Protein AF-A0A6G8KUX6-F1 (afdb_monomer)

Organism: NCBI:txid199591

Solvent-accessible surface area (backbone atoms only — not comparable to full-atom values): 42199 Å² total; per-residue (Å²): 131,82,83,80,46,72,62,38,53,49,34,45,78,70,33,30,42,50,49,38,68,47,98,88,66,52,74,44,74,42,58,66,70,51,55,33,50,55,34,45,60,73,70,38,59,45,90,43,74,66,36,34,53,50,40,49,51,47,54,56,42,49,54,52,68,45,27,47,55,55,45,45,68,42,40,39,72,48,62,48,77,41,65,35,34,37,48,65,94,49,63,68,51,44,33,36,38,41,69,90,67,50,79,44,79,53,81,54,60,53,70,73,80,47,76,47,81,38,76,55,97,90,39,83,41,52,31,27,34,25,42,32,44,49,73,46,86,53,71,71,43,61,27,33,37,40,38,36,43,60,94,45,77,32,74,24,28,29,38,28,9,51,71,62,65,72,54,83,58,70,84,68,80,57,96,55,100,64,84,75,44,45,40,22,40,28,41,45,57,62,29,45,27,30,77,81,26,57,54,34,14,23,44,57,46,50,38,54,47,43,50,63,37,29,80,50,64,28,25,32,42,36,35,53,35,57,34,16,55,49,81,41,65,76,74,44,95,74,63,105,53,62,58,40,53,73,65,44,44,58,44,12,12,22,66,51,42,61,32,65,69,35,56,46,71,87,74,40,72,58,65,83,69,52,54,72,69,58,45,50,54,40,48,60,60,49,67,72,16,46,65,56,39,67,38,70,54,68,48,60,58,51,62,38,37,51,44,51,50,54,36,49,52,59,47,66,71,48,86,70,53,75,67,55,49,50,54,52,54,50,46,63,72,67,51,51,70,64,44,54,40,33,16,45,48,52,32,40,32,63,72,40,47,39,78,89,44,57,65,48,33,50,79,63,36,78,25,64,60,35,70,54,32,52,53,45,49,66,79,39,39,71,49,26,49,47,46,50,46,46,45,54,49,47,39,52,44,33,38,48,31,34,50,49,21,51,74,63,62,23,82,46,18,31,26,32,32,51,45,90,42,26,28,76,85,15,43,48,52,45,48,33,33,52,46,82,88,44,88,79,74,64,70,33,39,38,39,69,69,39,23,61,64,76,64,91,72,59,45,77,75,79,55,25,29,46,69,28,41,71,51,37,32,54,58,52,43,46,70,60,54,48,26,52,57,45,52,49,44,29,37,36,26,37,33,28,68,51,60,66,52,77,20,38,39,34,39,23,48,61,94,50,59,94,87,43,49,33,38,35,46,51,48,38,72,51,49,52,33,49,50,30,34,49,26,60,74,71,68,30,44,70,29,25,58,46,40,58,84,78,38,62,69,61,40,51,23,18,69,75,53,72,40,68,65,51,32,30,41,23,77,41,52,71,77,36,43,22,51,55,19,41,56,38,46,38,55,59,53,48,22,53,76,48,70,31,62,87,77,60,63,69,57,54,53,51,49,54,42,50,60,53,31,49,56,36,42,56,27,25,75,73,64,30,35,56,82,85,61,38,70,61,55,78,63,91,70,38,61,68,54,52,54,19,49,51,42,34,58,38,68,39,53,44,34,28,37,36,45,28,52,47,49,37,46,40,14,48,78,50,34,39,59,54,32,23,63,87,79,43,65,48,62,21,48,50,40,29,27,69,84,62,41,37,51,40,59,90,47,45,87,76,35,67,44,43,56,52,53,36,50,50,38,43,45,44,48,63,68,66,69,75,72,72,75,77,69,79,84,84,77,86,76,89,78,88,80,88,85,84,83,88,83,89,84,82,82,88,87,84,84,84,80,89,82,90,78,88,79,84,89,78,86,84,87,79,83,89,80,84,88,81,90,133

Foldseek 3Di:
DPDQDLLCVLLVLQQFHQWDADPVRDIDGFPSVFSQLVCVLLVQHDPDPVSSVVSVVVSVLVCLVLQFDLEAEEEQQGKDWTKGKAFPPWDKWKWKQAPVGDIGTQPAKADFPDWDWHQDPNDTTIITIIITIDDNHHDADWMKMWMDHHPDIHIHIYGHFYNDFDFPPSVVPDPDPDQQAAEAAFEEQQQFFFLQAQLGGALVSLLLLLLLGLVLVHQEYEYEAQAAAADFAPPAPDDPAQSRHDLDSLAHLDLLFGHLLRFDLVPPPLLVPQPPVLVVLLVVLRPVCSVSQQFQDFRPSNSSSNSSVVNLVSSLPDDDDPVVVVLLVVLVVVRDLLQLLLLLVNLLLVVPNDNVCSPVSCVQDVACQDPSSVVSCVVRVSSSSSSSVSRVSRLVSLQVQLVSSVVSPNNWYYAHEGRLAYAPNHSSQRHQDDHPVPPPPDDGQWTDQKFFDPDPLLADDGGGIHGSLSVCSNVLVVSLLSSVVSSLSNGSAYEYAPLQCNQKTWMGGPPDDNPNTIIGGSPSVSSVSSSSSSCVVSVYQYAYEDACLPDVVLVVCQLVVNHRQRYAYENDHLQDQAPLQLLQCVLLVVCVVLVSDDDDSVVVSVVSQVSQLVLLVVLVVVVLDPPVLSGGNDCPPCLSVLLSVLLVLLNGNHSYYYYYVLSLQCPRDRLDRNNSRVVDSHVRRHRAHVVSGHDHSVCSSVRPSNSSSSVSNSCSSVPNPPPPPPPDPPDDDDDDDDDDDDDDDDDDDDDDDDDDDDDDDDDDDDDDDDDDDD

Sequence (774 aa):
MAHMTPLHDLAARCGISPVTRDDDGTQRPVPEAVLIGLLEALGVAATTDDDVAASLQQLADDEVRRGLPRCVTMRAGAPEGVPVHVREGAPYRLLIETEDGAVLPVEAIGEATATTSVMVDGTPQLRQCRTAVLPEGLPTGYHTLVLTDGDAEHRCPLIVAPAATPGPGSRAGQAGDARERMWGLCADLYAIRSHRSWGVGDFGDLSDLVIAAADRGADFIRLGPIHALPIRETNVKSSKASPLGTPSPYVPSSRVAIDPIYLRIEDVREIGHVPAAQREAIQSLGRGWGRPNAAAEPIPRAKVLGDKLAALRILYSMPPTPTRRRLFADFCRQAPESLKRWALMSAAAAHYATGRNPDAWREKMPHPHSRTAAEFSEEHRTDVEFWLWTQFLAVEQLRQVKAVAAQVGMRVGLITDIAPGISAEGGDWWAGLPGEDADSGGQSLYLDGIERRDGSASSGDAALRPWNPQLLAADGYTAVRDMLRTAAAGAGAISIERFSSLGRQRWAVTDAEEDAWAEVDLGSEAIDAVLALESERLGLDILSTTSVWEDPELRHSFADGTAPVETIAVLTSPTHTPLASYINLGDIEAAQKHKALDGDVHQLTSDARTARQEVLKEAAELGALAPTETMVGTIDEPWPVVAGLHTYLGQLNAAYLGASLMDIVGQVAPPHIPGAGESHPNWSVVLQDANAQAVLIEELDQHPGFAQIANTLSEQVSGGLRLEATEPAAGFAADTGSTAADELQADAGEGASRSERQTTGSTAASARTREEDR

Nearest PDB structures (foldseek):
  5jjh-assembly1_A  TM=8.431E-01  e=2.936E-45  Corynebacterium glutamicum
  4s3r-assembly1_A  TM=8.249E-01  e=9.920E-39  Escherichia coli K-12
  4s3q-assembly3_C  TM=8.103E-01  e=2.109E-38  Escherichia coli K-12
  4s3p-assembly1_A  TM=7.988E-01  e=2.669E-38  Escherichia coli K-12
  6lx2-assembly1_A  TM=7.178E-01  e=1.460E-15  Solanum tuberosum

InterPro domains:
  IPR003385 Glycoside hydrolase, family 77 [PF02446] (188-686)
  IPR003385 Glycoside hydrolase, family 77 [PTHR32438] (132-517)
  IPR017853 Glycoside hydrolase superfamily [SSF51445] (181-687)
  IPR048458 MalQ, N-terminal beta-sandwich domain [PF21226] (68-162)

Structure (mmCIF, N/CA/C/O backbone):
data_AF-A0A6G8KUX6-F1
#
_entry.id   AF-A0A6G8KUX6-F1
#
loop_
_atom_site.group_PDB
_atom_site.id
_atom_site.type_symbol
_atom_site.label_atom_id
_atom_site.label_alt_id
_atom_site.label_comp_id
_atom_site.label_asym_id
_atom_site.label_entity_id
_atom_site.label_seq_id
_atom_site.pdbx_PDB_ins_code
_atom_site.Cartn_x
_atom_site.Cartn_y
_atom_site.Cartn_z
_atom_site.occupancy
_atom_site.B_iso_or_equiv
_atom_site.auth_seq_id
_atom_site.auth_comp_id
_atom_site.auth_asym_id
_atom_site.auth_atom_id
_atom_site.pdbx_PDB_model_num
ATOM 1 N N . MET A 1 1 ? 10.592 3.783 36.695 1.00 45.03 1 MET A N 1
ATOM 2 C CA . MET A 1 1 ? 9.214 3.835 36.171 1.00 45.03 1 MET A CA 1
ATOM 3 C C . MET A 1 1 ? 8.742 5.265 36.327 1.00 45.03 1 MET A C 1
ATOM 5 O O . MET A 1 1 ? 8.647 5.719 37.461 1.00 45.03 1 MET A O 1
ATOM 9 N N . ALA A 1 2 ? 8.590 6.003 35.228 1.00 51.88 2 ALA A N 1
ATOM 10 C CA . ALA A 1 2 ? 8.006 7.340 35.278 1.00 51.88 2 ALA A CA 1
ATOM 11 C C . ALA A 1 2 ? 6.583 7.239 35.857 1.00 51.88 2 ALA A C 1
ATOM 13 O O . ALA A 1 2 ? 5.875 6.275 35.569 1.00 51.88 2 ALA A O 1
ATOM 14 N N . HIS A 1 3 ? 6.183 8.178 36.715 1.00 65.38 3 HIS A N 1
ATOM 15 C CA . HIS A 1 3 ? 4.807 8.230 37.205 1.00 65.38 3 HIS A CA 1
ATOM 16 C C . HIS A 1 3 ? 3.869 8.488 36.014 1.00 65.38 3 HIS A C 1
ATOM 18 O O . HIS A 1 3 ? 4.016 9.500 35.330 1.00 65.38 3 HIS A O 1
ATOM 24 N N . MET A 1 4 ? 2.924 7.579 35.748 1.00 79.06 4 MET A N 1
ATOM 25 C CA . MET A 1 4 ? 1.855 7.828 34.775 1.00 79.06 4 MET A CA 1
ATOM 26 C C . MET A 1 4 ? 0.975 8.967 35.300 1.00 79.06 4 MET A C 1
ATOM 28 O O . MET A 1 4 ? 0.411 8.862 36.390 1.00 79.06 4 MET A O 1
ATOM 32 N N . THR A 1 5 ? 0.911 10.070 34.556 1.00 91.31 5 THR A N 1
ATOM 33 C CA . THR A 1 5 ? 0.025 11.203 34.834 1.00 91.31 5 THR A CA 1
ATOM 34 C C . THR A 1 5 ? -1.373 10.900 34.277 1.00 91.31 5 THR A C 1
ATOM 36 O O . THR A 1 5 ? -1.512 9.995 33.450 1.00 91.31 5 THR A O 1
ATOM 39 N N . PRO A 1 6 ? -2.420 11.644 34.677 1.00 94.44 6 PRO A N 1
ATOM 40 C CA . PRO A 1 6 ? -3.737 11.533 34.046 1.00 94.44 6 PRO A CA 1
ATOM 41 C C . PRO A 1 6 ? -3.699 11.735 32.522 1.00 94.44 6 PRO A C 1
ATOM 43 O O . PRO A 1 6 ? -4.394 11.027 31.801 1.00 94.44 6 PRO A O 1
ATOM 46 N N . LEU A 1 7 ? -2.832 12.627 32.021 1.00 96.06 7 LEU A N 1
ATOM 47 C CA . LEU A 1 7 ? -2.624 12.824 30.582 1.00 96.06 7 LEU A CA 1
ATOM 48 C C . LEU A 1 7 ? -2.036 11.571 29.909 1.00 96.06 7 LEU A C 1
ATOM 50 O O . LEU A 1 7 ? -2.478 11.200 28.826 1.00 96.06 7 LEU A O 1
ATOM 54 N N . HIS A 1 8 ? -1.089 10.879 30.558 1.00 95.25 8 HIS A N 1
ATOM 55 C CA . HIS A 1 8 ? -0.558 9.608 30.051 1.00 95.25 8 HIS A CA 1
ATOM 56 C C . HIS A 1 8 ? -1.624 8.501 30.004 1.00 95.25 8 HIS A C 1
ATOM 58 O O . HIS A 1 8 ? -1.629 7.723 29.054 1.00 95.25 8 HIS A O 1
ATOM 64 N N . ASP A 1 9 ? -2.522 8.422 30.996 1.00 94.75 9 ASP A N 1
ATOM 65 C CA . ASP A 1 9 ? -3.657 7.478 30.968 1.00 94.75 9 ASP A CA 1
ATOM 66 C C . ASP A 1 9 ? -4.635 7.823 29.835 1.00 94.75 9 ASP A C 1
ATOM 68 O O . ASP A 1 9 ? -5.039 6.947 29.072 1.00 94.75 9 ASP A O 1
ATOM 72 N N . LEU A 1 10 ? -4.957 9.111 29.664 1.00 96.38 10 LEU A N 1
ATOM 73 C CA . LEU A 1 10 ? -5.827 9.577 28.585 1.00 96.38 10 LEU A CA 1
ATOM 74 C C . LEU A 1 10 ? -5.250 9.241 27.202 1.00 96.38 10 LEU A C 1
ATOM 76 O O . LEU A 1 10 ? -5.954 8.677 26.366 1.00 96.38 10 LEU A O 1
ATOM 80 N N . ALA A 1 11 ? -3.964 9.525 26.982 1.00 95.94 11 ALA A N 1
ATOM 81 C CA . ALA A 1 11 ? -3.255 9.177 25.753 1.00 95.94 11 ALA A CA 1
ATOM 82 C C . ALA A 1 11 ? -3.291 7.663 25.485 1.00 95.94 11 ALA A C 1
ATOM 84 O O . ALA A 1 11 ? -3.707 7.240 24.404 1.00 95.94 11 ALA A O 1
ATOM 85 N N . ALA A 1 12 ? -2.954 6.846 26.489 1.00 94.12 12 ALA A N 1
ATOM 86 C CA . ALA A 1 12 ? -2.931 5.391 26.361 1.00 94.12 12 ALA A CA 1
ATOM 87 C C . ALA A 1 12 ? -4.312 4.807 26.012 1.00 94.12 12 ALA A C 1
ATOM 89 O O . ALA A 1 12 ? -4.409 3.931 25.154 1.00 94.12 12 ALA A O 1
ATOM 90 N N . ARG A 1 13 ? -5.397 5.324 26.608 1.00 92.25 13 ARG A N 1
ATOM 91 C CA . ARG A 1 13 ? -6.782 4.917 26.286 1.00 92.25 13 ARG A CA 1
ATOM 92 C C . ARG A 1 13 ? -7.215 5.289 24.867 1.00 92.25 13 ARG A C 1
ATOM 94 O O . ARG A 1 13 ? -8.116 4.655 24.325 1.00 92.25 13 ARG A O 1
ATOM 101 N N . CYS A 1 14 ? -6.573 6.287 24.267 1.00 93.00 14 CYS A N 1
ATOM 102 C CA . CYS A 1 14 ? -6.772 6.684 22.875 1.00 93.00 14 CYS A CA 1
ATOM 103 C C . CYS A 1 14 ? -5.830 5.959 21.896 1.00 93.00 14 CYS A C 1
ATOM 105 O O . CYS A 1 14 ? -5.855 6.267 20.706 1.00 93.00 14 CYS A O 1
ATOM 107 N N . GLY A 1 15 ? -5.012 5.013 22.373 1.00 92.81 15 GLY A N 1
ATOM 108 C CA . GLY A 1 15 ? -4.050 4.271 21.555 1.00 92.81 15 GLY A CA 1
ATOM 109 C C . GLY A 1 15 ? -2.729 5.005 21.311 1.00 92.81 15 GLY A C 1
ATOM 110 O O . GLY A 1 15 ? -1.922 4.528 20.521 1.00 92.81 15 GLY A O 1
ATOM 111 N N . ILE A 1 16 ? -2.482 6.140 21.976 1.00 95.31 16 ILE A N 1
ATOM 112 C CA . ILE A 1 16 ? -1.234 6.906 21.869 1.00 95.31 16 ILE A CA 1
ATOM 113 C C . ILE A 1 16 ? -0.283 6.445 22.977 1.00 95.31 16 ILE A C 1
ATOM 115 O O . ILE A 1 16 ? -0.587 6.566 24.166 1.00 95.31 16 ILE A O 1
ATOM 119 N N . SER A 1 17 ? 0.889 5.937 22.606 1.00 93.62 17 SER A N 1
ATOM 120 C CA . SER A 1 17 ? 1.914 5.555 23.572 1.00 93.62 17 SER A CA 1
ATOM 121 C C . SER A 1 17 ? 2.470 6.802 24.273 1.00 93.62 17 SER A C 1
ATOM 123 O O . SER A 1 17 ? 2.967 7.701 23.597 1.00 93.62 17 SER A O 1
ATOM 125 N N . PRO A 1 18 ? 2.465 6.869 25.619 1.00 91.88 18 PRO A N 1
ATOM 126 C CA . PRO A 1 18 ? 3.045 7.992 26.363 1.00 91.88 18 PRO A CA 1
ATOM 127 C C . PRO A 1 18 ? 4.581 7.950 26.411 1.00 91.88 18 PRO A C 1
ATOM 129 O O . PRO A 1 18 ? 5.221 8.854 26.950 1.00 91.88 18 PRO A O 1
ATOM 132 N N . VAL A 1 19 ? 5.185 6.880 25.891 1.00 89.38 19 VAL A N 1
ATOM 133 C CA . VAL A 1 19 ? 6.634 6.690 25.821 1.00 89.38 19 VAL A CA 1
ATOM 134 C C . VAL A 1 19 ? 7.035 6.289 24.408 1.00 89.38 19 VAL A C 1
ATOM 136 O O . VAL A 1 19 ? 6.377 5.461 23.775 1.00 89.38 19 VAL A O 1
ATOM 139 N N . THR A 1 20 ? 8.129 6.850 23.920 1.00 81.75 20 THR A N 1
ATOM 140 C CA . THR A 1 20 ? 8.799 6.395 22.705 1.00 81.75 20 THR A CA 1
ATOM 141 C C . THR A 1 20 ? 9.936 5.454 23.067 1.00 81.75 20 THR A C 1
ATOM 143 O O . THR A 1 20 ? 10.462 5.474 24.186 1.00 81.75 20 THR A O 1
ATOM 146 N N . ARG A 1 21 ? 10.305 4.600 22.115 1.00 75.31 21 ARG A N 1
ATOM 147 C CA . ARG A 1 21 ? 11.538 3.824 22.156 1.00 75.31 21 ARG A CA 1
ATOM 148 C C . ARG A 1 21 ? 12.396 4.263 20.976 1.00 75.31 21 ARG A C 1
ATOM 150 O O . ARG A 1 21 ? 11.934 4.208 19.838 1.00 75.31 21 ARG A O 1
ATOM 157 N N . ASP A 1 22 ? 13.603 4.706 21.282 1.00 67.06 22 ASP A N 1
ATOM 158 C CA . ASP A 1 22 ? 14.609 5.064 20.291 1.00 67.06 22 ASP A CA 1
ATOM 159 C C . ASP A 1 22 ? 15.191 3.812 19.644 1.00 67.06 22 ASP A C 1
ATOM 161 O O . ASP A 1 22 ? 15.054 2.702 20.168 1.00 67.06 22 ASP A O 1
ATOM 165 N N . ASP A 1 23 ? 15.880 3.999 18.524 1.00 59.72 23 ASP A N 1
ATOM 166 C CA . ASP A 1 23 ? 16.472 2.894 17.771 1.00 59.72 23 ASP A CA 1
ATOM 167 C C . ASP A 1 23 ? 17.578 2.166 18.574 1.00 59.72 23 ASP A C 1
ATOM 169 O O . ASP A 1 23 ? 17.850 0.995 18.329 1.00 59.72 23 ASP A O 1
ATOM 173 N N . ASP A 1 24 ? 18.155 2.801 19.606 1.00 62.66 24 ASP A N 1
ATOM 174 C CA . ASP A 1 24 ? 19.091 2.177 20.560 1.00 62.66 24 ASP A CA 1
ATOM 175 C C . ASP A 1 24 ? 18.397 1.411 21.715 1.00 62.66 24 ASP A C 1
ATOM 177 O O . ASP A 1 24 ? 19.049 0.891 22.625 1.00 62.66 24 ASP A O 1
ATOM 181 N N . GLY A 1 25 ? 17.062 1.342 21.694 1.00 67.62 25 GLY A N 1
ATOM 182 C CA . GLY A 1 25 ? 16.230 0.686 22.700 1.00 67.62 25 GLY A CA 1
ATOM 183 C C . GLY A 1 25 ? 15.915 1.542 23.933 1.00 67.62 25 GLY A C 1
ATOM 184 O O . GLY A 1 25 ? 15.136 1.098 24.792 1.00 67.62 25 GLY A O 1
ATOM 185 N N . THR A 1 26 ? 16.461 2.757 24.033 1.00 78.19 26 THR A N 1
ATOM 186 C CA . THR A 1 26 ? 16.200 3.688 25.135 1.00 78.19 26 THR A CA 1
ATOM 187 C C . THR A 1 26 ? 14.752 4.160 25.099 1.00 78.19 26 THR A C 1
ATOM 189 O O . THR A 1 26 ? 14.229 4.550 24.062 1.00 78.19 26 THR A O 1
ATOM 192 N N . GLN A 1 27 ? 14.074 4.124 26.249 1.00 83.25 27 GLN A N 1
ATOM 193 C CA . GLN A 1 27 ? 12.721 4.667 26.368 1.00 83.25 27 GLN A CA 1
ATOM 194 C C . GLN A 1 27 ? 12.754 6.121 26.833 1.00 83.25 27 GLN A C 1
ATOM 196 O O . GLN A 1 27 ? 13.357 6.429 27.868 1.00 83.25 27 GLN A O 1
ATOM 201 N N . ARG A 1 28 ? 12.047 6.997 26.117 1.00 84.25 28 ARG A N 1
ATOM 202 C CA . ARG A 1 28 ? 11.878 8.414 26.460 1.00 84.25 28 ARG A CA 1
ATOM 203 C C . ARG A 1 28 ? 10.389 8.745 26.631 1.00 84.25 28 ARG A C 1
ATOM 205 O O . ARG A 1 28 ? 9.557 8.184 25.925 1.00 84.25 28 ARG A O 1
ATOM 212 N N . PRO A 1 29 ? 10.008 9.605 27.592 1.00 88.00 29 PRO A N 1
ATOM 213 C CA . PRO A 1 29 ? 8.635 10.097 27.665 1.00 88.00 29 PRO A CA 1
ATOM 214 C C . PRO A 1 29 ? 8.329 10.983 26.454 1.00 88.00 29 PRO A C 1
ATOM 216 O O . PRO A 1 29 ? 9.174 11.782 26.044 1.00 88.00 29 PRO A O 1
ATOM 219 N N . VAL A 1 30 ? 7.116 10.870 25.918 1.00 90.50 30 VAL A N 1
ATOM 220 C CA . VAL A 1 30 ? 6.629 11.777 24.872 1.00 90.50 30 VAL A CA 1
ATOM 221 C C . VAL A 1 30 ? 6.387 13.161 25.492 1.00 90.50 30 VAL A C 1
ATOM 223 O O . VAL A 1 30 ? 5.793 13.239 26.572 1.00 90.50 30 VAL A O 1
ATOM 226 N N . PRO A 1 31 ? 6.807 14.267 24.850 1.00 90.19 31 PRO A N 1
ATOM 227 C CA . PRO A 1 31 ? 6.485 15.609 25.327 1.00 90.19 31 PRO A CA 1
ATOM 228 C C . PRO A 1 31 ? 4.968 15.832 25.450 1.00 90.19 31 PRO A C 1
ATOM 230 O O . PRO A 1 31 ? 4.218 15.515 24.528 1.00 90.19 31 PRO A O 1
ATOM 233 N N . GLU A 1 32 ? 4.505 16.444 26.546 1.00 92.38 32 GLU A N 1
ATOM 234 C CA . GLU A 1 32 ? 3.065 16.663 26.790 1.00 92.38 32 GLU A CA 1
ATOM 235 C C . GLU A 1 32 ? 2.376 17.427 25.651 1.00 92.38 32 GLU A C 1
ATOM 237 O O . GLU A 1 32 ? 1.259 17.089 25.279 1.00 92.38 32 GLU A O 1
ATOM 242 N N . ALA A 1 33 ? 3.061 18.397 25.035 1.00 91.25 33 ALA A N 1
ATOM 243 C CA . ALA A 1 33 ? 2.534 19.146 23.893 1.00 91.25 33 ALA A CA 1
ATOM 244 C C . ALA A 1 33 ? 2.201 18.248 22.686 1.00 91.25 33 ALA A C 1
ATOM 246 O O . ALA A 1 33 ? 1.212 18.493 21.999 1.00 91.25 33 ALA A O 1
ATOM 247 N N . VAL A 1 34 ? 2.989 17.190 22.452 1.00 91.50 34 VAL A N 1
ATOM 248 C CA . VAL A 1 34 ? 2.713 16.199 21.400 1.00 91.50 34 VAL A CA 1
ATOM 249 C C . VAL A 1 34 ? 1.473 15.394 21.772 1.00 91.50 34 VAL A C 1
ATOM 251 O O . VAL A 1 34 ? 0.569 15.265 20.955 1.00 91.50 34 VAL A O 1
ATOM 254 N N . LEU A 1 35 ? 1.382 14.909 23.016 1.00 94.69 35 LEU A N 1
ATOM 255 C CA . LEU A 1 35 ? 0.210 14.158 23.481 1.00 94.69 35 LEU A CA 1
ATOM 256 C C . LEU A 1 35 ? -1.077 14.982 23.368 1.00 94.69 35 LEU A C 1
ATOM 258 O O . LEU A 1 35 ? -2.073 14.475 22.860 1.00 94.69 35 LEU A O 1
ATOM 262 N N . ILE A 1 36 ? -1.045 16.249 23.791 1.00 94.81 36 ILE A N 1
ATOM 263 C CA . ILE A 1 36 ? -2.186 17.167 23.704 1.00 94.81 36 ILE A CA 1
ATOM 264 C C . ILE A 1 36 ? -2.583 17.385 22.243 1.00 94.81 36 ILE A C 1
ATOM 266 O O . ILE A 1 36 ? -3.749 17.198 21.912 1.00 94.81 36 ILE A O 1
ATOM 270 N N . GLY A 1 37 ? -1.634 17.698 21.354 1.00 93.19 37 GLY A N 1
ATOM 271 C CA . GLY A 1 37 ? -1.943 17.935 19.941 1.00 93.19 37 GLY A CA 1
ATOM 272 C C . GLY A 1 37 ? -2.495 16.699 19.219 1.00 93.19 37 GLY A C 1
ATOM 273 O O . GLY A 1 37 ? -3.434 16.812 18.432 1.00 93.19 37 GLY A O 1
ATOM 274 N N . LEU A 1 38 ? -1.979 15.502 19.524 1.00 93.56 38 LEU A N 1
ATOM 275 C CA . LEU A 1 38 ? -2.519 14.250 18.982 1.00 93.56 38 LEU A CA 1
ATOM 276 C C . LEU A 1 38 ? -3.925 13.942 19.528 1.00 93.56 38 LEU A C 1
ATOM 278 O O . LEU A 1 38 ? -4.791 13.502 18.774 1.00 93.56 38 LEU A O 1
ATOM 282 N N . LEU A 1 39 ? -4.176 14.189 20.818 1.00 94.56 39 LEU A N 1
ATOM 283 C CA . LEU A 1 39 ? -5.504 14.037 21.422 1.00 94.56 39 LEU A CA 1
ATOM 284 C C . LEU A 1 39 ? -6.512 15.026 20.821 1.00 94.56 39 LEU A C 1
ATOM 286 O O . LEU A 1 39 ? -7.615 14.619 20.460 1.00 94.56 39 LEU A O 1
ATOM 290 N N . GLU A 1 40 ? -6.125 16.287 20.628 1.00 92.06 40 GLU A N 1
ATOM 291 C CA . GLU A 1 40 ? -6.955 17.307 19.980 1.00 92.06 40 GLU A CA 1
ATOM 292 C C . GLU A 1 40 ? -7.298 16.925 18.532 1.00 92.06 40 GLU A C 1
ATOM 294 O O . GLU A 1 40 ? -8.449 17.083 18.119 1.00 92.06 40 GLU A O 1
ATOM 299 N N . ALA A 1 41 ? -6.357 16.339 17.783 1.00 89.25 41 ALA A N 1
ATOM 300 C CA . ALA A 1 41 ? -6.618 15.819 16.437 1.00 89.25 41 ALA A CA 1
ATOM 301 C C . ALA A 1 41 ? -7.622 14.651 16.426 1.00 89.25 41 ALA A C 1
ATOM 303 O O . ALA A 1 41 ? -8.398 14.511 15.481 1.00 89.25 41 ALA A O 1
ATOM 304 N N . LEU A 1 42 ? -7.663 13.846 17.495 1.00 89.94 42 LEU A N 1
ATOM 305 C CA . LEU A 1 42 ? -8.701 12.833 17.733 1.00 89.94 42 LEU A CA 1
ATOM 306 C C . LEU A 1 42 ? -10.009 13.434 18.289 1.00 89.94 42 LEU A C 1
ATOM 308 O O . LEU A 1 42 ? -10.967 12.703 18.549 1.00 89.94 42 LEU A O 1
ATOM 312 N N . GLY A 1 43 ? -10.081 14.756 18.475 1.00 89.88 43 GLY A N 1
ATOM 313 C CA . GLY A 1 43 ? -11.207 15.481 19.073 1.00 89.88 43 GLY A CA 1
ATOM 314 C C . GLY A 1 43 ? -11.393 15.231 20.566 1.00 89.88 43 GLY A C 1
ATOM 315 O O . GLY A 1 43 ? -12.513 15.320 21.066 1.00 89.88 43 GLY A O 1
ATOM 316 N N . VAL A 1 44 ? -10.314 14.899 21.274 1.00 92.88 44 VAL A N 1
ATOM 317 C CA . VAL A 1 44 ? -10.290 14.689 22.722 1.00 92.88 44 VAL A CA 1
ATOM 318 C C . VAL A 1 44 ? -9.659 15.912 23.384 1.00 92.88 44 VAL A C 1
ATOM 320 O O . VAL A 1 44 ? -8.493 16.221 23.151 1.00 92.88 44 VAL A O 1
ATOM 323 N N . ALA A 1 45 ? -10.423 16.614 24.222 1.00 95.25 45 ALA A N 1
ATOM 324 C CA . ALA A 1 45 ? -9.924 17.786 24.936 1.00 95.25 45 ALA A CA 1
ATOM 325 C C . ALA A 1 45 ? -8.875 17.374 25.983 1.00 95.25 45 ALA A C 1
ATOM 327 O O . ALA A 1 45 ? -9.128 16.494 26.810 1.00 95.25 45 ALA A O 1
ATOM 328 N N . ALA A 1 46 ? -7.699 18.001 25.951 1.00 95.81 46 ALA A N 1
ATOM 329 C CA . ALA A 1 46 ? -6.579 17.637 26.824 1.00 95.81 46 ALA A CA 1
ATOM 330 C C . ALA A 1 46 ? -5.717 18.835 27.263 1.00 95.81 46 ALA A C 1
ATOM 332 O O . ALA A 1 46 ? -4.652 18.644 27.843 1.00 95.81 46 ALA A O 1
ATOM 333 N N . THR A 1 47 ? -6.150 20.067 26.983 1.00 94.12 47 THR A N 1
ATOM 334 C CA . THR A 1 47 ? -5.334 21.275 27.169 1.00 94.12 47 THR A CA 1
ATOM 335 C C . THR A 1 47 ? -5.112 21.630 28.647 1.00 94.12 47 THR A C 1
ATOM 337 O O . THR A 1 47 ? -4.087 22.218 28.993 1.00 94.12 47 THR A O 1
ATOM 340 N N . THR A 1 48 ? -6.055 21.288 29.531 1.00 95.62 48 THR A N 1
ATOM 341 C CA . THR A 1 48 ? -5.977 21.534 30.981 1.00 95.62 48 THR A CA 1
ATOM 342 C C . THR A 1 48 ? -6.237 20.266 31.798 1.00 95.62 48 THR A C 1
ATOM 344 O O . THR A 1 48 ? -6.834 19.315 31.301 1.00 95.62 48 THR A O 1
ATOM 347 N N . ASP A 1 49 ? -5.846 20.253 33.077 1.00 95.00 49 ASP A N 1
ATOM 348 C CA . ASP A 1 49 ? -6.131 19.126 33.985 1.00 95.00 49 ASP A CA 1
ATOM 349 C C . ASP A 1 49 ? -7.639 18.831 34.104 1.00 95.00 49 ASP A C 1
ATOM 351 O O . ASP A 1 49 ? -8.040 17.667 34.184 1.00 95.00 49 ASP A O 1
ATOM 355 N N . ASP A 1 50 ? -8.475 19.877 34.080 1.00 96.06 50 ASP A N 1
ATOM 356 C CA . ASP A 1 50 ? -9.935 19.748 34.090 1.00 96.06 50 ASP A CA 1
ATOM 357 C C . ASP A 1 50 ? -10.442 19.116 32.783 1.00 96.06 50 ASP A C 1
ATOM 359 O O . ASP A 1 50 ? -11.308 18.239 32.833 1.00 96.06 50 ASP A O 1
ATOM 363 N N . ASP A 1 51 ? -9.870 19.491 31.629 1.00 96.69 51 ASP A N 1
ATOM 364 C CA . ASP A 1 51 ? -10.183 18.862 30.337 1.00 96.69 51 ASP A CA 1
ATOM 365 C C . ASP A 1 51 ? -9.789 17.384 30.339 1.00 96.69 51 ASP A C 1
ATOM 367 O O . ASP A 1 51 ? -10.580 16.535 29.938 1.00 96.69 51 ASP A O 1
ATOM 371 N N . VAL A 1 52 ? -8.596 17.052 30.842 1.00 97.00 52 VAL A N 1
ATOM 372 C CA . VAL A 1 52 ? -8.112 15.667 30.925 1.00 97.00 52 VAL A CA 1
ATOM 373 C C . VAL A 1 52 ? -9.030 14.825 31.812 1.00 97.00 52 VAL A C 1
ATOM 375 O O . VAL A 1 52 ? -9.425 13.724 31.424 1.00 97.00 52 VAL A O 1
ATOM 378 N N . ALA A 1 53 ? -9.409 15.335 32.987 1.00 96.38 53 ALA A N 1
ATOM 379 C CA . ALA A 1 53 ? -10.324 14.644 33.891 1.00 96.38 53 ALA A CA 1
ATOM 380 C C . ALA A 1 53 ? -11.719 14.460 33.268 1.00 96.38 53 ALA A C 1
ATOM 382 O O . ALA A 1 53 ? -12.298 13.374 33.364 1.00 96.38 53 ALA A O 1
ATOM 383 N N . ALA A 1 54 ? -12.243 15.492 32.600 1.00 95.94 54 ALA A N 1
ATOM 384 C CA . ALA A 1 54 ? -13.523 15.431 31.903 1.00 95.94 54 ALA A CA 1
ATOM 385 C C . ALA A 1 54 ? -13.493 14.432 30.735 1.00 95.94 54 ALA A C 1
ATOM 387 O O . ALA A 1 54 ? -14.402 13.611 30.619 1.00 95.94 54 ALA A O 1
ATOM 388 N N . SER A 1 55 ? -12.434 14.437 29.925 1.00 96.38 55 SER A N 1
ATOM 389 C CA . SER A 1 55 ? -12.241 13.519 28.798 1.00 96.38 55 SER A CA 1
ATOM 390 C C . SER A 1 55 ? -12.082 12.068 29.245 1.00 96.38 55 SER A C 1
ATOM 392 O O . SER A 1 55 ? -12.675 11.177 28.640 1.00 96.38 55 SER A O 1
ATOM 394 N N . LEU A 1 56 ? -11.355 11.803 30.336 1.00 95.88 56 LEU A N 1
ATOM 395 C CA . LEU A 1 56 ? -11.269 10.462 30.927 1.00 95.88 56 LEU A CA 1
ATOM 396 C C . LEU A 1 56 ? -12.644 9.949 31.366 1.00 95.88 56 LEU A C 1
ATOM 398 O O . LEU A 1 56 ? -13.000 8.805 31.070 1.00 95.88 56 LEU A O 1
ATOM 402 N N . GLN A 1 57 ? -13.431 10.795 32.040 1.00 94.00 57 GLN A N 1
ATOM 403 C CA . GLN A 1 57 ? -14.791 10.440 32.439 1.00 94.00 57 GLN A CA 1
ATOM 404 C C . GLN A 1 57 ? -15.693 10.231 31.218 1.00 94.00 57 GLN A C 1
ATOM 406 O O . GLN A 1 57 ? -16.458 9.271 31.185 1.00 94.00 57 GLN A O 1
ATOM 411 N N . GLN A 1 58 ? -15.576 11.081 30.196 1.00 92.75 58 GLN A N 1
ATOM 412 C CA . GLN A 1 58 ? -16.346 10.960 28.964 1.00 92.75 58 GLN A CA 1
ATOM 413 C C . GLN A 1 58 ? -16.024 9.662 28.218 1.00 92.75 58 GLN A C 1
ATOM 415 O O . GLN A 1 58 ? -16.948 8.970 27.806 1.00 92.75 58 GLN A O 1
ATOM 420 N N . LEU A 1 59 ? -14.749 9.284 28.088 1.00 91.38 59 LEU A N 1
ATOM 421 C CA . LEU A 1 59 ? -14.354 8.021 27.455 1.00 91.38 59 LEU A CA 1
ATOM 422 C C . LEU A 1 59 ? -14.926 6.808 28.196 1.00 91.38 59 LEU A C 1
ATOM 424 O O . LEU A 1 59 ? -15.436 5.889 27.550 1.00 91.38 59 LEU A O 1
ATOM 428 N N . ALA A 1 60 ? -14.876 6.822 29.532 1.00 91.25 60 ALA A N 1
ATOM 429 C CA . ALA A 1 60 ? -15.458 5.770 30.360 1.00 91.25 60 ALA A CA 1
ATOM 430 C C . ALA A 1 60 ? -16.987 5.705 30.203 1.00 91.25 60 ALA A C 1
ATOM 432 O O . ALA A 1 60 ? -17.546 4.626 30.002 1.00 91.25 60 ALA A O 1
ATOM 433 N N . ASP A 1 61 ? -17.671 6.850 30.234 1.00 92.81 61 ASP A N 1
ATOM 434 C CA . ASP A 1 61 ? -19.120 6.919 30.037 1.00 92.81 61 ASP A CA 1
ATOM 435 C C . ASP A 1 61 ? -19.516 6.463 28.627 1.00 92.81 61 ASP A C 1
ATOM 437 O O . ASP A 1 61 ? -20.507 5.754 28.462 1.00 92.81 61 ASP A O 1
ATOM 441 N N . ASP A 1 62 ? -18.755 6.839 27.601 1.00 90.44 62 ASP A N 1
ATOM 442 C CA . ASP A 1 62 ? -19.015 6.480 26.207 1.00 90.44 62 ASP A CA 1
ATOM 443 C C . ASP A 1 62 ? -18.842 4.980 25.955 1.00 90.44 62 ASP A C 1
ATOM 445 O O . ASP A 1 62 ? -19.618 4.395 25.199 1.00 90.44 62 ASP A O 1
ATOM 449 N N . GLU A 1 63 ? -17.868 4.336 26.600 1.00 89.06 63 GLU A N 1
ATOM 450 C CA . GLU A 1 63 ? -17.720 2.877 26.584 1.00 89.06 63 GLU A CA 1
ATOM 451 C C . GLU A 1 63 ? -18.969 2.186 27.141 1.00 89.06 63 GLU A C 1
ATOM 453 O O . GLU A 1 63 ? -19.552 1.326 26.478 1.00 89.06 63 GLU A O 1
ATOM 458 N N . VAL A 1 64 ? -19.454 2.642 28.298 1.00 92.44 64 VAL A N 1
ATOM 459 C CA . VAL A 1 64 ? -20.662 2.094 28.926 1.00 92.44 64 VAL A CA 1
ATOM 460 C C . VAL A 1 64 ? -21.923 2.390 28.103 1.00 92.44 64 VAL A C 1
ATOM 462 O O . VAL A 1 64 ? -22.811 1.541 28.000 1.00 92.44 64 VAL A O 1
ATOM 465 N N . ARG A 1 65 ? -22.028 3.581 27.501 1.00 91.31 65 ARG A N 1
ATOM 466 C CA . ARG A 1 65 ? -23.184 3.999 26.687 1.00 91.31 65 ARG A CA 1
ATOM 467 C C . ARG A 1 65 ? -23.305 3.231 25.376 1.00 91.31 65 ARG A C 1
ATOM 469 O O . ARG A 1 65 ? -24.427 2.970 24.943 1.00 91.31 65 ARG A O 1
ATOM 476 N N . ARG A 1 66 ? -22.181 2.863 24.752 1.00 90.25 66 ARG A N 1
ATOM 477 C CA . ARG A 1 66 ? -22.167 2.122 23.480 1.00 90.25 66 ARG A CA 1
ATOM 478 C C . ARG A 1 66 ? -22.778 0.729 23.586 1.00 90.25 66 ARG A C 1
ATOM 480 O O . ARG A 1 66 ? -23.212 0.207 22.564 1.00 90.25 66 ARG A O 1
ATOM 487 N N . GLY A 1 67 ? -22.814 0.123 24.773 1.00 93.44 67 GLY A N 1
ATOM 488 C CA . GLY A 1 67 ? -23.348 -1.226 24.979 1.00 93.44 67 GLY A CA 1
ATOM 489 C C . GLY A 1 67 ? -22.402 -2.342 24.524 1.00 93.44 67 GLY A C 1
ATOM 490 O O . GLY A 1 67 ? -22.284 -3.355 25.208 1.00 93.44 67 GLY A O 1
ATOM 491 N N . LEU A 1 68 ? -21.699 -2.141 23.409 1.00 95.62 68 LEU A N 1
ATOM 492 C CA . LEU A 1 68 ? -20.710 -3.048 22.827 1.00 95.62 68 LEU A CA 1
ATOM 493 C C . LEU A 1 68 ? -19.381 -2.313 22.545 1.00 95.62 68 LEU A C 1
ATOM 495 O O . LEU A 1 68 ? -19.379 -1.083 22.406 1.00 95.62 68 LEU A O 1
ATOM 499 N N . PRO A 1 69 ? -18.253 -3.041 22.408 1.00 94.75 69 PRO A N 1
ATOM 500 C CA . PRO A 1 69 ? -17.001 -2.483 21.899 1.00 94.75 69 PRO A CA 1
ATOM 501 C C . PRO A 1 69 ? -17.168 -1.887 20.499 1.00 94.75 69 PRO A C 1
ATOM 503 O O . PRO A 1 69 ? -18.101 -2.232 19.780 1.00 94.75 69 PRO A O 1
ATOM 506 N N . ARG A 1 70 ? -16.236 -1.022 20.075 1.00 92.69 70 ARG A N 1
ATOM 507 C CA . ARG A 1 70 ? -16.270 -0.430 18.721 1.00 92.69 70 ARG A CA 1
ATOM 508 C C . ARG A 1 70 ? -16.102 -1.476 17.618 1.00 92.69 70 ARG A C 1
ATOM 510 O O . ARG A 1 70 ? -16.720 -1.334 16.576 1.00 92.69 70 ARG A O 1
ATOM 517 N N . CYS A 1 71 ? -15.283 -2.491 17.873 1.00 95.44 71 CYS A N 1
ATOM 518 C CA . CYS A 1 71 ? -15.050 -3.662 17.037 1.00 95.44 71 CYS A CA 1
ATOM 519 C C . CYS A 1 71 ? -14.636 -4.814 17.956 1.00 95.44 71 CYS A C 1
ATOM 521 O O . CYS A 1 71 ? -14.006 -4.575 18.988 1.00 95.44 71 CYS A O 1
ATOM 523 N N . VAL A 1 72 ? -14.972 -6.042 17.580 1.00 96.06 72 VAL A N 1
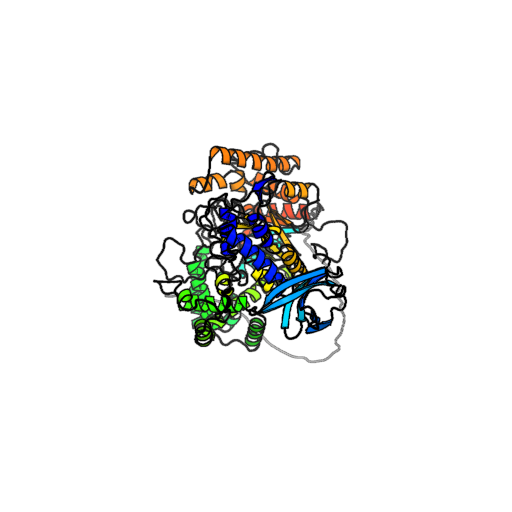ATOM 524 C CA . VAL A 1 72 ? -14.488 -7.267 18.225 1.00 96.06 72 VAL A CA 1
ATOM 525 C C . VAL A 1 72 ? -13.747 -8.092 17.183 1.00 96.06 72 VAL A C 1
ATOM 527 O O . VAL A 1 72 ? -14.216 -8.210 16.051 1.00 96.06 72 VAL A O 1
ATOM 530 N N . THR A 1 73 ? -12.605 -8.667 17.541 1.00 94.56 73 THR A N 1
ATOM 531 C CA . THR A 1 73 ? -11.814 -9.515 16.643 1.00 94.56 73 THR A CA 1
ATOM 532 C C . THR A 1 73 ? -11.414 -10.782 17.353 1.00 94.56 73 THR A C 1
ATOM 534 O O . THR A 1 73 ? -10.780 -10.679 18.385 1.00 94.56 73 THR A O 1
ATOM 537 N N . MET A 1 74 ? -11.701 -11.942 16.768 1.00 92.75 74 MET A N 1
ATOM 538 C CA . MET A 1 74 ? -11.366 -13.233 17.363 1.00 92.75 74 MET A CA 1
ATOM 539 C C . MET A 1 74 ? -10.737 -14.180 16.342 1.00 92.75 74 MET A C 1
ATOM 541 O O . MET A 1 74 ? -10.917 -14.029 15.131 1.00 92.75 74 MET A O 1
ATOM 545 N N . ARG A 1 75 ? -10.034 -15.207 16.824 1.00 91.88 75 ARG A N 1
ATOM 546 C CA . ARG A 1 75 ? -9.520 -16.303 15.988 1.00 91.88 75 ARG A CA 1
ATOM 547 C C . ARG A 1 75 ? -10.514 -17.463 15.973 1.00 91.88 75 ARG A C 1
ATOM 549 O O . ARG A 1 75 ? -11.065 -17.832 17.008 1.00 91.88 75 ARG A O 1
ATOM 556 N N . ALA A 1 76 ? -10.725 -18.067 14.807 1.00 91.31 76 ALA A N 1
ATOM 557 C CA . ALA A 1 76 ? -11.577 -19.244 14.666 1.00 91.31 76 ALA A CA 1
ATOM 558 C C . ALA A 1 76 ? -11.113 -20.369 15.611 1.00 91.31 76 ALA A C 1
ATOM 560 O O . ALA A 1 76 ? -9.924 -20.684 15.672 1.00 91.31 76 ALA A O 1
ATOM 561 N N . GLY A 1 77 ? -12.046 -20.967 16.358 1.00 87.69 77 GLY A N 1
ATOM 562 C CA . GLY A 1 77 ? -11.738 -21.994 17.360 1.00 87.69 77 GLY A CA 1
ATOM 563 C C . GLY A 1 77 ? -11.180 -21.470 18.694 1.00 87.69 77 GLY A C 1
ATOM 564 O O . GLY A 1 77 ? -10.897 -22.271 19.580 1.00 87.69 77 GLY A O 1
ATOM 565 N N . ALA A 1 78 ? -11.031 -20.154 18.873 1.00 88.00 78 ALA A N 1
ATOM 566 C CA . ALA A 1 78 ? -10.607 -19.539 20.130 1.00 88.00 78 ALA A CA 1
ATOM 567 C C . ALA A 1 78 ? -11.718 -18.605 20.648 1.00 88.00 78 ALA A C 1
ATOM 569 O O . ALA A 1 78 ? -11.782 -17.447 20.234 1.00 88.00 78 ALA A O 1
ATOM 570 N N . PRO A 1 79 ? -12.633 -19.091 21.512 1.00 82.81 79 PRO A N 1
ATOM 571 C CA . PRO A 1 79 ? -13.726 -18.269 22.015 1.00 82.81 79 PRO A CA 1
ATOM 572 C C . PRO A 1 79 ? -13.190 -17.098 22.842 1.00 82.81 79 PRO A C 1
ATOM 574 O O . PRO A 1 79 ? -12.259 -17.251 23.634 1.00 82.81 79 PRO A O 1
ATOM 577 N N . GLU A 1 80 ? -13.824 -15.941 22.688 1.00 83.00 80 GLU A N 1
ATOM 578 C CA . GLU A 1 80 ? -13.389 -14.690 23.302 1.00 83.00 80 GLU A CA 1
ATOM 579 C C . GLU A 1 80 ? -14.472 -14.108 24.210 1.00 83.00 80 GLU A C 1
ATOM 581 O O . GLU A 1 80 ? -15.673 -14.224 23.938 1.00 83.00 80 GLU A O 1
ATOM 586 N N . GLY A 1 81 ? -14.031 -13.507 25.316 1.00 92.56 81 GLY A N 1
ATOM 587 C CA . GLY A 1 81 ? -14.889 -12.791 26.249 1.00 92.56 81 GLY A CA 1
ATOM 588 C C . GLY A 1 81 ? -15.066 -11.339 25.820 1.00 92.56 81 GLY A C 1
ATOM 589 O O . GLY A 1 81 ? -14.127 -10.556 25.887 1.00 92.56 81 GLY A O 1
ATOM 590 N N . VAL A 1 82 ? -16.286 -10.964 25.452 1.00 94.56 82 VAL A N 1
ATOM 591 C CA . VAL A 1 82 ? -16.646 -9.615 25.009 1.00 94.56 82 VAL A CA 1
ATOM 592 C C . VAL A 1 82 ? -17.362 -8.875 26.140 1.00 94.56 82 VAL A C 1
ATOM 594 O O . VAL A 1 82 ? -18.339 -9.407 26.679 1.00 94.56 82 VAL A O 1
ATOM 597 N N . PRO A 1 83 ? -16.930 -7.662 26.529 1.00 95.38 83 PRO A N 1
ATOM 598 C CA . PRO A 1 83 ? -17.671 -6.856 27.489 1.00 95.38 83 PRO A CA 1
ATOM 599 C C . PRO A 1 83 ? -18.966 -6.323 26.860 1.00 95.38 83 PRO A C 1
ATOM 601 O O . PRO A 1 83 ? -18.984 -5.858 25.723 1.00 95.38 83 PRO A O 1
ATOM 604 N N . VAL A 1 84 ? -20.060 -6.392 27.613 1.00 96.25 84 VAL A N 1
ATOM 605 C CA . VAL A 1 84 ? -21.396 -5.954 27.200 1.00 96.25 84 VAL A CA 1
ATOM 606 C C . VAL A 1 84 ? -22.003 -5.115 28.318 1.00 96.25 84 VAL A C 1
ATOM 608 O O . VAL A 1 84 ? -22.064 -5.556 29.468 1.00 96.25 84 VAL A O 1
ATOM 611 N N . HIS A 1 85 ? -22.483 -3.918 27.985 1.00 95.75 85 HIS A N 1
ATOM 612 C CA . HIS A 1 85 ? -23.113 -2.995 28.926 1.00 95.75 85 HIS A CA 1
ATOM 613 C C . HIS A 1 85 ? -24.623 -2.928 28.688 1.00 95.75 85 HIS A C 1
ATOM 615 O O . HIS A 1 85 ? -25.091 -2.431 27.667 1.00 95.75 85 HIS A O 1
ATOM 621 N N . VAL A 1 86 ? -25.397 -3.402 29.661 1.00 95.31 86 VAL A N 1
ATOM 622 C CA . VAL A 1 86 ? -26.867 -3.480 29.586 1.00 95.31 86 VAL A CA 1
ATOM 623 C C . VAL A 1 86 ? -27.509 -2.669 30.697 1.00 95.31 86 VAL A C 1
ATOM 625 O O . VAL A 1 86 ? -26.936 -2.525 31.777 1.00 95.31 86 VAL A O 1
ATOM 628 N N . ARG A 1 87 ? -28.697 -2.120 30.471 1.00 94.75 87 ARG A N 1
ATOM 629 C CA . ARG A 1 87 ? -29.426 -1.350 31.477 1.00 94.75 87 ARG A CA 1
ATOM 630 C C . ARG A 1 87 ? -29.896 -2.263 32.598 1.00 94.75 87 ARG A C 1
ATOM 632 O O . ARG A 1 87 ? -30.463 -3.332 32.376 1.00 94.75 87 ARG A O 1
ATOM 639 N N . GLU A 1 88 ? -29.670 -1.828 33.830 1.00 94.25 88 GLU A N 1
ATOM 640 C CA . GLU A 1 88 ? -30.092 -2.581 35.001 1.00 94.25 88 GLU A CA 1
ATOM 641 C C . GLU A 1 88 ? -31.613 -2.799 34.992 1.00 94.25 88 GLU A C 1
ATOM 643 O O . GLU A 1 88 ? -32.398 -1.863 34.842 1.00 94.25 88 GLU A O 1
ATOM 648 N N . GLY A 1 89 ? -32.025 -4.060 35.141 1.00 90.38 89 GLY A N 1
ATOM 649 C CA . GLY A 1 89 ? -33.433 -4.460 35.175 1.00 90.38 89 GLY A CA 1
ATOM 650 C C . GLY A 1 89 ? -34.145 -4.489 33.816 1.00 90.38 89 GLY A C 1
ATOM 651 O O . GLY A 1 89 ? -35.296 -4.923 33.768 1.00 90.38 89 GLY A O 1
ATOM 652 N N . ALA A 1 90 ? -33.496 -4.075 32.723 1.00 92.31 90 ALA A N 1
ATOM 653 C CA . ALA A 1 90 ? -34.048 -4.202 31.379 1.00 92.31 90 ALA A CA 1
ATOM 654 C C . ALA A 1 90 ? -33.794 -5.610 30.803 1.00 92.31 90 ALA A C 1
ATOM 656 O O . ALA A 1 90 ? -32.762 -6.222 31.094 1.00 92.31 90 ALA A O 1
ATOM 657 N N . PRO A 1 91 ? -34.715 -6.155 29.986 1.00 94.19 91 PRO A N 1
ATOM 658 C CA . PRO A 1 91 ? -34.431 -7.358 29.219 1.00 94.19 91 PRO A CA 1
ATOM 659 C C . PRO A 1 91 ? -33.394 -7.046 28.139 1.00 94.19 91 PRO A C 1
ATOM 661 O O . PRO A 1 91 ? -33.481 -6.018 27.466 1.00 94.19 91 PRO A O 1
ATOM 664 N N . TYR A 1 92 ? -32.454 -7.963 27.937 1.00 95.25 92 TYR A N 1
ATOM 665 C CA . TYR A 1 92 ? -31.444 -7.844 26.895 1.00 95.25 92 TYR A CA 1
ATOM 666 C C . TYR A 1 92 ? -31.267 -9.155 26.129 1.00 95.25 92 TYR A C 1
ATOM 668 O O . TYR A 1 92 ? -31.553 -10.243 26.635 1.00 95.25 92 TYR A O 1
ATOM 676 N N . ARG A 1 93 ? -30.783 -9.044 24.893 1.00 96.38 93 ARG A N 1
ATOM 677 C CA . ARG A 1 93 ? -30.422 -10.170 24.027 1.00 96.38 93 ARG A CA 1
ATOM 678 C C . ARG A 1 93 ? -29.205 -9.784 23.202 1.00 96.38 93 ARG A C 1
ATOM 680 O O . ARG A 1 93 ? -29.174 -8.695 22.642 1.00 96.38 93 ARG A O 1
ATOM 687 N N . LEU A 1 94 ? -28.242 -10.695 23.113 1.00 97.56 94 LEU A N 1
ATOM 688 C CA . LEU A 1 94 ? -27.087 -10.565 22.235 1.00 97.56 94 LEU A CA 1
ATOM 689 C C . LEU A 1 94 ? -27.202 -11.576 21.093 1.00 97.56 94 LEU A C 1
ATOM 691 O O . LEU A 1 94 ? -27.492 -12.757 21.313 1.00 97.56 94 LEU A O 1
ATOM 695 N N . LEU A 1 95 ? -27.006 -11.089 19.876 1.00 97.31 95 LEU A N 1
ATOM 696 C CA . LEU A 1 95 ? -27.062 -11.842 18.634 1.00 97.31 95 LEU A CA 1
ATOM 697 C C . LEU A 1 95 ? -25.783 -11.618 17.830 1.00 97.31 95 LEU A C 1
ATOM 699 O O . LEU A 1 95 ? -25.151 -10.570 17.935 1.00 97.31 95 LEU A O 1
ATOM 703 N N . ILE A 1 96 ? -25.447 -12.592 16.996 1.00 97.88 96 ILE A N 1
ATOM 704 C CA . ILE A 1 96 ? -24.458 -12.475 15.930 1.00 97.88 96 ILE A CA 1
ATOM 705 C C . ILE A 1 96 ? -25.212 -12.593 14.613 1.00 97.88 96 ILE A C 1
ATOM 707 O O . ILE A 1 96 ? -25.834 -13.623 14.352 1.00 97.88 96 ILE A O 1
ATOM 711 N N . GLU A 1 97 ? -25.153 -11.555 13.793 1.00 97.94 97 GLU A N 1
ATOM 712 C CA . GLU A 1 97 ? -25.496 -11.621 12.376 1.00 97.94 97 GLU A CA 1
ATOM 713 C C . GLU A 1 97 ? -24.231 -12.012 11.612 1.00 97.94 97 GLU A C 1
ATOM 715 O O . GLU A 1 97 ? -23.259 -11.254 11.561 1.00 97.94 97 GLU A O 1
ATOM 720 N N . THR A 1 98 ? -24.200 -13.224 11.071 1.00 97.12 98 THR A N 1
ATOM 721 C CA . THR A 1 98 ? -23.060 -13.716 10.297 1.00 97.12 98 THR A CA 1
ATOM 722 C C . THR A 1 98 ? -23.026 -13.069 8.912 1.00 97.12 98 THR A C 1
ATOM 724 O O . THR A 1 98 ? -24.012 -12.508 8.437 1.00 97.12 98 THR A O 1
ATOM 727 N N . GLU A 1 99 ? -21.879 -13.154 8.236 1.00 95.94 99 GLU A N 1
ATOM 728 C CA . GLU A 1 99 ? -21.664 -12.500 6.933 1.00 95.94 99 GLU A CA 1
ATOM 729 C C . GLU A 1 99 ? -22.625 -13.009 5.850 1.00 95.94 99 GLU A C 1
ATOM 731 O O . GLU A 1 99 ? -23.033 -12.266 4.961 1.00 95.94 99 GLU A O 1
ATOM 736 N N . ASP A 1 100 ? -23.000 -14.285 5.935 1.00 94.62 100 ASP A N 1
ATOM 737 C CA . ASP A 1 100 ? -23.954 -14.950 5.048 1.00 94.62 100 ASP A CA 1
ATOM 738 C C . ASP A 1 100 ? -25.426 -14.702 5.438 1.00 94.62 100 ASP A C 1
ATOM 740 O O . ASP A 1 100 ? -26.336 -15.189 4.763 1.00 94.62 100 ASP A O 1
ATOM 744 N N . GLY A 1 101 ? -25.672 -13.917 6.492 1.00 94.50 101 GLY A N 1
ATOM 745 C CA . GLY A 1 101 ? -26.998 -13.484 6.931 1.00 94.50 101 GLY A CA 1
ATOM 746 C C . GLY A 1 101 ? -27.694 -14.414 7.928 1.00 94.50 101 GLY A C 1
ATOM 747 O O . GLY A 1 101 ? -28.879 -14.215 8.205 1.00 94.50 101 GLY A O 1
ATOM 748 N N . ALA A 1 102 ? -27.010 -15.426 8.474 1.00 95.69 102 ALA A N 1
ATOM 749 C CA . ALA A 1 102 ? -27.550 -16.209 9.583 1.00 95.69 102 ALA A CA 1
ATOM 750 C C . ALA A 1 102 ? -27.564 -15.381 10.881 1.00 95.69 102 ALA A C 1
ATOM 752 O O . ALA A 1 102 ? -26.780 -14.453 11.062 1.00 95.69 102 ALA A O 1
ATOM 753 N N . VAL A 1 103 ? -28.464 -15.724 11.806 1.00 96.44 103 VAL A N 1
ATOM 754 C CA . VAL A 1 103 ? -28.589 -15.030 13.097 1.00 96.44 103 VAL A CA 1
ATOM 755 C C . VAL A 1 103 ? -28.451 -16.038 14.228 1.00 96.44 103 VAL A C 1
ATOM 757 O O . VAL A 1 103 ? -29.280 -16.941 14.367 1.00 96.44 103 VAL A O 1
ATOM 760 N N . LEU A 1 104 ? -27.413 -15.880 15.045 1.00 95.31 104 LEU A N 1
ATOM 761 C CA . LEU A 1 104 ? -27.052 -16.799 16.123 1.00 95.31 104 LEU A CA 1
ATOM 762 C C . LEU A 1 104 ? -27.203 -16.107 17.486 1.00 95.31 104 LEU A C 1
ATOM 764 O O . LEU A 1 104 ? -26.687 -15.005 17.661 1.00 95.31 104 LEU A O 1
ATOM 768 N N . PRO A 1 105 ? -27.898 -16.700 18.472 1.00 95.06 105 PRO A N 1
ATOM 769 C CA . PRO A 1 105 ? -27.944 -16.144 19.820 1.00 95.06 105 PRO A CA 1
ATOM 770 C C . PRO A 1 105 ? -26.628 -16.379 20.572 1.00 95.06 105 PRO A C 1
ATOM 772 O O . PRO A 1 105 ? -26.025 -17.446 20.461 1.00 95.06 105 PRO A O 1
ATOM 775 N N . VAL A 1 106 ? -26.226 -15.411 21.397 1.00 95.00 106 VAL A N 1
ATOM 776 C CA . VAL A 1 106 ? -25.135 -15.576 22.367 1.00 95.00 106 VAL A CA 1
ATOM 777 C C . VAL A 1 106 ? -25.745 -15.823 23.745 1.00 95.00 106 VAL A C 1
ATOM 779 O O . VAL A 1 106 ? -26.242 -14.904 24.393 1.00 95.00 106 VAL A O 1
ATOM 782 N N . GLU A 1 107 ? -25.754 -17.086 24.176 1.00 89.75 107 GLU A N 1
ATOM 783 C CA . GLU A 1 107 ? -26.403 -17.500 25.432 1.00 89.75 107 GLU A CA 1
ATOM 784 C C . GLU A 1 107 ? -25.491 -17.357 26.659 1.00 89.75 107 GLU A C 1
ATOM 786 O O . GLU A 1 107 ? -25.964 -17.113 27.770 1.00 89.75 107 GLU A O 1
ATOM 791 N N . ALA A 1 108 ? -24.177 -17.491 26.472 1.00 88.81 108 ALA A N 1
ATOM 792 C CA . ALA A 1 108 ? -23.194 -17.474 27.548 1.00 88.81 108 ALA A CA 1
ATOM 793 C C . ALA A 1 108 ? -22.843 -16.037 27.971 1.00 88.81 108 ALA A C 1
ATOM 795 O O . ALA A 1 108 ? -21.765 -15.535 27.663 1.00 88.81 108 ALA A O 1
ATOM 796 N N . ILE A 1 109 ? -23.759 -15.371 28.678 1.00 92.25 109 ILE A N 1
ATOM 797 C CA . ILE A 1 109 ? -23.544 -14.036 29.255 1.00 92.25 109 ILE A CA 1
ATOM 798 C C . ILE A 1 109 ? -23.422 -14.162 30.774 1.00 92.25 109 ILE A C 1
ATOM 800 O O . ILE A 1 109 ? -24.354 -14.603 31.448 1.00 92.25 109 ILE A O 1
ATOM 804 N N . GLY A 1 110 ? -22.268 -13.768 31.307 1.00 91.75 110 GLY A N 1
ATOM 805 C CA . GLY A 1 110 ? -21.951 -13.855 32.728 1.00 91.75 110 GLY A CA 1
ATOM 806 C C . GLY A 1 110 ? -22.790 -12.942 33.629 1.00 91.75 110 GLY A C 1
ATOM 807 O O . GLY A 1 110 ? -23.600 -12.113 33.190 1.00 91.75 110 GLY A O 1
ATOM 808 N N . GLU A 1 111 ? -22.569 -13.093 34.933 1.00 93.81 111 GLU A N 1
ATOM 809 C CA . GLU A 1 111 ? -23.104 -12.179 35.943 1.00 93.81 111 GLU A CA 1
ATOM 810 C C . GLU A 1 111 ? -22.519 -10.767 35.787 1.00 93.81 111 GLU A C 1
ATOM 812 O O . GLU A 1 111 ? -21.485 -10.564 35.148 1.00 93.81 111 GLU A O 1
ATOM 817 N N . ALA A 1 112 ? -23.208 -9.775 36.354 1.00 93.44 112 ALA A N 1
ATOM 818 C CA . ALA A 1 112 ? -22.732 -8.398 36.333 1.00 93.44 112 ALA A CA 1
ATOM 819 C C . ALA A 1 112 ? -21.454 -8.262 37.174 1.00 93.44 112 ALA A C 1
ATOM 821 O O . ALA A 1 112 ? -21.442 -8.619 38.351 1.00 93.44 112 ALA A O 1
ATOM 822 N N . THR A 1 113 ? -20.392 -7.721 36.580 1.00 94.12 113 THR A N 1
ATOM 823 C CA . THR A 1 113 ? -19.093 -7.503 37.236 1.00 94.12 113 THR A CA 1
ATOM 824 C C . THR A 1 113 ? -18.951 -6.086 37.789 1.00 94.12 113 THR A C 1
ATOM 826 O O . THR A 1 113 ? -18.230 -5.871 38.760 1.00 94.12 113 THR A O 1
ATOM 829 N N . ALA A 1 114 ? -19.666 -5.121 37.205 1.00 94.06 114 ALA A N 1
ATOM 830 C CA . ALA A 1 114 ? -19.706 -3.727 37.638 1.00 94.06 114 ALA A CA 1
ATOM 831 C C . ALA A 1 114 ? -21.055 -3.080 37.291 1.00 94.06 114 ALA A C 1
ATOM 833 O O . ALA A 1 114 ? -21.753 -3.536 36.386 1.00 94.06 114 ALA A O 1
ATOM 834 N N . THR A 1 115 ? -21.423 -2.010 38.002 1.00 94.88 115 THR A N 1
ATOM 835 C CA . THR A 1 115 ? -22.585 -1.163 37.683 1.00 94.88 115 THR A CA 1
ATOM 836 C C . THR A 1 115 ? -22.165 0.300 37.705 1.00 94.88 115 THR A C 1
ATOM 838 O O . THR A 1 115 ? -21.625 0.767 38.706 1.00 94.88 115 THR A O 1
ATOM 841 N N . THR A 1 116 ? -22.441 1.017 36.620 1.00 93.94 116 THR A N 1
ATOM 842 C CA . THR A 1 116 ? -22.051 2.419 36.431 1.00 93.94 116 THR A CA 1
ATOM 843 C C . THR A 1 116 ? -23.285 3.255 36.110 1.00 93.94 116 THR A C 1
ATOM 845 O O . THR A 1 116 ? -24.145 2.829 35.339 1.00 93.94 116 THR A O 1
ATOM 848 N N . SER A 1 117 ? -23.389 4.445 36.703 1.00 94.25 117 SER A N 1
ATOM 849 C CA . SER A 1 117 ? -24.429 5.421 36.364 1.00 94.25 117 SER A CA 1
ATOM 850 C C . SER A 1 117 ? -23.928 6.330 35.248 1.00 94.25 117 SER A C 1
ATOM 852 O O . SER A 1 117 ? -22.943 7.030 35.454 1.00 94.25 117 SER A O 1
ATOM 854 N N . VAL A 1 118 ? -24.624 6.367 34.112 1.00 93.56 118 VAL A N 1
ATOM 855 C CA . VAL A 1 118 ? -24.278 7.215 32.958 1.00 93.56 118 VAL A CA 1
ATOM 856 C C . VAL A 1 118 ? -25.484 8.009 32.467 1.00 93.56 118 VAL A C 1
ATOM 858 O O . VAL A 1 118 ? -26.624 7.561 32.581 1.00 93.56 118 VAL A O 1
ATOM 861 N N . MET A 1 119 ? -25.247 9.194 31.907 1.00 90.50 119 MET A N 1
ATOM 862 C CA . MET A 1 119 ? -26.306 10.031 31.333 1.00 90.50 119 MET A CA 1
ATOM 863 C C . MET A 1 119 ? -26.585 9.626 29.883 1.00 90.50 119 MET A C 1
ATOM 865 O O . MET A 1 119 ? -25.727 9.799 29.022 1.00 90.50 119 MET A O 1
ATOM 869 N N . VAL A 1 120 ? -27.791 9.141 29.594 1.00 85.31 120 VAL A N 1
ATOM 870 C CA . VAL A 1 120 ? -28.260 8.803 28.238 1.00 85.31 120 VAL A CA 1
ATOM 871 C C . VAL A 1 120 ? -29.453 9.696 27.924 1.00 85.31 120 VAL A C 1
ATOM 873 O O . VAL A 1 120 ? -30.417 9.707 28.688 1.00 85.31 120 VAL A O 1
ATOM 876 N N . ASP A 1 121 ? -29.364 10.493 26.859 1.00 83.88 121 ASP A N 1
ATOM 877 C CA . ASP A 1 121 ? -30.398 11.460 26.453 1.00 83.88 121 ASP A CA 1
ATOM 878 C C . ASP A 1 121 ? -30.875 12.362 27.608 1.00 83.88 121 ASP A C 1
ATOM 880 O O . ASP A 1 121 ? -32.065 12.594 27.823 1.00 83.88 121 ASP A O 1
ATOM 884 N N . GLY A 1 122 ? -29.925 12.829 28.426 1.00 86.31 122 GLY A N 1
ATOM 885 C CA . GLY A 1 122 ? -30.203 13.689 29.581 1.00 86.31 122 GLY A CA 1
ATOM 886 C C . GLY A 1 122 ? -30.824 12.981 30.792 1.00 86.31 122 GLY A C 1
ATOM 887 O O . GLY A 1 122 ? -31.160 13.651 31.768 1.00 86.31 122 GLY A O 1
ATOM 888 N N . THR A 1 123 ? -30.935 11.649 30.781 1.00 88.56 123 THR A N 1
ATOM 889 C CA . THR A 1 123 ? -31.484 10.852 31.891 1.00 88.56 123 THR A CA 1
ATOM 890 C C . THR A 1 123 ? -30.421 9.913 32.477 1.00 88.56 123 THR A C 1
ATOM 892 O O . THR A 1 123 ? -29.755 9.211 31.714 1.00 88.56 123 THR A O 1
ATOM 895 N N . PRO A 1 124 ? -30.248 9.844 33.813 1.00 92.75 124 PRO A N 1
ATOM 896 C CA . PRO A 1 124 ? -29.324 8.893 34.423 1.00 92.75 124 PRO A CA 1
ATOM 897 C C . PRO A 1 124 ? -29.836 7.457 34.258 1.00 92.75 124 PRO A C 1
ATOM 899 O O . PRO A 1 124 ? -30.982 7.150 34.590 1.00 92.75 124 PRO A O 1
ATOM 902 N N . GLN A 1 125 ? -28.975 6.571 33.767 1.00 92.75 125 GLN A N 1
ATOM 903 C CA . GLN A 1 125 ? -29.227 5.139 33.637 1.00 92.75 125 GLN A CA 1
ATOM 904 C C . GLN A 1 125 ? -28.142 4.347 34.367 1.00 92.75 125 GLN A C 1
ATOM 906 O O . GLN A 1 125 ? -26.953 4.607 34.191 1.00 92.75 125 GLN A O 1
ATOM 911 N N . LEU A 1 126 ? -28.554 3.345 35.147 1.00 95.12 126 LEU A N 1
ATOM 912 C CA . LEU A 1 126 ? -27.644 2.342 35.699 1.00 95.12 126 LEU A CA 1
ATOM 913 C C . LEU A 1 126 ? -27.387 1.273 34.637 1.00 95.12 126 LEU A C 1
ATOM 915 O O . LEU A 1 126 ? -28.326 0.675 34.107 1.00 95.12 126 LEU A O 1
ATOM 919 N N . ARG A 1 127 ? -26.116 1.051 34.306 1.00 95.19 127 ARG A N 1
ATOM 920 C CA . ARG A 1 127 ? -25.658 0.094 33.295 1.00 95.19 127 ARG A CA 1
ATOM 921 C C . ARG A 1 127 ? -24.748 -0.939 33.953 1.00 95.19 127 ARG A C 1
ATOM 923 O O . ARG A 1 127 ? -23.787 -0.578 34.627 1.00 95.19 127 ARG A O 1
ATOM 930 N N . GLN A 1 128 ? -25.055 -2.216 33.761 1.00 95.50 128 GLN A N 1
ATOM 931 C CA . GLN A 1 128 ? -24.284 -3.352 34.253 1.00 95.50 128 GLN A CA 1
ATOM 932 C C . GLN A 1 128 ? -23.308 -3.832 33.178 1.00 95.50 128 GLN A C 1
ATOM 934 O O . GLN A 1 128 ? -23.733 -4.132 32.064 1.00 95.50 128 GLN A O 1
ATOM 939 N N . CYS A 1 129 ? -22.024 -3.941 33.523 1.00 96.25 129 CYS A N 1
ATOM 940 C CA . CYS A 1 129 ? -21.026 -4.607 32.686 1.00 96.25 129 CYS A CA 1
ATOM 941 C C . CYS A 1 129 ? -21.092 -6.121 32.912 1.00 96.25 129 CYS A C 1
ATOM 943 O O . CYS A 1 129 ? -21.131 -6.580 34.057 1.00 96.25 129 CYS A O 1
ATOM 945 N N . ARG A 1 130 ? -21.120 -6.889 31.826 1.00 96.25 130 ARG A N 1
ATOM 946 C CA . ARG A 1 130 ? -21.135 -8.356 31.794 1.00 96.25 130 ARG A CA 1
ATOM 947 C C . ARG A 1 130 ? -20.148 -8.844 30.742 1.00 96.25 130 ARG A C 1
ATOM 949 O O . ARG A 1 130 ? -19.864 -8.126 29.792 1.00 96.25 130 ARG A O 1
ATOM 956 N N . THR A 1 131 ? -19.675 -10.078 30.869 1.00 96.94 131 THR A N 1
ATOM 957 C CA . THR A 1 131 ? -18.838 -10.717 29.842 1.00 96.94 131 THR A CA 1
ATOM 958 C C . THR A 1 131 ? -19.660 -11.750 29.082 1.00 96.94 131 THR A C 1
ATOM 960 O O . THR A 1 131 ? -20.181 -12.687 29.688 1.00 96.94 131 THR A O 1
ATOM 963 N N . ALA A 1 132 ? -19.784 -11.579 27.769 1.00 95.94 132 ALA A N 1
ATOM 964 C CA . ALA A 1 132 ? -20.369 -12.557 26.862 1.00 95.94 132 ALA A CA 1
ATOM 965 C C . ALA A 1 132 ? -19.265 -13.418 26.239 1.00 95.94 132 ALA A C 1
ATOM 967 O O . ALA A 1 132 ? -18.270 -12.882 25.769 1.00 95.94 132 ALA A O 1
ATOM 968 N N . VAL A 1 133 ? -19.432 -14.739 26.220 1.00 95.38 133 VAL A N 1
ATOM 969 C CA . VAL A 1 133 ? -18.503 -15.655 25.542 1.00 95.38 133 VAL A CA 1
ATOM 970 C C . VAL A 1 133 ? -19.066 -15.987 24.168 1.00 95.38 133 VAL A C 1
ATOM 972 O O . VAL A 1 133 ? -20.150 -16.568 24.061 1.00 95.38 133 VAL A O 1
ATOM 975 N N . LEU A 1 134 ? -18.342 -15.602 23.119 1.00 94.25 134 LEU A N 1
ATOM 976 C CA . LEU A 1 134 ? -18.754 -15.884 21.747 1.00 94.25 134 LEU A CA 1
ATOM 977 C C . LEU A 1 134 ? -18.618 -17.389 21.424 1.00 94.25 134 LEU A C 1
ATOM 979 O O . LEU A 1 134 ? -17.711 -18.043 21.944 1.00 94.25 134 LEU A O 1
ATOM 983 N N . PRO A 1 135 ? -19.499 -17.965 20.579 1.00 90.38 135 PRO A N 1
ATOM 984 C CA . PRO A 1 135 ? -19.422 -19.377 20.205 1.00 90.38 135 PRO A CA 1
ATOM 985 C C . PRO A 1 135 ? -18.107 -19.738 19.498 1.00 90.38 135 PRO A C 1
ATOM 987 O O . PRO A 1 135 ? -17.647 -19.014 18.624 1.00 90.38 135 PRO A O 1
ATOM 990 N N . GLU A 1 136 ? -17.545 -20.907 19.810 1.00 87.69 136 GLU A N 1
ATOM 991 C CA . GLU A 1 136 ? -16.297 -21.401 19.198 1.00 87.69 136 GLU A CA 1
ATOM 992 C C . GLU A 1 136 ? -16.442 -21.714 17.694 1.00 87.69 136 GLU A C 1
ATOM 994 O O . GLU A 1 136 ? -15.499 -21.552 16.923 1.00 87.69 136 GLU A O 1
ATOM 999 N N . GLY A 1 137 ? -17.633 -22.147 17.266 1.00 89.12 137 GLY A N 1
ATOM 1000 C CA . GLY A 1 137 ? -17.916 -22.615 15.904 1.00 89.12 137 GLY A CA 1
ATOM 1001 C C . GLY A 1 137 ? -18.303 -21.528 14.898 1.00 89.12 137 GLY A C 1
ATOM 1002 O O . GLY A 1 137 ? -19.019 -21.833 13.944 1.00 89.12 137 GLY A O 1
ATOM 1003 N N . LEU A 1 138 ? -17.911 -20.272 15.122 1.00 92.88 138 LEU A N 1
ATOM 1004 C CA . LEU A 1 138 ? -18.180 -19.198 14.165 1.00 92.88 138 LEU A CA 1
ATOM 1005 C C . LEU A 1 138 ? -17.315 -19.366 12.903 1.00 92.88 138 LEU A C 1
ATOM 1007 O O . LEU A 1 138 ? -16.121 -19.657 13.020 1.00 92.88 138 LEU A O 1
ATOM 1011 N N . PRO A 1 139 ? -17.892 -19.204 11.697 1.00 93.88 139 PRO A N 1
ATOM 1012 C CA . PRO A 1 139 ? -17.119 -19.249 10.459 1.00 93.88 139 PRO A CA 1
ATOM 1013 C C . PRO A 1 139 ? -16.159 -18.055 10.369 1.00 93.88 139 PRO A C 1
ATOM 1015 O O . PRO A 1 139 ? -16.404 -17.014 10.969 1.00 93.88 139 PRO A O 1
ATOM 1018 N N . THR A 1 140 ? -15.080 -18.178 9.592 1.00 95.44 140 THR A N 1
ATOM 1019 C CA . THR A 1 140 ? -14.205 -17.034 9.304 1.00 95.44 140 THR A CA 1
ATOM 1020 C C . THR A 1 140 ? -14.959 -15.990 8.476 1.00 95.44 140 THR A C 1
ATOM 1022 O O . THR A 1 140 ? -15.622 -16.311 7.483 1.00 95.44 140 THR A O 1
ATOM 1025 N N . GLY A 1 141 ? -14.880 -14.717 8.863 1.00 95.88 141 GLY A N 1
ATOM 1026 C CA . GLY A 1 141 ? -15.562 -13.649 8.138 1.00 95.88 141 GLY A CA 1
ATOM 1027 C C . GLY A 1 141 ? -15.844 -12.374 8.916 1.00 95.88 141 GLY A C 1
ATOM 1028 O O . GLY A 1 141 ? -15.393 -12.180 10.043 1.00 95.88 141 GLY A O 1
ATOM 1029 N N . TYR A 1 142 ? -16.597 -11.495 8.260 1.00 96.69 142 TYR A N 1
ATOM 1030 C CA . TYR A 1 142 ? -17.056 -10.208 8.771 1.00 96.69 142 TYR A CA 1
ATOM 1031 C C . TYR A 1 142 ? -18.511 -10.329 9.219 1.00 96.69 142 TYR A C 1
ATOM 1033 O O . TYR A 1 142 ? -19.430 -10.448 8.411 1.00 96.69 142 TYR A O 1
ATOM 1041 N N . HIS A 1 143 ? -18.726 -10.326 10.521 1.00 97.50 143 HIS A N 1
ATOM 1042 C CA . HIS A 1 143 ? -20.020 -10.476 11.172 1.00 97.50 143 HIS A CA 1
ATOM 1043 C C . HIS A 1 143 ? -20.402 -9.183 11.892 1.00 97.50 143 HIS A C 1
ATOM 1045 O O . HIS A 1 143 ? -19.643 -8.214 11.937 1.00 97.50 143 HIS A O 1
ATOM 1051 N N . THR A 1 144 ? -21.596 -9.152 12.467 1.00 97.81 144 THR A N 1
ATOM 1052 C CA . THR A 1 144 ? -22.062 -8.047 13.306 1.00 97.81 144 THR A CA 1
ATOM 1053 C C . THR A 1 144 ? -22.602 -8.595 14.618 1.00 97.81 144 THR A C 1
ATOM 1055 O O . THR A 1 144 ? -23.450 -9.484 14.623 1.00 97.81 144 THR A O 1
ATOM 1058 N N . LEU A 1 145 ? -22.136 -8.054 15.741 1.00 97.56 145 LEU A N 1
ATOM 1059 C CA . LEU A 1 145 ? -22.777 -8.247 17.037 1.00 97.56 145 LEU A CA 1
ATOM 1060 C C . LEU A 1 145 ? -23.929 -7.260 17.173 1.00 97.56 145 LEU A C 1
ATOM 1062 O O . LEU A 1 145 ? -23.762 -6.068 16.921 1.00 97.56 145 LEU A O 1
ATOM 1066 N N . VAL A 1 146 ? -25.086 -7.759 17.596 1.00 97.81 146 VAL A N 1
ATOM 1067 C CA . VAL A 1 146 ? -26.301 -6.971 17.804 1.00 97.81 146 VAL A CA 1
ATOM 1068 C C . VAL A 1 146 ? -26.792 -7.193 19.227 1.00 97.81 146 VAL A C 1
ATOM 1070 O O . VAL A 1 146 ? -27.231 -8.287 19.588 1.00 97.81 146 VAL A O 1
ATOM 1073 N N . LEU A 1 147 ? -26.708 -6.151 20.046 1.00 97.31 147 LEU A N 1
ATOM 1074 C CA . LEU A 1 147 ? -27.228 -6.120 21.406 1.00 97.31 147 LEU A CA 1
ATOM 1075 C C . LEU A 1 147 ? -28.527 -5.322 21.425 1.00 97.31 147 LEU A C 1
ATOM 1077 O O . LEU A 1 147 ? -28.521 -4.115 21.206 1.00 97.31 147 LEU A O 1
ATOM 1081 N N . THR A 1 148 ? -29.629 -5.975 21.769 1.00 96.38 148 THR A N 1
ATOM 1082 C CA . THR A 1 148 ? -30.867 -5.282 22.143 1.00 96.38 148 THR A CA 1
ATOM 1083 C C . THR A 1 148 ? -30.929 -5.160 23.662 1.00 96.38 148 THR A C 1
ATOM 1085 O O . THR A 1 148 ? -30.798 -6.178 24.344 1.00 96.38 148 THR A O 1
ATOM 1088 N N . ASP A 1 149 ? -31.144 -3.953 24.183 1.00 91.44 149 ASP A N 1
ATOM 1089 C CA . ASP A 1 149 ? -31.254 -3.618 25.611 1.00 91.44 149 ASP A CA 1
ATOM 1090 C C . ASP A 1 149 ? -32.492 -2.731 25.854 1.00 91.44 149 ASP A C 1
ATOM 1092 O O . ASP A 1 149 ? -32.482 -1.509 25.647 1.00 91.44 149 ASP A O 1
ATOM 1096 N N . GLY A 1 150 ? -33.596 -3.362 26.260 1.00 89.69 150 GLY A N 1
ATOM 1097 C CA . GLY A 1 150 ? -34.921 -2.745 26.219 1.00 89.69 150 GLY A CA 1
ATOM 1098 C C . GLY A 1 150 ? -35.307 -2.377 24.782 1.00 89.69 150 GLY A C 1
ATOM 1099 O O . GLY A 1 150 ? -35.346 -3.245 23.916 1.00 89.69 150 GLY A O 1
ATOM 1100 N N . ASP A 1 151 ? -35.574 -1.090 24.542 1.00 87.50 151 ASP A N 1
ATOM 1101 C CA . ASP A 1 151 ? -35.917 -0.551 23.215 1.00 87.50 151 ASP A CA 1
ATOM 1102 C C . ASP A 1 151 ? -34.690 -0.077 22.407 1.00 87.50 151 ASP A C 1
ATOM 1104 O O . ASP A 1 151 ? -34.838 0.379 21.275 1.00 87.50 151 ASP A O 1
ATOM 1108 N N . ALA A 1 152 ? -33.485 -0.133 22.987 1.00 89.62 152 ALA A N 1
ATOM 1109 C CA . ALA A 1 152 ? -32.257 0.281 22.314 1.00 89.62 152 ALA A CA 1
ATOM 1110 C C . ALA A 1 152 ? -31.610 -0.901 21.578 1.00 89.62 152 ALA A C 1
ATOM 1112 O O . ALA A 1 152 ? -31.533 -2.003 22.122 1.00 89.62 152 ALA A O 1
ATOM 1113 N N . GLU A 1 153 ? -31.102 -0.653 20.371 1.00 94.12 153 GLU A N 1
ATOM 1114 C CA . GLU A 1 153 ? -30.263 -1.588 19.619 1.00 94.12 153 GLU A CA 1
ATOM 1115 C C . GLU A 1 153 ? -28.860 -0.996 19.466 1.00 94.12 153 GLU A C 1
ATOM 1117 O O . GLU A 1 153 ? -28.692 0.156 19.067 1.00 94.12 153 GLU A O 1
ATOM 1122 N N . HIS A 1 154 ? -27.853 -1.800 19.784 1.00 94.06 154 HIS A N 1
ATOM 1123 C CA . HIS A 1 154 ? -26.443 -1.475 19.657 1.00 94.06 154 HIS A CA 1
ATOM 1124 C C . HIS A 1 154 ? -25.795 -2.484 18.713 1.00 94.06 154 HIS A C 1
ATOM 1126 O O . HIS A 1 154 ? -26.046 -3.686 18.818 1.00 94.06 154 HIS A O 1
ATOM 1132 N N . ARG A 1 155 ? -24.950 -2.005 17.799 1.00 95.50 155 ARG A N 1
ATOM 1133 C CA . ARG A 1 155 ? -24.287 -2.835 16.790 1.00 95.50 155 ARG A CA 1
ATOM 1134 C C . ARG A 1 155 ? -22.787 -2.595 16.812 1.00 95.50 155 ARG A C 1
ATOM 1136 O O . ARG A 1 155 ? -22.368 -1.444 16.929 1.00 95.50 155 ARG A O 1
ATOM 1143 N N . CYS A 1 156 ? -21.993 -3.647 16.645 1.00 95.38 156 CYS A N 1
ATOM 1144 C CA . CYS A 1 156 ? -20.578 -3.497 16.322 1.00 95.38 156 CYS A CA 1
ATOM 1145 C C . CYS A 1 156 ? -20.076 -4.584 15.360 1.00 95.38 156 CYS A C 1
ATOM 1147 O O . CYS A 1 156 ? -20.631 -5.688 15.333 1.00 95.38 156 CYS A O 1
ATOM 1149 N N . PRO A 1 157 ? -19.039 -4.294 14.558 1.00 97.25 157 PRO A N 1
ATOM 1150 C CA . PRO A 1 157 ? -18.375 -5.292 13.731 1.00 97.25 157 PRO A CA 1
ATOM 1151 C C . PRO A 1 157 ? -17.730 -6.398 14.577 1.00 97.25 157 PRO A C 1
ATOM 1153 O O . PRO A 1 157 ? -17.120 -6.129 15.614 1.00 97.25 157 PRO A O 1
ATOM 1156 N N . LEU A 1 158 ? -17.834 -7.635 14.094 1.00 97.31 158 LEU A N 1
ATOM 1157 C CA . LEU A 1 158 ? -17.141 -8.810 14.616 1.00 97.31 158 LEU A CA 1
ATOM 1158 C C . LEU A 1 158 ? -16.314 -9.436 13.491 1.00 97.31 158 LEU A C 1
ATOM 1160 O O . LEU A 1 158 ? -16.875 -9.885 12.497 1.00 97.31 158 LEU A O 1
ATOM 1164 N N . ILE A 1 159 ? -14.995 -9.486 13.643 1.00 97.12 159 ILE A N 1
ATOM 1165 C CA . ILE A 1 159 ? -14.081 -10.064 12.652 1.00 97.12 159 ILE A CA 1
ATOM 1166 C C . ILE A 1 159 ? -13.585 -11.406 13.182 1.00 97.12 159 ILE A C 1
ATOM 1168 O O . ILE A 1 159 ? -12.879 -11.458 14.186 1.00 97.12 159 ILE A O 1
ATOM 1172 N N . VAL A 1 160 ? -13.943 -12.495 12.507 1.00 96.25 160 VAL A N 1
ATOM 1173 C CA . VAL A 1 160 ? -13.454 -13.839 12.830 1.00 96.25 160 VAL A CA 1
ATOM 1174 C C . VAL A 1 160 ? -12.352 -14.192 11.840 1.00 96.25 160 VAL A C 1
ATOM 1176 O O . VAL A 1 160 ? -12.617 -14.514 10.680 1.00 96.25 160 VAL A O 1
ATOM 1179 N N . ALA A 1 161 ? -11.104 -14.107 12.288 1.00 94.25 161 ALA A N 1
ATOM 1180 C CA . ALA A 1 161 ? -9.939 -14.435 11.481 1.00 94.25 161 ALA A CA 1
ATOM 1181 C C . ALA A 1 161 ? -9.604 -15.935 11.546 1.00 94.25 161 ALA A C 1
ATOM 1183 O O . ALA A 1 161 ? -9.942 -16.607 12.526 1.00 94.25 161 ALA A O 1
ATOM 1184 N N . PRO A 1 162 ? -8.892 -16.478 10.545 1.00 91.81 162 PRO A N 1
ATOM 1185 C CA . PRO A 1 162 ? -8.392 -17.849 10.584 1.00 91.81 162 PRO A CA 1
ATOM 1186 C C . PRO A 1 162 ? -7.515 -18.110 11.814 1.00 91.81 162 PRO A C 1
ATOM 1188 O O . PRO A 1 162 ? -6.820 -17.207 12.292 1.00 91.81 162 PRO A O 1
ATOM 1191 N N . ALA A 1 163 ? -7.516 -19.355 12.303 1.00 86.06 163 ALA A N 1
ATOM 1192 C CA . ALA A 1 163 ? -6.731 -19.774 13.470 1.00 86.06 163 ALA A CA 1
ATOM 1193 C C . ALA A 1 163 ? -5.214 -19.583 13.279 1.00 86.06 163 ALA A C 1
ATOM 1195 O O . ALA A 1 163 ? -4.496 -19.326 14.242 1.00 86.06 163 ALA A O 1
ATOM 1196 N N . ALA A 1 164 ? -4.739 -19.683 12.037 1.00 76.44 164 ALA A N 1
ATOM 1197 C CA . ALA A 1 164 ? -3.372 -19.383 11.637 1.00 76.44 164 ALA A CA 1
ATOM 1198 C C . ALA A 1 164 ? -3.385 -18.616 10.312 1.00 76.44 164 ALA A C 1
ATOM 1200 O O . ALA A 1 164 ? -4.210 -18.899 9.442 1.00 76.44 164 ALA A O 1
ATOM 1201 N N . THR A 1 165 ? -2.469 -17.663 10.153 1.00 68.94 165 THR A N 1
ATOM 1202 C CA . THR A 1 165 ? -2.258 -16.980 8.872 1.00 68.94 165 THR A CA 1
ATOM 1203 C C . THR A 1 165 ? -1.684 -17.977 7.855 1.00 68.94 165 THR A C 1
ATOM 1205 O O . THR A 1 165 ? -0.760 -18.720 8.201 1.00 68.94 165 THR A O 1
ATOM 1208 N N . PRO A 1 166 ? -2.209 -18.049 6.619 1.00 64.12 166 PRO A N 1
ATOM 1209 C CA . PRO A 1 166 ? -1.626 -18.900 5.586 1.00 64.12 166 PRO A CA 1
ATOM 1210 C C . PRO A 1 166 ? -0.204 -18.438 5.239 1.00 64.12 166 PRO A C 1
ATOM 1212 O O . PRO A 1 166 ? -0.032 -17.364 4.674 1.00 64.12 166 PRO A O 1
ATOM 1215 N N . GLY A 1 167 ? 0.807 -19.252 5.551 1.00 55.81 167 GLY A N 1
ATOM 1216 C CA . GLY A 1 167 ? 2.200 -18.952 5.205 1.00 55.81 167 GLY A CA 1
ATOM 1217 C C . GLY A 1 167 ? 2.596 -19.419 3.791 1.00 55.81 167 GLY A C 1
ATOM 1218 O O . GLY A 1 167 ? 1.931 -20.296 3.219 1.00 55.81 167 GLY A O 1
ATOM 1219 N N . PRO A 1 168 ? 3.725 -18.933 3.247 1.00 50.66 168 PRO A N 1
ATOM 1220 C CA . PRO A 1 168 ? 4.316 -19.431 2.004 1.00 50.66 168 PRO A CA 1
ATOM 1221 C C . PRO A 1 168 ? 4.516 -20.955 2.045 1.00 50.66 168 PRO A C 1
ATOM 1223 O O . PRO A 1 168 ? 5.015 -21.499 3.028 1.00 50.66 168 PRO A O 1
ATOM 1226 N N . GLY A 1 169 ? 4.091 -21.672 1.000 1.00 49.41 169 GLY A N 1
ATOM 1227 C CA . GLY A 1 169 ? 4.192 -23.140 0.925 1.00 49.41 169 GLY A CA 1
ATOM 1228 C C . GLY A 1 169 ? 3.037 -23.924 1.568 1.00 49.41 169 GLY A C 1
ATOM 1229 O O . GLY A 1 169 ? 2.805 -25.073 1.188 1.00 49.41 169 GLY A O 1
ATOM 1230 N N . SER A 1 170 ? 2.202 -23.303 2.416 1.00 48.81 170 SER A N 1
ATOM 1231 C CA . SER A 1 170 ? 0.943 -23.920 2.893 1.00 48.81 170 SER A CA 1
ATOM 1232 C C . SER A 1 170 ? -0.021 -24.271 1.743 1.00 48.81 170 SER A C 1
ATOM 1234 O O . SER A 1 170 ? -0.875 -25.148 1.874 1.00 48.81 170 SER A O 1
ATOM 1236 N N . ARG A 1 171 ? 0.171 -23.633 0.580 1.00 52.03 171 ARG A N 1
ATOM 1237 C CA . ARG A 1 171 ? -0.603 -23.826 -0.655 1.00 52.03 171 ARG A CA 1
ATOM 1238 C C . ARG A 1 171 ? -0.080 -24.939 -1.574 1.00 52.03 171 ARG A C 1
ATOM 1240 O O . ARG A 1 171 ? -0.808 -25.344 -2.474 1.00 52.03 171 ARG A O 1
ATOM 1247 N N . ALA A 1 172 ? 1.133 -25.459 -1.361 1.00 40.75 172 ALA A N 1
ATOM 1248 C CA . ALA A 1 172 ? 1.735 -26.488 -2.222 1.00 40.75 172 ALA A CA 1
ATOM 1249 C C . ALA A 1 172 ? 1.361 -27.931 -1.825 1.00 40.75 172 ALA A C 1
ATOM 1251 O O . ALA A 1 172 ? 1.780 -28.884 -2.480 1.00 40.75 172 ALA A O 1
ATOM 1252 N N . GLY A 1 173 ? 0.592 -28.133 -0.746 1.00 35.94 173 GLY A N 1
ATOM 1253 C CA . GLY A 1 173 ? 0.214 -29.473 -0.273 1.00 35.94 173 GLY A CA 1
ATOM 1254 C C . GLY A 1 173 ? 1.396 -30.350 0.171 1.00 35.94 173 GLY A C 1
ATOM 1255 O O . GLY A 1 173 ? 1.199 -31.526 0.475 1.00 35.94 173 GLY A O 1
ATOM 1256 N N . GLN A 1 174 ? 2.610 -29.800 0.231 1.00 36.34 174 GLN A N 1
ATOM 1257 C CA . GLN A 1 174 ? 3.809 -30.485 0.690 1.00 36.34 174 GLN A CA 1
ATOM 1258 C C . GLN A 1 174 ? 4.235 -29.902 2.033 1.00 36.34 174 GLN A C 1
ATOM 1260 O O . GLN A 1 174 ? 4.960 -28.917 2.113 1.00 36.34 174 GLN A O 1
ATOM 1265 N N . ALA A 1 175 ? 3.793 -30.549 3.110 1.00 33.00 175 ALA A N 1
ATOM 1266 C CA . ALA A 1 175 ? 4.508 -30.494 4.376 1.00 33.00 175 ALA A CA 1
ATOM 1267 C C . ALA A 1 175 ? 5.823 -31.275 4.195 1.00 33.00 175 ALA A C 1
ATOM 1269 O O . ALA A 1 175 ? 5.888 -32.475 4.456 1.00 33.00 175 ALA A O 1
ATOM 1270 N N . GLY A 1 176 ? 6.834 -30.613 3.636 1.00 38.53 176 GLY A N 1
ATOM 1271 C CA . GLY A 1 176 ? 8.200 -31.110 3.521 1.00 38.53 176 GLY A CA 1
ATOM 1272 C C . GLY A 1 176 ? 9.154 -30.141 4.212 1.00 38.53 176 GLY A C 1
ATOM 1273 O O . GLY A 1 176 ? 9.035 -28.935 4.039 1.00 38.53 176 GLY A O 1
ATOM 1274 N N . ASP A 1 177 ? 10.099 -30.677 4.984 1.00 44.56 177 ASP A N 1
ATOM 1275 C CA . ASP A 1 177 ? 11.079 -29.967 5.829 1.00 44.56 177 ASP A CA 1
ATOM 1276 C C . ASP A 1 177 ? 12.048 -29.004 5.089 1.00 44.56 177 ASP A C 1
ATOM 1278 O O . ASP A 1 177 ? 12.978 -28.477 5.699 1.00 44.56 177 ASP A O 1
ATOM 1282 N N . ALA A 1 178 ? 11.865 -28.739 3.791 1.00 49.75 178 ALA A N 1
ATOM 1283 C CA . ALA A 1 178 ? 12.690 -27.810 3.020 1.00 49.75 178 ALA A CA 1
ATOM 1284 C C . ALA A 1 178 ? 11.857 -26.603 2.567 1.00 49.75 178 ALA A C 1
ATOM 1286 O O . ALA A 1 178 ? 10.908 -26.749 1.799 1.00 49.75 178 ALA A O 1
ATOM 1287 N N . ARG A 1 179 ? 12.230 -25.400 3.025 1.00 63.16 179 ARG A N 1
ATOM 1288 C CA . ARG A 1 179 ? 11.675 -24.136 2.517 1.00 63.16 179 ARG A CA 1
ATOM 1289 C C . ARG A 1 179 ? 11.959 -24.046 1.015 1.00 63.16 179 ARG A C 1
ATOM 1291 O O . ARG A 1 179 ? 13.122 -23.950 0.628 1.00 63.16 179 ARG A O 1
ATOM 1298 N N . GLU A 1 180 ? 10.926 -24.071 0.173 1.00 75.31 180 GLU A N 1
ATOM 1299 C CA . GLU A 1 180 ? 11.102 -23.766 -1.248 1.00 75.31 180 GLU A CA 1
ATOM 1300 C C . GLU A 1 180 ? 11.506 -22.298 -1.389 1.00 75.31 180 GLU A C 1
ATOM 1302 O O . GLU A 1 180 ? 10.736 -21.392 -1.077 1.00 75.31 180 GLU A O 1
ATOM 1307 N N . ARG A 1 181 ? 12.741 -22.068 -1.834 1.00 86.88 181 ARG A N 1
ATOM 1308 C CA . ARG A 1 181 ? 13.250 -20.727 -2.110 1.00 86.88 181 ARG A CA 1
ATOM 1309 C C . ARG A 1 181 ? 12.795 -20.291 -3.498 1.00 86.88 181 ARG A C 1
ATOM 1311 O O . ARG A 1 181 ? 12.538 -21.118 -4.382 1.00 86.88 181 ARG A O 1
ATOM 1318 N N . MET A 1 182 ? 12.678 -18.988 -3.684 1.00 91.38 182 MET A N 1
A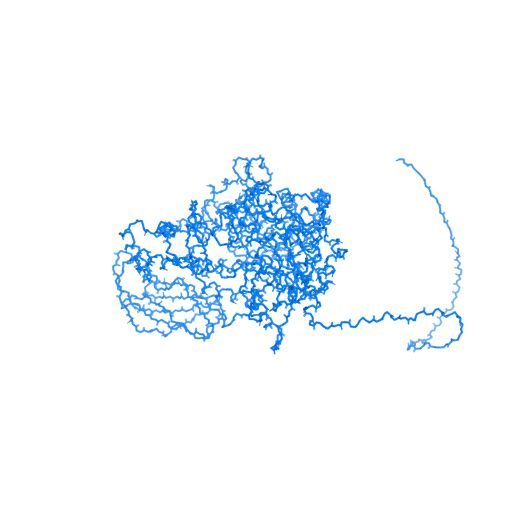TOM 1319 C CA . MET A 1 182 ? 12.207 -18.359 -4.911 1.00 91.38 182 MET A CA 1
ATOM 1320 C C . MET A 1 182 ? 12.992 -17.076 -5.135 1.00 91.38 182 MET A C 1
ATOM 1322 O O . MET A 1 182 ? 13.358 -16.397 -4.172 1.00 91.38 182 MET A O 1
ATOM 1326 N N . TRP A 1 183 ? 13.215 -16.715 -6.394 1.00 96.19 183 TRP A N 1
ATOM 1327 C CA . TRP A 1 183 ? 13.769 -15.407 -6.723 1.00 96.19 183 TRP A CA 1
ATOM 1328 C C . TRP A 1 183 ? 12.917 -14.690 -7.765 1.00 96.19 183 TRP A C 1
ATOM 1330 O O . TRP A 1 183 ? 12.173 -15.310 -8.525 1.00 96.19 183 TRP A O 1
ATOM 1340 N N . GLY A 1 184 ? 13.014 -13.368 -7.782 1.00 97.12 184 GLY A N 1
ATOM 1341 C CA . GLY A 1 184 ? 12.274 -12.532 -8.711 1.00 97.12 184 GLY A CA 1
ATOM 1342 C C . GLY A 1 184 ? 12.887 -11.151 -8.877 1.00 97.12 184 GLY A C 1
ATOM 1343 O O . GLY A 1 184 ? 13.869 -10.802 -8.217 1.00 97.12 184 GLY A O 1
ATOM 1344 N N . LEU A 1 185 ? 12.304 -10.361 -9.776 1.00 97.12 185 LEU A N 1
ATOM 1345 C CA . LEU A 1 185 ? 12.748 -8.992 -10.041 1.00 97.12 185 LEU A CA 1
ATOM 1346 C C . LEU A 1 185 ? 11.973 -7.991 -9.188 1.00 97.12 185 LEU A C 1
ATOM 1348 O O . LEU A 1 185 ? 10.754 -8.082 -9.085 1.00 97.12 185 LEU A O 1
ATOM 1352 N N . CYS A 1 186 ? 12.661 -6.993 -8.647 1.00 96.81 186 CYS A N 1
ATOM 1353 C CA . CYS A 1 186 ? 12.068 -5.812 -8.028 1.00 96.81 186 CYS A CA 1
ATOM 1354 C C . CYS A 1 186 ? 12.186 -4.631 -8.994 1.00 96.81 186 CYS A C 1
ATOM 1356 O O . CYS A 1 186 ? 13.290 -4.302 -9.437 1.00 96.81 186 CYS A O 1
ATOM 1358 N N . ALA A 1 187 ? 11.073 -3.978 -9.323 1.00 94.44 187 ALA A N 1
ATOM 1359 C CA . ALA A 1 187 ? 11.086 -2.855 -10.252 1.00 94.44 187 ALA A CA 1
ATOM 1360 C C . ALA A 1 187 ? 9.928 -1.875 -10.021 1.00 94.44 187 ALA A C 1
ATOM 1362 O O . ALA A 1 187 ? 8.889 -2.224 -9.470 1.00 94.44 187 ALA A O 1
ATOM 1363 N N . ASP A 1 188 ? 10.094 -0.641 -10.485 1.00 93.56 188 ASP A N 1
ATOM 1364 C CA . ASP A 1 188 ? 9.032 0.362 -10.507 1.00 93.56 188 ASP A CA 1
ATOM 1365 C C . ASP A 1 188 ? 8.434 0.451 -11.908 1.00 93.56 188 ASP A C 1
ATOM 1367 O O . ASP A 1 188 ? 9.118 0.857 -12.848 1.00 93.56 188 ASP A O 1
ATOM 1371 N N . LEU A 1 189 ? 7.148 0.111 -12.053 1.00 96.25 189 LEU A N 1
ATOM 1372 C CA . LEU A 1 189 ? 6.507 -0.003 -13.368 1.00 96.25 189 LEU A CA 1
ATOM 1373 C C . LEU A 1 189 ? 6.656 1.269 -14.209 1.00 96.25 189 LEU A C 1
ATOM 1375 O O . LEU A 1 189 ? 6.872 1.183 -15.411 1.00 96.25 189 LEU A O 1
ATOM 1379 N N . TYR A 1 190 ? 6.609 2.455 -13.595 1.00 95.62 190 TYR A N 1
ATOM 1380 C CA . TYR A 1 190 ? 6.719 3.706 -14.344 1.00 95.62 190 TYR A CA 1
ATOM 1381 C C . TYR A 1 190 ? 8.042 3.847 -15.115 1.00 95.62 190 TYR A C 1
ATOM 1383 O O . TYR A 1 190 ? 8.065 4.501 -16.159 1.00 95.62 190 TYR A O 1
ATOM 1391 N N . ALA A 1 191 ? 9.130 3.250 -14.619 1.00 95.00 191 ALA A N 1
ATOM 1392 C CA . ALA A 1 191 ? 10.474 3.411 -15.166 1.00 95.00 191 ALA A CA 1
ATOM 1393 C C . ALA A 1 191 ? 10.775 2.454 -16.332 1.00 95.00 191 ALA A C 1
ATOM 1395 O O . ALA A 1 191 ? 11.692 2.720 -17.114 1.00 95.00 191 ALA A O 1
ATOM 1396 N N . ILE A 1 192 ? 10.017 1.360 -16.454 1.00 94.56 192 ILE A N 1
ATOM 1397 C CA . ILE A 1 192 ? 10.302 0.236 -17.354 1.00 94.56 192 ILE A CA 1
ATOM 1398 C C . ILE A 1 192 ? 9.550 0.439 -18.668 1.00 94.56 192 ILE A C 1
ATOM 1400 O O . ILE A 1 192 ? 8.335 0.294 -18.719 1.00 94.56 192 ILE A O 1
ATOM 1404 N N . ARG A 1 193 ? 10.258 0.790 -19.741 1.00 96.38 193 ARG A N 1
ATOM 1405 C CA . ARG A 1 193 ? 9.638 1.154 -21.025 1.00 96.38 193 ARG A CA 1
ATOM 1406 C C . ARG A 1 193 ? 9.963 0.131 -22.108 1.00 96.38 193 ARG A C 1
ATOM 1408 O O . ARG A 1 193 ? 11.007 -0.511 -22.076 1.00 96.38 193 ARG A O 1
ATOM 1415 N N . SER A 1 194 ? 9.082 0.049 -23.093 1.00 96.81 194 SER A N 1
ATOM 1416 C CA . SER A 1 194 ? 9.273 -0.632 -24.369 1.00 96.81 194 SER A CA 1
ATOM 1417 C C . SER A 1 194 ? 9.248 0.377 -25.520 1.00 96.81 194 SER A C 1
ATOM 1419 O O . SER A 1 194 ? 8.938 1.567 -25.348 1.00 96.81 194 SER A O 1
ATOM 1421 N N . HIS A 1 195 ? 9.482 -0.081 -26.749 1.00 95.19 195 HIS A N 1
ATOM 1422 C CA . HIS A 1 195 ? 9.263 0.760 -27.930 1.00 95.19 195 HIS A CA 1
ATOM 1423 C C . HIS A 1 195 ? 7.799 1.183 -28.112 1.00 95.19 195 HIS A C 1
ATOM 1425 O O . HIS A 1 195 ? 7.522 2.152 -28.826 1.00 95.19 195 HIS A O 1
ATOM 1431 N N . ARG A 1 196 ? 6.858 0.473 -27.480 1.00 95.44 196 ARG A N 1
ATOM 1432 C CA . ARG A 1 196 ? 5.416 0.707 -27.600 1.00 95.44 196 ARG A CA 1
ATOM 1433 C C . ARG A 1 196 ? 4.838 1.544 -26.460 1.00 95.44 196 ARG A C 1
ATOM 1435 O O . ARG A 1 196 ? 3.685 1.964 -26.580 1.00 95.44 196 ARG A O 1
ATOM 1442 N N . SER A 1 197 ? 5.597 1.796 -25.394 1.00 97.12 197 SER A N 1
ATOM 1443 C CA . SER A 1 197 ? 5.153 2.610 -24.259 1.00 97.12 197 SER A CA 1
ATOM 1444 C C . SER A 1 197 ? 4.736 4.012 -24.691 1.00 97.12 197 SER A C 1
ATOM 1446 O O . SER A 1 197 ? 5.279 4.594 -25.631 1.00 97.12 197 SER A O 1
ATOM 1448 N N . TRP A 1 198 ? 3.797 4.608 -23.966 1.00 96.81 198 TRP A N 1
ATOM 1449 C CA . TRP A 1 198 ? 3.493 6.033 -24.113 1.00 96.81 198 TRP A CA 1
ATOM 1450 C C . TRP A 1 198 ? 4.281 6.821 -23.062 1.00 96.81 198 TRP A C 1
ATOM 1452 O O . TRP A 1 198 ? 3.699 7.332 -22.113 1.00 96.81 198 TRP A O 1
ATOM 1462 N N . GLY A 1 199 ? 5.614 6.853 -23.171 1.00 94.19 199 GLY A N 1
ATOM 1463 C CA . GLY A 1 199 ? 6.504 7.620 -22.283 1.00 94.19 199 GLY A CA 1
ATOM 1464 C C . GLY A 1 199 ? 6.677 7.083 -20.855 1.00 94.19 199 GLY A C 1
ATOM 1465 O O . GLY A 1 199 ? 7.569 7.547 -20.150 1.00 94.19 199 GLY A O 1
ATOM 1466 N N . VAL A 1 200 ? 5.859 6.118 -20.436 1.00 96.19 200 VAL A N 1
ATOM 1467 C CA . VAL A 1 200 ? 5.853 5.464 -19.118 1.00 96.19 200 VAL A CA 1
ATOM 1468 C C . VAL A 1 200 ? 5.604 3.972 -19.313 1.00 96.19 200 VAL A C 1
ATOM 1470 O O . VAL A 1 200 ? 4.875 3.614 -20.244 1.00 96.19 200 VAL A O 1
ATOM 1473 N N . GLY A 1 201 ? 6.158 3.129 -18.444 1.00 97.88 201 GLY A N 1
ATOM 1474 C CA . GLY A 1 201 ? 5.800 1.712 -18.431 1.00 97.88 201 GLY A CA 1
ATOM 1475 C C . GLY A 1 201 ? 4.326 1.483 -18.109 1.00 97.88 201 GLY A C 1
ATOM 1476 O O . GLY A 1 201 ? 3.731 2.213 -17.314 1.00 97.88 201 GLY A O 1
ATOM 1477 N N . ASP A 1 202 ? 3.718 0.495 -18.756 1.00 98.44 202 ASP A N 1
ATOM 1478 C CA . ASP A 1 202 ? 2.303 0.141 -18.624 1.00 98.44 202 ASP A CA 1
ATOM 1479 C C . ASP A 1 202 ? 2.083 -1.377 -18.472 1.00 98.44 202 ASP A C 1
ATOM 1481 O O . ASP A 1 202 ? 3.026 -2.165 -18.471 1.00 98.44 202 ASP A O 1
ATOM 1485 N N . PHE A 1 203 ? 0.836 -1.824 -18.304 1.00 98.44 203 PHE A N 1
ATOM 1486 C CA . PHE A 1 203 ? 0.544 -3.249 -18.076 1.00 98.44 203 PHE A CA 1
ATOM 1487 C C . PHE A 1 203 ? 0.905 -4.172 -19.255 1.00 98.44 203 PHE A C 1
ATOM 1489 O O . PHE A 1 203 ? 1.084 -5.377 -19.052 1.00 98.44 203 PHE A O 1
ATOM 1496 N N . GLY A 1 204 ? 1.042 -3.635 -20.471 1.00 98.00 204 GLY A N 1
ATOM 1497 C CA . GLY A 1 204 ? 1.587 -4.397 -21.595 1.00 98.00 204 GLY A CA 1
ATOM 1498 C C . GLY A 1 204 ? 3.084 -4.623 -21.423 1.00 98.00 204 GLY A C 1
ATOM 1499 O O . GLY A 1 204 ? 3.545 -5.757 -21.489 1.00 98.00 204 GLY A O 1
ATOM 1500 N N . ASP A 1 205 ? 3.807 -3.558 -21.080 1.00 98.44 205 ASP A N 1
ATOM 1501 C CA . ASP A 1 205 ? 5.243 -3.608 -20.783 1.00 98.44 205 ASP A CA 1
ATOM 1502 C C . ASP A 1 205 ? 5.531 -4.561 -19.604 1.00 98.44 205 ASP A C 1
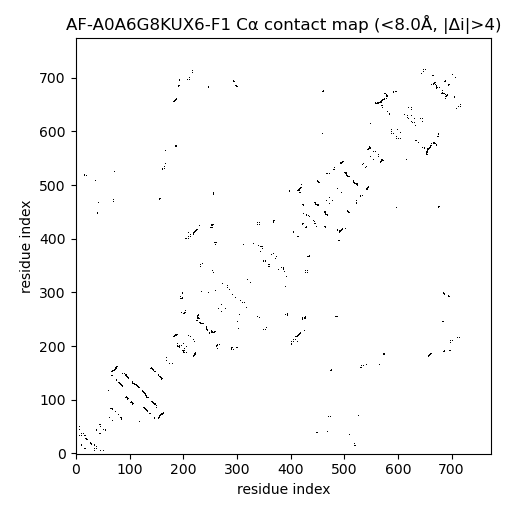ATOM 1504 O O . ASP A 1 205 ? 6.476 -5.346 -19.625 1.00 98.44 205 ASP A O 1
ATOM 1508 N N . LEU A 1 206 ? 4.654 -4.579 -18.597 1.00 98.06 206 LEU A N 1
ATOM 1509 C CA . LEU A 1 206 ? 4.736 -5.534 -17.493 1.00 98.06 206 LEU A CA 1
ATOM 1510 C C . LEU A 1 206 ? 4.567 -6.993 -17.947 1.00 98.06 206 LEU A C 1
ATOM 1512 O O . LEU A 1 206 ? 5.224 -7.878 -17.403 1.00 98.06 206 LEU A O 1
ATOM 1516 N N . SER A 1 207 ? 3.696 -7.258 -18.925 1.00 97.62 207 SER A N 1
ATOM 1517 C CA . SER A 1 207 ? 3.527 -8.608 -19.481 1.00 97.62 207 SER A CA 1
ATOM 1518 C C . SER A 1 207 ? 4.787 -9.064 -20.219 1.00 97.62 207 SER A C 1
ATOM 1520 O O . SER A 1 207 ? 5.202 -10.210 -20.059 1.00 97.62 207 SER A O 1
ATOM 1522 N N . ASP A 1 208 ? 5.425 -8.161 -20.965 1.00 97.44 208 ASP A N 1
ATOM 1523 C CA . ASP A 1 208 ? 6.682 -8.443 -21.662 1.00 97.44 208 ASP A CA 1
ATOM 1524 C C . ASP A 1 208 ? 7.832 -8.680 -20.664 1.00 97.44 208 ASP A C 1
ATOM 1526 O O . ASP A 1 208 ? 8.605 -9.626 -20.819 1.00 97.44 208 ASP A O 1
ATOM 1530 N N . LEU A 1 209 ? 7.899 -7.899 -19.576 1.00 97.62 209 LEU A N 1
ATOM 1531 C CA . LEU A 1 209 ? 8.868 -8.113 -18.495 1.00 97.62 209 LEU A CA 1
ATOM 1532 C C . LEU A 1 209 ? 8.677 -9.466 -17.796 1.00 97.62 209 LEU A C 1
ATOM 1534 O O . LEU A 1 209 ? 9.658 -10.132 -17.475 1.00 97.62 209 LEU A O 1
ATOM 1538 N N . VAL A 1 210 ? 7.428 -9.880 -17.558 1.00 97.94 210 VAL A N 1
ATOM 1539 C CA . VAL A 1 210 ? 7.113 -11.199 -16.988 1.00 97.94 210 VAL A CA 1
ATOM 1540 C C . VAL A 1 210 ? 7.682 -12.317 -17.860 1.00 97.94 210 VAL A C 1
ATOM 1542 O O . VAL A 1 210 ? 8.274 -13.249 -17.322 1.00 97.94 210 VAL A O 1
ATOM 1545 N N . ILE A 1 211 ? 7.546 -12.219 -19.185 1.00 96.62 211 ILE A N 1
ATOM 1546 C CA . ILE A 1 211 ? 8.088 -13.216 -20.119 1.00 96.62 211 ILE A CA 1
ATOM 1547 C C . ILE A 1 211 ? 9.619 -13.238 -20.040 1.00 96.62 211 ILE A C 1
ATOM 1549 O O . ILE A 1 211 ? 10.193 -14.290 -19.765 1.00 96.62 211 ILE A O 1
ATOM 1553 N N . ALA A 1 212 ? 10.270 -12.078 -20.179 1.00 95.88 212 ALA A N 1
ATOM 1554 C CA . ALA A 1 212 ? 11.732 -11.974 -20.132 1.00 95.88 212 ALA A CA 1
ATOM 1555 C C . ALA A 1 212 ? 12.322 -12.495 -18.805 1.00 95.88 212 ALA A C 1
ATOM 1557 O O . ALA A 1 212 ? 13.373 -13.132 -18.773 1.00 95.88 212 ALA A O 1
ATOM 1558 N N . ALA A 1 213 ? 11.633 -12.259 -17.687 1.00 96.38 213 ALA A N 1
ATOM 1559 C CA . ALA A 1 213 ? 12.036 -12.760 -16.377 1.00 96.38 213 ALA A CA 1
ATOM 1560 C C . ALA A 1 213 ? 11.825 -14.269 -16.216 1.00 96.38 213 ALA A C 1
ATOM 1562 O O . ALA A 1 213 ? 12.714 -14.958 -15.708 1.00 96.38 213 ALA A O 1
ATOM 1563 N N . ALA A 1 214 ? 10.683 -14.795 -16.661 1.00 96.19 214 ALA A N 1
ATOM 1564 C CA . ALA A 1 214 ? 10.384 -16.222 -16.582 1.00 96.19 214 ALA A CA 1
ATOM 1565 C C . ALA A 1 214 ? 11.351 -17.062 -17.427 1.00 96.19 214 ALA A C 1
ATOM 1567 O O . ALA A 1 214 ? 11.809 -18.105 -16.963 1.00 96.19 214 ALA A O 1
ATOM 1568 N N . ASP A 1 215 ? 11.754 -16.571 -18.604 1.00 94.06 215 ASP A N 1
ATOM 1569 C CA . ASP A 1 215 ? 12.760 -17.220 -19.462 1.00 94.06 215 ASP A CA 1
ATOM 1570 C C . ASP A 1 215 ? 14.131 -17.359 -18.774 1.00 94.06 215 ASP A C 1
ATOM 1572 O O . ASP A 1 215 ? 14.969 -18.169 -19.179 1.00 94.06 215 ASP A O 1
ATOM 1576 N N . ARG A 1 216 ? 14.360 -16.596 -17.698 1.00 94.50 216 ARG A N 1
ATOM 1577 C CA . ARG A 1 216 ? 15.551 -16.672 -16.846 1.00 94.50 216 ARG A CA 1
ATOM 1578 C C . ARG A 1 216 ? 15.342 -17.429 -15.540 1.00 94.50 216 ARG A C 1
ATOM 1580 O O . ARG A 1 216 ? 16.285 -17.527 -14.763 1.00 94.50 216 ARG A O 1
ATOM 1587 N N . GLY A 1 217 ? 14.153 -17.980 -15.308 1.00 93.94 217 GLY A N 1
ATOM 1588 C CA . GLY A 1 217 ? 13.817 -18.748 -14.110 1.00 93.94 217 GLY A CA 1
ATOM 1589 C C . GLY A 1 217 ? 13.314 -17.910 -12.934 1.00 93.94 217 GLY A C 1
ATOM 1590 O O . GLY A 1 217 ? 13.282 -18.422 -11.819 1.00 93.94 217 GLY A O 1
ATOM 1591 N N . ALA A 1 218 ? 12.941 -16.644 -13.151 1.00 96.44 218 ALA A N 1
ATOM 1592 C CA . ALA A 1 218 ? 12.309 -15.837 -12.111 1.00 96.44 218 ALA A CA 1
ATOM 1593 C C . ALA A 1 218 ? 10.888 -16.340 -11.824 1.00 96.44 218 ALA A C 1
ATOM 1595 O O . ALA A 1 218 ? 10.117 -16.623 -12.739 1.00 96.44 218 ALA A O 1
ATOM 1596 N N . ASP A 1 219 ? 10.509 -16.366 -10.551 1.00 96.12 219 ASP A N 1
ATOM 1597 C CA . ASP A 1 219 ? 9.187 -16.804 -10.105 1.00 96.12 219 ASP A CA 1
ATOM 1598 C C . ASP A 1 219 ? 8.206 -15.665 -9.858 1.00 96.12 219 ASP A C 1
ATOM 1600 O O . ASP A 1 219 ? 7.001 -15.906 -9.705 1.00 96.12 219 ASP A O 1
ATOM 1604 N N . PHE A 1 220 ? 8.721 -14.440 -9.749 1.00 97.19 220 PHE A N 1
ATOM 1605 C CA . PHE A 1 220 ? 7.905 -13.267 -9.503 1.00 97.19 220 PHE A CA 1
ATOM 1606 C C . PHE A 1 220 ? 8.501 -11.957 -10.024 1.00 97.19 220 PHE A C 1
ATOM 1608 O O . PHE A 1 220 ? 9.708 -11.825 -10.225 1.00 97.19 220 PHE A O 1
ATOM 1615 N N . ILE A 1 221 ? 7.626 -10.959 -10.166 1.00 97.56 221 ILE A N 1
ATOM 1616 C CA . ILE A 1 221 ? 7.959 -9.540 -10.315 1.00 97.56 221 ILE A CA 1
ATOM 1617 C C . ILE A 1 221 ? 7.317 -8.776 -9.154 1.00 97.56 221 ILE A C 1
ATOM 1619 O O . ILE A 1 221 ? 6.091 -8.740 -9.039 1.00 97.56 221 ILE A O 1
ATOM 1623 N N . ARG A 1 222 ? 8.127 -8.139 -8.308 1.00 96.50 222 ARG A N 1
ATOM 1624 C CA . ARG A 1 222 ? 7.689 -7.228 -7.249 1.00 96.50 222 ARG A CA 1
ATOM 1625 C C . ARG A 1 222 ?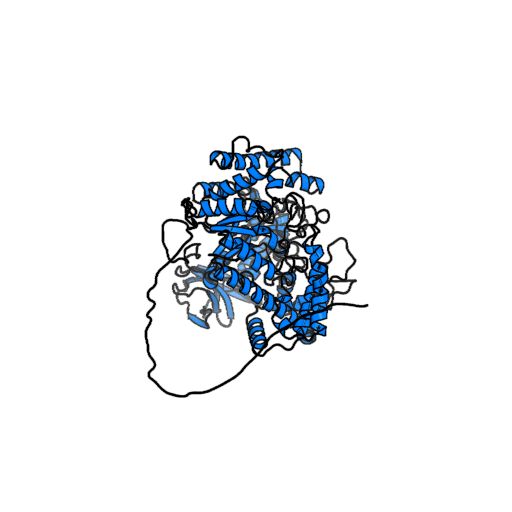 7.687 -5.799 -7.768 1.00 96.50 222 ARG A C 1
ATOM 1627 O O . ARG A 1 222 ? 8.728 -5.269 -8.150 1.00 96.50 222 ARG A O 1
ATOM 1634 N N . LEU A 1 223 ? 6.516 -5.176 -7.752 1.00 94.94 223 LEU A N 1
ATOM 1635 C CA . LEU A 1 223 ? 6.323 -3.799 -8.195 1.00 94.94 223 LEU A CA 1
ATOM 1636 C C . LEU A 1 223 ? 6.351 -2.834 -7.019 1.00 94.94 223 LEU A C 1
ATOM 1638 O O . LEU A 1 223 ? 5.917 -3.202 -5.932 1.00 94.94 223 LEU A O 1
ATOM 1642 N N . GLY A 1 224 ? 6.799 -1.597 -7.223 1.00 92.00 224 GLY A N 1
ATOM 1643 C CA . GLY A 1 224 ? 6.378 -0.487 -6.363 1.00 92.00 224 GLY A CA 1
ATOM 1644 C C . GLY A 1 224 ? 4.866 -0.227 -6.451 1.00 92.00 224 GLY A C 1
ATOM 1645 O O . GLY A 1 224 ? 4.171 -0.834 -7.279 1.00 92.00 224 GLY A O 1
ATOM 1646 N N . PRO A 1 225 ? 4.317 0.661 -5.605 1.00 92.50 225 PRO A N 1
ATOM 1647 C CA . PRO A 1 225 ? 2.883 0.902 -5.588 1.00 92.50 225 PRO A CA 1
ATOM 1648 C C . PRO A 1 225 ? 2.358 1.476 -6.918 1.00 92.50 225 PRO A C 1
ATOM 1650 O O . PRO A 1 225 ? 2.962 2.357 -7.528 1.00 92.50 225 PRO A O 1
ATOM 1653 N N . ILE A 1 226 ? 1.189 0.997 -7.355 1.00 95.00 226 ILE A N 1
ATOM 1654 C CA . ILE A 1 226 ? 0.515 1.422 -8.604 1.00 95.00 226 ILE A CA 1
ATOM 1655 C C . ILE A 1 226 ? -0.780 2.212 -8.348 1.00 95.00 226 ILE A C 1
ATOM 1657 O O . ILE A 1 226 ? -1.628 2.355 -9.231 1.00 95.00 226 ILE A O 1
ATOM 1661 N N . HIS A 1 227 ? -0.937 2.691 -7.116 1.00 93.62 227 HIS A N 1
ATOM 1662 C CA . HIS A 1 227 ? -2.093 3.436 -6.623 1.00 93.62 227 HIS A CA 1
ATOM 1663 C C . HIS A 1 227 ? -2.322 4.732 -7.398 1.00 93.62 227 HIS A C 1
ATOM 1665 O O . HIS A 1 227 ? -1.374 5.365 -7.862 1.00 93.62 227 HIS A O 1
ATOM 1671 N N . ALA A 1 228 ? -3.581 5.151 -7.502 1.00 92.50 228 ALA A N 1
ATOM 1672 C CA . ALA A 1 228 ? -3.957 6.371 -8.196 1.00 92.50 228 ALA A CA 1
ATOM 1673 C C . ALA A 1 228 ? -3.322 7.599 -7.533 1.00 92.50 228 ALA A C 1
ATOM 1675 O O . ALA A 1 228 ? -3.571 7.892 -6.358 1.00 92.50 228 ALA A O 1
ATOM 1676 N N . LEU A 1 229 ? -2.538 8.351 -8.304 1.00 87.81 229 LEU A N 1
ATOM 1677 C CA . LEU A 1 229 ? -1.966 9.623 -7.876 1.00 87.81 229 LEU A CA 1
ATOM 1678 C C . LEU A 1 229 ? -2.994 10.768 -7.965 1.00 87.81 229 LEU A C 1
ATOM 1680 O O . LEU A 1 229 ? -4.056 10.611 -8.580 1.00 87.81 229 LEU A O 1
ATOM 1684 N N . PRO A 1 230 ? -2.732 11.928 -7.333 1.00 76.94 230 PRO A N 1
ATOM 1685 C CA . PRO A 1 230 ? -3.586 13.102 -7.479 1.00 76.94 230 PRO A CA 1
ATOM 1686 C C . PRO A 1 230 ? -3.763 13.498 -8.952 1.00 76.94 230 PRO A C 1
ATOM 1688 O O . PRO A 1 230 ? -2.804 13.757 -9.677 1.00 76.94 230 PRO A O 1
ATOM 1691 N N . ILE A 1 231 ? -5.017 13.552 -9.404 1.00 69.06 231 ILE A N 1
ATOM 1692 C CA . ILE A 1 231 ? -5.347 13.976 -10.764 1.00 69.06 231 ILE A CA 1
ATOM 1693 C C . ILE A 1 231 ? -5.385 15.497 -10.774 1.00 69.06 231 ILE A C 1
ATOM 1695 O O . ILE A 1 231 ? -6.265 16.115 -10.178 1.00 69.06 231 ILE A O 1
ATOM 1699 N N . ARG A 1 232 ? -4.456 16.106 -11.497 1.00 63.69 232 ARG A N 1
ATOM 1700 C CA . ARG A 1 232 ? -4.486 17.534 -11.792 1.00 63.69 232 ARG A CA 1
ATOM 1701 C C . ARG A 1 232 ? -4.208 17.719 -13.280 1.00 63.69 232 ARG A C 1
ATOM 1703 O O . ARG A 1 232 ? -3.238 17.188 -13.822 1.00 63.69 232 ARG A O 1
ATOM 1710 N N . GLU A 1 233 ? -5.113 18.402 -13.973 1.00 45.22 233 GLU A N 1
ATOM 1711 C CA . GLU A 1 233 ? -5.034 18.520 -15.428 1.00 45.22 233 GLU A CA 1
ATOM 1712 C C . GLU A 1 233 ? -3.811 19.321 -15.904 1.00 45.22 233 GLU A C 1
ATOM 1714 O O . GLU A 1 233 ? -3.364 20.300 -15.305 1.00 45.22 233 GLU A O 1
ATOM 1719 N N . THR A 1 234 ? -3.318 18.918 -17.073 1.00 41.12 234 THR A N 1
ATOM 1720 C CA . THR A 1 234 ? -2.090 19.352 -17.757 1.00 41.12 234 THR A CA 1
ATOM 1721 C C . THR A 1 234 ? -2.044 20.813 -18.213 1.00 41.12 234 THR A C 1
ATOM 1723 O O . THR A 1 234 ? -1.035 21.251 -18.767 1.00 41.12 234 THR A O 1
ATOM 1726 N N . ASN A 1 235 ? -3.110 21.587 -18.003 1.00 34.09 235 ASN A N 1
ATOM 1727 C CA . ASN A 1 235 ? -3.242 22.941 -18.547 1.00 34.09 235 ASN A CA 1
ATOM 1728 C C . ASN A 1 235 ? -2.802 24.057 -17.583 1.00 34.09 235 ASN A C 1
ATOM 1730 O O . ASN A 1 235 ? -2.908 25.240 -17.919 1.00 34.09 235 ASN A O 1
ATOM 1734 N N . VAL A 1 236 ? -2.262 23.715 -16.411 1.00 38.62 236 VAL A N 1
ATOM 1735 C CA . VAL A 1 236 ? -1.748 24.691 -15.442 1.00 38.62 236 VAL A CA 1
ATOM 1736 C C . VAL A 1 236 ? -0.253 24.932 -15.682 1.00 38.62 236 VAL A C 1
ATOM 1738 O O . VAL A 1 236 ? 0.599 24.155 -15.268 1.00 38.62 236 VAL A O 1
ATOM 1741 N N . LYS A 1 237 ? 0.089 26.056 -16.325 1.00 35.41 237 LYS A N 1
ATOM 1742 C CA . LYS A 1 237 ? 1.473 26.582 -16.400 1.00 35.41 237 LYS A CA 1
ATOM 1743 C C . LYS A 1 237 ? 1.925 27.296 -15.112 1.00 35.41 237 LYS A C 1
ATOM 1745 O O . LYS A 1 237 ? 2.870 28.080 -15.150 1.00 35.41 237 LYS A O 1
ATOM 1750 N N . SER A 1 238 ? 1.250 27.093 -13.983 1.00 33.00 238 SER A N 1
ATOM 1751 C CA . SER A 1 238 ? 1.484 27.881 -12.771 1.00 33.00 238 SER A CA 1
ATOM 1752 C C . SER A 1 238 ? 1.424 27.063 -11.485 1.00 33.00 238 SER A C 1
ATOM 1754 O O . SER A 1 238 ? 0.367 26.918 -10.882 1.00 33.00 238 SER A O 1
ATOM 1756 N N . SER A 1 239 ? 2.579 26.619 -11.021 1.00 33.47 239 SER A N 1
ATOM 1757 C CA . SER A 1 239 ? 3.210 27.029 -9.760 1.00 33.47 239 SER A CA 1
ATOM 1758 C C . SER A 1 239 ? 4.517 26.234 -9.646 1.00 33.47 239 SER A C 1
ATOM 1760 O O . SER A 1 239 ? 4.797 25.380 -10.481 1.00 33.47 239 SER A O 1
ATOM 1762 N N . LYS A 1 240 ? 5.373 26.563 -8.681 1.00 38.59 240 LYS A N 1
ATOM 1763 C CA . LYS A 1 240 ? 6.649 25.878 -8.401 1.00 38.59 240 LYS A CA 1
ATOM 1764 C C . LYS A 1 240 ? 6.435 24.493 -7.751 1.00 38.59 240 LYS A C 1
ATOM 1766 O O . LYS A 1 240 ? 7.045 24.183 -6.739 1.00 38.59 240 LYS A O 1
ATOM 1771 N N . ALA A 1 241 ? 5.436 23.772 -8.239 1.00 39.41 241 ALA A N 1
ATOM 1772 C CA . ALA A 1 241 ? 5.084 22.418 -7.876 1.00 39.41 241 ALA A CA 1
ATOM 1773 C C . ALA A 1 241 ? 4.554 21.772 -9.158 1.00 39.41 241 ALA A C 1
ATOM 1775 O O . ALA A 1 241 ? 3.773 22.389 -9.890 1.00 39.41 241 ALA A O 1
ATOM 1776 N N . SER A 1 242 ? 5.001 20.549 -9.450 1.00 38.91 242 SER A N 1
ATOM 1777 C CA . SER A 1 242 ? 4.513 19.756 -10.581 1.00 38.91 242 SER A CA 1
ATOM 1778 C C . SER A 1 242 ? 2.985 19.861 -10.693 1.00 38.91 242 SER A C 1
ATOM 1780 O O . SER A 1 242 ? 2.293 19.692 -9.681 1.00 38.91 242 SER A O 1
ATOM 1782 N N . PRO A 1 243 ? 2.431 20.103 -11.898 1.00 40.66 243 PRO A N 1
ATOM 1783 C CA . PRO A 1 243 ? 0.997 20.219 -12.073 1.00 40.66 243 PRO A CA 1
ATOM 1784 C C . PRO A 1 243 ? 0.241 18.983 -11.591 1.00 40.66 243 PRO A C 1
ATOM 1786 O O . PRO A 1 243 ? -0.932 19.158 -11.375 1.00 40.66 243 PRO A O 1
ATOM 1789 N N . LEU A 1 244 ? 0.867 17.816 -11.354 1.00 46.47 244 LEU A N 1
ATOM 1790 C CA . LEU A 1 244 ? 0.260 16.576 -10.827 1.00 46.47 244 LEU A CA 1
ATOM 1791 C C . LEU A 1 244 ? 0.351 16.366 -9.297 1.00 46.47 244 LEU A C 1
ATOM 1793 O O . LEU A 1 244 ? -0.037 15.312 -8.806 1.00 46.47 244 LEU A O 1
ATOM 1797 N N . GLY A 1 245 ? 0.861 17.325 -8.519 1.00 58.19 245 GLY A N 1
ATOM 1798 C CA . GLY A 1 245 ? 1.308 17.003 -7.155 1.00 58.19 245 GLY A CA 1
ATOM 1799 C C . GLY A 1 245 ? 2.590 16.158 -7.191 1.00 58.19 245 GLY A C 1
ATOM 1800 O O . GLY A 1 245 ? 3.269 16.106 -8.223 1.00 58.19 245 GLY A O 1
ATOM 1801 N N . THR A 1 246 ? 2.970 15.541 -6.069 1.00 71.12 246 THR A N 1
ATOM 1802 C CA . THR A 1 246 ? 4.180 14.702 -6.035 1.00 71.12 246 THR A CA 1
ATOM 1803 C C . THR A 1 246 ? 4.034 13.492 -6.976 1.00 71.12 246 THR A C 1
ATOM 1805 O O . THR A 1 246 ? 2.990 12.841 -6.963 1.00 71.12 246 THR A O 1
ATOM 1808 N N . PRO A 1 247 ? 5.049 13.166 -7.802 1.00 80.62 247 PRO A N 1
ATOM 1809 C CA . PRO A 1 247 ? 5.041 11.966 -8.643 1.00 80.62 247 PRO A CA 1
ATOM 1810 C C . PRO A 1 247 ? 5.293 10.668 -7.852 1.00 80.62 247 PRO A C 1
ATOM 1812 O O . PRO A 1 247 ? 5.391 9.608 -8.470 1.00 80.62 247 PRO A O 1
ATOM 1815 N N . SER A 1 248 ? 5.430 10.747 -6.521 1.00 86.50 248 SER A N 1
ATOM 1816 C CA . SER A 1 248 ? 5.751 9.609 -5.661 1.00 86.50 248 SER A CA 1
ATOM 1817 C C . SER A 1 248 ? 4.625 8.568 -5.622 1.00 86.50 248 SER A C 1
ATOM 1819 O O . SER A 1 248 ? 3.519 8.898 -5.185 1.00 86.50 248 SER A O 1
ATOM 1821 N N . PRO A 1 249 ? 4.891 7.296 -5.984 1.00 88.12 249 PRO A N 1
ATOM 1822 C CA . PRO A 1 249 ? 3.922 6.208 -5.826 1.00 88.12 249 PRO A CA 1
ATOM 1823 C C . PRO A 1 249 ? 3.596 5.908 -4.352 1.00 88.12 249 PRO A C 1
ATOM 1825 O O . PRO A 1 249 ? 2.577 5.283 -4.062 1.00 88.12 249 PRO A O 1
ATOM 1828 N N . TYR A 1 250 ? 4.421 6.389 -3.417 1.00 86.12 250 TYR A N 1
ATOM 1829 C CA . TYR A 1 250 ? 4.246 6.212 -1.973 1.00 86.12 250 TYR A CA 1
ATOM 1830 C C . TYR A 1 250 ? 3.375 7.299 -1.327 1.00 86.12 250 TYR A C 1
ATOM 1832 O O . TYR A 1 250 ? 3.025 7.180 -0.155 1.00 86.12 250 TYR A O 1
ATOM 1840 N N . VAL A 1 251 ? 2.963 8.318 -2.095 1.00 84.44 251 VAL A N 1
ATOM 1841 C CA . VAL A 1 251 ? 2.050 9.387 -1.655 1.00 84.44 251 VAL A CA 1
ATOM 1842 C C . VAL A 1 251 ? 0.806 9.439 -2.564 1.00 84.44 251 VAL A C 1
ATOM 1844 O O . VAL A 1 251 ? 0.536 10.452 -3.219 1.00 84.44 251 VAL A O 1
ATOM 1847 N N . PRO A 1 252 ? 0.029 8.343 -2.661 1.00 87.38 252 PRO A N 1
ATOM 1848 C CA . PRO A 1 252 ? -1.094 8.278 -3.584 1.00 87.38 252 PRO A CA 1
ATOM 1849 C C . PRO A 1 252 ? -2.279 9.131 -3.135 1.00 87.38 252 PRO A C 1
ATOM 1851 O O . PRO A 1 252 ? -2.466 9.428 -1.957 1.00 87.38 252 PRO A O 1
ATOM 1854 N N . SER A 1 253 ? -3.142 9.472 -4.089 1.00 87.00 253 SER A N 1
ATOM 1855 C CA . SER A 1 253 ? -4.455 10.055 -3.806 1.00 87.00 253 SER A CA 1
ATOM 1856 C C . SER A 1 253 ? -5.419 9.017 -3.232 1.00 87.00 253 SER A C 1
ATOM 1858 O O . SER A 1 253 ? -6.252 9.349 -2.386 1.00 87.00 253 SER A O 1
ATOM 1860 N N . SER A 1 254 ? -5.312 7.767 -3.685 1.00 90.81 254 SER A N 1
ATOM 1861 C CA . SER A 1 254 ? -6.171 6.678 -3.233 1.00 90.81 254 SER A CA 1
ATOM 1862 C C . SER A 1 254 ? -5.462 5.336 -3.275 1.00 90.81 254 SER A C 1
ATOM 1864 O O . SER A 1 254 ? -4.844 5.018 -4.286 1.00 90.81 254 SER A O 1
ATOM 1866 N N . ARG A 1 255 ? -5.595 4.536 -2.211 1.00 92.25 255 ARG A N 1
ATOM 1867 C CA . ARG A 1 255 ? -5.109 3.142 -2.152 1.00 92.25 255 ARG A CA 1
ATOM 1868 C C . ARG A 1 255 ? -6.165 2.112 -2.568 1.00 92.25 255 ARG A C 1
ATOM 1870 O O . ARG A 1 255 ? -5.883 0.917 -2.590 1.00 92.25 255 ARG A O 1
ATOM 1877 N N . VAL A 1 256 ? -7.377 2.565 -2.894 1.00 93.19 256 VAL A N 1
ATOM 1878 C CA . VAL A 1 256 ? -8.470 1.722 -3.416 1.00 93.19 256 VAL A CA 1
ATOM 1879 C C . VAL A 1 256 ? -8.678 1.887 -4.925 1.00 93.19 256 VAL A C 1
ATOM 1881 O O . VAL A 1 256 ? -9.589 1.293 -5.497 1.00 93.19 256 VAL A O 1
ATOM 1884 N N . ALA A 1 257 ? -7.841 2.691 -5.583 1.00 94.81 257 ALA A N 1
ATOM 1885 C CA . ALA A 1 257 ? -7.866 2.916 -7.021 1.00 94.81 257 ALA A CA 1
ATOM 1886 C C . ALA A 1 257 ? -6.461 2.770 -7.618 1.00 94.81 257 ALA A C 1
ATOM 1888 O O . ALA A 1 257 ? -5.465 3.121 -6.991 1.00 94.81 257 ALA A O 1
ATOM 1889 N N . ILE A 1 258 ? -6.388 2.280 -8.852 1.00 96.19 258 ILE A N 1
ATOM 1890 C CA . ILE A 1 258 ? -5.150 2.085 -9.617 1.00 96.19 258 ILE A CA 1
ATOM 1891 C C . ILE A 1 258 ? -4.943 3.286 -10.543 1.00 96.19 258 ILE A C 1
ATOM 1893 O O . ILE A 1 258 ? -5.910 3.793 -11.119 1.00 96.19 258 ILE A O 1
ATOM 1897 N N . ASP A 1 259 ? -3.706 3.749 -10.720 1.00 94.94 259 ASP A N 1
ATOM 1898 C CA . ASP A 1 259 ? -3.430 4.884 -11.602 1.00 94.94 259 ASP A CA 1
ATOM 1899 C C . ASP A 1 259 ? -3.703 4.522 -13.079 1.00 94.94 259 ASP A C 1
ATOM 1901 O O . ASP A 1 259 ? -3.059 3.619 -13.631 1.00 94.94 259 ASP A O 1
ATOM 1905 N N . PRO A 1 260 ? -4.633 5.216 -13.768 1.00 95.81 260 PRO A N 1
ATOM 1906 C CA . PRO A 1 260 ? -4.923 4.954 -15.177 1.00 95.81 260 PRO A CA 1
ATOM 1907 C C . PRO A 1 260 ? -3.742 5.259 -16.106 1.00 95.81 260 PRO A C 1
ATOM 1909 O O . PRO A 1 260 ? -3.776 4.855 -17.272 1.00 95.81 260 PRO A O 1
ATOM 1912 N N . ILE A 1 261 ? -2.686 5.928 -15.626 1.00 96.00 261 ILE A N 1
ATOM 1913 C CA . ILE A 1 261 ? -1.449 6.126 -16.383 1.00 96.00 261 ILE A CA 1
ATOM 1914 C C . ILE A 1 261 ? -0.814 4.792 -16.811 1.00 96.00 261 ILE A C 1
ATOM 1916 O O . ILE A 1 261 ? -0.151 4.752 -17.846 1.00 96.00 261 ILE A O 1
ATOM 1920 N N . TYR A 1 262 ? -1.064 3.696 -16.086 1.00 98.00 262 TYR A N 1
ATOM 1921 C CA . TYR A 1 262 ? -0.523 2.364 -16.379 1.00 98.00 262 TYR A CA 1
ATOM 1922 C C . TYR A 1 262 ? -1.342 1.561 -17.400 1.00 98.00 262 TYR A C 1
ATOM 1924 O O . TYR A 1 262 ? -0.946 0.459 -17.766 1.00 98.00 262 TYR A O 1
ATOM 1932 N N . LEU A 1 263 ? -2.459 2.091 -17.912 1.00 98.62 263 LEU A N 1
ATOM 1933 C CA . LEU A 1 263 ? -3.235 1.414 -18.954 1.00 98.62 263 LEU A CA 1
ATOM 1934 C C . LEU A 1 263 ? -2.490 1.419 -20.293 1.00 98.62 263 LEU A C 1
ATOM 1936 O O . LEU A 1 263 ? -2.075 2.481 -20.776 1.00 98.62 263 LEU A O 1
ATOM 1940 N N . ARG A 1 264 ? -2.392 0.255 -20.941 1.00 98.25 264 ARG A N 1
ATOM 1941 C CA . ARG A 1 264 ? -2.004 0.165 -22.352 1.00 98.25 264 ARG A CA 1
ATOM 1942 C C . ARG A 1 264 ? -3.219 0.425 -23.233 1.00 98.25 264 ARG A C 1
ATOM 1944 O O . ARG A 1 264 ? -4.163 -0.363 -23.255 1.00 98.25 264 ARG A O 1
ATOM 1951 N N . ILE A 1 265 ? -3.200 1.538 -23.962 1.00 98.00 265 ILE A N 1
ATOM 1952 C CA . ILE A 1 265 ? -4.336 1.988 -24.781 1.00 98.00 265 ILE A CA 1
ATOM 1953 C C . ILE A 1 265 ? -4.642 0.994 -25.903 1.00 98.00 265 ILE A C 1
ATOM 1955 O O . ILE A 1 265 ? -5.808 0.728 -26.194 1.00 98.00 265 ILE A O 1
ATOM 1959 N N . GLU A 1 266 ? -3.606 0.423 -26.515 1.00 95.69 266 GLU A N 1
ATOM 1960 C CA . GLU A 1 266 ? -3.750 -0.525 -27.620 1.00 95.69 266 GLU A CA 1
ATOM 1961 C C . GLU A 1 266 ? -4.396 -1.852 -27.203 1.00 95.69 266 GLU A C 1
ATOM 1963 O O . GLU A 1 266 ? -4.964 -2.532 -28.055 1.00 95.69 266 GLU A O 1
ATOM 1968 N N . ASP A 1 267 ? -4.370 -2.183 -25.911 1.00 96.88 267 ASP A N 1
ATOM 1969 C CA . ASP A 1 267 ? -4.918 -3.434 -25.377 1.00 96.88 267 ASP A CA 1
ATOM 1970 C C . ASP A 1 267 ? -6.367 -3.268 -24.884 1.00 96.88 267 ASP A C 1
ATOM 1972 O O . ASP A 1 267 ? -7.022 -4.226 -24.467 1.00 96.88 267 ASP A O 1
ATOM 1976 N N . VAL A 1 268 ? -6.921 -2.053 -24.961 1.00 96.56 268 VAL A N 1
ATOM 1977 C CA . VAL A 1 268 ? -8.338 -1.812 -24.679 1.00 96.56 268 VAL A CA 1
ATOM 1978 C C . VAL A 1 268 ? -9.181 -2.412 -25.801 1.00 96.56 268 VAL A C 1
ATOM 1980 O O . VAL A 1 268 ? -9.143 -1.958 -26.945 1.00 96.56 268 VAL A O 1
ATOM 1983 N N . ARG A 1 269 ? -10.001 -3.414 -25.466 1.00 92.69 269 ARG A N 1
ATOM 1984 C CA . ARG A 1 269 ? -10.776 -4.214 -26.435 1.00 92.69 269 ARG A CA 1
ATOM 1985 C C . ARG A 1 269 ? -11.604 -3.375 -27.409 1.00 92.69 269 ARG A C 1
ATOM 1987 O O . ARG A 1 269 ? -11.738 -3.735 -28.579 1.00 92.69 269 ARG A O 1
ATOM 1994 N N . GLU A 1 270 ? -12.155 -2.255 -26.947 1.00 93.38 270 GLU A N 1
ATOM 1995 C CA . GLU A 1 270 ? -12.966 -1.337 -27.750 1.00 93.38 270 GLU A CA 1
ATOM 1996 C C . GLU A 1 270 ? -12.214 -0.759 -28.974 1.00 93.38 270 GLU A C 1
ATOM 1998 O O . GLU A 1 270 ? -12.855 -0.374 -29.959 1.00 93.38 270 GLU A O 1
ATOM 2003 N N . ILE A 1 271 ? -10.872 -0.785 -28.998 1.00 92.44 271 ILE A N 1
ATOM 2004 C CA . ILE A 1 271 ? -10.057 -0.325 -30.137 1.00 92.44 271 ILE A CA 1
ATOM 2005 C C . ILE A 1 271 ? -10.319 -1.124 -31.429 1.00 92.44 271 ILE A C 1
ATOM 2007 O O . ILE A 1 271 ? -10.193 -0.610 -32.549 1.00 92.44 271 ILE A O 1
ATOM 2011 N N . GLY A 1 272 ? -10.752 -2.382 -31.301 1.00 88.81 272 GLY A N 1
ATOM 2012 C CA . GLY A 1 272 ? -11.107 -3.234 -32.437 1.00 88.81 272 GLY A CA 1
ATOM 2013 C C . GLY A 1 272 ? -12.337 -2.738 -33.207 1.00 88.81 272 GLY A C 1
ATOM 2014 O O . GLY A 1 272 ? -12.544 -3.123 -34.357 1.00 88.81 272 GLY A O 1
ATOM 2015 N N . HIS A 1 273 ? -13.142 -1.859 -32.604 1.00 86.62 273 HIS A N 1
ATOM 2016 C CA . HIS A 1 273 ? -14.428 -1.416 -33.147 1.00 86.62 273 HIS A CA 1
ATOM 2017 C C . HIS A 1 273 ? -14.514 0.097 -33.384 1.00 86.62 273 HIS A C 1
ATOM 2019 O O . HIS A 1 273 ? -15.527 0.565 -33.908 1.00 86.62 273 HIS A O 1
ATOM 2025 N N . VAL A 1 274 ? -13.467 0.870 -33.061 1.00 92.31 274 VAL A N 1
ATOM 2026 C CA . VAL A 1 274 ? -13.445 2.310 -33.364 1.00 92.31 274 VAL A CA 1
ATOM 2027 C C . VAL A 1 274 ? -13.455 2.564 -34.883 1.00 92.31 274 VAL A C 1
ATOM 2029 O O . VAL A 1 274 ? -12.764 1.861 -35.636 1.00 92.31 274 VAL A O 1
ATOM 2032 N N . PRO A 1 275 ? -14.202 3.571 -35.374 1.00 94.44 275 PRO A N 1
ATOM 2033 C CA . PRO A 1 275 ? -14.121 3.982 -36.769 1.00 94.44 275 PRO A CA 1
ATOM 2034 C C . PRO A 1 275 ? -12.731 4.541 -37.102 1.00 94.44 275 PRO A C 1
ATOM 2036 O O . PRO A 1 275 ? -11.975 4.955 -36.222 1.00 94.44 275 PRO A O 1
ATOM 2039 N N . ALA A 1 276 ? -12.388 4.567 -38.392 1.00 95.00 276 ALA A N 1
ATOM 2040 C CA . ALA A 1 276 ? -11.038 4.906 -38.849 1.00 95.00 276 ALA A CA 1
ATOM 2041 C C . ALA A 1 276 ? -10.550 6.289 -38.373 1.00 95.00 276 ALA A C 1
ATOM 2043 O O . ALA A 1 276 ? -9.393 6.416 -37.990 1.00 95.00 276 ALA A O 1
ATOM 2044 N N . ALA A 1 277 ? -11.426 7.300 -38.343 1.00 95.19 277 ALA A N 1
ATOM 2045 C CA . ALA A 1 277 ? -11.066 8.648 -37.899 1.00 95.19 277 ALA A CA 1
ATOM 2046 C C . ALA A 1 277 ? -10.697 8.696 -36.404 1.00 95.19 277 ALA A C 1
ATOM 2048 O O . ALA A 1 277 ? -9.685 9.283 -36.034 1.00 95.19 277 ALA A O 1
ATOM 2049 N N . GLN A 1 278 ? -11.482 8.038 -35.547 1.00 95.62 278 GLN A N 1
ATOM 2050 C CA . GLN A 1 278 ? -11.204 7.916 -34.115 1.00 95.62 278 GLN A CA 1
ATOM 2051 C C . GLN A 1 278 ? -9.948 7.080 -33.856 1.00 95.62 278 GLN A C 1
ATOM 2053 O O . GLN A 1 278 ? -9.149 7.434 -32.993 1.00 95.62 278 GLN A O 1
ATOM 2058 N N . ARG A 1 279 ? -9.739 6.000 -34.624 1.00 95.62 279 ARG A N 1
ATOM 2059 C CA . ARG A 1 279 ? -8.510 5.198 -34.550 1.00 95.62 279 ARG A CA 1
ATOM 2060 C C . ARG A 1 279 ? -7.277 6.038 -34.875 1.00 95.62 279 ARG A C 1
ATOM 2062 O O . ARG A 1 279 ? -6.302 5.977 -34.137 1.00 95.62 279 ARG A O 1
ATOM 2069 N N . GLU A 1 280 ? -7.336 6.834 -35.938 1.00 96.12 280 GLU A N 1
ATOM 2070 C CA . GLU A 1 280 ? -6.249 7.736 -36.326 1.00 96.12 280 GLU A CA 1
ATOM 2071 C C . GLU A 1 280 ? -5.990 8.804 -35.253 1.00 96.12 280 GLU A C 1
ATOM 2073 O O . GLU A 1 280 ? -4.837 9.081 -34.931 1.00 96.12 280 GLU A O 1
ATOM 2078 N N . ALA A 1 281 ? -7.045 9.353 -34.639 1.00 96.31 281 ALA A N 1
ATOM 2079 C CA . ALA A 1 281 ? -6.912 10.285 -33.520 1.00 96.31 281 ALA A CA 1
ATOM 2080 C C . ALA A 1 281 ? -6.187 9.641 -32.324 1.00 96.31 281 ALA A C 1
ATOM 2082 O O . ALA A 1 281 ? -5.225 10.217 -31.821 1.00 96.31 281 ALA A O 1
ATOM 2083 N N . ILE A 1 282 ? -6.573 8.423 -31.925 1.00 96.44 282 ILE A N 1
ATOM 2084 C CA . ILE A 1 282 ? -5.890 7.664 -30.862 1.00 96.44 282 ILE A CA 1
ATOM 2085 C C . ILE A 1 282 ? -4.421 7.412 -31.229 1.00 96.44 282 ILE A C 1
ATOM 2087 O O . ILE A 1 282 ? -3.525 7.710 -30.445 1.00 96.44 282 ILE A O 1
ATOM 2091 N N . GLN A 1 283 ? -4.153 6.923 -32.441 1.00 94.62 283 GLN A N 1
ATOM 2092 C CA . GLN A 1 283 ? -2.789 6.649 -32.902 1.00 94.62 283 GLN A CA 1
ATOM 2093 C C . GLN A 1 283 ? -1.930 7.918 -32.948 1.00 94.62 283 GLN A C 1
ATOM 2095 O O . GLN A 1 283 ? -0.742 7.869 -32.639 1.00 94.62 283 GLN A O 1
ATOM 2100 N N . SER A 1 284 ? -2.517 9.067 -33.291 1.00 95.19 284 SER A N 1
ATOM 2101 C CA . SER A 1 284 ? -1.808 10.348 -33.316 1.00 95.19 284 SER A CA 1
ATOM 2102 C C . SER A 1 284 ? -1.282 10.776 -31.948 1.00 95.19 284 SER A C 1
ATOM 2104 O O . SER A 1 284 ? -0.190 11.339 -31.888 1.00 95.19 284 SER A O 1
ATOM 2106 N N . LEU A 1 285 ? -2.003 10.442 -30.871 1.00 95.19 285 LEU A N 1
ATOM 2107 C CA . LEU A 1 285 ? -1.576 10.685 -29.492 1.00 95.19 285 LEU A CA 1
ATOM 2108 C C . LEU A 1 285 ? -0.375 9.794 -29.123 1.00 95.19 285 LEU A C 1
ATOM 2110 O O . LEU A 1 285 ? 0.576 10.270 -28.508 1.00 95.19 285 LEU A O 1
ATOM 2114 N N . GLY A 1 286 ? -0.372 8.534 -29.576 1.00 93.38 286 GLY A N 1
ATOM 2115 C CA . GLY A 1 286 ? 0.697 7.565 -29.303 1.00 93.38 286 GLY A CA 1
ATOM 2116 C C . GLY A 1 286 ? 1.993 7.771 -30.104 1.00 93.38 286 GLY A C 1
ATOM 2117 O O . GLY A 1 286 ? 3.088 7.549 -29.588 1.00 93.38 286 GLY A O 1
ATOM 2118 N N . ARG A 1 287 ? 1.910 8.243 -31.359 1.00 90.25 287 ARG A N 1
ATOM 2119 C CA . ARG A 1 287 ? 3.064 8.336 -32.289 1.00 90.25 287 ARG A CA 1
ATOM 2120 C C . ARG A 1 287 ? 4.245 9.166 -31.776 1.00 90.25 287 ARG A C 1
ATOM 2122 O O . ARG A 1 287 ? 5.368 8.967 -32.235 1.00 90.25 287 ARG A O 1
ATOM 2129 N N . GLY A 1 288 ? 4.005 10.105 -30.863 1.00 88.19 288 GLY A N 1
ATOM 2130 C CA . GLY A 1 288 ? 5.041 10.986 -30.323 1.00 88.19 288 GLY A CA 1
ATOM 2131 C C . GLY A 1 288 ? 6.024 10.313 -29.360 1.00 88.19 288 GLY A C 1
ATOM 2132 O O . GLY A 1 288 ? 7.069 10.899 -29.090 1.00 88.19 288 GLY A O 1
ATOM 2133 N N . TRP A 1 289 ? 5.722 9.113 -28.854 1.00 93.12 289 TRP A N 1
ATOM 2134 C CA . TRP A 1 289 ? 6.417 8.547 -27.692 1.00 93.12 289 TRP A CA 1
ATOM 2135 C C . TRP A 1 289 ? 7.612 7.640 -28.003 1.00 93.12 289 TRP A C 1
ATOM 2137 O O . TRP A 1 289 ? 8.487 7.503 -27.156 1.00 93.12 289 TRP A O 1
ATOM 2147 N N . GLY A 1 290 ? 7.745 7.116 -29.227 1.00 88.94 290 GLY A N 1
ATOM 2148 C CA . GLY A 1 290 ? 8.828 6.173 -29.552 1.00 88.94 290 GLY A CA 1
ATOM 2149 C C . GLY A 1 290 ? 10.248 6.722 -29.329 1.00 88.94 290 GLY A C 1
ATOM 2150 O O . GLY A 1 290 ? 11.100 6.022 -28.794 1.00 88.94 290 GLY A O 1
ATOM 2151 N N . ARG A 1 291 ? 10.511 7.991 -29.689 1.00 89.06 291 ARG A N 1
ATOM 2152 C CA . ARG A 1 291 ? 11.809 8.645 -29.408 1.00 89.06 291 ARG A CA 1
ATOM 2153 C C . ARG A 1 291 ? 12.008 8.938 -27.912 1.00 89.06 291 ARG A C 1
ATOM 2155 O O . ARG A 1 291 ? 13.059 8.561 -27.408 1.00 89.06 291 ARG A O 1
ATOM 2162 N N . PRO A 1 292 ? 11.045 9.564 -27.203 1.00 91.50 292 PRO A N 1
ATOM 2163 C CA . PRO A 1 292 ? 11.119 9.721 -25.750 1.00 91.50 292 PRO A CA 1
ATOM 2164 C C . PRO A 1 292 ? 11.386 8.424 -24.976 1.00 91.50 292 PRO A C 1
ATOM 2166 O O . PRO A 1 292 ? 12.119 8.462 -23.993 1.00 91.50 292 PRO A O 1
ATOM 2169 N N . ASN A 1 293 ? 10.844 7.280 -25.410 1.00 93.38 293 ASN A N 1
ATOM 2170 C CA . ASN A 1 293 ? 11.080 5.998 -24.735 1.00 93.38 293 ASN A CA 1
ATOM 2171 C C . ASN A 1 293 ? 12.556 5.587 -24.772 1.00 93.38 293 ASN A C 1
ATOM 2173 O O . ASN A 1 293 ? 13.087 5.144 -23.763 1.00 93.38 293 ASN A O 1
ATOM 2177 N N . ALA A 1 294 ? 13.233 5.785 -25.905 1.00 92.25 294 ALA A N 1
ATOM 2178 C CA . ALA A 1 294 ? 14.657 5.479 -26.057 1.00 92.25 294 ALA A CA 1
ATOM 2179 C C . ALA A 1 294 ? 15.583 6.562 -25.463 1.00 92.25 294 ALA A C 1
ATOM 2181 O O . ALA A 1 294 ? 16.803 6.457 -25.560 1.00 92.25 294 ALA A O 1
ATOM 2182 N N . ALA A 1 295 ? 15.024 7.625 -24.877 1.00 92.31 295 ALA A N 1
ATOM 2183 C CA . ALA A 1 295 ? 15.786 8.689 -24.242 1.00 92.31 295 ALA A CA 1
ATOM 2184 C C . ALA A 1 295 ? 15.837 8.499 -22.720 1.00 92.31 295 ALA A C 1
ATOM 2186 O O . ALA A 1 295 ? 14.856 8.102 -22.080 1.00 92.31 295 ALA A O 1
ATOM 2187 N N . ALA A 1 296 ? 16.981 8.842 -22.133 1.00 90.94 296 ALA A N 1
ATOM 2188 C CA . ALA A 1 296 ? 17.216 8.905 -20.692 1.00 90.94 296 ALA A CA 1
ATOM 2189 C C . ALA A 1 296 ? 16.695 10.227 -20.082 1.00 90.94 296 ALA A C 1
ATOM 2191 O O . ALA A 1 296 ? 17.369 10.880 -19.287 1.00 90.94 296 ALA A O 1
ATOM 2192 N N . GLU A 1 297 ? 15.504 10.662 -20.501 1.00 92.56 297 GLU A N 1
ATOM 2193 C CA . GLU A 1 297 ? 14.878 11.911 -20.056 1.00 92.56 297 GLU A CA 1
ATOM 2194 C C . GLU A 1 297 ? 13.831 11.657 -18.957 1.00 92.56 297 GLU A C 1
ATOM 2196 O O . GLU A 1 297 ? 13.196 10.598 -18.958 1.00 92.56 297 GLU A O 1
ATOM 2201 N N . PRO A 1 298 ? 13.608 12.619 -18.037 1.00 92.25 298 PRO A N 1
ATOM 2202 C CA . PRO A 1 298 ? 12.571 12.498 -17.019 1.00 92.25 298 PRO A CA 1
ATOM 2203 C C . PRO A 1 298 ? 11.172 12.293 -17.609 1.00 92.25 298 PRO A C 1
ATOM 2205 O O . PRO A 1 298 ? 10.794 12.951 -18.579 1.00 92.25 298 PRO A O 1
ATOM 2208 N N . ILE A 1 299 ? 10.373 11.432 -16.977 1.00 91.69 299 ILE A N 1
ATOM 2209 C CA . ILE A 1 299 ? 9.028 11.070 -17.446 1.00 91.69 299 ILE A CA 1
ATOM 2210 C C . ILE A 1 299 ? 8.079 12.281 -17.375 1.00 91.69 299 ILE A C 1
ATOM 2212 O O . ILE A 1 299 ? 7.753 12.753 -16.281 1.00 91.69 299 ILE A O 1
ATOM 2216 N N . PRO A 1 300 ? 7.522 12.756 -18.506 1.00 90.25 300 PRO A N 1
ATOM 2217 C CA . PRO A 1 300 ? 6.562 13.858 -18.518 1.00 90.25 300 PRO A CA 1
ATOM 2218 C C . PRO A 1 300 ? 5.138 13.364 -18.186 1.00 90.25 300 PRO A C 1
ATOM 2220 O O . PRO A 1 300 ? 4.238 13.414 -19.031 1.00 90.25 300 PRO A O 1
ATOM 2223 N N . ARG A 1 301 ? 4.921 12.897 -16.946 1.00 89.62 301 ARG A N 1
ATOM 2224 C CA . ARG A 1 301 ? 3.685 12.219 -16.482 1.00 89.62 301 ARG A CA 1
ATOM 2225 C C . ARG A 1 301 ? 2.398 12.951 -16.844 1.00 89.62 301 ARG A C 1
ATOM 2227 O O . ARG A 1 301 ? 1.451 12.323 -17.300 1.00 89.62 301 ARG A O 1
ATOM 2234 N N . ALA A 1 302 ? 2.378 14.276 -16.690 1.00 85.19 302 ALA A N 1
ATOM 2235 C CA . ALA A 1 302 ? 1.215 15.100 -17.008 1.00 85.19 302 ALA A CA 1
ATOM 2236 C C . ALA A 1 302 ? 0.800 14.896 -18.470 1.00 85.19 302 ALA A C 1
ATOM 2238 O O . ALA A 1 302 ? -0.332 14.510 -18.751 1.00 85.19 302 ALA A O 1
ATOM 2239 N N . LYS A 1 303 ? 1.742 15.060 -19.406 1.00 90.06 303 LYS A N 1
ATOM 2240 C CA . LYS A 1 303 ? 1.483 14.860 -20.834 1.00 90.06 303 LYS A CA 1
ATOM 2241 C C . LYS A 1 303 ? 1.048 13.422 -21.131 1.00 90.06 303 LYS A C 1
ATOM 2243 O O . LYS A 1 303 ? 0.094 13.238 -21.880 1.00 90.06 303 LYS A O 1
ATOM 2248 N N . VAL A 1 304 ? 1.720 12.430 -20.541 1.00 92.88 304 VAL A N 1
ATOM 2249 C CA . VAL A 1 304 ? 1.378 11.009 -20.714 1.00 92.88 304 VAL A CA 1
ATOM 2250 C C . VAL A 1 304 ? -0.065 10.739 -20.289 1.00 92.88 304 VAL A C 1
ATOM 2252 O O . VAL A 1 304 ? -0.847 10.205 -21.074 1.00 92.88 304 VAL A O 1
ATOM 2255 N N . LEU A 1 305 ? -0.436 11.149 -19.074 1.00 92.06 305 LEU A N 1
ATOM 2256 C CA . LEU A 1 305 ? -1.783 10.966 -18.546 1.00 92.06 305 LEU A CA 1
ATOM 2257 C C . LEU A 1 305 ? -2.816 11.712 -19.400 1.00 92.06 305 LEU A C 1
ATOM 2259 O O . LEU A 1 305 ? -3.852 11.144 -19.725 1.00 92.06 305 LEU A O 1
ATOM 2263 N N . GLY A 1 306 ? -2.520 12.944 -19.825 1.00 91.25 306 GLY A N 1
ATOM 2264 C CA . GLY A 1 306 ? -3.391 13.721 -20.710 1.00 91.25 306 GLY A CA 1
ATOM 2265 C C . GLY A 1 306 ? -3.663 13.026 -22.048 1.00 91.25 306 GLY A C 1
ATOM 2266 O O . GLY A 1 306 ? -4.821 12.901 -22.449 1.00 91.25 306 GLY A O 1
ATOM 2267 N N . ASP A 1 307 ? -2.621 12.518 -22.713 1.00 94.75 307 ASP A N 1
ATOM 2268 C CA . ASP A 1 307 ? -2.759 11.773 -23.970 1.00 94.75 307 ASP A CA 1
ATOM 2269 C C . ASP A 1 307 ? -3.552 10.470 -23.761 1.00 94.75 307 ASP A C 1
ATOM 2271 O O . ASP A 1 307 ? -4.467 10.168 -24.534 1.00 94.75 307 ASP A O 1
ATOM 2275 N N . LYS A 1 308 ? -3.244 9.706 -22.700 1.00 96.88 308 LYS A N 1
ATOM 2276 C CA . LYS A 1 308 ? -3.943 8.450 -22.379 1.00 96.88 308 LYS A CA 1
ATOM 2277 C C . LYS A 1 308 ? -5.417 8.691 -22.051 1.00 96.88 308 LYS A C 1
ATOM 2279 O O . LYS A 1 308 ? -6.275 8.016 -22.615 1.00 96.88 308 LYS A O 1
ATOM 2284 N N . LEU A 1 309 ? -5.743 9.678 -21.215 1.00 95.81 309 LEU A N 1
ATOM 2285 C CA . LEU A 1 309 ? -7.130 10.029 -20.889 1.00 95.81 309 LEU A CA 1
ATOM 2286 C C . LEU A 1 309 ? -7.901 10.501 -22.128 1.00 95.81 309 LEU A C 1
ATOM 2288 O O . LEU A 1 309 ? -9.053 10.104 -22.305 1.00 95.81 309 LEU A O 1
ATOM 2292 N N . ALA A 1 310 ? -7.280 11.276 -23.023 1.00 95.81 310 ALA A N 1
ATOM 2293 C CA . ALA A 1 310 ? -7.905 11.674 -24.284 1.00 95.81 310 ALA A CA 1
ATOM 2294 C C . ALA A 1 310 ? -8.250 10.456 -25.161 1.00 95.81 310 ALA A C 1
ATOM 2296 O O . ALA A 1 310 ? -9.368 10.358 -25.674 1.00 95.81 310 ALA A O 1
ATOM 2297 N N . ALA A 1 311 ? -7.336 9.488 -25.285 1.00 97.75 311 ALA A N 1
ATOM 2298 C CA . ALA A 1 311 ? -7.595 8.246 -26.009 1.00 97.75 311 ALA A CA 1
ATOM 2299 C C . ALA A 1 311 ? -8.684 7.388 -25.339 1.00 97.75 311 ALA A C 1
ATOM 2301 O O . ALA A 1 311 ? -9.598 6.906 -26.012 1.00 97.75 311 ALA A O 1
ATOM 2302 N N . LEU A 1 312 ? -8.639 7.247 -24.011 1.00 98.00 312 LEU A N 1
ATOM 2303 C CA . LEU A 1 312 ? -9.636 6.514 -23.228 1.00 98.00 312 LEU A CA 1
ATOM 2304 C C . LEU A 1 312 ? -11.031 7.128 -23.362 1.00 98.00 312 LEU A C 1
ATOM 2306 O O . LEU A 1 312 ? -12.004 6.390 -23.471 1.00 98.00 312 LEU A O 1
ATOM 2310 N N . ARG A 1 313 ? -11.154 8.458 -23.418 1.00 97.00 313 ARG A N 1
ATOM 2311 C CA . ARG A 1 313 ? -12.441 9.137 -23.648 1.00 97.00 313 ARG A CA 1
ATOM 2312 C C . ARG A 1 313 ? -13.017 8.830 -25.030 1.00 97.00 313 ARG A C 1
ATOM 2314 O O . ARG A 1 313 ? -14.220 8.600 -25.146 1.00 97.00 313 ARG A O 1
ATOM 2321 N N . ILE A 1 314 ? -12.173 8.760 -26.064 1.00 97.12 314 ILE A N 1
ATOM 2322 C CA . ILE A 1 314 ? -12.598 8.318 -27.402 1.00 97.12 314 ILE A CA 1
ATOM 2323 C C . ILE A 1 314 ? -13.098 6.869 -27.337 1.00 97.12 314 ILE A C 1
ATOM 2325 O O . ILE A 1 314 ? -14.180 6.576 -27.845 1.00 97.12 314 ILE A O 1
ATOM 2329 N N . LEU A 1 315 ? -12.353 5.976 -26.683 1.00 97.19 315 LEU A N 1
ATOM 2330 C CA . LEU A 1 315 ? -12.717 4.563 -26.548 1.00 97.19 315 LEU A CA 1
ATOM 2331 C C . LEU A 1 315 ? -14.012 4.366 -25.749 1.00 97.19 315 LEU A C 1
ATOM 2333 O O . LEU A 1 315 ? -14.879 3.615 -26.183 1.00 97.19 315 LEU A O 1
ATOM 2337 N N . TYR A 1 316 ? -14.190 5.087 -24.643 1.00 97.06 316 TYR A N 1
ATOM 2338 C CA . TYR A 1 316 ? -15.393 5.024 -23.811 1.00 97.06 316 TYR A CA 1
ATOM 2339 C C . TYR A 1 316 ? -16.655 5.503 -24.543 1.00 97.06 316 TYR A C 1
ATOM 2341 O O . TYR A 1 316 ? -17.752 5.016 -24.281 1.00 97.06 316 TYR A O 1
ATOM 2349 N N . SER A 1 317 ? -16.512 6.422 -25.507 1.00 94.38 317 SER A N 1
ATOM 2350 C CA . SER A 1 317 ? -17.636 6.884 -26.335 1.00 94.38 317 SER A CA 1
ATOM 2351 C C . SER A 1 317 ? -18.175 5.816 -27.299 1.00 94.38 317 SER A C 1
ATOM 2353 O O . SER A 1 317 ? -19.259 5.979 -27.869 1.00 94.38 317 SER A O 1
ATOM 2355 N N . MET A 1 318 ? -17.443 4.713 -27.488 1.00 92.94 318 MET A N 1
ATOM 2356 C CA . MET A 1 318 ? -17.872 3.614 -28.342 1.00 92.94 318 MET A CA 1
ATOM 2357 C C . MET A 1 318 ? -18.981 2.794 -27.674 1.00 92.94 318 MET A C 1
ATOM 2359 O O . MET A 1 318 ? -18.870 2.448 -26.499 1.00 92.94 318 MET A O 1
ATOM 2363 N N . PRO A 1 319 ? -20.038 2.394 -28.409 1.00 90.25 319 PRO A N 1
ATOM 2364 C CA . PRO A 1 319 ? -21.057 1.510 -27.859 1.00 90.25 319 PRO A CA 1
ATOM 2365 C C . PRO A 1 319 ? -20.438 0.177 -27.403 1.00 90.25 319 PRO A C 1
ATOM 2367 O O . PRO A 1 319 ? -19.892 -0.550 -28.240 1.00 90.25 319 PRO A O 1
ATOM 2370 N N . PRO A 1 320 ? -20.543 -0.198 -26.113 1.00 91.69 320 PRO A N 1
ATOM 2371 C CA . PRO A 1 320 ? -19.998 -1.463 -25.650 1.00 91.69 320 PRO A CA 1
ATOM 2372 C C . PRO A 1 320 ? -20.842 -2.619 -26.186 1.00 91.69 320 PRO A C 1
ATOM 2374 O O . PRO A 1 320 ? -22.074 -2.525 -26.293 1.00 91.69 320 PRO A O 1
ATOM 2377 N N . THR A 1 321 ? -20.189 -3.748 -26.462 1.00 93.00 321 THR A N 1
ATOM 2378 C CA . THR A 1 321 ? -20.893 -5.000 -26.768 1.00 93.00 321 THR A CA 1
ATOM 2379 C C . THR A 1 321 ? -21.770 -5.425 -25.579 1.00 93.00 321 THR A C 1
ATOM 2381 O O . THR A 1 321 ? -21.498 -5.027 -24.440 1.00 93.00 321 THR A O 1
ATOM 2384 N N . PRO A 1 322 ? -22.810 -6.259 -25.783 1.00 95.00 322 PRO A N 1
ATOM 2385 C CA . PRO A 1 322 ? -23.653 -6.733 -24.682 1.00 95.00 322 PRO A CA 1
ATOM 2386 C C . PRO A 1 322 ? -22.855 -7.380 -23.540 1.00 95.00 322 PRO A C 1
ATOM 2388 O O . PRO A 1 322 ? -23.119 -7.104 -22.371 1.00 95.00 322 PRO A O 1
ATOM 2391 N N . THR A 1 323 ? -21.829 -8.171 -23.874 1.00 95.38 323 THR A N 1
ATOM 2392 C CA . THR A 1 323 ? -20.931 -8.795 -22.894 1.00 95.38 323 THR A CA 1
ATOM 2393 C C . THR A 1 323 ? -20.149 -7.754 -22.101 1.00 95.38 323 THR A C 1
ATOM 2395 O O . THR A 1 323 ? -20.133 -7.816 -20.875 1.00 95.38 323 THR A O 1
ATOM 2398 N N . ARG A 1 324 ? -19.540 -6.765 -22.770 1.00 94.62 324 ARG A N 1
ATOM 2399 C CA . ARG A 1 324 ? -18.765 -5.712 -22.092 1.00 94.62 324 ARG A CA 1
ATOM 2400 C C . ARG A 1 324 ? -19.644 -4.866 -21.181 1.00 94.62 324 ARG A C 1
ATOM 2402 O O . ARG A 1 324 ? -19.275 -4.631 -20.037 1.00 94.62 324 ARG A O 1
ATOM 2409 N N . ARG A 1 325 ? -20.850 -4.514 -21.637 1.00 95.81 325 ARG A N 1
ATOM 2410 C CA . ARG A 1 325 ? -21.849 -3.817 -20.817 1.00 95.81 325 ARG A CA 1
ATOM 2411 C C . ARG A 1 325 ? -22.196 -4.606 -19.555 1.00 95.81 325 ARG A C 1
ATOM 2413 O O . ARG A 1 325 ? -22.278 -4.016 -18.484 1.00 95.81 325 ARG A O 1
ATOM 2420 N N . ARG A 1 326 ? -22.397 -5.924 -19.672 1.00 97.56 326 ARG A N 1
ATOM 2421 C CA . ARG A 1 326 ? -22.705 -6.781 -18.521 1.00 97.56 326 ARG A CA 1
ATOM 2422 C C . ARG A 1 326 ? -21.534 -6.863 -17.542 1.00 97.56 326 ARG A C 1
ATOM 2424 O O . ARG A 1 326 ? -21.750 -6.645 -16.360 1.00 97.56 326 ARG A O 1
ATOM 2431 N N . LEU A 1 327 ? -20.322 -7.137 -18.026 1.00 97.62 327 LEU A N 1
ATOM 2432 C CA . LEU A 1 327 ? -19.131 -7.248 -17.175 1.00 97.62 327 LEU A CA 1
ATOM 2433 C C . LEU A 1 327 ? -18.826 -5.939 -16.443 1.00 97.62 327 LEU A C 1
ATOM 2435 O O . LEU A 1 327 ? -18.554 -5.962 -15.248 1.00 97.62 327 LEU A O 1
ATOM 2439 N N . PHE A 1 328 ? -18.938 -4.803 -17.134 1.00 98.06 328 PHE A N 1
ATOM 2440 C CA . PHE A 1 328 ? -18.756 -3.499 -16.507 1.00 98.06 328 PHE A CA 1
ATOM 2441 C C . PHE A 1 328 ? -19.852 -3.201 -15.473 1.00 98.06 328 PHE A C 1
ATOM 2443 O O . PHE A 1 328 ? -19.549 -2.781 -14.363 1.00 98.06 328 PHE A O 1
ATOM 2450 N N . ALA A 1 329 ? -21.120 -3.503 -15.773 1.00 97.75 329 ALA A N 1
ATOM 2451 C CA . ALA A 1 329 ? -22.198 -3.353 -14.795 1.00 97.75 329 ALA A CA 1
ATOM 2452 C C . ALA A 1 329 ? -22.007 -4.258 -13.564 1.00 97.75 329 ALA A C 1
ATOM 2454 O O . ALA A 1 329 ? -22.381 -3.876 -12.458 1.00 97.75 329 ALA A O 1
ATOM 2455 N N . ASP A 1 330 ? -21.451 -5.457 -13.740 1.00 97.69 330 ASP A N 1
ATOM 2456 C CA . ASP A 1 330 ? -21.136 -6.375 -12.643 1.00 97.69 330 ASP A CA 1
ATOM 2457 C C . ASP A 1 330 ? -19.978 -5.824 -11.794 1.00 97.69 330 ASP A C 1
ATOM 2459 O O . ASP A 1 330 ? -20.090 -5.811 -10.569 1.00 97.69 330 ASP A O 1
ATOM 2463 N N . PHE A 1 331 ? -18.944 -5.265 -12.433 1.00 97.06 331 PHE A N 1
ATOM 2464 C CA . PHE A 1 331 ? -17.871 -4.531 -11.759 1.00 97.06 331 PHE A CA 1
ATOM 2465 C C . PHE A 1 331 ? -18.416 -3.355 -10.936 1.00 97.06 331 PHE A C 1
ATOM 2467 O O . PHE A 1 331 ? -18.140 -3.274 -9.746 1.00 97.06 331 PHE A O 1
ATOM 2474 N N . CYS A 1 332 ? -19.263 -2.493 -11.509 1.00 96.69 332 CYS A N 1
ATOM 2475 C CA . CYS A 1 332 ? -19.842 -1.355 -10.784 1.00 96.69 332 CYS A CA 1
ATOM 2476 C C . CYS A 1 332 ? -20.697 -1.772 -9.577 1.00 96.69 332 CYS A C 1
ATOM 2478 O O . CYS A 1 332 ? -20.736 -1.050 -8.583 1.00 96.69 332 CYS A O 1
ATOM 2480 N N . ARG A 1 333 ? -21.387 -2.923 -9.643 1.00 95.75 333 ARG A N 1
ATOM 2481 C CA . ARG A 1 333 ? -22.153 -3.450 -8.498 1.00 95.75 333 ARG A CA 1
ATOM 2482 C C . ARG A 1 333 ? -21.255 -3.984 -7.383 1.00 95.75 333 ARG A C 1
ATOM 2484 O O . ARG A 1 333 ? -21.660 -3.927 -6.231 1.00 95.75 333 ARG A O 1
ATOM 2491 N N . GLN A 1 334 ? -20.083 -4.512 -7.730 1.00 92.88 334 GLN A N 1
ATOM 2492 C CA . GLN A 1 334 ? -19.109 -5.070 -6.784 1.00 92.88 334 GLN A CA 1
ATOM 2493 C C . GLN A 1 334 ? -18.106 -4.030 -6.270 1.00 92.88 334 GLN A C 1
ATOM 2495 O O . GLN A 1 334 ? -17.455 -4.272 -5.258 1.00 92.88 334 GLN A O 1
ATOM 2500 N N . ALA A 1 335 ? -17.970 -2.895 -6.961 1.00 92.62 335 ALA A N 1
ATOM 2501 C CA . ALA A 1 335 ? -17.079 -1.815 -6.568 1.00 92.62 335 ALA A CA 1
ATOM 2502 C C . ALA A 1 335 ? -17.440 -1.318 -5.157 1.00 92.62 335 ALA A C 1
ATOM 2504 O O . ALA A 1 335 ? -18.616 -1.009 -4.915 1.00 92.62 335 ALA A O 1
ATOM 2505 N N . PRO A 1 336 ? -16.462 -1.220 -4.238 1.00 90.81 336 PRO A N 1
ATOM 2506 C CA . PRO A 1 336 ? -16.715 -0.679 -2.914 1.00 90.81 336 PRO A CA 1
ATOM 2507 C C . PRO A 1 336 ? -17.124 0.794 -3.003 1.00 90.81 336 PRO A C 1
ATOM 2509 O O . PRO A 1 336 ? -16.805 1.498 -3.967 1.00 90.81 336 PRO A O 1
ATOM 2512 N N . GLU A 1 337 ? -17.834 1.278 -1.984 1.00 89.31 337 GLU A N 1
ATOM 2513 C CA . GLU A 1 337 ? -18.276 2.677 -1.932 1.00 89.31 337 GLU A CA 1
ATOM 2514 C C . GLU A 1 337 ? -17.096 3.656 -1.954 1.00 89.31 337 GLU A C 1
ATOM 2516 O O . GLU A 1 337 ? -17.184 4.704 -2.590 1.00 89.31 337 GLU A O 1
ATOM 2521 N N . SER A 1 338 ? -15.966 3.285 -1.349 1.00 88.56 338 SER A N 1
ATOM 2522 C CA . SER A 1 338 ? -14.705 4.033 -1.402 1.00 88.56 338 SER A CA 1
ATOM 2523 C C . SER A 1 338 ? -14.241 4.282 -2.848 1.00 88.56 338 SER A C 1
ATOM 2525 O O . SER A 1 338 ? -13.970 5.423 -3.223 1.00 88.56 338 SER A O 1
ATOM 2527 N N . LEU A 1 339 ? -14.277 3.258 -3.709 1.00 92.81 339 LEU A N 1
ATOM 2528 C CA . LEU A 1 339 ? -13.934 3.375 -5.131 1.00 92.81 339 LEU A CA 1
ATOM 2529 C C . LEU A 1 339 ? -14.944 4.222 -5.921 1.00 92.81 339 LEU A C 1
ATOM 2531 O O . LEU A 1 339 ? -14.561 4.993 -6.803 1.00 92.81 339 LEU A O 1
ATOM 2535 N N . LYS A 1 340 ? -16.241 4.118 -5.607 1.00 93.81 340 LYS A N 1
ATOM 2536 C CA . LYS A 1 340 ? -17.277 4.962 -6.231 1.00 93.81 340 LYS A CA 1
ATOM 2537 C C . LYS A 1 340 ? -17.103 6.434 -5.861 1.00 93.81 340 LYS A C 1
ATOM 2539 O O . LYS A 1 340 ? -17.223 7.296 -6.729 1.00 93.81 340 LYS A O 1
ATOM 2544 N N . ARG A 1 341 ? -16.772 6.724 -4.599 1.00 91.69 341 ARG A N 1
ATOM 2545 C CA . ARG A 1 341 ? -16.459 8.082 -4.127 1.00 91.69 341 ARG A CA 1
ATOM 2546 C C . ARG A 1 341 ? -15.186 8.616 -4.771 1.00 91.69 341 ARG A C 1
ATOM 2548 O O . ARG A 1 341 ? -15.180 9.767 -5.196 1.00 91.69 341 ARG A O 1
ATOM 2555 N N . TRP A 1 342 ? -14.154 7.784 -4.923 1.00 91.81 342 TRP A N 1
ATOM 2556 C CA . TRP A 1 342 ? -12.968 8.155 -5.693 1.00 91.81 342 TRP A CA 1
ATOM 2557 C C . TRP A 1 342 ? -13.339 8.542 -7.129 1.00 91.81 342 TRP A C 1
ATOM 2559 O O . TRP A 1 342 ? -12.966 9.620 -7.575 1.00 91.81 342 TRP A O 1
ATOM 2569 N N . ALA A 1 343 ? -14.153 7.740 -7.823 1.00 93.94 343 ALA A N 1
ATOM 2570 C CA . ALA A 1 343 ? -14.581 8.041 -9.191 1.00 93.94 343 ALA A CA 1
ATOM 2571 C C . ALA A 1 343 ? -15.405 9.339 -9.295 1.00 93.94 343 ALA A C 1
ATOM 2573 O O . ALA A 1 343 ? -15.224 10.112 -10.239 1.00 93.94 343 ALA A O 1
ATOM 2574 N N . LEU A 1 344 ? -16.279 9.604 -8.316 1.00 93.75 344 LEU A N 1
ATOM 2575 C CA . LEU A 1 344 ? -17.021 10.862 -8.204 1.00 93.75 344 LEU A CA 1
ATOM 2576 C C . LEU A 1 344 ? -16.070 12.055 -8.049 1.00 93.75 344 LEU A C 1
ATOM 2578 O O . LEU A 1 344 ? -16.172 13.028 -8.795 1.00 93.75 344 LEU A O 1
ATOM 2582 N N . MET A 1 345 ? -15.106 11.949 -7.135 1.00 90.31 345 MET A N 1
ATOM 2583 C CA . MET A 1 345 ? -14.076 12.964 -6.920 1.00 90.31 345 MET A CA 1
ATOM 2584 C C . MET A 1 345 ? -13.204 13.168 -8.163 1.00 90.31 345 MET A C 1
ATOM 2586 O O . MET A 1 345 ? -12.933 14.304 -8.534 1.00 90.31 345 MET A O 1
ATOM 2590 N N . SER A 1 346 ? -12.810 12.107 -8.866 1.00 89.69 346 SER A N 1
ATOM 2591 C CA . SER A 1 346 ? -12.021 12.221 -10.097 1.00 89.69 346 SER A CA 1
ATOM 2592 C C . SER A 1 346 ? -12.800 12.911 -11.220 1.00 89.69 346 SER A C 1
ATOM 2594 O O . SER A 1 346 ? -12.235 13.723 -11.956 1.00 89.69 346 SER A O 1
ATOM 2596 N N . ALA A 1 347 ? -14.104 12.638 -11.349 1.00 91.81 347 ALA A N 1
ATOM 2597 C CA . ALA A 1 347 ? -14.977 13.331 -12.299 1.00 91.81 347 ALA A CA 1
ATOM 2598 C C . ALA A 1 347 ? -15.085 14.823 -11.967 1.00 91.81 347 ALA A C 1
ATOM 2600 O O . ALA A 1 347 ? -14.925 15.669 -12.846 1.00 91.81 347 ALA A O 1
ATOM 2601 N N . ALA A 1 348 ? -15.295 15.130 -10.691 1.00 89.00 348 ALA A N 1
ATOM 2602 C CA . ALA A 1 348 ? -15.336 16.475 -10.147 1.00 89.00 348 ALA A CA 1
ATOM 2603 C C . ALA A 1 348 ? -14.038 17.257 -10.377 1.00 89.00 348 ALA A C 1
ATOM 2605 O O . ALA A 1 348 ? -14.068 18.373 -10.900 1.00 89.00 348 ALA A O 1
ATOM 2606 N N . ALA A 1 349 ? -12.901 16.664 -10.015 1.00 85.25 349 ALA A N 1
ATOM 2607 C CA . ALA A 1 349 ? -11.585 17.265 -10.163 1.00 85.25 349 ALA A CA 1
ATOM 2608 C C . ALA A 1 349 ? -11.293 17.590 -11.632 1.00 85.25 349 ALA A C 1
ATOM 2610 O O . ALA A 1 349 ? -10.891 18.709 -11.932 1.00 85.25 349 ALA A O 1
ATOM 2611 N N . ALA A 1 350 ? -11.582 16.666 -12.555 1.00 84.50 350 ALA A N 1
ATOM 2612 C CA . ALA A 1 350 ? -11.439 16.913 -13.989 1.00 84.50 350 ALA A CA 1
ATOM 2613 C C . ALA A 1 350 ? -12.398 18.007 -14.496 1.00 84.50 350 ALA A C 1
ATOM 2615 O O . ALA A 1 350 ? -11.996 18.891 -15.245 1.00 84.50 350 ALA A O 1
ATOM 2616 N N . HIS A 1 351 ? -13.663 18.001 -14.063 1.00 85.81 351 HIS A N 1
ATOM 2617 C CA . HIS A 1 351 ? -14.657 18.979 -14.515 1.00 85.81 351 HIS A CA 1
ATOM 2618 C C . HIS A 1 351 ? -14.325 20.416 -14.081 1.00 85.81 351 HIS A C 1
ATOM 2620 O O . HIS A 1 351 ? -14.455 21.356 -14.867 1.00 85.81 351 HIS A O 1
ATOM 2626 N N . TYR A 1 352 ? -13.909 20.599 -12.826 1.00 81.56 352 TYR A N 1
ATOM 2627 C CA . TYR A 1 352 ? -13.645 21.919 -12.247 1.00 81.56 352 TYR A CA 1
ATOM 2628 C C . TYR A 1 352 ? -12.187 22.374 -12.370 1.00 81.56 352 TYR A C 1
ATOM 2630 O O . TYR A 1 352 ? -11.875 23.474 -11.904 1.00 81.56 352 TYR A O 1
ATOM 2638 N N . ALA A 1 353 ? -11.309 21.587 -13.005 1.00 74.25 353 ALA A N 1
ATOM 2639 C CA . ALA A 1 353 ? -9.913 21.940 -13.249 1.00 74.25 353 ALA A CA 1
ATOM 2640 C C . ALA A 1 353 ? -9.799 23.168 -14.172 1.00 74.25 353 ALA A C 1
ATOM 2642 O O . ALA A 1 353 ? -9.562 23.089 -15.376 1.00 74.25 353 ALA A O 1
ATOM 2643 N N . THR A 1 354 ? -9.957 24.360 -13.603 1.00 63.22 354 THR A N 1
ATOM 2644 C CA . THR A 1 354 ? -9.731 25.624 -14.302 1.00 63.22 354 THR A CA 1
ATOM 2645 C C . THR A 1 354 ? -8.347 26.146 -13.949 1.00 63.22 354 THR A C 1
ATOM 2647 O O . THR A 1 354 ? -7.939 26.121 -12.790 1.00 63.22 354 THR A O 1
ATOM 2650 N N . GLY A 1 355 ? -7.623 26.690 -14.932 1.00 55.72 355 GLY A N 1
ATOM 2651 C CA . GLY A 1 355 ? -6.229 27.127 -14.770 1.00 55.72 355 GLY A CA 1
ATOM 2652 C C . GLY A 1 355 ? -5.951 28.219 -13.721 1.00 55.72 355 GLY A C 1
ATOM 2653 O O . GLY A 1 355 ? -4.816 28.668 -13.625 1.00 55.72 355 GLY A O 1
ATOM 2654 N N . ARG A 1 356 ? -6.956 28.681 -12.961 1.00 61.28 356 ARG A N 1
ATOM 2655 C CA . ARG A 1 356 ? -6.790 29.614 -11.830 1.00 61.28 356 ARG A CA 1
ATOM 2656 C C . ARG A 1 356 ? -6.984 28.962 -10.457 1.00 61.28 356 ARG A C 1
ATOM 2658 O O . ARG A 1 356 ? -6.485 29.518 -9.488 1.00 61.28 356 ARG A O 1
ATOM 2665 N N . ASN A 1 357 ? -7.706 27.842 -10.370 1.00 69.19 357 ASN A N 1
ATOM 2666 C CA . ASN A 1 357 ? -7.904 27.075 -9.138 1.00 69.19 357 ASN A CA 1
ATOM 2667 C C . ASN A 1 357 ? -8.188 25.598 -9.497 1.00 69.19 357 ASN A C 1
ATOM 2669 O O . ASN A 1 357 ? -9.347 25.255 -9.744 1.00 69.19 357 ASN A O 1
ATOM 2673 N N . PRO A 1 358 ? -7.157 24.735 -9.573 1.00 66.19 358 PRO A N 1
ATOM 2674 C CA . PRO A 1 358 ? -7.337 23.313 -9.877 1.00 66.19 358 PRO A CA 1
ATOM 2675 C C . PRO A 1 358 ? -8.097 22.548 -8.778 1.00 66.19 358 PRO A C 1
ATOM 2677 O O . PRO A 1 358 ? -8.700 21.521 -9.067 1.00 66.19 358 PRO A O 1
ATOM 2680 N N . ASP A 1 359 ? -8.141 23.076 -7.551 1.00 74.31 359 ASP A N 1
ATOM 2681 C CA . ASP A 1 359 ? -8.809 22.456 -6.400 1.00 74.31 359 ASP A CA 1
ATOM 2682 C C . ASP A 1 359 ? -10.203 23.055 -6.122 1.00 74.31 359 ASP A C 1
ATOM 2684 O O . ASP A 1 359 ? -10.820 22.774 -5.094 1.00 74.31 359 ASP A O 1
ATOM 2688 N N . ALA A 1 360 ? -10.752 23.836 -7.064 1.00 79.31 360 ALA A N 1
ATOM 2689 C CA . ALA A 1 360 ? -12.069 24.471 -6.946 1.00 79.31 360 ALA A CA 1
ATOM 2690 C C . ALA A 1 360 ? -13.209 23.473 -6.671 1.00 79.31 360 ALA A C 1
ATOM 2692 O O . ALA A 1 360 ? -14.236 23.845 -6.102 1.00 79.31 360 ALA A O 1
ATOM 2693 N N . TRP A 1 361 ? -13.035 22.206 -7.055 1.00 83.75 361 TRP A N 1
ATOM 2694 C CA . TRP A 1 361 ? -14.002 21.145 -6.787 1.00 83.75 361 TRP A CA 1
ATOM 2695 C C . TRP A 1 361 ? -14.242 20.931 -5.286 1.00 83.75 361 TRP A C 1
ATOM 2697 O O . TRP A 1 361 ? -15.376 20.651 -4.908 1.00 83.75 361 TRP A O 1
ATOM 2707 N N . ARG A 1 362 ? -13.232 21.127 -4.423 1.00 80.75 362 ARG A N 1
ATOM 2708 C CA . ARG A 1 362 ? -13.358 20.942 -2.965 1.00 80.75 362 ARG A CA 1
ATOM 2709 C C . ARG A 1 362 ? -14.295 21.960 -2.328 1.00 80.75 362 ARG A C 1
ATOM 2711 O O . ARG A 1 362 ? -15.042 21.629 -1.419 1.00 80.75 362 ARG A O 1
ATOM 2718 N N . GLU A 1 363 ? -14.300 23.190 -2.837 1.00 83.44 363 GLU A N 1
ATOM 2719 C CA . GLU A 1 363 ? -15.235 24.228 -2.385 1.00 83.44 363 GLU A CA 1
ATOM 2720 C C . GLU A 1 363 ? -16.675 23.932 -2.833 1.00 83.44 363 GLU A C 1
ATOM 2722 O O . GLU A 1 363 ? -17.633 24.301 -2.158 1.00 83.44 363 GLU A O 1
ATOM 2727 N N . LYS A 1 364 ? -16.843 23.287 -3.995 1.00 86.19 364 LYS A N 1
ATOM 2728 C CA . LYS A 1 364 ? -18.158 22.936 -4.557 1.00 86.19 364 LYS A CA 1
ATOM 2729 C C . LYS A 1 364 ? -18.733 21.660 -3.956 1.00 86.19 364 LYS A C 1
ATOM 2731 O O . LYS A 1 364 ? -19.949 21.548 -3.817 1.00 86.19 364 LYS A O 1
ATOM 2736 N N . MET A 1 365 ? -17.867 20.721 -3.603 1.00 84.38 365 MET A N 1
ATOM 2737 C CA . MET A 1 365 ? -18.195 19.430 -3.013 1.00 84.38 365 MET A CA 1
ATOM 2738 C C . MET A 1 365 ? -17.363 19.254 -1.745 1.00 84.38 365 MET A C 1
ATOM 2740 O O . MET A 1 365 ? -16.337 18.576 -1.776 1.00 84.38 365 MET A O 1
ATOM 2744 N N . PRO A 1 366 ? -17.785 19.871 -0.630 1.00 80.00 366 PRO A N 1
ATOM 2745 C CA . PRO A 1 366 ? -17.015 19.848 0.610 1.00 80.00 366 PRO A CA 1
ATOM 2746 C C . PRO A 1 366 ? -16.855 18.436 1.185 1.00 80.00 366 PRO A C 1
ATOM 2748 O O . PRO A 1 366 ? -15.824 18.140 1.776 1.00 80.00 366 PRO A O 1
ATOM 2751 N N . HIS A 1 367 ? -17.835 17.550 0.979 1.00 85.06 367 HIS A N 1
ATOM 2752 C CA . HIS A 1 367 ? -17.800 16.151 1.421 1.00 85.06 367 HIS A CA 1
ATOM 2753 C C . HIS A 1 367 ? -18.706 15.272 0.518 1.00 85.06 367 HIS A C 1
ATOM 2755 O O . HIS A 1 367 ? -19.603 15.802 -0.156 1.00 85.06 367 HIS A O 1
ATOM 2761 N N . PRO A 1 368 ? -18.510 13.938 0.479 1.00 85.31 368 PRO A N 1
ATOM 2762 C CA . PRO A 1 368 ? -19.145 13.031 -0.489 1.00 85.31 368 PRO A CA 1
ATOM 2763 C C . PRO A 1 368 ? -20.650 12.857 -0.294 1.00 85.31 368 PRO A C 1
ATOM 2765 O O . PRO A 1 368 ? -21.341 12.407 -1.203 1.00 85.31 368 PRO A O 1
ATOM 2768 N N . HIS A 1 369 ? -21.159 13.225 0.878 1.00 84.62 369 HIS A N 1
ATOM 2769 C CA . HIS A 1 369 ? -22.575 13.139 1.232 1.00 84.62 369 HIS A CA 1
ATOM 2770 C C . HIS A 1 369 ? -23.317 14.474 1.073 1.00 84.62 369 HIS A C 1
ATOM 2772 O O . HIS A 1 369 ? -24.491 14.565 1.421 1.00 84.62 369 HIS A O 1
ATOM 2778 N N . SER A 1 370 ? -22.640 15.522 0.598 1.00 86.88 370 SER A N 1
ATOM 2779 C CA . SER A 1 370 ? -23.260 16.832 0.399 1.00 86.88 370 SER A CA 1
ATOM 2780 C C . SER A 1 370 ? -24.319 16.768 -0.699 1.00 86.88 370 SER A C 1
ATOM 2782 O O . SER A 1 370 ? -24.194 16.011 -1.667 1.00 86.88 370 SER A O 1
ATOM 2784 N N . ARG A 1 371 ? -25.346 17.621 -0.600 1.00 88.62 371 ARG A N 1
ATOM 2785 C CA . ARG A 1 371 ? -26.354 17.746 -1.665 1.00 88.62 371 ARG A CA 1
ATOM 2786 C C . ARG A 1 371 ? -25.709 18.056 -3.019 1.00 88.62 371 ARG A C 1
ATOM 2788 O O . ARG A 1 371 ? -26.119 17.492 -4.024 1.00 88.62 371 ARG A O 1
ATOM 2795 N N . THR A 1 372 ? -24.673 18.895 -3.040 1.00 90.69 372 THR A N 1
ATOM 2796 C CA . THR A 1 372 ? -23.955 19.249 -4.272 1.00 90.69 372 THR A CA 1
ATOM 2797 C C . THR A 1 372 ? -23.185 18.071 -4.867 1.00 90.69 372 THR A C 1
ATOM 2799 O O . THR A 1 372 ? -23.129 17.953 -6.087 1.00 90.69 372 THR A O 1
ATOM 2802 N N . ALA A 1 373 ? -22.634 17.165 -4.049 1.00 90.75 373 ALA A N 1
ATOM 2803 C CA . ALA A 1 373 ? -22.019 15.929 -4.539 1.00 90.75 373 ALA A CA 1
ATOM 2804 C C . ALA A 1 373 ? -23.058 14.976 -5.155 1.00 90.75 373 ALA A C 1
ATOM 2806 O O . ALA A 1 373 ? -22.798 14.378 -6.200 1.00 90.75 373 ALA A O 1
ATOM 2807 N N . ALA A 1 374 ? -24.246 14.870 -4.549 1.00 91.88 374 ALA A N 1
ATOM 2808 C CA . ALA A 1 374 ? -25.351 14.087 -5.100 1.00 91.88 374 ALA A CA 1
ATOM 2809 C C . ALA A 1 374 ? -25.858 14.670 -6.434 1.00 91.88 374 ALA A C 1
ATOM 2811 O O . ALA A 1 374 ? -25.947 13.940 -7.419 1.00 91.88 374 ALA A O 1
ATOM 2812 N N . GLU A 1 375 ? -26.101 15.985 -6.488 1.00 94.25 375 GLU A N 1
ATOM 2813 C CA . GLU A 1 375 ? -26.495 16.710 -7.708 1.00 94.25 375 GLU A CA 1
ATOM 2814 C C . GLU A 1 375 ? -25.450 16.524 -8.823 1.00 94.25 375 GLU A C 1
ATOM 2816 O O . GLU A 1 375 ? -25.794 16.134 -9.939 1.00 94.25 375 GLU A O 1
ATOM 2821 N N . PHE A 1 376 ? -24.160 16.703 -8.513 1.00 95.19 376 PHE A N 1
ATOM 2822 C CA . PHE A 1 376 ? -23.079 16.500 -9.481 1.00 95.19 376 PHE A CA 1
ATOM 2823 C C . PHE A 1 376 ? -23.031 15.055 -9.993 1.00 95.19 376 PHE A C 1
ATOM 2825 O O . PHE A 1 376 ? -22.881 14.836 -11.193 1.00 95.19 376 PHE A O 1
ATOM 2832 N N . SER A 1 377 ? -23.177 14.062 -9.111 1.00 95.25 377 SER A N 1
ATOM 2833 C CA . SER A 1 377 ? -23.186 12.643 -9.492 1.00 95.25 377 SER A CA 1
ATOM 2834 C C . SER A 1 377 ? -24.307 12.316 -10.488 1.00 95.25 377 SER A C 1
ATOM 2836 O O . SER A 1 377 ? -24.091 11.568 -11.444 1.00 95.25 377 SER A O 1
ATOM 2838 N N . GLU A 1 378 ? -25.492 12.908 -10.312 1.00 96.06 378 GLU A N 1
ATOM 2839 C CA . GLU A 1 378 ? -26.621 12.739 -11.231 1.00 96.06 378 GLU A CA 1
ATOM 2840 C C . GLU A 1 378 ? -26.391 13.452 -12.573 1.00 96.06 378 GLU A C 1
ATOM 2842 O O . GLU A 1 378 ? -26.560 12.840 -13.635 1.00 96.06 378 GLU A O 1
ATOM 2847 N N . GLU A 1 379 ? -25.963 14.718 -12.546 1.00 96.88 379 GLU A N 1
ATOM 2848 C CA . GLU A 1 379 ? -25.727 15.538 -13.745 1.00 96.88 379 GLU A CA 1
ATOM 2849 C C . GLU A 1 379 ? -24.548 15.023 -14.588 1.00 96.88 379 GLU A C 1
ATOM 2851 O O . GLU A 1 379 ? -24.613 15.004 -15.822 1.00 96.88 379 GLU A O 1
ATOM 2856 N N . HIS A 1 380 ? -23.494 14.539 -13.928 1.00 96.31 380 HIS A N 1
ATOM 2857 C CA . HIS A 1 380 ? -22.240 14.076 -14.527 1.00 96.31 380 HIS A CA 1
ATOM 2858 C C . HIS A 1 380 ? -22.060 12.556 -14.457 1.00 96.31 380 HIS A C 1
ATOM 2860 O O . HIS A 1 380 ? -20.936 12.053 -14.532 1.00 96.31 380 HIS A O 1
ATOM 2866 N N . ARG A 1 381 ? -23.156 11.787 -14.385 1.00 96.75 381 ARG A N 1
ATOM 2867 C CA . ARG A 1 381 ? -23.123 10.316 -14.262 1.00 96.75 381 ARG A CA 1
ATOM 2868 C C . ARG A 1 381 ? -22.186 9.639 -15.267 1.00 96.75 381 ARG A C 1
ATOM 2870 O O . ARG A 1 381 ? -21.451 8.729 -14.905 1.00 96.75 381 ARG A O 1
ATOM 2877 N N . THR A 1 382 ? -22.180 10.094 -16.521 1.00 96.19 382 THR A N 1
ATOM 2878 C CA . THR A 1 382 ? -21.314 9.538 -17.578 1.00 96.19 382 THR A CA 1
ATOM 2879 C C . THR A 1 382 ? -19.823 9.738 -17.283 1.00 96.19 382 THR A C 1
ATOM 2881 O O . THR A 1 382 ? -19.017 8.872 -17.621 1.00 96.19 382 THR A O 1
ATOM 2884 N N . ASP A 1 383 ? -19.449 10.856 -16.655 1.00 95.44 383 ASP A N 1
ATOM 2885 C CA . ASP A 1 383 ? -18.067 11.151 -16.268 1.00 95.44 383 ASP A CA 1
ATOM 2886 C C . ASP A 1 383 ? -17.639 10.336 -15.046 1.00 95.44 383 ASP A C 1
ATOM 2888 O O . ASP A 1 383 ? -16.521 9.826 -15.019 1.00 95.44 383 ASP A O 1
ATOM 2892 N N . VAL A 1 384 ? -18.531 10.148 -14.070 1.00 96.75 384 VAL A N 1
ATOM 2893 C CA . VAL A 1 384 ? -18.290 9.257 -12.921 1.00 96.75 384 VAL A CA 1
ATOM 2894 C C . VAL A 1 384 ? -18.125 7.807 -13.391 1.00 96.75 384 VAL A C 1
ATOM 2896 O O . VAL A 1 384 ? -17.172 7.124 -13.012 1.00 96.75 384 VAL A O 1
ATOM 2899 N N . GLU A 1 385 ? -19.005 7.342 -14.282 1.00 97.56 385 GLU A N 1
ATOM 2900 C CA . GLU A 1 385 ? -18.914 6.008 -14.886 1.00 97.56 385 GLU A CA 1
ATOM 2901 C C . GLU A 1 385 ? -17.629 5.831 -15.707 1.00 97.56 385 GLU A C 1
ATOM 2903 O O . GLU A 1 385 ? -17.055 4.744 -15.686 1.00 97.56 385 GLU A O 1
ATOM 2908 N N . PHE A 1 386 ? -17.127 6.878 -16.373 1.00 98.19 386 PHE A N 1
ATOM 2909 C CA . PHE A 1 386 ? -15.843 6.822 -17.078 1.00 98.19 386 PHE A CA 1
ATOM 2910 C C . PHE A 1 386 ? -14.682 6.477 -16.134 1.00 98.19 386 PHE A C 1
ATOM 2912 O O . PHE A 1 386 ? -13.869 5.617 -16.466 1.00 98.19 386 PHE A O 1
ATOM 2919 N N . TRP A 1 387 ? -14.612 7.086 -14.948 1.00 97.06 387 TRP A N 1
ATOM 2920 C CA . TRP A 1 387 ? -13.552 6.785 -13.976 1.00 97.06 387 TRP A CA 1
ATOM 2921 C C . TRP A 1 387 ? -13.697 5.394 -13.350 1.00 97.06 387 TRP A C 1
ATOM 2923 O O . TRP A 1 387 ? -12.703 4.705 -13.132 1.00 97.06 387 TRP A O 1
ATOM 2933 N N . LEU A 1 388 ? -14.923 4.905 -13.140 1.00 98.19 388 LEU A N 1
ATOM 2934 C CA . LEU A 1 388 ? -15.127 3.491 -12.798 1.00 98.19 388 LEU A CA 1
ATOM 2935 C C . LEU A 1 388 ? -14.687 2.566 -13.943 1.00 98.19 388 LEU A C 1
ATOM 2937 O O . LEU A 1 388 ? -14.133 1.493 -13.702 1.00 98.19 388 LEU A O 1
ATOM 2941 N N . TRP A 1 389 ? -14.904 2.973 -15.194 1.00 98.62 389 TRP A N 1
ATOM 2942 C CA . TRP A 1 389 ? -14.495 2.204 -16.364 1.00 98.62 389 TRP A CA 1
ATOM 2943 C C . TRP A 1 389 ? -12.972 2.111 -16.495 1.00 98.62 389 TRP A C 1
ATOM 2945 O O . TRP A 1 389 ? -12.473 1.037 -16.826 1.00 98.62 389 TRP A O 1
ATOM 2955 N N . THR A 1 390 ? -12.208 3.156 -16.155 1.00 98.38 390 THR A N 1
ATOM 2956 C CA . THR A 1 390 ? -10.736 3.054 -16.140 1.00 98.38 390 THR A CA 1
ATOM 2957 C C . THR A 1 390 ? -10.244 2.025 -15.121 1.00 98.38 390 THR A C 1
ATOM 2959 O O . THR A 1 390 ? -9.312 1.281 -15.415 1.00 98.38 390 THR A O 1
ATOM 2962 N N . GLN A 1 391 ? -10.898 1.919 -13.960 1.00 98.06 391 GLN A N 1
ATOM 2963 C CA . GLN A 1 391 ? -10.575 0.902 -12.949 1.00 98.06 391 GLN A CA 1
ATOM 2964 C C . GLN A 1 391 ? -10.933 -0.507 -13.428 1.00 98.06 391 GLN A C 1
ATOM 2966 O O . GLN A 1 391 ? -10.145 -1.439 -13.281 1.00 98.06 391 GLN A O 1
ATOM 2971 N N . PHE A 1 392 ? -12.081 -0.661 -14.091 1.00 98.19 392 PHE A N 1
ATOM 2972 C CA . PHE A 1 392 ? -12.457 -1.918 -14.736 1.00 98.19 392 PHE A CA 1
ATOM 2973 C C . PHE A 1 392 ? -11.418 -2.375 -15.775 1.00 98.19 392 PHE A C 1
ATOM 2975 O O . PHE A 1 392 ? -11.070 -3.557 -15.810 1.00 98.19 392 PHE A O 1
ATOM 2982 N N . LEU A 1 393 ? -10.887 -1.452 -16.586 1.00 98.56 393 LEU A N 1
ATOM 2983 C CA . LEU A 1 393 ? -9.804 -1.749 -17.528 1.00 98.56 393 LEU A CA 1
ATOM 2984 C C . LEU A 1 393 ? -8.494 -2.118 -16.824 1.00 98.56 393 LEU A C 1
ATOM 2986 O O . LEU A 1 393 ? -7.824 -3.050 -17.262 1.00 98.56 393 LEU A O 1
ATOM 2990 N N . ALA A 1 394 ? -8.138 -1.425 -15.740 1.00 98.38 394 ALA A N 1
ATOM 2991 C CA . ALA A 1 394 ? -6.905 -1.696 -15.001 1.00 98.38 394 ALA A CA 1
ATOM 2992 C C . ALA A 1 394 ? -6.926 -3.108 -14.404 1.00 98.38 394 ALA A C 1
ATOM 2994 O O . ALA A 1 394 ? -5.983 -3.876 -14.583 1.00 98.38 394 ALA A O 1
ATOM 2995 N N . VAL A 1 395 ? -8.050 -3.495 -13.793 1.00 97.25 395 VAL A N 1
ATOM 2996 C CA . VAL A 1 395 ? -8.269 -4.861 -13.297 1.00 97.25 395 VAL A CA 1
ATOM 2997 C C . VAL A 1 395 ? -8.227 -5.884 -14.439 1.00 97.25 395 VAL A C 1
ATOM 2999 O O . VAL A 1 395 ? -7.678 -6.969 -14.267 1.00 97.25 395 VAL A O 1
ATOM 3002 N N . GLU A 1 396 ? -8.785 -5.575 -15.615 1.00 96.94 396 GLU A N 1
ATOM 3003 C CA . GLU A 1 396 ? -8.723 -6.473 -16.777 1.00 96.94 396 GLU A CA 1
ATOM 3004 C C . GLU A 1 396 ? -7.281 -6.703 -17.257 1.00 96.94 396 GLU A C 1
ATOM 3006 O O . GLU A 1 396 ? -6.890 -7.855 -17.450 1.00 96.94 396 GLU A O 1
ATOM 3011 N N . GLN A 1 397 ? -6.483 -5.642 -17.403 1.00 98.56 397 GLN A N 1
ATOM 3012 C CA . GLN A 1 397 ? -5.094 -5.749 -17.862 1.00 98.56 397 GLN A CA 1
ATOM 3013 C C . GLN A 1 397 ? -4.177 -6.395 -16.811 1.00 98.56 397 GLN A C 1
ATOM 3015 O O . GLN A 1 397 ? -3.350 -7.234 -17.157 1.00 98.56 397 GLN A O 1
ATOM 3020 N N . LEU A 1 398 ? -4.372 -6.125 -15.518 1.00 97.94 398 LEU A N 1
ATOM 3021 C CA . LEU A 1 398 ? -3.640 -6.819 -14.450 1.00 97.94 398 LEU A CA 1
ATOM 3022 C C . LEU A 1 398 ? -3.956 -8.319 -14.397 1.00 97.94 398 LEU A C 1
ATOM 3024 O O . LEU A 1 398 ? -3.056 -9.140 -14.218 1.00 97.94 398 LEU A O 1
ATOM 3028 N N . ARG A 1 399 ? -5.219 -8.710 -14.609 1.00 96.44 399 ARG A N 1
ATOM 3029 C CA . ARG A 1 399 ? -5.591 -10.130 -14.739 1.00 96.44 399 ARG A CA 1
ATOM 3030 C C . ARG A 1 399 ? -4.954 -10.781 -15.961 1.00 96.44 399 ARG A C 1
ATOM 3032 O O . ARG A 1 399 ? -4.632 -11.965 -15.903 1.00 96.44 399 ARG A O 1
ATOM 3039 N N . GLN A 1 400 ? -4.773 -10.034 -17.049 1.00 97.56 400 GLN A N 1
ATOM 3040 C CA . GLN A 1 400 ? -4.038 -10.516 -18.215 1.00 97.56 400 GLN A CA 1
ATOM 3041 C C . GLN A 1 400 ? -2.566 -10.758 -17.874 1.00 97.56 400 GLN A C 1
ATOM 3043 O O . GLN A 1 400 ? -2.069 -11.837 -18.178 1.00 97.56 400 GLN A O 1
ATOM 3048 N N . VAL A 1 401 ? -1.905 -9.835 -17.170 1.00 98.19 401 VAL A N 1
ATOM 3049 C CA . VAL A 1 401 ? -0.518 -10.037 -16.720 1.00 98.19 401 VAL A CA 1
ATOM 3050 C C . VAL A 1 401 ? -0.413 -11.268 -15.813 1.00 98.19 401 VAL A C 1
ATOM 3052 O O . VAL A 1 401 ? 0.452 -12.115 -16.024 1.00 98.19 401 VAL A O 1
ATOM 3055 N N . LYS A 1 402 ? -1.338 -11.433 -14.855 1.00 96.69 402 LYS A N 1
ATOM 3056 C CA . LYS A 1 402 ? -1.413 -12.633 -14.002 1.00 96.69 402 LYS A CA 1
ATOM 3057 C C . LYS A 1 402 ? -1.545 -13.918 -14.824 1.00 96.69 402 LYS A C 1
ATOM 3059 O O . LYS A 1 402 ? -0.901 -14.918 -14.517 1.00 96.69 402 LYS A O 1
ATOM 3064 N N . ALA A 1 403 ? -2.379 -13.901 -15.863 1.00 97.31 403 ALA A N 1
ATOM 3065 C CA . ALA A 1 403 ? -2.551 -15.045 -16.750 1.00 97.31 403 ALA A CA 1
ATOM 3066 C C . ALA A 1 403 ? -1.276 -15.349 -17.553 1.00 97.31 403 ALA A C 1
ATOM 3068 O O . ALA A 1 403 ? -0.935 -16.520 -17.693 1.00 97.31 403 ALA A O 1
ATOM 3069 N N . VAL A 1 404 ? -0.565 -14.322 -18.034 1.00 98.19 404 VAL A N 1
ATOM 3070 C CA . VAL A 1 404 ? 0.735 -14.480 -18.705 1.00 98.19 404 VAL A CA 1
ATOM 3071 C C . VAL A 1 404 ? 1.749 -15.103 -17.749 1.00 98.19 404 VAL A C 1
ATOM 3073 O O . VAL A 1 404 ? 2.327 -16.126 -18.096 1.00 98.19 404 VAL A O 1
ATOM 3076 N N . ALA A 1 405 ? 1.887 -14.577 -16.526 1.00 97.25 405 ALA A N 1
ATOM 3077 C CA . ALA A 1 405 ? 2.794 -15.114 -15.507 1.00 97.25 405 ALA A CA 1
ATOM 3078 C C . ALA A 1 405 ? 2.546 -16.606 -15.232 1.00 97.25 405 ALA A C 1
ATOM 3080 O O . ALA A 1 405 ? 3.477 -17.408 -15.237 1.00 97.25 405 ALA A O 1
ATOM 3081 N N . ALA A 1 406 ? 1.278 -17.001 -15.085 1.00 96.00 406 ALA A N 1
ATOM 3082 C CA . ALA A 1 406 ? 0.911 -18.403 -14.908 1.00 96.00 406 ALA A CA 1
ATOM 3083 C C . ALA A 1 406 ? 1.223 -19.267 -16.147 1.00 96.00 406 ALA A C 1
ATOM 3085 O O . ALA A 1 406 ? 1.644 -20.413 -16.004 1.00 96.00 406 ALA A O 1
ATOM 3086 N N . GLN A 1 407 ? 1.030 -18.742 -17.364 1.00 97.44 407 GLN A N 1
ATOM 3087 C CA . GLN A 1 407 ? 1.330 -19.459 -18.613 1.00 97.44 407 GLN A CA 1
ATOM 3088 C C . GLN A 1 407 ? 2.826 -19.711 -18.810 1.00 97.44 407 GLN A C 1
ATOM 3090 O O . GLN A 1 407 ? 3.187 -20.759 -19.342 1.00 97.44 407 GLN A O 1
ATOM 3095 N N . VAL A 1 408 ? 3.676 -18.780 -18.371 1.00 96.56 408 VAL A N 1
ATOM 3096 C CA . VAL A 1 408 ? 5.141 -18.921 -18.420 1.00 96.56 408 VAL A CA 1
ATOM 3097 C C . VAL A 1 408 ? 5.717 -19.625 -17.185 1.00 96.56 408 VAL A C 1
ATOM 3099 O O . VAL A 1 408 ? 6.927 -19.752 -17.058 1.00 96.56 408 VAL A O 1
ATOM 3102 N N . GLY A 1 409 ? 4.861 -20.127 -16.288 1.00 94.25 409 GLY A N 1
ATOM 3103 C CA . GLY A 1 409 ? 5.266 -20.994 -15.181 1.00 94.25 409 GLY A CA 1
ATOM 3104 C C . GLY A 1 409 ? 5.789 -20.279 -13.935 1.00 94.25 409 GLY A C 1
ATOM 3105 O O . GLY A 1 409 ? 6.327 -20.949 -13.057 1.00 94.25 409 GLY A O 1
ATOM 3106 N N . MET A 1 410 ? 5.607 -18.959 -13.810 1.00 94.62 410 MET A N 1
ATOM 3107 C CA . MET A 1 410 ? 5.930 -18.250 -12.568 1.00 94.62 410 MET A CA 1
ATOM 3108 C C . MET A 1 410 ? 5.089 -18.799 -11.411 1.00 94.62 410 MET A C 1
ATOM 3110 O O . MET A 1 410 ? 3.857 -18.765 -11.457 1.00 94.62 410 MET A O 1
ATOM 3114 N N . ARG A 1 411 ? 5.753 -19.272 -10.351 1.00 90.62 411 ARG A N 1
ATOM 3115 C CA . ARG A 1 411 ? 5.090 -19.841 -9.167 1.00 90.62 411 ARG A CA 1
ATOM 3116 C C . ARG A 1 411 ? 4.236 -18.813 -8.411 1.00 90.62 411 ARG A C 1
ATOM 3118 O O . ARG A 1 411 ? 3.186 -19.174 -7.886 1.00 90.62 411 ARG A O 1
ATOM 3125 N N . VAL A 1 412 ? 4.664 -17.547 -8.372 1.00 92.31 412 VAL A N 1
ATOM 3126 C CA . VAL A 1 412 ? 3.942 -16.446 -7.702 1.00 92.31 412 VAL A CA 1
ATOM 3127 C C . VAL A 1 412 ? 3.401 -15.444 -8.721 1.00 92.31 412 VAL A C 1
ATOM 3129 O O . VAL A 1 412 ? 2.243 -15.043 -8.640 1.00 92.31 412 VAL A O 1
ATOM 3132 N N . GLY A 1 413 ? 4.191 -15.054 -9.720 1.00 96.00 413 GLY A N 1
ATOM 3133 C CA . GLY A 1 413 ? 3.788 -14.040 -10.693 1.00 96.00 413 GLY A CA 1
ATOM 3134 C C . GLY A 1 413 ? 3.968 -12.628 -10.140 1.00 96.00 413 GLY A C 1
ATOM 3135 O O . GLY A 1 413 ? 5.084 -12.215 -9.859 1.00 96.00 413 GLY A O 1
ATOM 3136 N N . LEU A 1 414 ? 2.904 -11.840 -10.001 1.00 96.88 414 LEU A N 1
ATOM 3137 C CA . LEU A 1 414 ? 3.049 -10.454 -9.540 1.00 96.88 414 LEU A CA 1
ATOM 3138 C C . LEU A 1 414 ? 3.012 -10.336 -8.015 1.00 96.88 414 LEU A C 1
ATOM 3140 O O . LEU A 1 414 ? 2.105 -10.865 -7.374 1.00 96.88 414 LEU A O 1
ATOM 3144 N N . ILE A 1 415 ? 3.926 -9.549 -7.452 1.00 96.38 415 ILE A N 1
ATOM 3145 C CA . ILE A 1 415 ? 3.853 -9.056 -6.075 1.00 96.38 415 ILE A CA 1
ATOM 3146 C C . ILE A 1 415 ? 3.576 -7.552 -6.124 1.00 96.38 415 ILE A C 1
ATOM 3148 O O . ILE A 1 415 ? 4.437 -6.765 -6.514 1.00 96.38 415 ILE A O 1
ATOM 3152 N N . THR A 1 416 ? 2.359 -7.143 -5.774 1.00 94.88 416 THR A N 1
ATOM 3153 C CA . THR A 1 416 ? 1.952 -5.725 -5.768 1.00 94.88 416 THR A CA 1
ATOM 3154 C C . THR A 1 416 ? 2.217 -5.092 -4.415 1.00 94.88 416 THR A C 1
ATOM 3156 O O . THR A 1 416 ? 2.000 -5.748 -3.401 1.00 94.88 416 THR A O 1
ATOM 3159 N N . ASP A 1 417 ? 2.588 -3.817 -4.382 1.00 92.25 417 ASP A N 1
ATOM 3160 C CA . ASP A 1 417 ? 2.914 -3.122 -3.136 1.00 92.25 417 ASP A CA 1
ATOM 3161 C C . ASP A 1 417 ? 1.839 -2.127 -2.694 1.00 92.25 417 ASP A C 1
ATOM 3163 O O . ASP A 1 417 ? 1.146 -1.495 -3.504 1.00 92.25 417 ASP A O 1
ATOM 3167 N N . ILE A 1 418 ? 1.709 -1.977 -1.381 1.00 91.12 418 ILE A N 1
ATOM 3168 C CA . ILE A 1 418 ? 0.779 -1.044 -0.754 1.00 91.12 418 ILE A CA 1
ATOM 3169 C C . ILE A 1 418 ? 1.559 0.143 -0.198 1.00 91.12 418 ILE A C 1
ATOM 3171 O O . ILE A 1 418 ? 2.423 -0.017 0.657 1.00 91.12 418 ILE A O 1
ATOM 3175 N N . ALA A 1 419 ? 1.211 1.348 -0.659 1.00 87.50 419 ALA A N 1
ATOM 3176 C CA . ALA A 1 419 ? 1.793 2.568 -0.119 1.00 87.50 419 ALA A CA 1
ATOM 3177 C C . ALA A 1 419 ? 1.446 2.722 1.376 1.00 87.50 419 ALA A C 1
ATOM 3179 O O . ALA A 1 419 ? 0.321 2.392 1.787 1.00 87.50 419 ALA A O 1
ATOM 3180 N N . PRO A 1 420 ? 2.365 3.279 2.183 1.00 81.19 420 PRO A N 1
ATOM 3181 C CA . PRO A 1 420 ? 2.186 3.376 3.627 1.00 81.19 420 PRO A CA 1
ATOM 3182 C C . PRO A 1 420 ? 0.947 4.198 3.997 1.00 81.19 420 PRO A C 1
ATOM 3184 O O . PRO A 1 420 ? 0.187 3.791 4.875 1.00 81.19 420 PRO A O 1
ATOM 3187 N N . GLY A 1 421 ? 0.667 5.294 3.286 1.00 81.75 421 GLY A N 1
ATOM 3188 C CA . GLY A 1 421 ? -0.479 6.167 3.549 1.00 81.75 421 GLY A CA 1
ATOM 3189 C C . GLY A 1 421 ? -1.066 6.798 2.289 1.00 81.75 421 GLY A C 1
ATOM 3190 O O . GLY A 1 421 ? -0.896 6.286 1.184 1.00 81.75 421 GLY A O 1
ATOM 3191 N N . ILE A 1 422 ? -1.778 7.911 2.473 1.00 82.50 422 ILE A N 1
ATOM 3192 C CA . ILE A 1 422 ? -2.336 8.725 1.387 1.00 82.50 422 ILE A CA 1
ATOM 3193 C C . ILE A 1 422 ? -1.845 10.169 1.490 1.00 82.50 422 ILE A C 1
ATOM 3195 O O . ILE A 1 422 ? -1.547 10.660 2.579 1.00 82.50 422 ILE A O 1
ATOM 3199 N N . SER A 1 423 ? -1.816 10.859 0.354 1.00 79.25 423 SER A N 1
ATOM 3200 C CA . SER A 1 423 ? -1.567 12.294 0.269 1.00 79.25 423 SER A CA 1
ATOM 3201 C C . SER A 1 423 ? -2.560 13.085 1.120 1.00 79.25 423 SER A C 1
ATOM 3203 O O . SER A 1 423 ? -3.757 12.782 1.133 1.00 79.25 423 SER A O 1
ATOM 3205 N N . ALA A 1 424 ? -2.095 14.179 1.729 1.00 68.44 424 ALA A N 1
ATOM 3206 C CA . ALA A 1 424 ? -2.973 15.139 2.389 1.00 68.44 424 ALA A CA 1
ATOM 3207 C C . ALA A 1 424 ? -4.036 15.763 1.466 1.00 68.44 424 ALA A C 1
ATOM 3209 O O . ALA A 1 424 ? -5.067 16.251 1.923 1.00 68.44 424 ALA A O 1
ATOM 3210 N N . GLU A 1 425 ? -3.798 15.719 0.160 1.00 68.00 425 GLU A N 1
ATOM 3211 C CA . GLU A 1 425 ? -4.688 16.215 -0.883 1.00 68.00 425 GLU A CA 1
ATOM 3212 C C . GLU A 1 425 ? -5.501 15.087 -1.554 1.00 68.00 425 GLU A C 1
ATOM 3214 O O . GLU A 1 425 ? -6.171 15.313 -2.567 1.00 68.00 425 GLU A O 1
ATOM 3219 N N . GLY A 1 426 ? -5.428 13.868 -1.014 1.00 69.50 426 GLY A N 1
ATOM 3220 C CA . GLY A 1 426 ? -5.927 12.652 -1.643 1.00 69.50 426 GLY A CA 1
ATOM 3221 C C . GLY A 1 426 ? -7.450 12.518 -1.708 1.00 69.50 426 GLY A C 1
ATOM 3222 O O . GLY A 1 426 ? -8.208 13.093 -0.928 1.00 69.50 426 GLY A O 1
ATOM 3223 N N . GLY A 1 427 ? -7.895 11.702 -2.656 1.00 75.81 427 GLY A N 1
ATOM 3224 C CA . GLY A 1 427 ? -9.283 11.319 -2.865 1.00 75.81 427 GLY A CA 1
ATOM 3225 C C . GLY A 1 427 ? -9.864 10.477 -1.738 1.00 75.81 427 GLY A C 1
ATOM 3226 O O . GLY A 1 427 ? -11.028 10.663 -1.394 1.00 75.81 427 GLY A O 1
ATOM 3227 N N . ASP A 1 428 ? -9.058 9.600 -1.136 1.00 83.19 428 ASP A N 1
ATOM 3228 C CA . ASP A 1 428 ? -9.491 8.760 -0.010 1.00 83.19 428 ASP A CA 1
ATOM 3229 C C . ASP A 1 428 ? -9.832 9.600 1.225 1.00 83.19 428 ASP A C 1
ATOM 3231 O O . ASP A 1 428 ? -10.788 9.291 1.935 1.00 83.19 428 ASP A O 1
ATOM 3235 N N . TRP A 1 429 ? -9.106 10.704 1.441 1.00 82.75 429 TRP A N 1
ATOM 3236 C CA . TRP A 1 429 ? -9.414 11.651 2.509 1.00 82.75 429 TRP A CA 1
ATOM 3237 C C . TRP A 1 429 ? -10.823 12.218 2.348 1.00 82.75 429 TRP A C 1
ATOM 3239 O O . TRP A 1 429 ? -11.649 12.104 3.254 1.00 82.75 429 TRP A O 1
ATOM 3249 N N . TRP A 1 430 ? -11.104 12.791 1.174 1.00 84.44 430 TRP A N 1
ATOM 3250 C CA . TRP A 1 430 ? -12.417 13.347 0.869 1.00 84.44 430 TRP A CA 1
ATOM 3251 C C . TRP A 1 430 ? -13.501 12.269 0.929 1.00 84.44 430 TRP A C 1
ATOM 3253 O O . TRP A 1 430 ? -14.545 12.482 1.536 1.00 84.44 430 TRP A O 1
ATOM 3263 N N . ALA A 1 431 ? -13.239 11.083 0.375 1.00 81.94 431 ALA A N 1
ATOM 3264 C CA . ALA A 1 431 ? -14.166 9.956 0.403 1.00 81.94 431 ALA A CA 1
ATOM 3265 C C . ALA A 1 431 ? -14.492 9.472 1.828 1.00 81.94 431 ALA A C 1
ATOM 3267 O O . ALA A 1 431 ? -15.565 8.900 2.030 1.00 81.94 431 ALA A O 1
ATOM 3268 N N . GLY A 1 432 ? -13.594 9.693 2.791 1.00 77.44 432 GLY A N 1
ATOM 3269 C CA . GLY A 1 432 ? -13.767 9.364 4.206 1.00 77.44 432 GLY A CA 1
ATOM 3270 C C . GLY A 1 432 ? -14.494 10.423 5.041 1.00 77.44 432 GLY A C 1
ATOM 3271 O O . GLY A 1 432 ? -14.784 10.149 6.205 1.00 77.44 432 GLY A O 1
ATOM 3272 N N . LEU A 1 433 ? -14.797 11.607 4.486 1.00 74.06 433 LEU A N 1
ATOM 3273 C CA . LEU A 1 433 ? -15.516 12.665 5.204 1.00 74.06 433 LEU A CA 1
ATOM 3274 C C . LEU A 1 433 ? -16.980 12.252 5.477 1.00 74.06 433 LEU A C 1
ATOM 3276 O O . LEU A 1 433 ? -17.652 11.755 4.566 1.00 74.06 433 LEU A O 1
ATOM 3280 N N . PRO A 1 434 ? -17.507 12.483 6.694 1.00 66.69 434 PRO A N 1
ATOM 3281 C CA . PRO A 1 434 ? -18.882 12.126 7.044 1.00 66.69 434 PRO A CA 1
ATOM 3282 C C . PRO A 1 434 ? -19.925 13.039 6.368 1.00 66.69 434 PRO A C 1
ATOM 3284 O O . PRO A 1 434 ? -19.596 14.018 5.696 1.00 66.69 434 PRO A O 1
ATOM 3287 N N . GLY A 1 435 ? -21.210 12.685 6.490 1.00 57.00 435 GLY A N 1
ATOM 3288 C CA . GLY A 1 435 ? -22.337 13.500 6.010 1.00 57.00 435 GLY A CA 1
ATOM 3289 C C . GLY A 1 435 ? -22.871 14.509 7.028 1.00 57.00 435 GLY A C 1
ATOM 3290 O O . GLY A 1 435 ? -22.589 14.387 8.214 1.00 57.00 435 GLY A O 1
ATOM 3291 N N . GLU A 1 436 ? -23.655 15.488 6.554 1.00 49.12 436 GLU A N 1
ATOM 3292 C CA . GLU A 1 436 ? -24.236 16.572 7.375 1.00 49.12 436 GLU A CA 1
ATOM 3293 C C . GLU A 1 436 ? -25.225 16.071 8.445 1.00 49.12 436 GLU A C 1
ATOM 3295 O O . GLU A 1 436 ? -25.296 16.677 9.506 1.00 49.12 436 GLU A O 1
ATOM 3300 N N . ASP A 1 437 ? -25.913 14.938 8.231 1.00 46.22 437 ASP A N 1
ATOM 3301 C CA . ASP A 1 437 ? -26.818 14.322 9.227 1.00 46.22 437 ASP A CA 1
ATOM 3302 C C . ASP A 1 437 ? -26.072 13.684 10.424 1.00 46.22 437 ASP A C 1
ATOM 3304 O O . ASP A 1 437 ? -26.691 13.138 11.341 1.00 46.22 437 ASP A O 1
ATOM 3308 N N . ALA A 1 438 ? -24.735 13.741 10.451 1.00 46.06 438 ALA A N 1
ATOM 3309 C CA . ALA A 1 438 ? -23.957 13.463 11.651 1.00 46.06 438 ALA A CA 1
ATOM 3310 C C . ALA A 1 438 ? -24.012 14.684 12.584 1.00 46.06 438 ALA A C 1
ATOM 3312 O O . ALA A 1 438 ? -23.018 15.390 12.766 1.00 46.06 438 ALA A O 1
ATOM 3313 N N . ASP A 1 439 ? -25.167 14.888 13.225 1.00 36.00 439 ASP A N 1
ATOM 3314 C CA . ASP A 1 439 ? -25.438 15.885 14.282 1.00 36.00 439 ASP A CA 1
ATOM 3315 C C . ASP A 1 439 ? -24.486 15.785 15.510 1.00 36.00 439 ASP A C 1
ATOM 3317 O O . ASP A 1 439 ? -24.675 16.448 16.528 1.00 36.00 439 ASP A O 1
ATOM 3321 N N . SER A 1 440 ? -23.434 14.966 15.430 1.00 38.78 440 SER A N 1
ATOM 3322 C CA . SER A 1 440 ? -22.405 14.721 16.439 1.00 38.78 440 SER A CA 1
ATOM 3323 C C . SER A 1 440 ? -21.038 15.357 16.144 1.00 38.78 440 SER A C 1
ATOM 3325 O O . SER A 1 440 ? -20.114 15.155 16.928 1.00 38.78 440 SER A O 1
ATOM 3327 N N . GLY A 1 441 ? -20.864 16.115 15.054 1.00 44.09 441 GLY A N 1
ATOM 3328 C CA . GLY A 1 441 ? -19.544 16.667 14.708 1.00 44.09 441 GLY A CA 1
ATOM 3329 C C . GLY A 1 441 ? -18.585 15.595 14.180 1.00 44.09 441 GLY A C 1
ATOM 3330 O O . GLY A 1 441 ? -17.453 15.477 14.645 1.00 44.09 441 GLY A O 1
ATOM 3331 N N . GLY A 1 442 ? -19.060 14.780 13.233 1.00 53.75 442 GLY A N 1
ATOM 3332 C CA . GLY A 1 442 ? -18.313 13.641 12.703 1.00 53.75 442 GLY A CA 1
ATOM 3333 C C . GLY A 1 442 ? -16.920 14.015 12.181 1.00 53.75 442 GLY A C 1
ATOM 3334 O O . GLY A 1 442 ? -16.767 14.921 11.363 1.00 53.75 442 GLY A O 1
ATOM 3335 N N . GLN A 1 443 ? -15.912 13.265 12.624 1.00 67.12 443 GLN A N 1
ATOM 3336 C CA . GLN A 1 443 ? -14.562 13.287 12.065 1.00 67.12 443 GLN A CA 1
ATOM 3337 C C . GLN A 1 443 ? -14.491 12.381 10.831 1.00 67.12 443 GLN A C 1
ATOM 3339 O O . GLN A 1 443 ? -15.311 11.480 10.652 1.00 67.12 443 GLN A O 1
ATOM 3344 N N . SER A 1 444 ? -13.516 12.621 9.964 1.00 79.69 444 SER A N 1
ATOM 3345 C CA . SER A 1 444 ? -13.259 11.756 8.814 1.00 79.69 444 SER A CA 1
ATOM 3346 C C . SER A 1 444 ? -12.398 10.558 9.196 1.00 79.69 444 SER A C 1
ATOM 3348 O O . SER A 1 444 ? -11.670 10.590 10.185 1.00 79.69 444 SER A O 1
ATOM 3350 N N . LEU A 1 445 ? -12.472 9.499 8.387 1.00 85.44 445 LEU A N 1
ATOM 3351 C CA . LEU A 1 445 ? -11.698 8.273 8.576 1.00 85.44 445 LEU A CA 1
ATOM 3352 C C . LEU A 1 445 ? -10.177 8.499 8.580 1.00 85.44 445 LEU A C 1
ATOM 3354 O O . LEU A 1 445 ? -9.448 7.644 9.071 1.00 85.44 445 LEU A O 1
ATOM 3358 N N . TYR A 1 446 ? -9.685 9.622 8.059 1.00 86.00 446 TYR A N 1
ATOM 3359 C CA . TYR A 1 446 ? -8.278 10.008 8.191 1.00 86.00 446 TYR A CA 1
ATOM 3360 C C . TYR A 1 446 ? -8.132 11.202 9.146 1.00 86.00 446 TYR A C 1
ATOM 3362 O O . TYR A 1 446 ? -9.113 11.843 9.512 1.00 86.00 446 TYR A O 1
ATOM 3370 N N . LEU A 1 447 ? -6.924 11.507 9.599 1.00 84.44 447 LEU A N 1
ATOM 3371 C CA . LEU A 1 447 ? -6.689 12.689 10.429 1.00 84.44 447 LEU A CA 1
ATOM 3372 C C . LEU A 1 447 ? -6.122 13.836 9.600 1.00 84.44 447 LEU A C 1
ATOM 3374 O O . LEU A 1 447 ? -5.350 13.627 8.663 1.00 84.44 447 LEU A O 1
ATOM 3378 N N . ASP A 1 448 ? -6.546 15.048 9.948 1.00 80.00 448 ASP A N 1
ATOM 3379 C CA . ASP A 1 448 ? -5.973 16.291 9.439 1.00 80.00 448 ASP A CA 1
ATOM 3380 C C . ASP A 1 448 ? -5.004 16.876 10.471 1.00 80.00 448 ASP A C 1
ATOM 3382 O O . ASP A 1 448 ? -5.164 16.644 11.668 1.00 80.00 448 ASP A O 1
ATOM 3386 N N . GLY A 1 449 ? -3.998 17.619 10.013 1.00 78.38 449 GLY A N 1
ATOM 3387 C CA . GLY A 1 449 ? -2.974 18.217 10.878 1.00 78.38 449 GLY A CA 1
ATOM 3388 C C . GLY A 1 449 ? -2.043 17.217 11.577 1.00 78.38 449 GLY A C 1
ATOM 3389 O O . GLY A 1 449 ? -1.306 17.616 12.475 1.00 78.38 449 GLY A O 1
ATOM 3390 N N . ILE A 1 450 ? -2.078 15.937 11.186 1.00 83.69 450 ILE A N 1
ATOM 3391 C CA . ILE A 1 450 ? -1.188 14.876 11.672 1.00 83.69 450 ILE A CA 1
ATOM 3392 C C . ILE A 1 450 ? -0.395 14.301 10.502 1.00 83.69 450 ILE A C 1
ATOM 3394 O O . ILE A 1 450 ? -0.953 14.009 9.441 1.00 83.69 450 ILE A O 1
ATOM 3398 N N . GLU A 1 451 ? 0.895 14.076 10.729 1.00 78.69 451 GLU A N 1
ATOM 3399 C CA . GLU A 1 451 ? 1.828 13.510 9.762 1.00 78.69 451 GLU A CA 1
ATOM 3400 C C . GLU A 1 451 ? 2.462 12.234 10.305 1.00 78.69 451 GLU A C 1
ATOM 3402 O O . GLU A 1 451 ? 2.801 12.123 11.487 1.00 78.69 451 GLU A O 1
ATOM 3407 N N . ARG A 1 452 ? 2.662 11.263 9.416 1.00 79.06 452 ARG A N 1
ATOM 3408 C CA . ARG A 1 452 ? 3.439 10.061 9.719 1.00 79.06 452 ARG A CA 1
ATOM 3409 C C . ARG A 1 452 ? 4.943 10.324 9.662 1.00 79.06 452 ARG A C 1
ATOM 3411 O O . ARG A 1 452 ? 5.421 11.034 8.783 1.00 79.06 452 ARG A O 1
ATOM 3418 N N . ARG A 1 453 ? 5.679 9.699 10.583 1.00 73.31 453 ARG A N 1
ATOM 3419 C CA . ARG A 1 453 ? 7.144 9.780 10.735 1.00 73.31 453 ARG A CA 1
ATOM 3420 C C . ARG A 1 453 ? 7.846 8.425 10.581 1.00 73.31 453 ARG A C 1
ATOM 3422 O O . ARG A 1 453 ? 9.016 8.287 10.920 1.00 73.31 453 ARG A O 1
ATOM 3429 N N . ASP A 1 454 ? 7.147 7.386 10.137 1.00 59.38 454 ASP A N 1
ATOM 3430 C CA . ASP A 1 454 ? 7.696 6.039 10.030 1.00 59.38 454 ASP A CA 1
ATOM 3431 C C . ASP A 1 454 ? 8.448 5.808 8.708 1.00 59.38 454 ASP A C 1
ATOM 3433 O O . ASP A 1 454 ? 7.852 5.519 7.678 1.00 59.38 454 ASP A O 1
ATOM 3437 N N . GLY A 1 455 ? 9.785 5.804 8.750 1.00 50.19 455 GLY A N 1
ATOM 3438 C CA . GLY A 1 455 ? 10.654 5.380 7.636 1.00 50.19 455 GLY A CA 1
ATOM 3439 C C . GLY A 1 455 ? 11.893 6.242 7.458 1.00 50.19 455 GLY A C 1
ATOM 3440 O O . GLY A 1 455 ? 12.004 7.292 8.080 1.00 50.19 455 GLY A O 1
ATOM 3441 N N . SER A 1 456 ? 12.792 5.827 6.560 1.00 39.81 456 SER A N 1
ATOM 3442 C CA . SER A 1 456 ? 13.965 6.588 6.096 1.00 39.81 456 SER A CA 1
ATOM 3443 C C . SER A 1 456 ? 13.600 7.866 5.324 1.00 39.81 456 SER A C 1
ATOM 3445 O O . SER A 1 456 ? 14.382 8.352 4.510 1.00 39.81 456 SER A O 1
ATOM 3447 N N . ALA A 1 457 ? 12.410 8.417 5.564 1.00 38.56 457 ALA A N 1
ATOM 3448 C CA . ALA A 1 457 ? 12.014 9.757 5.180 1.00 38.56 457 ALA A CA 1
ATOM 3449 C C . ALA A 1 457 ? 12.733 10.769 6.087 1.00 38.56 457 ALA A C 1
ATOM 3451 O O . ALA A 1 457 ? 12.117 11.622 6.724 1.00 38.56 457 ALA A O 1
ATOM 3452 N N . SER A 1 458 ? 14.062 10.678 6.137 1.00 34.00 458 SER A N 1
ATOM 3453 C CA . SER A 1 458 ? 14.868 11.866 6.323 1.00 34.00 458 SER A CA 1
ATOM 3454 C C . SER A 1 458 ? 14.493 12.800 5.176 1.00 34.00 458 SER A C 1
ATOM 3456 O O . SER A 1 458 ? 14.661 12.476 4.005 1.00 34.00 458 SER A O 1
ATOM 3458 N N . SER A 1 459 ? 13.948 13.962 5.520 1.00 39.66 459 SER A N 1
ATOM 3459 C CA . SER A 1 459 ? 13.724 15.112 4.641 1.00 39.66 459 SER A CA 1
ATOM 3460 C C . SER A 1 459 ? 12.660 14.968 3.519 1.00 39.66 459 SER A C 1
ATOM 3462 O O . SER A 1 459 ? 12.856 14.362 2.478 1.00 39.66 459 SER A O 1
ATOM 3464 N N . GLY A 1 460 ? 11.520 15.650 3.667 1.00 43.66 460 GLY A N 1
ATOM 3465 C CA . GLY A 1 460 ? 10.919 16.422 2.564 1.00 43.66 460 GLY A CA 1
ATOM 3466 C C . GLY A 1 460 ? 9.867 15.809 1.621 1.00 43.66 460 GLY A C 1
ATOM 3467 O O . GLY A 1 460 ? 9.285 16.587 0.862 1.00 43.66 460 GLY A O 1
ATOM 3468 N N . ASP A 1 461 ? 9.565 14.508 1.649 1.00 47.69 461 ASP A N 1
ATOM 3469 C CA . ASP A 1 461 ? 8.436 13.959 0.871 1.00 47.69 461 ASP A CA 1
ATOM 3470 C C . ASP A 1 461 ? 7.117 14.065 1.672 1.00 47.69 461 ASP A C 1
ATOM 3472 O O . ASP A 1 461 ? 7.078 13.857 2.879 1.00 47.69 461 ASP A O 1
ATOM 3476 N N . ALA A 1 462 ? 6.047 14.497 0.995 1.00 55.00 462 ALA A N 1
ATOM 3477 C CA . ALA A 1 462 ? 4.831 15.074 1.580 1.00 55.00 462 ALA A CA 1
ATOM 3478 C C . ALA A 1 462 ? 4.161 14.283 2.729 1.00 55.00 462 ALA A C 1
ATOM 3480 O O . ALA A 1 462 ? 4.086 13.057 2.709 1.00 55.00 462 ALA A O 1
ATOM 3481 N N . ALA A 1 463 ? 3.560 15.031 3.664 1.00 66.12 463 ALA A N 1
ATOM 3482 C CA . ALA A 1 463 ? 2.783 14.537 4.799 1.00 66.12 463 ALA A CA 1
ATOM 3483 C C . ALA A 1 463 ? 1.728 13.485 4.405 1.00 66.12 463 ALA A C 1
ATOM 3485 O O . ALA A 1 463 ? 0.749 13.783 3.706 1.00 66.12 463 ALA A O 1
ATOM 3486 N N . LEU A 1 464 ? 1.917 12.251 4.881 1.00 78.62 464 LEU A N 1
ATOM 3487 C CA . LEU A 1 464 ? 0.932 11.179 4.760 1.00 78.62 464 LEU A CA 1
ATOM 3488 C C . LEU A 1 464 ? -0.103 11.290 5.877 1.00 78.62 464 LEU A C 1
ATOM 3490 O O . LEU A 1 464 ? 0.260 11.297 7.055 1.00 78.62 464 LEU A O 1
ATOM 3494 N N . ARG A 1 465 ? -1.390 11.304 5.513 1.00 81.88 465 ARG A N 1
ATOM 3495 C CA . ARG A 1 465 ? -2.483 11.310 6.494 1.00 81.88 465 ARG A CA 1
ATOM 3496 C C . ARG A 1 465 ? -2.714 9.907 7.050 1.00 81.88 465 ARG A C 1
ATOM 3498 O O . ARG A 1 465 ? -2.925 8.977 6.259 1.00 81.88 465 ARG A O 1
ATOM 3505 N N . PRO A 1 466 ? -2.708 9.726 8.379 1.00 86.75 466 PRO A N 1
ATOM 3506 C CA . PRO A 1 466 ? -3.025 8.441 8.971 1.00 86.75 466 PRO A CA 1
ATOM 3507 C C . PRO A 1 466 ? -4.540 8.245 9.116 1.00 86.75 466 PRO A C 1
ATOM 3509 O O . PRO A 1 466 ? -5.319 9.190 8.986 1.00 86.75 466 PRO A O 1
ATOM 3512 N N . TRP A 1 467 ? -4.964 7.012 9.397 1.00 89.19 467 TRP A N 1
ATOM 3513 C CA . TRP A 1 467 ? -6.353 6.725 9.755 1.00 89.19 467 TRP A CA 1
ATOM 3514 C C . TRP A 1 467 ? -6.685 7.217 11.166 1.00 89.19 467 TRP A C 1
ATOM 3516 O O . TRP A 1 467 ? -5.848 7.173 12.062 1.00 89.19 467 TRP A O 1
ATOM 3526 N N . ASN A 1 468 ? -7.940 7.592 11.387 1.00 90.62 468 ASN A N 1
ATOM 3527 C CA . ASN A 1 468 ? -8.509 7.748 12.715 1.00 90.62 468 ASN A CA 1
ATOM 3528 C C . ASN A 1 468 ? -8.801 6.349 13.302 1.00 90.62 468 ASN A C 1
ATOM 3530 O O . ASN A 1 468 ? -9.675 5.653 12.775 1.00 90.62 468 ASN A O 1
ATOM 3534 N N . PRO A 1 469 ? -8.129 5.924 14.389 1.00 91.75 469 PRO A N 1
ATOM 3535 C CA . PRO A 1 469 ? -8.232 4.564 14.918 1.00 91.75 469 PRO A CA 1
ATOM 3536 C C . PRO A 1 469 ? -9.645 4.228 15.403 1.00 91.75 469 PRO A C 1
ATOM 3538 O O . PRO A 1 469 ? -10.117 3.104 15.235 1.00 91.75 469 PRO A O 1
ATOM 3541 N N . GLN A 1 470 ? -10.364 5.206 15.961 1.00 89.12 470 GLN A N 1
ATOM 3542 C CA . GLN A 1 470 ? -11.707 4.982 16.491 1.00 89.12 470 GLN A CA 1
ATOM 3543 C C . GLN A 1 470 ? -12.728 4.768 15.373 1.00 89.12 470 GLN A C 1
ATOM 3545 O O . GLN A 1 470 ? -13.621 3.928 15.510 1.00 89.12 470 GLN A O 1
ATOM 3550 N N . LEU A 1 471 ? -12.597 5.520 14.278 1.00 89.38 471 LEU A N 1
ATOM 3551 C CA . LEU A 1 471 ? -13.463 5.383 13.108 1.00 89.38 471 LEU A CA 1
ATOM 3552 C C . LEU A 1 471 ? -13.103 4.156 12.278 1.00 89.38 471 LEU A C 1
ATOM 3554 O O . LEU A 1 471 ? -14.003 3.478 11.797 1.00 89.38 471 LEU A O 1
ATOM 3558 N N . LEU A 1 472 ? -11.814 3.826 12.178 1.00 91.44 472 LEU A N 1
ATOM 3559 C CA . LEU A 1 472 ? -11.356 2.609 11.520 1.00 91.44 472 LEU A CA 1
ATOM 3560 C C . LEU A 1 472 ? -11.923 1.357 12.207 1.00 91.44 472 LEU A C 1
ATOM 3562 O O . LEU A 1 472 ? -12.436 0.467 11.530 1.00 91.44 472 LEU A O 1
ATOM 3566 N N . ALA A 1 473 ? -11.916 1.332 13.545 1.00 92.69 473 ALA A N 1
ATOM 3567 C CA . ALA A 1 473 ? -12.562 0.278 14.319 1.00 92.69 473 ALA A CA 1
ATOM 3568 C C . ALA A 1 473 ? -14.088 0.267 14.127 1.00 92.69 473 ALA A C 1
ATOM 3570 O O . ALA A 1 473 ? -14.667 -0.790 13.890 1.00 92.69 473 ALA A O 1
ATOM 3571 N N . ALA A 1 474 ? -14.749 1.428 14.182 1.00 90.12 474 ALA A N 1
ATOM 3572 C CA . ALA A 1 474 ? -16.204 1.517 14.015 1.00 90.12 474 ALA A CA 1
ATOM 3573 C C . ALA A 1 474 ? -16.689 1.073 12.619 1.00 90.12 474 ALA A C 1
ATOM 3575 O O . ALA A 1 474 ? -17.775 0.509 12.502 1.00 90.12 474 ALA A O 1
ATOM 3576 N N . ASP A 1 475 ? -15.879 1.284 11.579 1.00 88.81 475 ASP A N 1
ATOM 3577 C CA . ASP A 1 475 ? -16.117 0.821 10.201 1.00 88.81 475 ASP A CA 1
ATOM 3578 C C . ASP A 1 475 ? -15.749 -0.668 9.992 1.00 88.81 475 ASP A C 1
ATOM 3580 O O . ASP A 1 475 ? -15.821 -1.208 8.882 1.00 88.81 475 ASP A O 1
ATOM 3584 N N . GLY A 1 476 ? -15.317 -1.356 11.056 1.00 92.75 476 GLY A N 1
ATOM 3585 C CA . GLY A 1 476 ? -14.923 -2.763 11.009 1.00 92.75 476 GLY A CA 1
ATOM 3586 C C . GLY A 1 476 ? -13.723 -3.003 10.102 1.00 92.75 476 GLY A C 1
ATOM 3587 O O . GLY A 1 476 ? -13.640 -4.051 9.462 1.00 92.75 476 GLY A O 1
ATOM 3588 N N . TYR A 1 477 ? -12.825 -2.015 10.004 1.00 94.12 477 TYR A N 1
ATOM 3589 C CA . TYR A 1 477 ? -11.627 -2.055 9.168 1.00 94.12 477 TYR A CA 1
ATOM 3590 C C . TYR A 1 477 ? -11.915 -2.287 7.673 1.00 94.12 477 TYR A C 1
ATOM 3592 O O . TYR A 1 477 ? -11.054 -2.771 6.929 1.00 94.12 477 TYR A O 1
ATOM 3600 N N . THR A 1 478 ? -13.103 -1.897 7.195 1.00 91.62 478 THR A N 1
ATOM 3601 C CA . THR A 1 478 ? -13.481 -2.024 5.778 1.00 91.62 478 THR A CA 1
ATOM 3602 C C . THR A 1 478 ? -12.498 -1.295 4.857 1.00 91.62 478 THR A C 1
ATOM 3604 O O . THR A 1 478 ? -12.153 -1.823 3.802 1.00 91.62 478 THR A O 1
ATOM 3607 N N . ALA A 1 479 ? -11.949 -0.149 5.269 1.00 90.06 479 ALA A N 1
ATOM 3608 C CA . ALA A 1 479 ? -10.921 0.546 4.490 1.00 90.06 479 ALA A CA 1
ATOM 3609 C C . ALA A 1 479 ? -9.628 -0.267 4.276 1.00 90.06 479 ALA A C 1
ATOM 3611 O O . ALA A 1 479 ? -9.038 -0.200 3.197 1.00 90.06 479 ALA A O 1
ATOM 3612 N N . VAL A 1 480 ? -9.201 -1.069 5.260 1.00 92.44 480 VAL A N 1
ATOM 3613 C CA . VAL A 1 480 ? -8.042 -1.973 5.111 1.00 92.44 480 VAL A CA 1
ATOM 3614 C C . VAL A 1 480 ? -8.379 -3.085 4.118 1.00 92.44 480 VAL A C 1
ATOM 3616 O O . VAL A 1 480 ? -7.601 -3.375 3.210 1.00 92.44 480 VAL A O 1
ATOM 3619 N N . ARG A 1 481 ? -9.577 -3.662 4.240 1.00 91.94 481 ARG A N 1
ATOM 3620 C CA . ARG A 1 481 ? -10.087 -4.702 3.340 1.00 91.94 481 ARG A CA 1
ATOM 3621 C C . ARG A 1 481 ? -10.166 -4.230 1.885 1.00 91.94 481 ARG A C 1
ATOM 3623 O O . ARG A 1 481 ? -9.701 -4.919 0.979 1.00 91.94 481 ARG A O 1
ATOM 3630 N N . ASP A 1 482 ? -10.750 -3.062 1.644 1.00 91.06 482 ASP A N 1
ATOM 3631 C CA . ASP A 1 482 ? -10.945 -2.520 0.295 1.00 91.06 482 ASP A CA 1
ATOM 3632 C C . ASP A 1 482 ? -9.604 -2.202 -0.394 1.00 91.06 482 ASP A C 1
ATOM 3634 O O . ASP A 1 482 ? -9.439 -2.444 -1.596 1.00 91.06 482 ASP A O 1
ATOM 3638 N N . MET A 1 483 ? -8.616 -1.735 0.377 1.00 91.81 483 MET A N 1
ATOM 3639 C CA . MET A 1 483 ? -7.237 -1.544 -0.079 1.00 91.81 483 MET A CA 1
ATOM 3640 C C . MET A 1 483 ? -6.597 -2.871 -0.519 1.00 91.81 483 MET A C 1
ATOM 3642 O O . MET A 1 483 ? -6.064 -2.960 -1.627 1.00 91.81 483 MET A O 1
ATOM 3646 N N . LEU A 1 484 ? -6.696 -3.926 0.301 1.00 92.31 484 LEU A N 1
ATOM 3647 C CA . LEU A 1 484 ? -6.142 -5.252 -0.021 1.00 92.31 484 LEU A CA 1
ATOM 3648 C C . LEU A 1 484 ? -6.767 -5.844 -1.289 1.00 92.31 484 LEU A C 1
ATOM 3650 O O . LEU A 1 484 ? -6.061 -6.371 -2.149 1.00 92.31 484 LEU A O 1
ATOM 3654 N N . ARG A 1 485 ? -8.086 -5.705 -1.456 1.00 88.81 485 ARG A N 1
ATOM 3655 C CA . ARG A 1 485 ? -8.803 -6.186 -2.650 1.00 88.81 485 ARG A CA 1
ATOM 3656 C C . ARG A 1 485 ? -8.350 -5.502 -3.934 1.00 88.81 485 ARG A C 1
ATOM 3658 O O . ARG A 1 485 ? -8.320 -6.143 -4.984 1.00 88.81 485 ARG A O 1
ATOM 3665 N N . THR A 1 486 ? -7.994 -4.224 -3.854 1.00 88.94 486 THR A N 1
ATOM 3666 C CA . THR A 1 486 ? -7.464 -3.471 -4.997 1.00 88.94 486 THR A CA 1
ATOM 3667 C C . THR A 1 486 ? -6.064 -3.956 -5.360 1.00 88.94 486 THR A C 1
ATOM 3669 O O . THR A 1 486 ? -5.819 -4.285 -6.521 1.00 88.94 486 THR A O 1
ATOM 3672 N N . ALA A 1 487 ? -5.175 -4.093 -4.371 1.00 92.00 487 ALA A N 1
ATOM 3673 C CA . ALA A 1 487 ? -3.838 -4.656 -4.576 1.00 92.00 487 ALA A CA 1
ATOM 3674 C C . ALA A 1 487 ? -3.903 -6.080 -5.171 1.00 92.00 487 ALA A C 1
ATOM 3676 O O . ALA A 1 487 ? -3.136 -6.433 -6.062 1.00 92.00 487 ALA A O 1
ATOM 3677 N N . ALA A 1 488 ? -4.907 -6.871 -4.786 1.00 93.12 488 ALA A N 1
ATOM 3678 C CA . ALA A 1 488 ? -5.106 -8.235 -5.267 1.00 93.12 488 ALA A CA 1
ATOM 3679 C C . ALA A 1 488 ? -5.514 -8.373 -6.752 1.00 93.12 488 ALA A C 1
ATOM 3681 O O . ALA A 1 488 ? -5.520 -9.492 -7.272 1.00 93.12 488 ALA A O 1
ATOM 3682 N N . ALA A 1 489 ? -5.854 -7.284 -7.458 1.00 85.75 489 ALA A N 1
ATOM 3683 C CA . ALA A 1 489 ? -6.494 -7.316 -8.782 1.00 85.75 489 ALA A CA 1
ATOM 3684 C C . ALA A 1 489 ? -5.746 -8.128 -9.865 1.00 85.75 489 ALA A C 1
ATOM 3686 O O . ALA A 1 489 ? -6.388 -8.657 -10.775 1.00 85.75 489 ALA A O 1
ATOM 3687 N N . GLY A 1 490 ? -4.425 -8.286 -9.746 1.00 86.56 490 GLY A N 1
ATOM 3688 C CA . GLY A 1 490 ? -3.603 -9.193 -10.563 1.00 86.56 490 GLY A CA 1
ATOM 3689 C C . GLY A 1 490 ? -2.464 -9.858 -9.791 1.00 86.56 490 GLY A C 1
ATOM 3690 O O . GLY A 1 490 ? -1.572 -10.438 -10.402 1.00 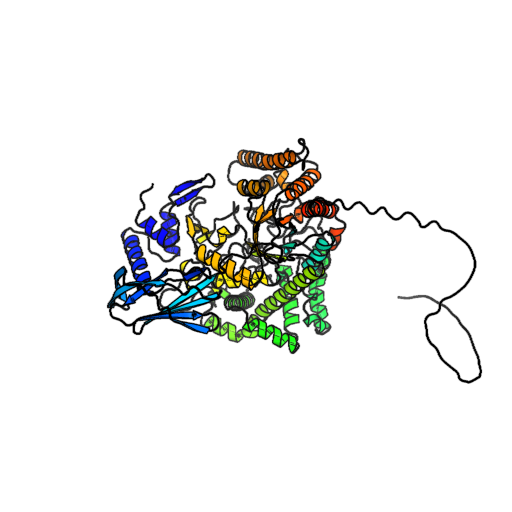86.56 490 GLY A O 1
ATOM 3691 N N . ALA A 1 491 ? -2.480 -9.778 -8.464 1.00 93.31 491 ALA A N 1
ATOM 3692 C CA . ALA A 1 491 ? -1.388 -10.246 -7.626 1.00 93.31 491 ALA A CA 1
ATOM 3693 C C . ALA A 1 491 ? -1.401 -11.774 -7.434 1.00 93.31 491 ALA A C 1
ATOM 3695 O O . ALA A 1 491 ? -2.459 -12.418 -7.452 1.00 93.31 491 ALA A O 1
ATOM 3696 N N . GLY A 1 492 ? -0.215 -12.344 -7.240 1.00 92.31 492 GLY A N 1
ATOM 3697 C CA . GLY A 1 492 ? 0.024 -13.634 -6.590 1.00 92.31 492 GLY A CA 1
ATOM 3698 C C . GLY A 1 492 ? 0.466 -13.495 -5.129 1.00 92.31 492 GLY A C 1
ATOM 3699 O O . GLY A 1 492 ? 0.223 -14.402 -4.337 1.00 92.31 492 GLY A O 1
ATOM 3700 N N . ALA A 1 493 ? 1.016 -12.338 -4.751 1.00 92.94 493 ALA A N 1
ATOM 3701 C CA . ALA A 1 493 ? 1.228 -11.931 -3.363 1.00 92.94 493 ALA A CA 1
ATOM 3702 C C . ALA A 1 493 ? 1.132 -10.401 -3.220 1.00 92.94 493 ALA A C 1
ATOM 3704 O O . ALA A 1 493 ? 1.227 -9.663 -4.201 1.00 92.94 493 ALA A O 1
ATOM 3705 N N . ILE A 1 494 ? 0.951 -9.914 -1.999 1.00 93.12 494 ILE A N 1
ATOM 3706 C CA . ILE A 1 494 ? 0.914 -8.486 -1.675 1.00 93.12 494 ILE A CA 1
ATOM 3707 C C . ILE A 1 494 ? 2.117 -8.169 -0.794 1.00 93.12 494 ILE A C 1
ATOM 3709 O O . ILE A 1 494 ? 2.355 -8.854 0.192 1.00 93.12 494 ILE A O 1
ATOM 3713 N N . SER A 1 495 ? 2.863 -7.126 -1.137 1.00 91.31 495 SER A N 1
ATOM 3714 C CA . SER A 1 495 ? 3.895 -6.541 -0.287 1.00 91.31 495 SER A CA 1
ATOM 3715 C C . SER A 1 495 ? 3.304 -5.384 0.518 1.00 91.31 495 SER A C 1
ATOM 3717 O O . SER A 1 495 ? 2.549 -4.564 -0.010 1.00 91.31 495 SER A O 1
ATOM 3719 N N . ILE A 1 496 ? 3.658 -5.323 1.798 1.00 86.31 496 ILE A N 1
ATOM 3720 C CA . ILE A 1 496 ? 3.432 -4.178 2.677 1.00 86.31 496 ILE A CA 1
ATOM 3721 C C . ILE A 1 496 ? 4.786 -3.829 3.289 1.00 86.31 496 ILE A C 1
ATOM 3723 O O . ILE A 1 496 ? 5.388 -4.638 4.002 1.00 86.31 496 ILE A O 1
ATOM 3727 N N . GLU A 1 497 ? 5.293 -2.635 2.986 1.00 71.75 497 GLU A N 1
ATOM 3728 C CA . GLU A 1 497 ? 6.537 -2.152 3.580 1.00 71.75 497 GLU A CA 1
ATOM 3729 C C . GLU A 1 497 ? 6.396 -2.106 5.109 1.00 71.75 497 GLU A C 1
ATOM 3731 O O . GLU A 1 497 ? 5.458 -1.497 5.622 1.00 71.75 497 GLU A O 1
ATOM 3736 N N . ARG A 1 498 ? 7.307 -2.784 5.826 1.00 66.50 498 ARG A N 1
ATOM 3737 C CA . ARG A 1 498 ? 7.282 -2.950 7.292 1.00 66.50 498 ARG A CA 1
ATOM 3738 C C . ARG A 1 498 ? 5.881 -3.309 7.796 1.00 66.50 498 ARG A C 1
ATOM 3740 O O . ARG A 1 498 ? 5.181 -2.456 8.321 1.00 66.50 498 ARG A O 1
ATOM 3747 N N . PHE A 1 499 ? 5.485 -4.575 7.662 1.00 64.38 499 PHE A N 1
ATOM 3748 C CA . PHE A 1 499 ? 4.163 -5.114 8.033 1.00 64.38 499 PHE A CA 1
ATOM 3749 C C . PHE A 1 499 ? 3.571 -4.540 9.342 1.00 64.38 499 PHE A C 1
ATOM 3751 O O . PHE A 1 499 ? 2.412 -4.129 9.375 1.00 64.38 499 PHE A O 1
ATOM 3758 N N . SER A 1 500 ? 4.388 -4.421 10.396 1.00 64.94 500 SER A N 1
ATOM 3759 C CA . SER A 1 500 ? 3.997 -3.851 11.696 1.00 64.94 500 SER A CA 1
ATOM 3760 C C . SER A 1 500 ? 3.586 -2.370 11.644 1.00 64.94 500 SER A C 1
ATOM 3762 O O . SER A 1 500 ? 2.751 -1.939 12.441 1.00 64.94 500 SER A O 1
ATOM 3764 N N . SER A 1 501 ? 4.114 -1.603 10.686 1.00 68.94 501 SER A N 1
ATOM 3765 C CA . SER A 1 501 ? 3.829 -0.176 10.488 1.00 68.94 501 SER A CA 1
ATOM 3766 C C . SER A 1 501 ? 2.384 0.107 10.064 1.00 68.94 501 SER A C 1
ATOM 3768 O O . SER A 1 501 ? 1.889 1.226 10.202 1.00 68.94 501 SER A O 1
ATOM 3770 N N . LEU A 1 502 ? 1.659 -0.898 9.558 1.00 80.44 502 LEU A N 1
ATOM 3771 C CA . LEU A 1 502 ? 0.249 -0.714 9.225 1.00 80.44 502 LEU A CA 1
ATOM 3772 C C . LEU A 1 502 ? -0.602 -0.582 10.494 1.00 80.44 502 LEU A C 1
ATOM 3774 O O . LEU A 1 502 ? -1.509 0.249 10.527 1.00 80.44 502 LEU A O 1
ATOM 3778 N N . GLY A 1 503 ? -0.281 -1.373 11.524 1.00 84.75 503 GLY A N 1
ATOM 3779 C CA . GLY A 1 503 ? -0.986 -1.410 12.805 1.00 84.75 503 GLY A CA 1
ATOM 3780 C C . GLY A 1 503 ? -0.459 -0.438 13.859 1.00 84.75 503 GLY A C 1
ATOM 3781 O O . GLY A 1 503 ? -1.239 0.013 14.691 1.00 84.75 503 GLY A O 1
ATOM 3782 N N . ARG A 1 504 ? 0.832 -0.088 13.827 1.00 87.25 504 ARG A N 1
ATOM 3783 C CA . ARG A 1 504 ? 1.453 0.886 14.742 1.00 87.25 504 ARG A CA 1
ATOM 3784 C C . ARG A 1 504 ? 2.274 1.901 13.967 1.00 87.25 504 ARG A C 1
ATOM 3786 O O . ARG A 1 504 ? 3.129 1.521 13.178 1.00 87.25 504 ARG A O 1
ATOM 3793 N N . GLN A 1 505 ? 2.039 3.186 14.199 1.00 87.12 505 GLN A N 1
ATOM 3794 C CA . GLN A 1 505 ? 2.651 4.264 13.417 1.00 87.12 505 GLN A CA 1
ATOM 3795 C C . GLN A 1 505 ? 3.278 5.319 14.315 1.00 87.12 505 GLN A C 1
ATOM 3797 O O . GLN A 1 505 ? 2.762 5.606 15.389 1.00 87.12 505 GLN A O 1
ATOM 3802 N N . ARG A 1 506 ? 4.363 5.946 13.853 1.00 87.25 506 ARG A N 1
ATOM 3803 C CA . ARG A 1 506 ? 4.911 7.153 14.488 1.00 87.25 506 ARG A CA 1
ATOM 3804 C C . ARG A 1 506 ? 4.176 8.371 13.931 1.00 87.25 506 ARG A C 1
ATOM 3806 O O . ARG A 1 506 ? 4.204 8.587 12.719 1.00 87.25 506 ARG A O 1
ATOM 3813 N N . TRP A 1 507 ? 3.514 9.143 14.785 1.00 88.81 507 TRP A N 1
ATOM 3814 C CA . TRP A 1 507 ? 2.756 10.339 14.414 1.00 88.81 507 TRP A CA 1
ATOM 3815 C C . TRP A 1 507 ? 3.362 11.592 15.028 1.00 88.81 507 TRP A C 1
ATOM 3817 O O . TRP A 1 507 ? 3.753 11.590 16.194 1.00 88.81 507 TRP A O 1
ATOM 3827 N N . ALA A 1 508 ? 3.363 12.674 14.262 1.00 86.38 508 ALA A N 1
AT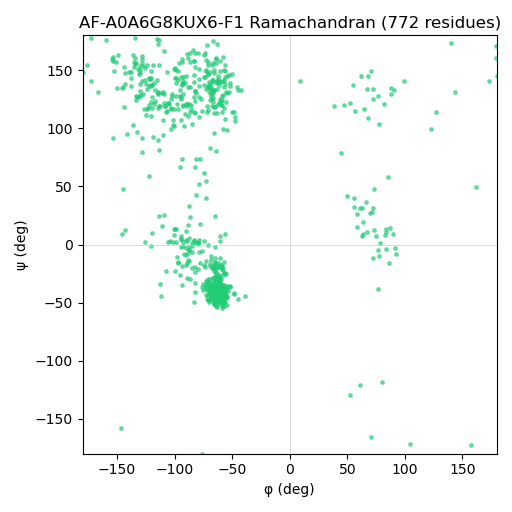OM 3828 C CA . ALA A 1 508 ? 3.665 14.019 14.723 1.00 86.38 508 ALA A CA 1
ATOM 3829 C C . ALA A 1 508 ? 2.520 14.962 14.339 1.00 86.38 508 ALA A C 1
ATOM 3831 O O . ALA A 1 508 ? 1.836 14.749 13.337 1.00 86.38 508 ALA A O 1
ATOM 3832 N N . VAL A 1 509 ? 2.330 16.021 15.119 1.00 86.94 509 VAL A N 1
ATOM 3833 C CA . VAL A 1 509 ? 1.497 17.151 14.689 1.00 86.94 509 VAL A CA 1
ATOM 3834 C C . VAL A 1 509 ? 2.207 17.843 13.521 1.00 86.94 509 VAL A C 1
ATOM 3836 O O . VAL A 1 509 ? 3.436 17.939 13.519 1.00 86.94 509 VAL A O 1
ATOM 3839 N N . THR A 1 510 ? 1.460 18.303 12.519 1.00 79.19 510 THR A N 1
ATOM 3840 C CA . THR A 1 510 ? 2.015 19.078 11.399 1.00 79.19 510 THR A CA 1
ATOM 3841 C C . THR A 1 510 ? 2.841 20.255 11.921 1.00 79.19 510 THR A C 1
ATOM 3843 O O . THR A 1 510 ? 2.469 20.900 12.901 1.00 79.19 510 THR A O 1
ATOM 3846 N N . ASP A 1 511 ? 3.982 20.508 11.277 1.00 74.44 511 ASP A N 1
ATOM 3847 C CA . ASP A 1 511 ? 4.973 21.525 11.659 1.00 74.44 511 ASP A CA 1
ATOM 3848 C C . ASP A 1 511 ? 5.662 21.308 13.026 1.00 74.44 511 ASP A C 1
ATOM 3850 O O . ASP A 1 511 ? 6.401 22.182 13.489 1.00 74.44 511 ASP A O 1
ATOM 3854 N N . ALA A 1 512 ? 5.471 20.154 13.679 1.00 77.88 512 ALA A N 1
ATOM 3855 C CA . ALA A 1 512 ? 6.218 19.812 14.887 1.00 77.88 512 ALA A CA 1
ATOM 3856 C C . ALA A 1 512 ? 7.713 19.578 14.594 1.00 77.88 512 ALA A C 1
ATOM 3858 O O . ALA A 1 512 ? 8.100 19.194 13.484 1.00 77.88 512 ALA A O 1
ATOM 3859 N N . GLU A 1 513 ? 8.549 19.785 15.619 1.00 76.44 513 GLU A N 1
ATOM 3860 C CA . GLU A 1 513 ? 9.982 19.470 15.574 1.00 76.44 513 GLU A CA 1
ATOM 3861 C C . GLU A 1 513 ? 10.217 17.988 15.223 1.00 76.44 513 GLU A C 1
ATOM 3863 O O . GLU A 1 513 ? 9.369 17.133 15.470 1.00 76.44 513 GLU A O 1
ATOM 3868 N N . GLU A 1 514 ? 11.376 17.671 14.642 1.00 69.62 514 GLU A N 1
ATOM 3869 C CA . GLU A 1 514 ? 11.673 16.340 14.085 1.00 69.62 514 GLU A CA 1
ATOM 3870 C C . GLU A 1 514 ? 11.535 15.199 15.111 1.00 69.62 514 GLU A C 1
ATOM 3872 O O . GLU A 1 514 ? 10.938 14.164 14.817 1.00 69.62 514 GLU A O 1
ATOM 3877 N N . ASP A 1 515 ? 11.983 15.431 16.347 1.00 73.25 515 ASP A N 1
ATOM 3878 C CA . ASP A 1 515 ? 11.906 14.468 17.455 1.00 73.25 515 ASP A CA 1
ATOM 3879 C C . ASP A 1 515 ? 10.557 14.487 18.206 1.00 73.25 515 ASP A C 1
ATOM 3881 O O . ASP A 1 515 ? 10.367 13.757 19.183 1.00 73.25 515 ASP A O 1
ATOM 3885 N N . ALA A 1 516 ? 9.602 15.324 17.790 1.00 84.94 516 ALA A N 1
ATOM 3886 C CA . ALA A 1 516 ? 8.325 15.516 18.472 1.00 84.94 516 ALA A CA 1
ATOM 3887 C C . ALA A 1 516 ? 7.231 14.600 17.895 1.00 84.94 516 ALA A C 1
ATOM 3889 O O . ALA A 1 516 ? 6.313 15.044 17.202 1.00 84.94 516 ALA A O 1
ATOM 3890 N N . TRP A 1 517 ? 7.320 13.305 18.206 1.00 87.69 517 TRP A N 1
ATOM 3891 C CA . TRP A 1 517 ? 6.375 12.279 17.753 1.00 87.69 517 TRP A CA 1
ATOM 3892 C C . TRP A 1 517 ? 5.968 11.304 18.870 1.00 87.69 517 TRP A C 1
ATOM 3894 O O . TRP A 1 517 ? 6.624 11.203 19.907 1.00 87.69 517 TRP A O 1
ATOM 3904 N N . ALA A 1 518 ? 4.873 10.572 18.653 1.00 90.50 518 ALA A N 1
ATOM 3905 C CA . ALA A 1 518 ? 4.428 9.465 19.499 1.00 90.50 518 ALA A CA 1
ATOM 3906 C C . ALA A 1 518 ? 4.082 8.236 18.649 1.00 90.50 518 ALA A C 1
ATOM 3908 O O . ALA A 1 518 ? 3.677 8.367 17.494 1.00 90.50 518 ALA A O 1
ATOM 3909 N N . GLU A 1 519 ? 4.231 7.038 19.213 1.00 91.25 519 GLU A N 1
ATOM 3910 C CA . GLU A 1 519 ? 3.700 5.827 18.582 1.00 91.25 519 GLU A CA 1
ATOM 3911 C C . GLU A 1 519 ? 2.191 5.731 18.832 1.00 91.25 519 GLU A C 1
ATOM 3913 O O . GLU A 1 519 ? 1.733 5.960 19.951 1.00 91.25 519 GLU A O 1
ATOM 3918 N N . VAL A 1 520 ? 1.423 5.379 17.804 1.00 92.25 520 VAL A N 1
ATOM 3919 C CA . VAL A 1 520 ? -0.033 5.241 17.856 1.00 92.25 520 VAL A CA 1
ATOM 3920 C C . VAL A 1 520 ? -0.449 3.875 17.324 1.00 92.25 520 VAL A C 1
ATOM 3922 O O . VAL A 1 520 ? -0.039 3.472 16.235 1.00 92.25 520 VAL A O 1
ATOM 3925 N N . ASP A 1 521 ? -1.270 3.166 18.096 1.00 93.00 521 ASP A N 1
ATOM 3926 C CA . ASP A 1 521 ? -1.862 1.875 17.747 1.00 93.00 521 ASP A CA 1
ATOM 3927 C C . ASP A 1 521 ? -3.201 2.079 17.028 1.00 93.00 521 ASP A C 1
ATOM 3929 O O . ASP A 1 521 ? -4.141 2.663 17.571 1.00 93.00 521 ASP A O 1
ATOM 3933 N N . LEU A 1 522 ? -3.302 1.576 15.798 1.00 91.44 522 LEU A N 1
ATOM 3934 C CA . LEU A 1 522 ? -4.511 1.644 14.971 1.00 91.44 522 LEU A CA 1
ATOM 3935 C C . LEU A 1 522 ? -5.440 0.441 15.173 1.00 91.44 522 LEU A C 1
ATOM 3937 O O . LEU A 1 522 ? -6.388 0.242 14.411 1.00 91.44 522 LEU A O 1
ATOM 3941 N N . GLY A 1 523 ? -5.176 -0.360 16.204 1.00 92.19 523 GLY A N 1
ATOM 3942 C CA . GLY A 1 523 ? -5.796 -1.659 16.429 1.00 92.19 523 GLY A CA 1
ATOM 3943 C C . GLY A 1 523 ? -5.044 -2.739 15.668 1.00 92.19 523 GLY A C 1
ATOM 3944 O O . GLY A 1 523 ? -5.611 -3.421 14.818 1.00 92.19 523 GLY A O 1
ATOM 3945 N N . SER A 1 524 ? -3.753 -2.862 15.973 1.00 90.06 524 SER A N 1
ATOM 3946 C CA . SER A 1 524 ? -2.827 -3.851 15.408 1.00 90.06 524 SER A CA 1
ATOM 3947 C C . SER A 1 524 ? -3.413 -5.267 15.356 1.00 90.06 524 SER A C 1
ATOM 3949 O O . SER A 1 524 ? -3.408 -5.874 14.292 1.00 90.06 524 SER A O 1
ATOM 3951 N N . GLU A 1 525 ? -4.033 -5.747 16.436 1.00 89.69 525 GLU A N 1
ATOM 3952 C CA . GLU A 1 525 ? -4.689 -7.066 16.466 1.00 89.69 525 GLU A CA 1
ATOM 3953 C C . GLU A 1 525 ? -5.820 -7.203 15.432 1.00 89.69 525 GLU A C 1
ATOM 3955 O O . GLU A 1 525 ? -5.944 -8.227 14.756 1.00 89.69 525 GLU A O 1
ATOM 3960 N N . ALA A 1 526 ? -6.623 -6.154 15.260 1.00 92.75 526 ALA A N 1
ATOM 3961 C CA . ALA A 1 526 ? -7.721 -6.156 14.307 1.00 92.75 526 ALA A CA 1
ATOM 3962 C C . ALA A 1 526 ? -7.231 -6.054 12.857 1.00 92.75 526 ALA A C 1
ATOM 3964 O O . ALA A 1 526 ? -7.772 -6.713 11.969 1.00 92.75 526 ALA A O 1
ATOM 3965 N N . ILE A 1 527 ? -6.175 -5.274 12.613 1.00 92.62 527 ILE A N 1
ATOM 3966 C CA . ILE A 1 527 ? -5.505 -5.214 11.311 1.00 92.62 527 ILE A CA 1
ATOM 3967 C C . ILE A 1 527 ? -4.906 -6.582 10.966 1.00 92.62 527 ILE A C 1
ATOM 3969 O O . ILE A 1 527 ? -5.152 -7.079 9.869 1.00 92.62 527 ILE A O 1
ATOM 3973 N N . ASP A 1 528 ? -4.230 -7.246 11.903 1.00 89.62 528 ASP A N 1
ATOM 3974 C CA . ASP A 1 528 ? -3.692 -8.598 11.713 1.00 89.62 528 ASP A CA 1
ATOM 3975 C C . ASP A 1 528 ? -4.798 -9.631 11.447 1.00 89.62 528 ASP A C 1
ATOM 3977 O O . ASP A 1 528 ? -4.629 -10.548 10.636 1.00 89.62 528 ASP A O 1
ATOM 3981 N N . ALA A 1 529 ? -5.955 -9.488 12.100 1.00 91.50 529 ALA A N 1
ATOM 3982 C CA . ALA A 1 529 ? -7.133 -10.312 11.845 1.00 91.50 529 ALA A CA 1
ATOM 3983 C C . ALA A 1 529 ? -7.660 -10.120 10.411 1.00 91.50 529 ALA A C 1
ATOM 3985 O O . ALA A 1 529 ? -7.924 -11.102 9.713 1.00 91.50 529 ALA A O 1
ATOM 3986 N N . VAL A 1 530 ? -7.760 -8.871 9.943 1.00 93.56 530 VAL A N 1
ATOM 3987 C CA . VAL A 1 530 ? -8.172 -8.538 8.569 1.00 93.56 530 VAL A CA 1
ATOM 3988 C C . VAL A 1 530 ? -7.175 -9.063 7.542 1.00 93.56 530 VAL A C 1
ATOM 3990 O O . VAL A 1 530 ? -7.592 -9.650 6.546 1.00 93.56 530 VAL A O 1
ATOM 3993 N N . LEU A 1 531 ? -5.873 -8.889 7.780 1.00 90.69 531 LEU A N 1
ATOM 3994 C CA . LEU A 1 531 ? -4.816 -9.365 6.887 1.00 90.69 531 LEU A CA 1
ATOM 3995 C C . LEU A 1 531 ? -4.855 -10.890 6.756 1.00 90.69 531 LEU A C 1
ATOM 3997 O O . LEU A 1 531 ? -4.856 -11.405 5.640 1.00 90.69 531 LEU A O 1
ATOM 4001 N N . ALA A 1 532 ? -4.974 -11.615 7.871 1.00 89.75 532 ALA A N 1
ATOM 4002 C CA . ALA A 1 532 ? -5.085 -13.072 7.849 1.00 89.75 532 ALA A CA 1
ATOM 4003 C C . ALA A 1 532 ? -6.354 -13.551 7.122 1.00 89.75 532 ALA A C 1
ATOM 4005 O O . ALA A 1 532 ? -6.298 -14.491 6.328 1.00 89.75 532 ALA A O 1
ATOM 4006 N N . LEU A 1 533 ? -7.490 -12.891 7.362 1.00 92.38 533 LEU A N 1
ATOM 4007 C CA . LEU A 1 533 ? -8.761 -13.227 6.724 1.00 92.38 533 LEU A CA 1
ATOM 4008 C C . LEU A 1 533 ? -8.741 -12.963 5.213 1.00 92.38 533 LEU A C 1
ATOM 4010 O O . LEU A 1 533 ? -9.156 -13.820 4.433 1.00 92.38 533 LEU A O 1
ATOM 4014 N N . GLU A 1 534 ? -8.252 -11.802 4.776 1.00 91.81 534 GLU A N 1
ATOM 4015 C CA . GLU A 1 534 ? -8.182 -11.485 3.348 1.00 91.81 534 GLU A CA 1
ATOM 4016 C C . GLU A 1 534 ? -7.084 -12.294 2.644 1.00 91.81 534 GLU A C 1
ATOM 4018 O O . GLU A 1 534 ? -7.290 -12.691 1.500 1.00 91.81 534 GLU A O 1
ATOM 4023 N N . SER A 1 535 ? -5.979 -12.641 3.316 1.00 89.31 535 SER A N 1
ATOM 4024 C CA . SER A 1 535 ? -4.988 -13.594 2.792 1.00 89.31 535 SER A CA 1
ATOM 4025 C C . SER A 1 535 ? -5.623 -14.956 2.475 1.00 89.31 535 SER A C 1
ATOM 4027 O O . SER A 1 535 ? -5.452 -15.464 1.363 1.00 89.31 535 SER A O 1
ATOM 4029 N N . GLU A 1 536 ? -6.425 -15.513 3.393 1.00 88.94 536 GLU A N 1
ATOM 4030 C CA . GLU A 1 536 ? -7.169 -16.763 3.171 1.00 88.94 536 GLU A CA 1
ATOM 4031 C C . GLU A 1 536 ? -8.175 -16.631 2.016 1.00 88.94 536 GLU A C 1
ATOM 4033 O O . GLU A 1 536 ? -8.199 -17.468 1.113 1.00 88.94 536 GLU A O 1
ATOM 4038 N N . ARG A 1 537 ? -8.978 -15.559 2.000 1.00 90.50 537 ARG A N 1
ATOM 4039 C CA . ARG A 1 537 ? -10.044 -15.350 1.000 1.00 90.50 537 ARG A CA 1
ATOM 4040 C C . ARG A 1 537 ? -9.525 -15.111 -0.407 1.00 90.50 537 ARG A C 1
ATOM 4042 O O . ARG A 1 537 ? -10.117 -15.590 -1.374 1.00 90.50 537 ARG A O 1
ATOM 4049 N N . LEU A 1 538 ? -8.461 -14.326 -0.525 1.00 89.12 538 LEU A N 1
ATOM 4050 C CA . LEU A 1 538 ? -7.849 -13.986 -1.804 1.00 89.12 538 LEU A CA 1
ATOM 4051 C C . LEU A 1 538 ? -6.903 -15.095 -2.278 1.00 89.12 538 LEU A C 1
ATOM 4053 O O . LEU A 1 538 ? -6.596 -15.161 -3.469 1.00 89.12 538 LEU A O 1
ATOM 4057 N N . GLY A 1 539 ? -6.459 -15.967 -1.367 1.00 87.00 539 GLY A N 1
ATOM 4058 C CA . GLY A 1 539 ? -5.468 -17.000 -1.641 1.00 87.00 539 GLY A CA 1
ATOM 4059 C C . GLY A 1 539 ? -4.091 -16.413 -1.958 1.00 87.00 539 GLY A C 1
ATOM 4060 O O . GLY A 1 539 ? -3.406 -16.935 -2.836 1.00 87.00 539 GLY A O 1
ATOM 4061 N N . LEU A 1 540 ? -3.712 -15.317 -1.292 1.00 87.69 540 LEU A N 1
ATOM 4062 C CA . LEU A 1 540 ? -2.481 -14.558 -1.553 1.00 87.69 540 LEU A CA 1
ATOM 4063 C C . LEU A 1 540 ? -1.612 -14.466 -0.299 1.00 87.69 540 LEU A C 1
ATOM 4065 O O . LEU A 1 540 ? -2.135 -14.310 0.806 1.00 87.69 540 LEU A O 1
ATOM 4069 N N . ASP A 1 541 ? -0.289 -14.524 -0.476 1.00 86.25 541 ASP A N 1
ATOM 4070 C CA . ASP A 1 541 ? 0.650 -14.230 0.611 1.00 86.25 541 ASP A CA 1
ATOM 4071 C C . ASP A 1 541 ? 0.664 -12.728 0.865 1.00 86.25 541 ASP A C 1
ATOM 4073 O O . ASP A 1 541 ? 0.583 -11.932 -0.075 1.00 86.25 541 ASP A O 1
ATOM 4077 N N . ILE A 1 542 ? 0.798 -12.350 2.132 1.00 87.31 542 ILE A N 1
ATOM 4078 C CA . ILE A 1 542 ? 1.106 -10.980 2.526 1.00 87.31 542 ILE A CA 1
ATOM 4079 C C . ILE A 1 542 ? 2.543 -10.998 3.026 1.00 87.31 542 ILE A C 1
ATOM 4081 O O . ILE A 1 542 ? 2.880 -11.738 3.943 1.00 87.31 542 ILE A O 1
ATOM 4085 N N . LEU A 1 543 ? 3.392 -10.230 2.359 1.00 87.69 543 LEU A N 1
ATOM 4086 C CA . LEU A 1 543 ? 4.834 -10.238 2.523 1.00 87.69 543 LEU A CA 1
ATOM 4087 C C . LEU A 1 543 ? 5.313 -8.865 2.988 1.00 87.69 543 LEU A C 1
ATOM 4089 O O . LEU A 1 543 ? 4.719 -7.831 2.683 1.00 87.69 543 LEU A O 1
ATOM 4093 N N . SER A 1 544 ? 6.449 -8.859 3.664 1.00 85.94 544 SER A N 1
ATOM 4094 C CA . SER A 1 544 ? 7.266 -7.676 3.916 1.00 85.94 544 SER A CA 1
ATOM 4095 C C . SER A 1 544 ? 8.445 -7.650 2.944 1.00 85.94 544 SER A C 1
ATOM 4097 O O . SER A 1 544 ? 8.906 -8.695 2.495 1.00 85.94 544 SER A O 1
ATOM 4099 N N . THR A 1 545 ? 8.941 -6.467 2.589 1.00 86.50 545 THR A N 1
ATOM 4100 C CA . THR A 1 545 ? 10.220 -6.324 1.873 1.00 86.50 545 THR A CA 1
ATOM 4101 C C . THR A 1 545 ? 11.223 -5.689 2.822 1.00 86.50 545 THR A C 1
ATOM 4103 O O . THR A 1 545 ? 10.904 -4.654 3.407 1.00 86.50 545 THR A O 1
ATOM 4106 N N . THR A 1 546 ? 12.418 -6.268 2.942 1.00 87.06 546 THR A N 1
ATOM 4107 C CA . THR A 1 546 ? 13.489 -5.691 3.762 1.00 87.06 546 THR A CA 1
ATOM 4108 C C . THR A 1 546 ? 14.832 -5.776 3.062 1.00 87.06 546 THR A C 1
ATOM 4110 O O . THR A 1 546 ? 15.197 -6.793 2.464 1.00 87.06 546 THR A O 1
ATOM 4113 N N . SER A 1 547 ? 15.567 -4.675 3.152 1.00 89.12 547 SER A N 1
ATOM 4114 C CA . SER A 1 547 ? 16.918 -4.551 2.647 1.00 89.12 547 SER A CA 1
ATOM 4115 C C . SER A 1 547 ? 17.936 -5.097 3.644 1.00 89.12 547 SER A C 1
ATOM 4117 O O . SER A 1 547 ? 17.840 -4.837 4.844 1.00 89.12 547 SER A O 1
ATOM 4119 N N . VAL A 1 548 ? 18.964 -5.801 3.164 1.00 89.00 548 VAL A N 1
ATOM 4120 C CA . VAL A 1 548 ? 20.043 -6.307 4.038 1.00 89.00 548 VAL A CA 1
ATOM 4121 C C . VAL A 1 548 ? 20.812 -5.182 4.747 1.00 89.00 548 VAL A C 1
ATOM 4123 O O . VAL A 1 548 ? 21.484 -5.428 5.746 1.00 89.00 548 VAL A O 1
ATOM 4126 N N . TRP A 1 549 ? 20.736 -3.945 4.251 1.00 88.75 549 TRP A N 1
ATOM 4127 C CA . TRP A 1 549 ? 21.439 -2.803 4.841 1.00 88.75 549 TRP A CA 1
ATOM 4128 C C . TRP A 1 549 ? 20.703 -2.188 6.036 1.00 88.75 549 TRP A C 1
ATOM 4130 O O . TRP A 1 549 ? 21.342 -1.526 6.847 1.00 88.75 549 TRP A O 1
ATOM 4140 N N . GLU A 1 550 ? 19.384 -2.373 6.131 1.00 82.00 550 GLU A N 1
ATOM 4141 C CA . GLU A 1 550 ? 18.519 -1.603 7.038 1.00 82.00 550 GLU A CA 1
ATOM 4142 C C . GLU A 1 550 ? 18.300 -2.284 8.389 1.00 82.00 550 GLU A C 1
ATOM 4144 O O . GLU A 1 550 ? 18.199 -1.606 9.407 1.00 82.00 550 GLU A O 1
ATOM 4149 N N . ASP A 1 551 ? 18.234 -3.615 8.405 1.00 79.31 551 ASP A N 1
ATOM 4150 C CA . ASP A 1 551 ? 17.905 -4.386 9.602 1.00 79.31 551 ASP A CA 1
ATOM 4151 C C . ASP A 1 551 ? 18.957 -5.479 9.832 1.00 79.31 551 ASP A C 1
ATOM 4153 O O . ASP A 1 551 ? 18.855 -6.580 9.276 1.00 79.31 551 ASP A O 1
ATOM 4157 N N . PRO A 1 552 ? 20.010 -5.187 10.621 1.00 83.50 552 PRO A N 1
ATOM 4158 C CA . PRO A 1 552 ? 21.016 -6.177 10.957 1.00 83.50 552 PRO A CA 1
ATOM 4159 C C . PRO A 1 552 ? 20.415 -7.393 11.662 1.00 83.50 552 PRO A C 1
ATOM 4161 O O . PRO A 1 552 ? 20.831 -8.505 11.366 1.00 83.50 552 PRO A O 1
ATOM 4164 N N . GLU A 1 553 ? 19.449 -7.239 12.570 1.00 82.62 553 GLU A N 1
ATOM 4165 C CA . GLU A 1 553 ? 18.879 -8.377 13.307 1.00 82.62 553 GLU A CA 1
ATOM 4166 C C . GLU A 1 553 ? 18.154 -9.335 12.359 1.00 82.62 553 GLU A C 1
ATOM 4168 O O . GLU A 1 553 ? 18.426 -10.540 12.355 1.00 82.62 553 GLU A O 1
ATOM 4173 N N . LEU A 1 554 ? 17.307 -8.796 11.480 1.00 81.12 554 LEU A N 1
ATOM 4174 C CA . LEU A 1 554 ? 16.629 -9.579 10.456 1.00 81.12 554 LEU A CA 1
ATOM 4175 C C . LEU A 1 554 ? 17.629 -10.168 9.450 1.00 81.12 554 LEU A C 1
ATOM 4177 O O . LEU A 1 554 ? 17.499 -11.338 9.088 1.00 81.12 554 LEU A O 1
ATOM 4181 N N . ARG A 1 555 ? 18.679 -9.428 9.062 1.00 86.25 555 ARG A N 1
ATOM 4182 C CA . ARG A 1 555 ? 19.782 -9.953 8.234 1.00 86.25 555 ARG A CA 1
ATOM 4183 C C . ARG A 1 555 ? 20.432 -11.181 8.870 1.00 86.25 555 ARG A C 1
ATOM 4185 O O . ARG A 1 555 ? 20.566 -12.208 8.205 1.00 86.25 555 ARG A O 1
ATOM 4192 N N . HIS A 1 556 ? 20.788 -11.113 10.151 1.00 83.31 556 HIS A N 1
ATOM 4193 C CA . HIS A 1 556 ? 21.359 -12.250 10.878 1.00 83.31 556 HIS A CA 1
ATOM 4194 C C . HIS A 1 556 ? 20.367 -13.417 10.976 1.00 83.31 556 HIS A C 1
ATOM 4196 O O . HIS A 1 556 ? 20.772 -14.569 10.814 1.00 83.31 556 HIS A O 1
ATOM 4202 N N . SER A 1 557 ? 19.070 -13.132 11.134 1.00 81.69 557 SER A N 1
ATOM 4203 C CA . SER A 1 557 ? 18.029 -14.166 11.143 1.00 81.69 557 SER A CA 1
ATOM 4204 C C . SER A 1 557 ? 17.889 -14.895 9.793 1.00 81.69 557 SER A C 1
ATOM 4206 O O . SER A 1 557 ? 17.501 -16.064 9.729 1.00 81.69 557 SER A O 1
ATOM 4208 N N . PHE A 1 558 ? 18.236 -14.244 8.674 1.00 81.38 558 PHE A N 1
ATOM 4209 C CA . PHE A 1 558 ? 18.339 -14.936 7.388 1.00 81.38 558 PHE A CA 1
ATOM 4210 C C . PHE A 1 558 ? 19.574 -15.833 7.323 1.00 81.38 558 PHE A C 1
ATOM 4212 O O . PHE A 1 558 ? 19.523 -16.883 6.690 1.00 81.38 558 PHE A O 1
ATOM 4219 N N . ALA A 1 559 ? 20.685 -15.449 7.951 1.00 77.00 559 ALA A N 1
ATOM 4220 C CA . ALA A 1 559 ? 21.898 -16.262 7.960 1.00 77.00 559 ALA A CA 1
ATOM 4221 C C . ALA A 1 559 ? 21.745 -17.530 8.824 1.00 77.00 559 ALA A C 1
ATOM 4223 O O . ALA A 1 559 ? 22.240 -18.593 8.448 1.00 77.00 559 ALA A O 1
ATOM 4224 N N . ASP A 1 560 ? 21.031 -17.448 9.950 1.00 77.75 560 ASP A N 1
ATOM 4225 C CA . ASP A 1 560 ? 20.795 -18.586 10.852 1.00 77.75 560 ASP A CA 1
ATOM 4226 C C . ASP A 1 560 ? 19.507 -19.382 10.547 1.00 77.75 560 ASP A C 1
ATOM 4228 O O . ASP A 1 560 ? 19.295 -20.470 11.089 1.00 77.75 560 ASP A O 1
ATOM 4232 N N . GLY A 1 561 ? 18.664 -18.875 9.640 1.00 71.94 561 GLY A N 1
ATOM 4233 C CA . GLY A 1 561 ? 17.423 -19.511 9.205 1.00 71.94 561 GLY A CA 1
ATOM 4234 C C . GLY A 1 561 ? 16.207 -19.260 10.098 1.00 71.94 561 GLY A C 1
ATOM 4235 O O . GLY A 1 561 ? 15.172 -19.902 9.892 1.00 71.94 561 GLY A O 1
ATOM 4236 N N . THR A 1 562 ? 16.280 -18.338 11.052 1.00 76.75 562 THR A N 1
ATOM 4237 C CA . THR A 1 562 ? 15.164 -17.976 11.938 1.00 76.75 562 THR A CA 1
ATOM 4238 C C . THR A 1 562 ? 14.251 -16.880 11.384 1.00 76.75 562 THR A C 1
ATOM 4240 O O . THR A 1 562 ? 13.182 -16.657 11.951 1.00 76.75 562 THR A O 1
ATOM 4243 N N . ALA A 1 563 ? 14.614 -16.257 10.258 1.00 72.81 563 ALA A N 1
ATOM 4244 C CA . ALA A 1 563 ? 13.814 -15.213 9.622 1.00 72.81 563 ALA A CA 1
ATOM 4245 C C . ALA A 1 563 ? 12.361 -15.646 9.333 1.00 72.81 563 ALA A C 1
ATOM 4247 O O . ALA A 1 563 ? 12.126 -16.806 8.952 1.00 72.81 563 ALA A O 1
ATOM 4248 N N . PRO A 1 564 ? 11.386 -14.720 9.440 1.00 74.81 564 PRO A N 1
ATOM 4249 C CA . PRO A 1 564 ? 10.019 -14.957 8.998 1.00 74.81 564 PRO A CA 1
ATOM 4250 C C . PRO A 1 564 ? 9.968 -15.366 7.523 1.00 74.81 564 PRO A C 1
ATOM 4252 O O . PRO A 1 564 ? 10.639 -14.796 6.666 1.00 74.81 564 PRO A O 1
ATOM 4255 N N . VAL A 1 565 ? 9.130 -16.356 7.213 1.00 70.12 565 VAL A N 1
ATOM 4256 C CA . VAL A 1 565 ? 8.928 -16.826 5.830 1.00 70.12 565 VAL A CA 1
ATOM 4257 C C . VAL A 1 565 ? 8.232 -15.780 4.949 1.00 70.12 565 VAL A C 1
ATOM 4259 O O . VAL A 1 565 ? 8.359 -15.821 3.729 1.00 70.12 565 VAL A O 1
ATOM 4262 N N . GLU A 1 566 ? 7.547 -14.819 5.564 1.00 79.06 566 GLU A N 1
ATOM 4263 C CA . GLU A 1 566 ? 6.778 -13.738 4.935 1.00 79.06 566 GLU A CA 1
ATOM 4264 C C . GLU A 1 566 ? 7.643 -12.500 4.626 1.00 79.06 566 GLU A C 1
ATOM 4266 O O . GLU A 1 566 ? 7.172 -11.362 4.687 1.00 79.06 566 GLU A O 1
ATOM 4271 N N . THR A 1 567 ? 8.924 -12.694 4.300 1.00 86.00 567 THR A N 1
ATOM 4272 C CA . THR A 1 567 ? 9.844 -11.592 3.988 1.00 86.00 567 THR A CA 1
ATOM 4273 C C . THR A 1 567 ? 10.594 -11.822 2.680 1.00 86.00 567 THR A C 1
ATOM 4275 O O . THR A 1 567 ? 11.168 -12.885 2.434 1.00 86.00 567 THR A O 1
ATOM 4278 N N . ILE A 1 568 ? 10.606 -10.781 1.849 1.00 90.12 568 ILE A N 1
ATOM 4279 C CA . ILE A 1 568 ? 11.419 -10.641 0.646 1.00 90.12 568 ILE A CA 1
ATOM 4280 C C . ILE A 1 568 ? 12.726 -9.961 1.045 1.00 90.12 568 ILE A C 1
ATOM 4282 O O . ILE A 1 568 ? 12.728 -8.782 1.407 1.00 90.12 568 ILE A O 1
ATOM 4286 N N . ALA A 1 569 ? 13.830 -10.699 0.959 1.00 92.75 569 ALA A N 1
ATOM 4287 C CA . ALA A 1 569 ? 15.164 -10.145 1.145 1.00 92.75 569 ALA A CA 1
ATOM 4288 C C . ALA A 1 569 ? 15.633 -9.480 -0.155 1.00 92.75 569 ALA A C 1
ATOM 4290 O O . ALA A 1 569 ? 15.564 -10.085 -1.230 1.00 92.75 569 ALA A O 1
ATOM 4291 N N . VAL A 1 570 ? 16.123 -8.245 -0.059 1.00 94.25 570 VAL A N 1
ATOM 4292 C CA . VAL A 1 570 ? 16.673 -7.488 -1.193 1.00 94.25 570 VAL A CA 1
ATOM 4293 C C . VAL A 1 570 ? 18.007 -6.838 -0.828 1.00 94.25 570 VAL A C 1
ATOM 4295 O O . VAL A 1 570 ? 18.285 -6.574 0.340 1.00 94.25 570 VAL A O 1
ATOM 4298 N N . LEU A 1 571 ? 18.834 -6.550 -1.834 1.00 94.88 571 LEU A N 1
ATOM 4299 C CA . LEU A 1 571 ? 19.977 -5.643 -1.669 1.00 94.88 571 LEU A CA 1
ATOM 4300 C C . LEU A 1 571 ? 19.521 -4.196 -1.799 1.00 94.88 571 LEU A C 1
ATOM 4302 O O . LEU A 1 571 ? 19.828 -3.364 -0.964 1.00 94.88 571 LEU A O 1
ATOM 4306 N N . THR A 1 572 ? 18.778 -3.880 -2.849 1.00 91.69 572 THR A N 1
ATOM 4307 C CA . THR A 1 572 ? 18.160 -2.570 -3.020 1.00 91.69 572 THR A CA 1
ATOM 4308 C C . THR A 1 572 ? 16.722 -2.764 -3.474 1.00 91.69 572 THR A C 1
ATOM 4310 O O . THR A 1 572 ? 16.371 -3.772 -4.091 1.00 91.69 572 THR A O 1
ATOM 4313 N N . SER A 1 573 ? 15.870 -1.802 -3.146 1.00 84.25 573 SER A N 1
ATOM 4314 C CA . SER A 1 573 ? 14.521 -1.696 -3.697 1.00 84.25 573 SER A CA 1
ATOM 4315 C C . SER A 1 573 ? 14.417 -0.427 -4.555 1.00 84.25 573 SER A C 1
ATOM 4317 O O . SER A 1 573 ? 15.333 0.397 -4.544 1.00 84.25 573 SER A O 1
ATOM 4319 N N . PRO A 1 574 ? 13.305 -0.212 -5.275 1.00 76.69 574 PRO A N 1
ATOM 4320 C CA . PRO A 1 574 ? 13.106 1.011 -6.051 1.00 76.69 574 PRO A CA 1
ATOM 4321 C C . PRO A 1 574 ? 13.105 2.327 -5.243 1.00 76.69 574 PRO A C 1
ATOM 4323 O O . PRO A 1 574 ? 13.182 3.393 -5.841 1.00 76.69 574 PRO A O 1
ATOM 4326 N N . THR A 1 575 ? 13.046 2.289 -3.906 1.00 80.00 575 THR A N 1
ATOM 4327 C CA . THR A 1 575 ? 13.199 3.482 -3.043 1.00 80.00 575 THR A CA 1
ATOM 4328 C C . THR A 1 575 ? 14.655 3.782 -2.684 1.00 80.00 575 THR A C 1
ATOM 4330 O O . THR A 1 575 ? 14.958 4.872 -2.205 1.00 80.00 575 THR A O 1
ATOM 4333 N N . HIS A 1 576 ? 15.562 2.832 -2.914 1.00 87.50 576 HIS A N 1
ATOM 4334 C CA . HIS A 1 576 ? 16.971 2.951 -2.571 1.00 87.50 576 HIS A CA 1
ATOM 4335 C C . HIS A 1 576 ? 17.782 3.595 -3.699 1.00 87.50 576 HIS A C 1
ATOM 4337 O O . HIS A 1 576 ? 17.421 3.569 -4.878 1.00 87.50 576 HIS A O 1
ATOM 4343 N N . THR A 1 577 ? 18.960 4.103 -3.337 1.00 93.00 577 THR A N 1
ATOM 4344 C CA . THR A 1 577 ? 20.006 4.378 -4.326 1.00 93.00 577 THR A CA 1
ATOM 4345 C C . THR A 1 577 ? 20.494 3.050 -4.930 1.00 93.00 577 THR A C 1
ATOM 4347 O O . THR A 1 577 ? 20.773 2.126 -4.163 1.00 93.00 577 THR A O 1
ATOM 4350 N N . PRO A 1 578 ? 20.618 2.933 -6.270 1.00 95.38 578 PRO A N 1
ATOM 4351 C CA . PRO A 1 578 ? 21.100 1.721 -6.931 1.00 95.38 578 PRO A CA 1
ATOM 4352 C C . PRO A 1 578 ? 22.437 1.235 -6.378 1.00 95.38 578 PRO A C 1
ATOM 4354 O O . PRO A 1 578 ? 23.303 2.045 -6.032 1.00 95.38 578 PRO A O 1
ATOM 4357 N N . LEU A 1 579 ? 22.640 -0.080 -6.345 1.00 95.69 579 LEU A N 1
ATOM 4358 C CA . LEU A 1 579 ? 23.718 -0.701 -5.581 1.00 95.69 579 LEU A CA 1
ATOM 4359 C C . LEU A 1 579 ? 25.109 -0.223 -6.003 1.00 95.69 579 LEU A C 1
ATOM 4361 O O . LEU A 1 579 ? 25.938 0.054 -5.140 1.00 95.69 579 LEU A O 1
ATOM 4365 N N . ALA A 1 580 ? 25.345 -0.061 -7.309 1.00 94.75 580 ALA A N 1
ATOM 4366 C CA . ALA A 1 580 ? 26.617 0.423 -7.854 1.00 94.75 580 ALA A CA 1
ATOM 4367 C C . ALA A 1 580 ? 26.990 1.831 -7.347 1.00 94.75 580 ALA A C 1
ATOM 4369 O O . ALA A 1 580 ? 28.166 2.135 -7.138 1.00 94.75 580 ALA A O 1
ATOM 4370 N N . SER A 1 581 ? 25.982 2.677 -7.130 1.00 95.06 581 SER A N 1
ATOM 4371 C CA . SER A 1 581 ? 26.130 4.017 -6.559 1.00 95.06 581 SER A CA 1
ATOM 4372 C C . SER A 1 581 ? 26.195 3.959 -5.029 1.00 95.06 581 SER A C 1
ATOM 4374 O O . SER A 1 581 ? 27.044 4.597 -4.408 1.00 95.06 581 SER A O 1
ATOM 4376 N N . TYR A 1 582 ? 25.371 3.112 -4.408 1.00 95.31 582 TYR A N 1
ATOM 4377 C CA . TYR A 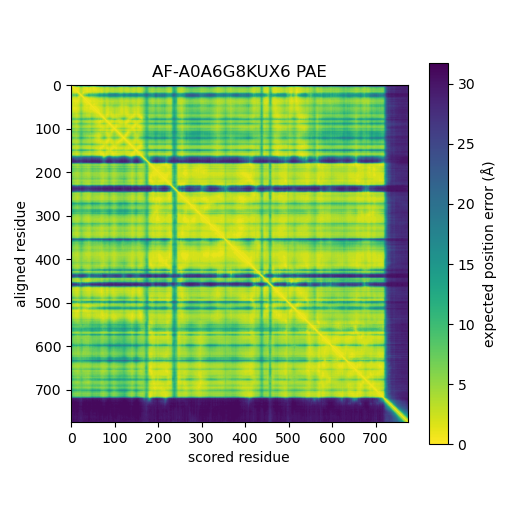1 582 ? 25.285 2.956 -2.958 1.00 95.31 582 TYR A CA 1
ATOM 4378 C C . TYR A 1 582 ? 26.602 2.464 -2.336 1.00 95.31 582 TYR A C 1
ATOM 4380 O O . TYR A 1 582 ? 27.105 3.073 -1.396 1.00 95.31 582 TYR A O 1
ATOM 4388 N N . ILE A 1 583 ? 27.259 1.438 -2.883 1.00 95.44 583 ILE A N 1
ATOM 4389 C CA . ILE A 1 583 ? 28.573 0.983 -2.370 1.00 95.44 583 ILE A CA 1
ATOM 4390 C C . ILE A 1 583 ? 29.688 2.032 -2.540 1.00 95.44 583 ILE A C 1
ATOM 4392 O O . ILE A 1 583 ? 30.741 1.943 -1.907 1.00 95.44 583 ILE A O 1
ATOM 4396 N N . ASN A 1 584 ? 29.448 3.052 -3.364 1.00 94.81 584 ASN A N 1
ATOM 4397 C CA . ASN A 1 584 ? 30.343 4.177 -3.593 1.00 94.81 584 ASN A CA 1
ATOM 4398 C C . ASN A 1 584 ? 29.947 5.451 -2.823 1.00 94.81 584 ASN A C 1
ATOM 4400 O O . ASN A 1 584 ? 30.513 6.502 -3.087 1.00 94.81 584 ASN A O 1
ATOM 4404 N N . LEU A 1 585 ? 29.036 5.372 -1.841 1.00 94.81 585 LEU A N 1
ATOM 4405 C CA . LEU A 1 585 ? 28.546 6.540 -1.077 1.00 94.81 585 LEU A CA 1
ATOM 4406 C C . LEU A 1 585 ? 27.785 7.565 -1.935 1.00 94.81 585 LEU A C 1
ATOM 4408 O O . LEU A 1 585 ? 27.592 8.706 -1.516 1.00 94.81 585 LEU A O 1
ATOM 4412 N N . GLY A 1 586 ? 27.301 7.151 -3.108 1.00 93.25 586 GLY A N 1
ATOM 4413 C CA . GLY A 1 586 ? 26.616 8.023 -4.056 1.00 93.25 586 GLY A CA 1
ATOM 4414 C C . GLY A 1 586 ? 25.297 8.595 -3.535 1.00 93.25 586 GLY A C 1
ATOM 4415 O O . GLY A 1 586 ? 24.902 9.676 -3.955 1.00 93.25 586 GLY A O 1
ATOM 4416 N N . ASP A 1 587 ? 24.642 7.935 -2.582 1.00 91.88 587 ASP A N 1
ATOM 4417 C CA . ASP A 1 587 ? 23.467 8.454 -1.875 1.00 91.88 587 ASP A CA 1
ATOM 4418 C C . ASP A 1 587 ? 23.812 9.672 -1.001 1.00 91.88 587 ASP A C 1
ATOM 4420 O O . ASP A 1 587 ? 23.112 10.683 -1.051 1.00 91.88 587 ASP A O 1
ATOM 4424 N N . ILE A 1 588 ? 24.938 9.621 -0.278 1.00 92.50 588 ILE A N 1
ATOM 4425 C CA . ILE A 1 588 ? 25.441 10.739 0.532 1.00 92.50 588 ILE A CA 1
ATOM 4426 C C . ILE A 1 588 ? 25.906 11.878 -0.378 1.00 92.50 588 ILE A C 1
ATOM 4428 O O . ILE A 1 588 ? 25.548 13.035 -0.159 1.00 92.50 588 ILE A O 1
ATOM 4432 N N . GLU A 1 589 ? 26.660 11.570 -1.436 1.00 92.12 589 GLU A N 1
ATOM 4433 C CA . GLU A 1 589 ? 27.114 12.576 -2.403 1.00 92.12 589 GLU A CA 1
ATOM 4434 C C . GLU A 1 589 ? 25.939 13.264 -3.110 1.00 92.12 589 GLU A C 1
ATOM 4436 O O . GLU A 1 589 ? 25.928 14.490 -3.273 1.00 92.12 589 GLU A O 1
ATOM 4441 N N . ALA A 1 590 ? 24.927 12.491 -3.511 1.00 90.94 590 ALA A N 1
ATOM 4442 C CA . ALA A 1 590 ? 23.729 13.012 -4.146 1.00 90.94 590 ALA A CA 1
ATOM 4443 C C . ALA A 1 590 ? 22.927 13.882 -3.169 1.00 90.94 590 ALA A C 1
ATOM 4445 O O . ALA A 1 590 ? 22.637 15.038 -3.486 1.00 90.94 590 ALA A O 1
ATOM 4446 N N . ALA A 1 591 ? 22.644 13.400 -1.959 1.00 89.88 591 ALA A N 1
ATOM 4447 C CA . ALA A 1 591 ? 21.953 14.191 -0.946 1.00 89.88 591 ALA A CA 1
ATOM 4448 C C . ALA A 1 591 ? 22.718 15.491 -0.625 1.00 89.88 591 ALA A C 1
ATOM 4450 O O . ALA A 1 591 ? 22.122 16.568 -0.600 1.00 89.88 591 ALA A O 1
ATOM 4451 N N . GLN A 1 592 ? 24.051 15.450 -0.510 1.00 91.12 592 GLN A N 1
ATOM 4452 C CA . GLN A 1 592 ? 24.875 16.646 -0.312 1.00 91.12 592 GLN A CA 1
ATOM 4453 C C . GLN A 1 592 ? 24.748 17.635 -1.479 1.00 91.12 592 GLN A C 1
ATOM 4455 O O . GLN A 1 592 ? 24.529 18.832 -1.266 1.00 91.12 592 GLN A O 1
ATOM 4460 N N . LYS A 1 593 ? 24.865 17.150 -2.721 1.00 91.88 593 LYS A N 1
ATOM 4461 C CA . LYS A 1 593 ? 24.726 17.958 -3.943 1.00 91.88 593 LYS A CA 1
ATOM 4462 C C . LYS A 1 593 ? 23.371 18.664 -4.000 1.00 91.88 593 LYS A C 1
ATOM 4464 O O . LYS A 1 593 ? 23.301 19.818 -4.428 1.00 91.88 593 LYS A O 1
ATOM 4469 N N . HIS A 1 594 ? 22.321 17.981 -3.558 1.00 87.12 594 HIS A N 1
ATOM 4470 C CA . HIS A 1 594 ? 20.949 18.480 -3.536 1.00 87.12 594 HIS A CA 1
ATOM 4471 C C . HIS A 1 594 ? 20.585 19.227 -2.242 1.00 87.12 594 HIS A C 1
ATOM 4473 O O . HIS A 1 594 ? 19.471 19.731 -2.134 1.00 87.12 594 HIS A O 1
ATOM 4479 N N . LYS A 1 595 ? 21.542 19.400 -1.313 1.00 87.25 595 LYS A N 1
ATOM 4480 C CA . LYS A 1 595 ? 21.358 20.052 -0.002 1.00 87.25 595 LYS A CA 1
ATOM 4481 C C . LYS A 1 595 ? 20.250 19.405 0.835 1.00 87.25 595 LYS A C 1
ATOM 4483 O O . LYS A 1 595 ? 19.484 20.101 1.490 1.00 87.25 595 LYS A O 1
ATOM 4488 N N . ALA A 1 596 ? 20.199 18.083 0.782 1.00 83.00 596 ALA A N 1
ATOM 4489 C CA . ALA A 1 596 ? 19.222 17.231 1.440 1.00 83.00 596 ALA A CA 1
ATOM 4490 C C . ALA A 1 596 ? 19.857 16.360 2.542 1.00 83.00 596 ALA A C 1
ATOM 4492 O O . ALA A 1 596 ? 19.375 15.277 2.844 1.00 83.00 596 ALA A O 1
ATOM 4493 N N . LEU A 1 597 ? 20.991 16.800 3.095 1.00 83.12 597 LEU A N 1
ATOM 4494 C CA . LEU A 1 597 ? 21.601 16.182 4.268 1.00 83.12 597 LEU A CA 1
ATOM 4495 C C . LEU A 1 597 ? 21.439 17.108 5.462 1.00 83.12 597 LEU A C 1
ATOM 4497 O O . LEU A 1 597 ? 21.854 18.268 5.397 1.00 83.12 597 LEU A O 1
ATOM 4501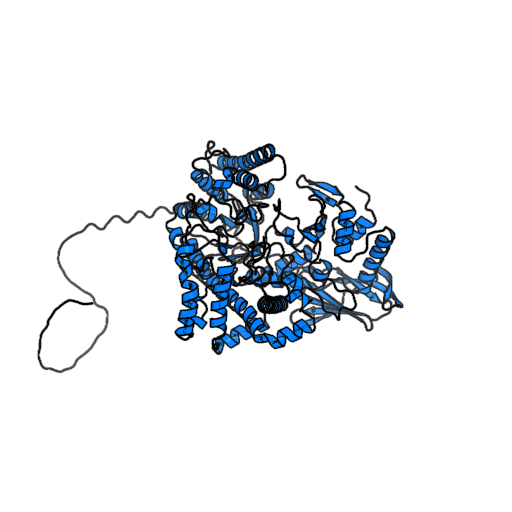 N N . ASP A 1 598 ? 20.940 16.542 6.552 1.00 75.19 598 ASP A N 1
ATOM 4502 C CA . ASP A 1 598 ? 20.925 17.167 7.864 1.00 75.19 598 ASP A CA 1
ATOM 4503 C C . ASP A 1 598 ? 22.050 16.569 8.720 1.00 75.19 598 ASP A C 1
ATOM 4505 O O . ASP A 1 598 ? 22.205 15.353 8.811 1.00 75.19 598 ASP A O 1
ATOM 4509 N N . GLY A 1 599 ? 22.875 17.426 9.329 1.00 82.50 599 GLY A N 1
ATOM 4510 C CA . GLY A 1 599 ? 23.997 17.014 10.183 1.00 82.50 599 GLY A CA 1
ATOM 4511 C C . GLY A 1 599 ? 25.389 17.146 9.552 1.00 82.50 599 GLY A C 1
ATOM 4512 O O . GLY A 1 599 ? 25.585 17.769 8.506 1.00 82.50 599 GLY A O 1
ATOM 4513 N N . ASP A 1 600 ? 26.399 16.609 10.244 1.00 88.50 600 ASP A N 1
ATOM 4514 C CA . ASP A 1 600 ? 27.792 16.655 9.789 1.00 88.50 600 ASP A CA 1
ATOM 4515 C C . ASP A 1 600 ? 28.051 15.587 8.721 1.00 88.50 600 ASP A C 1
ATOM 4517 O O . ASP A 1 600 ? 28.120 14.391 9.008 1.00 88.50 600 ASP A O 1
ATOM 4521 N N . VAL A 1 601 ? 28.250 16.038 7.480 1.00 89.12 601 VAL A N 1
ATOM 4522 C CA . VAL A 1 601 ? 28.528 15.183 6.318 1.00 89.12 601 VAL A CA 1
ATOM 4523 C C . VAL A 1 601 ? 29.713 14.250 6.566 1.00 89.12 601 VAL A C 1
ATOM 4525 O O . VAL A 1 601 ? 29.679 13.104 6.120 1.00 89.12 601 VAL A O 1
ATOM 4528 N N . HIS A 1 602 ? 30.755 14.692 7.278 1.00 91.12 602 HIS A N 1
ATOM 4529 C CA . HIS A 1 602 ? 31.910 13.834 7.551 1.00 91.12 602 HIS A CA 1
ATOM 4530 C C . HIS A 1 602 ? 31.544 12.648 8.441 1.00 91.12 602 HIS A C 1
ATOM 4532 O O . HIS A 1 602 ? 31.966 11.525 8.154 1.00 91.12 602 HIS A O 1
ATOM 4538 N N . GLN A 1 603 ? 30.744 12.893 9.478 1.00 90.75 603 GLN A N 1
ATOM 4539 C CA . GLN A 1 603 ? 30.264 11.858 10.385 1.00 90.75 603 GLN A CA 1
ATOM 4540 C C . GLN A 1 603 ? 29.332 10.889 9.651 1.00 90.75 603 GLN A C 1
ATOM 4542 O O . GLN A 1 603 ? 29.615 9.695 9.614 1.00 90.75 603 GLN A O 1
ATOM 4547 N N . LEU A 1 604 ? 28.324 11.409 8.942 1.00 88.88 604 LEU A N 1
ATOM 4548 C CA . LEU A 1 604 ? 27.394 10.602 8.140 1.00 88.88 604 LEU A CA 1
ATOM 4549 C C . LEU A 1 604 ? 28.121 9.721 7.118 1.00 88.88 604 LEU A C 1
ATOM 4551 O O . LEU A 1 604 ? 27.822 8.538 6.977 1.00 88.88 604 LEU A O 1
ATOM 4555 N N . THR A 1 605 ? 29.124 10.277 6.433 1.00 92.81 605 THR A N 1
ATOM 4556 C CA . THR A 1 605 ? 29.944 9.530 5.470 1.00 92.81 605 THR A CA 1
ATOM 4557 C C . THR A 1 605 ? 30.740 8.416 6.155 1.00 92.81 605 THR A C 1
ATOM 4559 O O . THR A 1 605 ? 30.870 7.322 5.606 1.00 92.81 605 THR A O 1
ATOM 4562 N N . SER A 1 606 ? 31.299 8.683 7.339 1.00 93.69 606 SER A N 1
ATOM 4563 C CA . SER A 1 606 ? 32.058 7.700 8.119 1.00 93.69 606 SER A CA 1
ATOM 4564 C C . SER A 1 606 ? 31.169 6.558 8.621 1.00 93.69 606 SER A C 1
ATOM 4566 O O . SER A 1 606 ? 31.559 5.390 8.533 1.00 93.69 606 SER A O 1
ATOM 4568 N N . ASP A 1 607 ? 29.970 6.879 9.099 1.00 91.06 607 ASP A N 1
ATOM 4569 C CA . ASP A 1 607 ? 29.014 5.903 9.625 1.00 91.06 607 ASP A CA 1
ATOM 4570 C C . ASP A 1 607 ? 28.457 5.029 8.501 1.00 91.06 607 ASP A C 1
ATOM 4572 O O . ASP A 1 607 ? 28.545 3.802 8.570 1.00 91.06 607 ASP A O 1
ATOM 4576 N N . ALA A 1 608 ? 28.020 5.647 7.398 1.00 91.69 608 ALA A N 1
ATOM 4577 C CA . ALA A 1 608 ? 27.579 4.938 6.198 1.00 91.69 608 ALA A CA 1
ATOM 4578 C C . ALA A 1 608 ? 28.668 4.004 5.651 1.00 91.69 608 ALA A C 1
ATOM 4580 O O . ALA A 1 608 ? 28.394 2.865 5.270 1.00 91.69 608 ALA A O 1
ATOM 4581 N N . ARG A 1 609 ? 29.927 4.461 5.645 1.00 94.81 609 ARG A N 1
ATOM 4582 C CA . ARG A 1 609 ? 31.072 3.644 5.232 1.00 94.81 609 ARG A CA 1
ATOM 4583 C C . ARG A 1 609 ? 31.257 2.426 6.128 1.00 94.81 609 ARG A C 1
ATOM 4585 O O . ARG A 1 609 ? 31.492 1.337 5.611 1.00 94.81 609 ARG A O 1
ATOM 4592 N N . THR A 1 610 ? 31.167 2.616 7.440 1.00 92.94 610 THR A N 1
ATOM 4593 C CA . THR A 1 610 ? 31.342 1.543 8.425 1.00 92.94 610 THR A CA 1
ATOM 4594 C C . THR A 1 610 ? 30.239 0.498 8.278 1.00 92.94 610 THR A C 1
ATOM 4596 O O . THR A 1 610 ? 30.551 -0.669 8.052 1.00 92.94 610 THR A O 1
ATOM 4599 N N . ALA A 1 611 ? 28.973 0.924 8.270 1.00 90.31 611 ALA A N 1
ATOM 4600 C CA . ALA A 1 611 ? 27.817 0.036 8.140 1.00 90.31 611 ALA A CA 1
ATOM 4601 C C . ALA A 1 611 ? 27.838 -0.783 6.834 1.00 90.31 611 ALA A C 1
ATOM 4603 O O . ALA A 1 611 ? 27.620 -1.992 6.837 1.00 90.31 611 ALA A O 1
ATOM 4604 N N . ARG A 1 612 ? 28.176 -0.160 5.696 1.00 93.69 612 ARG A N 1
ATOM 4605 C CA . ARG A 1 612 ? 28.279 -0.873 4.405 1.00 93.69 612 ARG A CA 1
ATOM 4606 C C . ARG A 1 612 ? 29.441 -1.853 4.376 1.00 93.69 612 ARG A C 1
ATOM 4608 O O . ARG A 1 612 ? 29.335 -2.928 3.789 1.00 93.69 612 ARG A O 1
ATOM 4615 N N . GLN A 1 613 ? 30.557 -1.487 5.004 1.00 94.00 613 GLN A N 1
ATOM 4616 C CA . GLN A 1 613 ? 31.729 -2.347 5.070 1.00 94.00 613 GLN A CA 1
ATOM 4617 C C . GLN A 1 613 ? 31.475 -3.608 5.910 1.00 94.00 613 GLN A C 1
ATOM 4619 O O . GLN A 1 613 ? 32.086 -4.636 5.627 1.00 94.00 613 GLN A O 1
ATOM 4624 N N . GLU A 1 614 ? 30.591 -3.561 6.907 1.00 92.88 614 GLU A N 1
ATOM 4625 C CA . GLU A 1 614 ? 30.175 -4.751 7.663 1.00 92.88 614 GLU A CA 1
ATOM 4626 C C . GLU A 1 614 ? 29.507 -5.782 6.749 1.00 92.88 614 GLU A C 1
ATOM 4628 O O . GLU A 1 614 ? 29.983 -6.912 6.669 1.00 92.88 614 GLU A O 1
ATOM 4633 N N . VAL A 1 615 ? 28.515 -5.375 5.954 1.00 93.31 615 VAL A N 1
ATOM 4634 C CA . VAL A 1 615 ? 27.834 -6.276 5.006 1.00 93.31 615 VAL A CA 1
ATOM 4635 C C . VAL A 1 615 ? 28.794 -6.813 3.939 1.00 93.31 615 VAL A C 1
ATOM 4637 O O . VAL A 1 615 ? 28.760 -7.997 3.612 1.00 93.31 615 VAL A O 1
ATOM 4640 N N . LEU A 1 616 ? 29.703 -5.981 3.411 1.00 95.31 616 LEU A N 1
ATOM 4641 C CA . LEU A 1 616 ? 30.711 -6.453 2.452 1.00 95.31 616 LEU A CA 1
ATOM 4642 C C . LEU A 1 616 ? 31.669 -7.485 3.071 1.00 95.31 616 LEU A C 1
ATOM 4644 O O . LEU A 1 616 ? 32.083 -8.422 2.389 1.00 95.31 616 LEU A O 1
ATOM 4648 N N . LYS A 1 617 ? 32.034 -7.328 4.350 1.00 94.62 617 LYS A N 1
ATOM 4649 C CA . LYS A 1 617 ? 32.854 -8.311 5.072 1.00 94.62 617 LYS A CA 1
ATOM 4650 C C . LYS A 1 617 ? 32.092 -9.611 5.294 1.00 94.62 617 LYS A C 1
ATOM 4652 O O . LYS A 1 617 ? 32.660 -10.659 5.014 1.00 94.62 617 LYS A O 1
ATOM 4657 N N . GLU A 1 618 ? 30.825 -9.551 5.703 1.00 93.50 618 GLU A N 1
ATOM 4658 C CA . GLU A 1 618 ? 29.960 -10.736 5.815 1.00 93.50 618 GLU A CA 1
ATOM 4659 C C . GLU A 1 618 ? 29.878 -11.489 4.475 1.00 93.50 618 GLU A C 1
ATOM 4661 O O . GLU A 1 618 ? 30.068 -12.705 4.417 1.00 93.50 618 GLU A O 1
ATOM 4666 N N . ALA A 1 619 ? 29.687 -10.765 3.368 1.00 94.94 619 ALA A N 1
ATOM 4667 C CA . ALA A 1 619 ? 29.689 -11.347 2.029 1.00 94.94 619 ALA A CA 1
ATOM 4668 C C . ALA A 1 619 ? 31.042 -11.988 1.662 1.00 94.94 619 ALA A C 1
ATOM 4670 O O . ALA A 1 619 ? 31.074 -13.063 1.060 1.00 94.94 619 ALA A O 1
ATOM 4671 N N . ALA A 1 620 ? 32.167 -11.380 2.049 1.00 96.19 620 ALA A N 1
ATOM 4672 C CA . ALA A 1 620 ? 33.492 -11.965 1.842 1.00 96.19 620 ALA A CA 1
ATOM 4673 C C . ALA A 1 620 ? 33.740 -13.211 2.714 1.00 96.19 620 ALA A C 1
ATOM 4675 O O . ALA A 1 620 ? 34.346 -14.177 2.251 1.00 96.19 620 ALA A O 1
ATOM 4676 N N . GLU A 1 621 ? 33.245 -13.228 3.953 1.00 94.31 621 GLU A N 1
ATOM 4677 C CA . GLU A 1 621 ? 33.325 -14.380 4.863 1.00 94.31 621 GLU A CA 1
ATOM 4678 C C . GLU A 1 621 ? 32.543 -15.590 4.335 1.00 94.31 621 GLU A C 1
ATOM 4680 O O . GLU A 1 621 ? 32.997 -16.727 4.481 1.00 94.31 621 GLU A O 1
ATOM 4685 N N . LEU A 1 622 ? 31.426 -15.353 3.640 1.00 92.00 622 LEU A N 1
ATOM 4686 C CA . LEU A 1 622 ? 30.660 -16.381 2.924 1.00 92.00 622 LEU A CA 1
ATOM 4687 C C . LEU A 1 622 ? 31.215 -16.707 1.523 1.00 92.00 622 LEU A C 1
ATOM 4689 O O . LEU A 1 622 ? 30.642 -17.518 0.789 1.00 92.00 622 LEU A O 1
ATOM 4693 N N . GLY A 1 623 ? 32.347 -16.105 1.145 1.00 95.00 623 GLY A N 1
ATOM 4694 C CA . GLY A 1 623 ? 33.037 -16.351 -0.121 1.00 95.00 623 GLY A CA 1
ATOM 4695 C C . GLY A 1 623 ? 32.348 -15.756 -1.351 1.00 95.00 623 GLY A C 1
ATOM 4696 O O . GLY A 1 623 ? 32.712 -16.111 -2.471 1.00 95.00 623 GLY A O 1
ATOM 4697 N N . ALA A 1 624 ? 31.367 -14.872 -1.162 1.00 95.31 624 ALA A N 1
ATOM 4698 C CA . ALA A 1 624 ? 30.678 -14.172 -2.243 1.00 95.31 624 ALA A CA 1
ATOM 4699 C C . ALA A 1 624 ? 31.488 -12.982 -2.793 1.00 95.31 624 ALA A C 1
ATOM 4701 O O . ALA A 1 624 ? 31.268 -12.563 -3.927 1.00 95.31 624 ALA A O 1
ATOM 4702 N N . LEU A 1 625 ? 32.436 -12.465 -2.004 1.00 96.06 625 LEU A N 1
ATOM 4703 C CA . LEU A 1 625 ? 33.383 -11.414 -2.381 1.00 96.06 625 LEU A CA 1
ATOM 4704 C C . LEU A 1 625 ? 34.819 -11.811 -2.027 1.00 96.06 625 LEU A C 1
ATOM 4706 O O . LEU A 1 625 ? 35.067 -12.559 -1.078 1.00 96.06 625 LEU A O 1
ATOM 4710 N N . ALA A 1 626 ? 35.793 -11.269 -2.752 1.00 92.44 626 ALA A N 1
ATOM 4711 C CA . ALA A 1 626 ? 37.188 -11.332 -2.346 1.00 92.44 626 ALA A CA 1
ATOM 4712 C C . ALA A 1 626 ? 37.446 -10.390 -1.149 1.00 92.44 626 ALA A C 1
ATOM 4714 O O . ALA A 1 626 ? 36.861 -9.310 -1.072 1.00 92.44 626 ALA A O 1
ATOM 4715 N N . PRO A 1 627 ? 38.410 -10.693 -0.257 1.00 88.00 627 PRO A N 1
ATOM 4716 C CA . PRO A 1 627 ? 38.781 -9.782 0.834 1.00 88.00 627 PRO A CA 1
ATOM 4717 C C . PRO A 1 627 ? 39.234 -8.386 0.370 1.00 88.00 627 PRO A C 1
ATOM 4719 O O . PRO A 1 627 ? 39.206 -7.431 1.138 1.00 88.00 627 PRO A O 1
ATOM 4722 N N . THR A 1 628 ? 39.680 -8.253 -0.883 1.00 85.00 628 THR A N 1
ATOM 4723 C CA . THR A 1 628 ? 40.049 -6.968 -1.497 1.00 85.00 628 THR A CA 1
ATOM 4724 C C . THR A 1 628 ? 38.845 -6.136 -1.942 1.00 85.00 628 THR A C 1
ATOM 4726 O O . THR A 1 628 ? 38.998 -4.944 -2.185 1.00 85.00 628 THR A O 1
ATOM 4729 N N . GLU A 1 629 ? 37.660 -6.740 -2.037 1.00 88.81 629 GLU A N 1
ATOM 4730 C CA . GLU A 1 629 ? 36.413 -6.121 -2.506 1.00 88.81 629 GLU A CA 1
ATOM 4731 C C . GLU A 1 629 ? 35.553 -5.577 -1.351 1.00 88.81 629 GLU A C 1
ATOM 4733 O O . GLU A 1 629 ? 34.445 -5.099 -1.565 1.00 88.81 629 GLU A O 1
ATOM 4738 N N . THR A 1 630 ? 36.065 -5.583 -0.114 1.00 88.62 630 THR A N 1
ATOM 4739 C CA . THR A 1 630 ? 35.347 -5.086 1.075 1.00 88.62 630 THR A CA 1
ATOM 4740 C C . THR A 1 630 ? 35.547 -3.589 1.341 1.00 88.62 630 THR A C 1
ATOM 4742 O O . THR A 1 630 ? 35.371 -3.118 2.468 1.00 88.62 630 THR A O 1
ATOM 4745 N N . MET A 1 631 ? 36.027 -2.840 0.349 1.00 88.06 631 MET A N 1
ATOM 4746 C CA . MET A 1 631 ? 36.253 -1.396 0.443 1.00 88.06 631 MET A CA 1
ATOM 4747 C C . MET A 1 631 ? 35.023 -0.635 -0.058 1.00 88.06 631 MET A C 1
ATOM 4749 O O . MET A 1 631 ? 34.383 -1.063 -1.006 1.00 88.06 631 MET A O 1
ATOM 4753 N N . VAL A 1 632 ? 34.716 0.507 0.561 1.00 89.69 632 VAL A N 1
ATOM 4754 C CA . VAL A 1 632 ? 33.545 1.351 0.251 1.00 89.69 632 VAL A CA 1
ATOM 4755 C C . VAL A 1 632 ? 34.016 2.730 -0.224 1.00 89.69 632 VAL A C 1
ATOM 4757 O O . VAL A 1 632 ? 34.926 3.305 0.381 1.00 89.69 632 VAL A O 1
ATOM 4760 N N . GLY A 1 633 ? 33.373 3.289 -1.256 1.00 81.44 633 GLY A N 1
ATOM 4761 C CA . GLY A 1 633 ? 33.556 4.687 -1.686 1.00 81.44 633 GLY A CA 1
ATOM 4762 C C . GLY A 1 633 ? 34.625 4.966 -2.753 1.00 81.44 633 GLY A C 1
ATOM 4763 O O . GLY A 1 633 ? 34.789 6.120 -3.131 1.00 81.44 633 GLY A O 1
ATOM 4764 N N . THR A 1 634 ? 35.385 3.968 -3.214 1.00 78.75 634 THR A N 1
ATOM 4765 C CA . THR A 1 634 ? 36.433 4.142 -4.248 1.00 78.75 634 THR A CA 1
ATOM 4766 C C . THR A 1 634 ? 36.524 2.924 -5.171 1.00 78.75 634 THR A C 1
ATOM 4768 O O . THR A 1 634 ? 37.602 2.357 -5.360 1.00 78.75 634 THR A O 1
ATOM 4771 N N . ILE A 1 635 ? 35.381 2.450 -5.665 1.00 87.50 635 ILE A N 1
ATOM 4772 C CA . ILE A 1 635 ? 35.295 1.259 -6.513 1.00 87.50 635 ILE A CA 1
ATOM 4773 C C . ILE A 1 635 ? 35.101 1.709 -7.964 1.00 87.50 635 ILE A C 1
ATOM 4775 O O . ILE A 1 635 ? 33.984 2.040 -8.363 1.00 87.50 635 ILE A O 1
ATOM 4779 N N . ASP A 1 636 ? 36.192 1.724 -8.737 1.00 86.62 636 ASP A N 1
ATOM 4780 C CA . ASP A 1 636 ? 36.197 2.162 -10.144 1.00 86.62 636 ASP A CA 1
ATOM 4781 C C . ASP A 1 636 ? 35.356 1.241 -11.044 1.00 86.62 636 ASP A C 1
ATOM 4783 O O . ASP A 1 636 ? 34.629 1.702 -11.923 1.00 86.62 636 ASP A O 1
ATOM 4787 N N . GLU A 1 637 ? 35.428 -0.070 -10.798 1.00 90.88 637 GLU A N 1
ATOM 4788 C CA . GLU A 1 637 ? 34.627 -1.090 -11.475 1.00 90.88 637 GLU A CA 1
ATOM 4789 C C . GLU A 1 637 ? 33.678 -1.734 -10.451 1.00 90.88 637 GLU A C 1
ATOM 4791 O O . GLU A 1 637 ? 34.060 -2.695 -9.785 1.00 90.88 637 GLU A O 1
ATOM 4796 N N . PRO A 1 638 ? 32.450 -1.211 -10.262 1.00 92.88 638 PRO A N 1
ATOM 4797 C CA . PRO A 1 638 ? 31.541 -1.694 -9.218 1.00 92.88 638 PRO A CA 1
ATOM 4798 C C . PRO A 1 638 ? 30.911 -3.057 -9.532 1.00 92.88 638 PRO A C 1
ATOM 4800 O O . PRO A 1 638 ? 30.423 -3.730 -8.625 1.00 92.88 638 PRO A O 1
ATOM 4803 N N . TRP A 1 639 ? 30.910 -3.482 -10.800 1.00 94.62 639 TRP A N 1
ATOM 4804 C CA . TRP A 1 639 ? 30.181 -4.672 -11.246 1.00 94.62 639 TRP A CA 1
ATOM 4805 C C . TRP A 1 639 ? 30.580 -5.983 -10.536 1.00 94.62 639 TRP A C 1
ATOM 4807 O O . TRP A 1 639 ? 29.673 -6.700 -10.111 1.00 94.62 639 TRP A O 1
ATOM 4817 N N . PRO A 1 640 ? 31.875 -6.315 -10.333 1.00 94.62 640 PRO A N 1
ATOM 4818 C CA . PRO A 1 640 ? 32.265 -7.503 -9.568 1.00 94.62 640 PRO A CA 1
ATOM 4819 C C . PRO A 1 640 ? 31.671 -7.524 -8.154 1.00 94.62 640 PRO A C 1
ATOM 4821 O O . PRO A 1 640 ? 31.158 -8.554 -7.720 1.00 94.62 640 PRO A O 1
ATOM 4824 N N . VAL A 1 641 ? 31.638 -6.368 -7.480 1.00 96.00 641 VAL A N 1
ATOM 4825 C CA . VAL A 1 641 ? 31.062 -6.233 -6.133 1.00 96.00 641 VAL A CA 1
ATOM 4826 C C . VAL A 1 641 ? 29.540 -6.369 -6.166 1.00 96.00 641 VAL A C 1
ATOM 4828 O O . VAL A 1 641 ? 28.970 -7.077 -5.341 1.00 96.00 641 VAL A O 1
ATOM 4831 N N . VAL A 1 642 ? 28.869 -5.759 -7.149 1.00 96.06 642 VAL A N 1
ATOM 4832 C CA . VAL A 1 642 ? 27.415 -5.898 -7.362 1.00 96.06 642 VAL A CA 1
ATOM 4833 C C . VAL A 1 642 ? 27.029 -7.362 -7.594 1.00 96.06 642 VAL A C 1
ATOM 4835 O O . VAL A 1 642 ? 26.099 -7.863 -6.958 1.00 96.06 642 VAL A O 1
ATOM 4838 N N . ALA A 1 643 ? 27.745 -8.071 -8.468 1.00 96.31 643 ALA A N 1
ATOM 4839 C CA . ALA A 1 643 ? 27.487 -9.479 -8.761 1.00 96.31 643 ALA A CA 1
ATOM 4840 C C . ALA A 1 643 ? 27.793 -10.393 -7.559 1.00 96.31 643 ALA A C 1
ATOM 4842 O O . ALA A 1 643 ? 27.030 -11.321 -7.270 1.00 96.31 643 ALA A O 1
ATOM 4843 N N . GLY A 1 644 ? 28.875 -10.117 -6.828 1.00 96.81 644 GLY A N 1
ATOM 4844 C CA . GLY A 1 644 ? 29.209 -10.826 -5.594 1.00 96.81 644 GLY A CA 1
ATOM 4845 C C . GLY A 1 644 ? 28.161 -10.616 -4.502 1.00 96.81 644 GLY A C 1
ATOM 4846 O O . GLY A 1 644 ? 27.720 -11.574 -3.877 1.00 96.81 644 GLY A O 1
ATOM 4847 N N . LEU A 1 645 ? 27.631 -9.403 -4.345 1.00 97.25 645 LEU A N 1
ATOM 4848 C CA . LEU A 1 645 ? 26.534 -9.141 -3.410 1.00 97.25 645 LEU A CA 1
ATOM 4849 C C . LEU A 1 645 ? 25.235 -9.870 -3.789 1.00 97.25 645 LEU A C 1
ATOM 4851 O O . LEU A 1 645 ? 24.526 -10.333 -2.899 1.00 97.25 645 LEU A O 1
ATOM 4855 N N . HIS A 1 646 ? 24.931 -10.056 -5.078 1.00 97.38 646 HIS A N 1
ATOM 4856 C CA . HIS A 1 646 ? 23.804 -10.910 -5.493 1.00 97.38 646 HIS A CA 1
ATOM 4857 C C . HIS A 1 646 ? 24.061 -12.396 -5.206 1.00 97.38 646 HIS A C 1
ATOM 4859 O O . HIS A 1 646 ? 23.127 -13.139 -4.905 1.00 97.38 646 HIS A O 1
ATOM 4865 N N . THR A 1 647 ? 25.324 -12.830 -5.231 1.00 96.75 647 THR A N 1
ATOM 4866 C CA . THR A 1 647 ? 25.713 -14.168 -4.760 1.00 96.75 647 THR A CA 1
ATOM 4867 C C . THR A 1 647 ? 25.482 -14.298 -3.254 1.00 96.75 647 THR A C 1
ATOM 4869 O O . THR A 1 647 ? 24.875 -15.276 -2.826 1.00 96.75 647 THR A O 1
ATOM 4872 N N . TYR A 1 648 ? 25.877 -13.290 -2.468 1.00 96.00 648 TYR A N 1
ATOM 4873 C CA . TYR A 1 648 ? 25.601 -13.211 -1.030 1.00 96.00 648 TYR A CA 1
ATOM 4874 C C . TYR A 1 648 ? 24.097 -13.252 -0.732 1.00 96.00 648 TYR A C 1
ATOM 4876 O O . TYR A 1 648 ? 23.660 -14.068 0.075 1.00 96.00 648 TYR A O 1
ATOM 4884 N N . LEU A 1 649 ? 23.286 -12.461 -1.445 1.00 95.19 649 LEU A N 1
ATOM 4885 C CA . LEU A 1 649 ? 21.823 -12.503 -1.342 1.00 95.19 649 LEU A CA 1
ATOM 4886 C C . LEU A 1 649 ? 21.293 -13.927 -1.582 1.00 95.19 649 LEU A C 1
ATOM 4888 O O . LEU A 1 649 ? 20.484 -14.434 -0.808 1.00 95.19 649 LEU A O 1
ATOM 4892 N N . GLY A 1 650 ? 21.802 -14.606 -2.613 1.00 93.50 650 GLY A N 1
ATOM 4893 C CA . GLY A 1 650 ? 21.485 -16.001 -2.914 1.00 93.50 650 GLY A CA 1
ATOM 4894 C C . GLY A 1 650 ? 21.914 -17.010 -1.840 1.00 93.50 650 GLY A C 1
ATOM 4895 O O . GLY A 1 650 ? 21.365 -18.109 -1.798 1.00 93.50 650 GLY A O 1
ATOM 4896 N N . GLN A 1 651 ? 22.825 -16.667 -0.933 1.00 91.88 651 GLN A N 1
ATOM 4897 C CA . GLN A 1 651 ? 23.236 -17.530 0.182 1.00 91.88 651 GLN A CA 1
ATOM 4898 C C . GLN A 1 651 ? 22.372 -17.341 1.443 1.00 91.88 651 GLN A C 1
ATOM 4900 O O . GLN A 1 651 ? 22.382 -18.208 2.315 1.00 91.88 651 GLN A O 1
ATOM 4905 N N . LEU A 1 652 ? 21.592 -16.257 1.538 1.00 89.06 652 LEU A N 1
ATOM 4906 C CA . LEU A 1 652 ? 20.710 -15.984 2.678 1.00 89.06 652 LEU A CA 1
ATOM 4907 C C . LEU A 1 652 ? 19.515 -16.947 2.717 1.00 89.06 652 LEU A C 1
ATOM 4909 O O . LEU A 1 652 ? 18.857 -17.166 1.700 1.00 89.06 652 LEU A O 1
ATOM 4913 N N . ASN A 1 653 ? 19.152 -17.477 3.888 1.00 86.19 653 ASN A N 1
ATOM 4914 C CA . ASN A 1 653 ? 18.031 -18.414 4.046 1.00 86.19 653 ASN A CA 1
ATOM 4915 C C . ASN A 1 653 ? 16.655 -17.708 4.066 1.00 86.19 653 ASN A C 1
ATOM 4917 O O . ASN A 1 653 ? 15.847 -17.903 4.976 1.00 86.19 653 ASN A O 1
ATOM 4921 N N . ALA A 1 654 ? 16.394 -16.880 3.053 1.00 86.31 654 ALA A N 1
ATOM 4922 C CA . ALA A 1 654 ? 15.101 -16.262 2.781 1.00 86.31 654 ALA A CA 1
ATOM 4923 C C . ALA A 1 654 ? 14.292 -17.101 1.777 1.00 86.31 654 ALA A C 1
ATOM 4925 O O . ALA A 1 654 ? 14.853 -17.673 0.834 1.00 86.31 654 ALA A O 1
ATOM 4926 N N . ALA A 1 655 ? 12.969 -17.152 1.967 1.00 85.56 655 ALA A N 1
ATOM 4927 C CA . ALA A 1 655 ? 12.052 -17.814 1.035 1.00 85.56 655 ALA A CA 1
ATOM 4928 C C . ALA A 1 655 ? 11.908 -17.028 -0.280 1.00 85.56 655 ALA A C 1
ATOM 4930 O O . ALA A 1 655 ? 11.818 -17.632 -1.346 1.00 85.56 655 ALA A O 1
ATOM 4931 N N . TYR A 1 656 ? 11.959 -15.694 -0.208 1.00 91.12 656 TYR A N 1
ATOM 4932 C CA . TYR A 1 656 ? 11.853 -14.794 -1.353 1.00 91.12 656 TYR A CA 1
ATOM 4933 C C . TYR A 1 656 ? 13.107 -13.924 -1.471 1.00 91.12 656 TYR A C 1
ATOM 4935 O O . TYR A 1 656 ? 13.446 -13.183 -0.549 1.00 91.12 656 TYR A O 1
ATOM 4943 N N . LEU A 1 657 ? 13.772 -13.989 -2.623 1.00 94.94 657 LEU A N 1
ATOM 4944 C CA . LEU A 1 657 ? 14.931 -13.166 -2.968 1.00 94.94 657 LEU A CA 1
ATOM 4945 C C . LEU A 1 657 ? 14.571 -12.196 -4.097 1.00 94.94 657 LEU A C 1
ATOM 4947 O O . LEU A 1 657 ? 14.215 -12.627 -5.193 1.00 94.94 657 LEU A O 1
ATOM 4951 N N . GLY A 1 658 ? 14.663 -10.892 -3.854 1.00 95.88 658 GLY A N 1
ATOM 4952 C CA . GLY A 1 658 ? 14.366 -9.871 -4.859 1.00 95.88 658 GLY A CA 1
ATOM 4953 C C . GLY A 1 658 ? 15.628 -9.206 -5.408 1.00 95.88 658 GLY A C 1
ATOM 4954 O O . GLY A 1 658 ? 16.387 -8.594 -4.656 1.00 95.88 658 GLY A O 1
ATOM 4955 N N . ALA A 1 659 ? 15.829 -9.281 -6.724 1.00 96.94 659 ALA A N 1
ATOM 4956 C CA . ALA A 1 659 ? 16.890 -8.567 -7.431 1.00 96.94 659 ALA A CA 1
ATOM 4957 C C . ALA A 1 659 ? 16.345 -7.282 -8.062 1.00 96.94 659 ALA A C 1
ATOM 4959 O O . ALA A 1 659 ? 15.431 -7.329 -8.886 1.00 96.94 659 ALA A O 1
ATOM 4960 N N . SER A 1 660 ? 16.901 -6.129 -7.696 1.00 96.44 660 SER A N 1
ATOM 4961 C CA . SER A 1 660 ? 16.507 -4.851 -8.292 1.00 96.44 660 SER A CA 1
ATOM 4962 C C . SER A 1 660 ? 16.896 -4.797 -9.767 1.00 96.44 660 SER A C 1
ATOM 4964 O O . SER A 1 660 ? 18.051 -5.035 -10.129 1.00 96.44 660 SER A O 1
ATOM 4966 N N . LEU A 1 661 ? 15.951 -4.427 -10.634 1.00 95.50 661 LEU A N 1
ATOM 4967 C CA . LEU A 1 661 ? 16.234 -4.261 -12.059 1.00 95.50 661 LEU A CA 1
ATOM 4968 C C . LEU A 1 661 ? 17.264 -3.146 -12.309 1.00 95.50 661 LEU A C 1
ATOM 4970 O O . LEU A 1 661 ? 18.039 -3.241 -13.255 1.00 95.50 661 LEU A O 1
ATOM 4974 N N . MET A 1 662 ? 17.324 -2.138 -11.429 1.00 95.75 662 MET A N 1
ATOM 4975 C CA . MET A 1 662 ? 18.332 -1.069 -11.475 1.00 95.75 662 MET A CA 1
ATOM 4976 C C . MET A 1 662 ? 19.747 -1.618 -11.272 1.00 95.75 662 MET A C 1
ATOM 4978 O O . MET A 1 662 ? 20.674 -1.209 -11.968 1.00 95.75 662 MET A O 1
ATOM 4982 N N . ASP A 1 663 ? 19.906 -2.576 -10.358 1.00 95.94 663 ASP A N 1
ATOM 4983 C CA . ASP A 1 663 ? 21.202 -3.200 -10.093 1.00 95.94 663 ASP A CA 1
ATOM 4984 C C . ASP A 1 663 ? 21.628 -4.078 -11.273 1.00 95.94 663 ASP A C 1
ATOM 4986 O O . ASP A 1 663 ? 22.789 -4.061 -11.675 1.00 95.94 663 ASP A O 1
ATOM 4990 N N . ILE A 1 664 ? 20.669 -4.782 -11.882 1.00 95.62 664 ILE A N 1
ATOM 4991 C CA . ILE A 1 664 ? 20.884 -5.644 -13.050 1.00 95.62 664 ILE A CA 1
ATOM 4992 C C . ILE A 1 664 ? 21.411 -4.875 -14.265 1.00 95.62 664 ILE A C 1
ATOM 4994 O O . ILE A 1 664 ? 22.268 -5.389 -14.993 1.00 95.62 664 ILE A O 1
ATOM 4998 N N . VAL A 1 665 ? 20.908 -3.661 -14.495 1.00 95.50 665 VAL A N 1
ATOM 4999 C CA . VAL A 1 665 ? 21.360 -2.809 -15.606 1.00 95.50 665 VAL A CA 1
ATOM 5000 C C . VAL A 1 665 ? 22.573 -1.942 -15.243 1.00 95.50 665 VAL A C 1
ATOM 5002 O O . VAL A 1 665 ? 23.132 -1.262 -16.100 1.00 95.50 665 VAL A O 1
ATOM 5005 N N . GLY A 1 666 ? 23.017 -1.976 -13.983 1.00 94.88 666 GLY A N 1
ATOM 5006 C CA . GLY A 1 666 ? 24.131 -1.162 -13.498 1.00 94.88 666 GLY A CA 1
ATOM 5007 C C . GLY A 1 666 ? 23.794 0.325 -13.380 1.00 94.88 666 GLY A C 1
ATOM 5008 O O . GLY A 1 666 ? 24.689 1.161 -13.504 1.00 94.88 666 GLY A O 1
ATOM 5009 N N . GLN A 1 667 ? 22.522 0.667 -13.159 1.00 95.19 667 GLN A N 1
ATOM 5010 C CA . GLN A 1 667 ? 22.083 2.049 -12.988 1.00 95.19 667 GLN A CA 1
ATOM 5011 C C . GLN A 1 667 ? 22.846 2.713 -11.835 1.00 95.19 667 GLN A C 1
ATOM 5013 O O . GLN A 1 667 ? 23.085 2.104 -10.794 1.00 95.19 667 GLN A O 1
ATOM 5018 N N . VAL A 1 668 ? 23.196 3.989 -12.001 1.00 94.19 668 VAL A N 1
ATOM 5019 C CA . VAL A 1 668 ? 23.869 4.792 -10.959 1.00 94.19 668 VAL A CA 1
ATOM 5020 C C . VAL A 1 668 ? 22.961 5.907 -10.438 1.00 94.19 668 VAL A C 1
ATOM 5022 O O . VAL A 1 668 ? 23.009 6.257 -9.258 1.00 94.19 668 VAL A O 1
ATOM 5025 N N . ALA A 1 669 ? 22.115 6.465 -11.309 1.00 91.12 669 ALA A N 1
ATOM 5026 C CA . ALA A 1 669 ? 21.211 7.548 -10.953 1.00 91.12 669 ALA A CA 1
ATOM 5027 C C . ALA A 1 669 ? 20.108 7.049 -9.998 1.00 91.12 669 ALA A C 1
ATOM 5029 O O . ALA A 1 669 ? 19.386 6.111 -10.353 1.00 91.12 669 ALA A O 1
ATOM 5030 N N . PRO A 1 670 ? 19.936 7.664 -8.814 1.00 92.06 670 PRO A N 1
ATOM 5031 C CA . PRO A 1 670 ? 18.889 7.262 -7.889 1.00 92.06 670 PRO A CA 1
ATOM 5032 C C . PRO A 1 670 ? 17.503 7.641 -8.433 1.00 92.06 670 PRO A C 1
ATOM 5034 O O . PRO A 1 670 ? 17.329 8.760 -8.931 1.00 92.06 670 PRO A O 1
ATOM 5037 N N . PRO A 1 671 ? 16.496 6.756 -8.329 1.00 90.19 671 PRO A N 1
ATOM 5038 C CA . PRO A 1 671 ? 15.121 7.083 -8.714 1.00 90.19 671 PRO A CA 1
ATOM 5039 C C . PRO A 1 671 ? 14.512 8.150 -7.797 1.00 90.19 671 PRO A C 1
ATOM 5041 O O . PRO A 1 671 ? 13.683 8.953 -8.234 1.00 90.19 671 PRO A O 1
ATOM 5044 N N . HIS A 1 672 ? 14.975 8.194 -6.549 1.00 88.25 672 HIS A N 1
ATOM 5045 C CA . HIS A 1 672 ? 14.550 9.125 -5.524 1.00 88.25 672 HIS A CA 1
ATOM 5046 C C . HIS A 1 672 ? 15.734 9.551 -4.645 1.00 88.25 672 HIS A C 1
ATOM 5048 O O . HIS A 1 672 ? 16.569 8.729 -4.276 1.00 88.25 672 HIS A O 1
ATOM 5054 N N . ILE A 1 673 ? 15.795 10.841 -4.321 1.00 88.06 673 ILE A N 1
ATOM 5055 C CA . ILE A 1 673 ? 16.660 11.414 -3.292 1.00 88.06 673 ILE A CA 1
ATOM 5056 C C . ILE A 1 673 ? 15.733 12.090 -2.275 1.00 88.06 673 ILE A C 1
ATOM 5058 O O . ILE A 1 673 ? 15.120 13.115 -2.621 1.00 88.06 673 ILE A O 1
ATOM 5062 N N . PRO A 1 674 ? 15.627 11.545 -1.051 1.00 80.00 674 PRO A N 1
ATOM 5063 C CA . PRO A 1 674 ? 14.907 12.198 0.033 1.00 80.00 674 PRO A CA 1
ATOM 5064 C C . PRO A 1 674 ? 15.410 13.636 0.210 1.00 80.00 674 PRO A C 1
ATOM 5066 O O . PRO A 1 674 ? 16.598 13.904 0.059 1.00 80.00 674 PRO A O 1
ATOM 5069 N N . GLY A 1 675 ? 14.494 14.584 0.393 1.00 75.06 675 GLY A N 1
ATOM 5070 C CA . GLY A 1 675 ? 14.780 15.998 0.670 1.00 75.06 675 GLY A CA 1
ATOM 5071 C C . GLY A 1 675 ? 15.194 16.843 -0.523 1.00 75.06 675 GLY A C 1
ATOM 5072 O O . GLY A 1 675 ? 15.231 18.069 -0.424 1.00 75.06 675 GLY A O 1
ATOM 5073 N N . ALA A 1 676 ? 15.458 16.233 -1.679 1.00 78.19 676 ALA A N 1
ATOM 5074 C CA . ALA A 1 676 ? 15.908 16.974 -2.853 1.00 78.19 676 ALA A CA 1
ATOM 5075 C C . ALA A 1 676 ? 14.821 17.885 -3.457 1.00 78.19 676 ALA A C 1
ATOM 5077 O O . ALA A 1 676 ? 15.146 18.796 -4.229 1.00 78.19 676 ALA A O 1
ATOM 5078 N N . GLY A 1 677 ? 13.540 17.663 -3.139 1.00 76.88 677 GLY A N 1
ATOM 5079 C CA . GLY A 1 677 ? 12.419 18.421 -3.700 1.00 76.88 677 GLY A CA 1
ATOM 5080 C C . GLY A 1 677 ? 12.456 18.438 -5.233 1.00 76.88 677 GLY A C 1
ATOM 5081 O O . GLY A 1 677 ? 12.624 17.402 -5.869 1.00 76.88 677 GLY A O 1
ATOM 5082 N N . GLU A 1 678 ? 12.351 19.624 -5.840 1.00 78.12 678 GLU A N 1
ATOM 5083 C CA . GLU A 1 678 ? 12.413 19.798 -7.304 1.00 78.12 678 GLU A CA 1
ATOM 5084 C C . GLU A 1 678 ? 13.839 19.760 -7.887 1.00 78.12 678 GLU A C 1
ATOM 5086 O O . GLU A 1 678 ? 14.013 19.825 -9.104 1.00 78.12 678 GLU A O 1
ATOM 5091 N N . SER A 1 679 ? 14.880 19.703 -7.049 1.00 82.50 679 SER A N 1
ATOM 5092 C CA . SER A 1 679 ? 16.264 19.739 -7.539 1.00 82.50 679 SER A CA 1
ATOM 5093 C C . SER A 1 679 ? 16.706 18.425 -8.194 1.00 82.50 679 SER A C 1
ATOM 5095 O O . SER A 1 679 ? 17.667 18.436 -8.964 1.00 82.50 679 SER A O 1
ATOM 5097 N N . HIS A 1 680 ? 15.990 17.325 -7.936 1.00 86.56 680 HIS A N 1
ATOM 5098 C CA . HIS A 1 680 ? 16.141 16.019 -8.582 1.00 86.56 680 HIS A CA 1
ATOM 5099 C C . HIS A 1 680 ? 14.787 15.568 -9.156 1.00 86.56 680 HIS A C 1
ATOM 5101 O O . HIS A 1 680 ? 13.765 15.785 -8.504 1.00 86.56 680 HIS A O 1
ATOM 5107 N N . PRO A 1 681 ? 14.726 14.934 -10.346 1.00 89.06 681 PRO A N 1
ATOM 5108 C CA . PRO A 1 681 ? 13.482 14.413 -10.921 1.00 89.06 681 PRO A CA 1
ATOM 5109 C C . PRO A 1 681 ? 13.005 13.129 -10.213 1.00 89.06 681 PRO A C 1
ATOM 5111 O O . PRO A 1 681 ? 12.885 12.070 -10.835 1.00 89.06 681 PRO A O 1
ATOM 5114 N N . ASN A 1 682 ? 12.721 13.237 -8.913 1.00 87.56 682 ASN A N 1
ATOM 5115 C CA . ASN A 1 682 ? 12.191 12.173 -8.064 1.00 87.56 682 ASN A CA 1
ATOM 5116 C C . ASN A 1 682 ? 11.040 11.427 -8.758 1.00 87.56 682 ASN A C 1
ATOM 5118 O O . ASN A 1 682 ? 10.141 12.048 -9.338 1.00 87.56 682 ASN A O 1
ATOM 5122 N N . TRP A 1 683 ? 11.088 10.092 -8.724 1.00 89.62 683 TRP A N 1
ATOM 5123 C CA . TRP A 1 683 ? 10.056 9.191 -9.260 1.00 89.62 683 TRP A CA 1
ATOM 5124 C C . TRP A 1 683 ? 9.774 9.366 -10.760 1.00 89.62 683 TRP A C 1
ATOM 5126 O O . TRP A 1 683 ? 8.753 8.916 -11.279 1.00 89.62 683 TRP A O 1
ATOM 5136 N N . SER A 1 684 ? 10.666 10.058 -11.470 1.00 92.19 684 SER A N 1
ATOM 5137 C CA . SER A 1 684 ? 10.571 10.337 -12.906 1.00 92.19 684 SER A CA 1
ATOM 5138 C C . SER A 1 684 ? 11.823 9.895 -13.659 1.00 92.19 684 SER A C 1
ATOM 5140 O O . SER A 1 684 ? 11.905 10.104 -14.868 1.00 92.19 684 SER A O 1
ATOM 5142 N N . VAL A 1 685 ? 12.787 9.289 -12.962 1.00 92.81 685 VAL A N 1
ATOM 5143 C CA . VAL A 1 685 ? 13.952 8.638 -13.562 1.00 92.81 685 VAL A CA 1
ATOM 5144 C C . VAL A 1 685 ? 13.501 7.339 -14.222 1.00 92.81 685 VAL A C 1
ATOM 5146 O O . VAL A 1 685 ? 12.719 6.569 -13.669 1.00 92.81 685 VAL A O 1
ATOM 5149 N N . VAL A 1 686 ? 13.976 7.130 -15.438 1.00 95.19 686 VAL A N 1
ATOM 5150 C CA . VAL A 1 686 ? 13.694 5.950 -16.259 1.00 95.19 686 VAL A CA 1
ATOM 5151 C C . VAL A 1 686 ? 14.788 4.908 -16.059 1.00 95.19 686 VAL A C 1
ATOM 5153 O O . VAL A 1 686 ? 15.885 5.274 -15.645 1.00 95.19 686 VAL A O 1
ATOM 5156 N N . LEU A 1 687 ? 14.520 3.639 -16.379 1.00 96.12 687 LEU A N 1
ATOM 5157 C CA . LEU A 1 687 ? 15.542 2.593 -16.293 1.00 96.12 687 LEU A CA 1
ATOM 5158 C C . LEU A 1 687 ? 16.715 2.919 -17.230 1.00 96.12 687 LEU A C 1
ATOM 5160 O O . LEU A 1 687 ? 16.508 3.163 -18.426 1.00 96.12 687 LEU A O 1
ATOM 5164 N N . GLN A 1 688 ? 17.926 2.956 -16.678 1.00 95.31 688 GLN A N 1
ATOM 5165 C CA . GLN A 1 688 ? 19.139 3.349 -17.394 1.00 95.31 688 GLN A CA 1
ATOM 5166 C C . GLN A 1 688 ? 20.324 2.450 -17.057 1.00 95.31 688 GLN A C 1
ATOM 5168 O O . GLN A 1 688 ? 20.449 1.990 -15.927 1.00 95.31 688 GLN A O 1
ATOM 5173 N N . ASP A 1 689 ? 21.225 2.261 -18.018 1.00 94.50 689 ASP A N 1
ATOM 5174 C CA . ASP A 1 689 ? 22.487 1.558 -17.806 1.00 94.50 689 ASP A CA 1
ATOM 5175 C C . ASP A 1 689 ? 23.524 2.424 -17.059 1.00 94.50 689 ASP A C 1
ATOM 5177 O O . ASP A 1 689 ? 23.301 3.598 -16.733 1.00 94.50 689 ASP A O 1
ATOM 5181 N N . ALA A 1 690 ? 24.710 1.859 -16.825 1.00 93.00 690 ALA A N 1
ATOM 5182 C CA . ALA A 1 690 ? 25.836 2.561 -16.206 1.00 93.00 690 ALA A CA 1
ATOM 5183 C C . ALA A 1 690 ? 26.322 3.805 -16.989 1.00 93.00 690 ALA A C 1
ATOM 5185 O O . ALA A 1 690 ? 26.999 4.663 -16.422 1.00 93.00 690 ALA A O 1
ATOM 5186 N N . ASN A 1 691 ? 25.971 3.932 -18.274 1.00 93.56 691 ASN A N 1
ATOM 5187 C CA . ASN A 1 691 ? 26.312 5.065 -19.142 1.00 93.56 691 ASN A CA 1
ATOM 5188 C C . ASN A 1 691 ? 25.165 6.085 -19.262 1.00 93.56 691 ASN A C 1
ATOM 5190 O O . ASN A 1 691 ? 25.192 6.947 -20.151 1.00 93.56 691 ASN A O 1
ATOM 5194 N N . ALA A 1 692 ? 24.151 5.984 -18.395 1.00 94.06 692 ALA A N 1
ATOM 5195 C CA . ALA A 1 692 ? 22.939 6.795 -18.428 1.00 94.06 692 ALA A CA 1
ATOM 5196 C C . ALA A 1 692 ? 22.198 6.723 -19.779 1.00 94.06 692 ALA A C 1
ATOM 5198 O O . ALA A 1 692 ? 21.594 7.704 -20.217 1.00 94.06 692 ALA A O 1
ATOM 5199 N N . GLN A 1 693 ? 22.266 5.582 -20.470 1.00 95.38 693 GLN A N 1
ATOM 5200 C CA . GLN A 1 693 ? 21.432 5.289 -21.634 1.00 95.38 693 GLN A CA 1
ATOM 5201 C C . GLN A 1 693 ? 20.177 4.554 -21.184 1.00 95.38 693 GLN A C 1
ATOM 5203 O O . GLN A 1 693 ? 20.236 3.717 -20.291 1.00 95.38 693 GLN A O 1
ATOM 5208 N N . ALA A 1 694 ? 19.033 4.882 -21.785 1.00 95.75 694 ALA A N 1
ATOM 5209 C CA . ALA A 1 694 ? 17.791 4.180 -21.491 1.00 95.75 694 ALA A CA 1
ATOM 5210 C C . ALA A 1 694 ? 17.921 2.696 -21.854 1.00 95.75 694 ALA A C 1
ATOM 5212 O O . ALA A 1 694 ? 18.440 2.385 -22.922 1.00 95.75 694 ALA A O 1
ATOM 5213 N N . VAL A 1 695 ? 17.410 1.821 -20.989 1.00 96.50 695 VAL A N 1
ATOM 5214 C CA . VAL A 1 695 ? 17.308 0.381 -21.255 1.00 96.50 695 VAL A CA 1
ATOM 5215 C C . VAL A 1 695 ? 15.840 0.033 -21.444 1.00 96.50 695 VAL A C 1
ATOM 5217 O O . VAL A 1 695 ? 15.016 0.291 -20.560 1.00 96.50 695 VAL A O 1
ATOM 5220 N N . LEU A 1 696 ? 15.507 -0.520 -22.606 1.00 97.06 696 LEU A N 1
ATOM 5221 C CA . LEU A 1 696 ? 14.158 -0.982 -22.928 1.00 97.06 696 LEU A CA 1
ATOM 5222 C C . LEU A 1 696 ? 13.989 -2.470 -22.605 1.00 97.06 696 LEU A C 1
ATOM 5224 O O . LEU A 1 696 ? 14.962 -3.222 -22.562 1.00 97.06 696 LEU A O 1
ATOM 5228 N N . ILE A 1 697 ? 12.747 -2.915 -22.402 1.00 96.31 697 ILE A N 1
ATOM 5229 C CA . ILE A 1 697 ? 12.445 -4.326 -22.092 1.00 96.31 697 ILE A CA 1
ATOM 5230 C C . ILE A 1 697 ? 13.000 -5.259 -23.166 1.00 96.31 697 ILE A C 1
ATOM 5232 O O . ILE A 1 697 ? 13.602 -6.279 -22.842 1.00 96.31 697 ILE A O 1
ATOM 5236 N N . GLU A 1 698 ? 12.855 -4.886 -24.438 1.00 95.12 698 GLU A N 1
ATOM 5237 C CA . GLU A 1 698 ? 13.327 -5.672 -25.579 1.00 95.12 698 GLU A CA 1
ATOM 5238 C C . GLU A 1 698 ? 14.856 -5.875 -25.591 1.00 95.12 698 GLU A C 1
ATOM 5240 O O . GLU A 1 698 ? 15.361 -6.749 -26.296 1.00 95.12 698 GLU A O 1
ATOM 5245 N N . GLU A 1 699 ? 15.602 -5.085 -24.814 1.00 94.12 699 GLU A N 1
ATOM 5246 C CA . GLU A 1 699 ? 17.063 -5.136 -24.708 1.00 94.12 699 GLU A CA 1
ATOM 5247 C C . GLU A 1 699 ? 17.536 -5.953 -23.493 1.00 94.12 699 GLU A C 1
ATOM 5249 O O . GLU A 1 699 ? 18.703 -6.354 -23.444 1.00 94.12 699 GLU A O 1
ATOM 5254 N N . LEU A 1 700 ? 16.651 -6.246 -22.528 1.00 91.75 700 LEU A N 1
ATOM 5255 C CA . LEU A 1 700 ? 17.012 -6.902 -21.265 1.00 91.75 700 LEU A CA 1
ATOM 5256 C C . LEU A 1 700 ? 17.650 -8.272 -21.483 1.00 91.75 700 LEU A C 1
ATOM 5258 O O . LEU A 1 700 ? 18.679 -8.567 -20.876 1.00 91.75 700 LEU A O 1
ATOM 5262 N N . ASP A 1 701 ? 17.109 -9.087 -22.388 1.00 86.25 701 ASP A N 1
ATOM 5263 C CA . ASP A 1 701 ? 17.647 -10.423 -22.665 1.00 86.25 701 ASP A CA 1
ATOM 5264 C C . ASP A 1 701 ? 19.098 -10.390 -23.155 1.00 86.25 701 ASP A C 1
ATOM 5266 O O . ASP A 1 701 ? 19.871 -11.318 -22.907 1.00 86.25 701 ASP A O 1
ATOM 5270 N N . GLN A 1 702 ? 19.502 -9.315 -23.824 1.00 88.56 702 GLN A N 1
ATOM 5271 C CA . GLN A 1 702 ? 20.868 -9.147 -24.312 1.00 88.56 702 GLN A CA 1
ATOM 5272 C C . GLN A 1 702 ? 21.770 -8.459 -23.281 1.00 88.56 702 GLN A C 1
ATOM 5274 O O . GLN A 1 702 ? 22.988 -8.423 -23.465 1.00 88.56 702 GLN A O 1
ATOM 5279 N N . HIS A 1 703 ? 21.204 -7.942 -22.185 1.00 92.62 703 HIS A N 1
ATOM 5280 C CA . HIS A 1 703 ? 21.965 -7.272 -21.146 1.00 92.62 703 HIS A CA 1
ATOM 5281 C C . HIS A 1 703 ? 22.796 -8.294 -20.346 1.00 92.62 703 HIS A C 1
ATOM 5283 O O . HIS A 1 703 ? 22.232 -9.188 -19.700 1.00 92.62 703 HIS A O 1
ATOM 5289 N N . PRO A 1 704 ? 24.139 -8.180 -20.329 1.00 90.44 704 PRO A N 1
ATOM 5290 C CA . PRO A 1 704 ? 25.007 -9.178 -19.702 1.00 90.44 704 PRO A CA 1
ATOM 5291 C C . PRO A 1 704 ? 24.740 -9.314 -18.201 1.00 90.44 704 PRO A C 1
ATOM 5293 O O . PRO A 1 704 ? 24.776 -10.420 -17.659 1.00 90.44 704 PRO A O 1
ATOM 5296 N N . GLY A 1 705 ? 24.396 -8.202 -17.544 1.00 93.69 705 GLY A N 1
ATOM 5297 C CA . GLY A 1 705 ? 24.092 -8.202 -16.122 1.00 93.69 705 GLY A CA 1
ATOM 5298 C C . GLY A 1 705 ? 22.852 -9.010 -15.753 1.00 93.69 705 GLY A C 1
ATOM 5299 O O . GLY A 1 705 ? 22.829 -9.657 -14.706 1.00 93.69 705 GLY A O 1
ATOM 5300 N N . PHE A 1 706 ? 21.862 -9.065 -16.649 1.00 95.38 706 PHE A N 1
ATOM 5301 C CA . PHE A 1 706 ? 20.644 -9.826 -16.400 1.00 95.38 706 PHE A CA 1
ATOM 5302 C C . PHE A 1 706 ? 20.907 -11.327 -16.451 1.00 95.38 706 PHE A C 1
ATOM 5304 O O . PHE A 1 706 ? 20.461 -12.060 -15.574 1.00 95.38 706 PHE A O 1
ATOM 5311 N N . ALA A 1 707 ? 21.681 -11.786 -17.438 1.00 93.56 707 ALA A N 1
ATOM 5312 C CA . ALA A 1 707 ? 22.059 -13.196 -17.537 1.00 93.56 707 ALA A CA 1
ATOM 5313 C C . ALA A 1 707 ? 22.880 -13.641 -16.328 1.00 93.56 707 ALA A C 1
ATOM 5315 O O . ALA A 1 707 ? 22.601 -14.685 -15.746 1.00 93.56 707 ALA A O 1
ATOM 5316 N N . GLN A 1 708 ? 23.857 -12.831 -15.920 1.00 95.50 708 GLN A N 1
ATOM 5317 C CA . GLN A 1 708 ? 24.718 -13.164 -14.794 1.00 95.50 708 GLN A CA 1
ATOM 5318 C C . GLN A 1 708 ? 23.936 -13.275 -13.480 1.00 95.50 708 GLN A C 1
ATOM 5320 O O . GLN A 1 708 ? 24.014 -14.309 -12.824 1.00 95.50 708 GLN A O 1
ATOM 5325 N N . ILE A 1 709 ? 23.167 -12.247 -13.106 1.00 96.38 709 ILE A N 1
ATOM 5326 C CA . ILE A 1 709 ? 22.435 -12.240 -11.829 1.00 96.38 709 ILE A CA 1
ATOM 5327 C C . ILE A 1 709 ? 21.349 -13.317 -11.807 1.00 96.38 709 ILE A C 1
ATOM 5329 O O . ILE A 1 709 ? 21.211 -14.016 -10.803 1.00 96.38 709 ILE A O 1
ATOM 5333 N N . ALA A 1 710 ? 20.617 -13.500 -12.909 1.00 95.62 710 ALA A N 1
ATOM 5334 C CA . ALA A 1 710 ? 19.579 -14.521 -12.970 1.00 95.62 710 ALA A CA 1
ATOM 5335 C C . ALA A 1 710 ? 20.144 -15.944 -12.859 1.00 95.62 710 ALA A C 1
ATOM 5337 O O . ALA A 1 710 ? 19.577 -16.762 -12.134 1.00 95.62 710 ALA A O 1
ATOM 5338 N N . ASN A 1 711 ? 21.277 -16.233 -13.513 1.00 94.38 711 ASN A N 1
ATOM 5339 C CA . ASN A 1 711 ? 21.957 -17.523 -13.375 1.00 94.38 711 ASN A CA 1
ATOM 5340 C C . ASN A 1 711 ? 22.407 -17.745 -11.927 1.00 94.38 711 ASN A C 1
ATOM 5342 O O . ASN A 1 711 ? 22.097 -18.786 -11.352 1.00 94.38 711 ASN A O 1
ATOM 5346 N N . THR A 1 712 ? 23.055 -16.746 -11.314 1.00 94.88 712 THR A N 1
ATOM 5347 C CA . THR A 1 712 ? 23.484 -16.810 -9.911 1.00 94.88 712 THR A CA 1
ATOM 5348 C C . THR A 1 712 ? 22.315 -17.140 -8.984 1.00 94.88 712 THR A C 1
ATOM 5350 O O . THR A 1 712 ? 22.402 -18.077 -8.194 1.00 94.88 712 THR A O 1
ATOM 5353 N N . LEU A 1 713 ? 21.205 -16.404 -9.067 1.00 95.38 713 LEU A N 1
ATOM 5354 C CA . LEU A 1 713 ? 20.069 -16.611 -8.165 1.00 95.38 713 LEU A CA 1
ATOM 5355 C C . LEU A 1 713 ? 19.335 -17.927 -8.444 1.00 95.38 713 LEU A C 1
ATOM 5357 O O . LEU A 1 713 ? 18.963 -18.624 -7.500 1.00 95.38 713 LEU A O 1
ATOM 5361 N N . SER A 1 714 ? 19.197 -18.318 -9.712 1.00 93.38 714 SER A N 1
ATOM 5362 C CA . SER A 1 714 ? 18.587 -19.598 -10.088 1.00 93.38 714 SER A CA 1
ATOM 5363 C C . SER A 1 714 ? 19.387 -20.795 -9.569 1.00 93.38 714 SER A C 1
ATOM 5365 O O . SER A 1 714 ? 18.800 -21.743 -9.041 1.00 93.38 714 SER A O 1
ATOM 5367 N N . GLU A 1 715 ? 20.721 -20.753 -9.656 1.00 90.88 715 GLU A N 1
ATOM 5368 C CA . GLU A 1 715 ? 21.610 -21.794 -9.117 1.00 90.88 715 GLU A CA 1
ATOM 5369 C C . GLU A 1 715 ? 21.504 -21.904 -7.588 1.00 90.88 715 GLU A C 1
ATOM 5371 O O . GLU A 1 715 ? 21.445 -23.012 -7.041 1.00 90.88 715 GLU A O 1
ATOM 5376 N N . GLN A 1 716 ? 21.438 -20.760 -6.901 1.00 89.00 716 GLN A N 1
ATOM 5377 C CA . GLN A 1 716 ? 21.330 -20.682 -5.441 1.00 89.00 716 GLN A CA 1
ATOM 5378 C C . GLN A 1 716 ? 19.973 -21.179 -4.924 1.00 89.00 716 GLN A C 1
ATOM 5380 O O . GLN A 1 716 ? 19.902 -21.878 -3.910 1.00 89.00 716 GLN A O 1
ATOM 5385 N N . VAL A 1 717 ? 18.888 -20.853 -5.629 1.00 87.12 717 VAL A N 1
ATOM 5386 C CA . VAL A 1 717 ? 17.529 -21.287 -5.281 1.00 87.12 717 VAL A CA 1
ATOM 5387 C C . VAL A 1 717 ? 17.309 -22.774 -5.580 1.00 87.12 717 VAL A C 1
ATOM 5389 O O . VAL A 1 717 ? 16.662 -23.460 -4.793 1.00 87.12 717 VAL A O 1
ATOM 5392 N N . SER A 1 718 ? 17.899 -23.304 -6.656 1.00 79.94 718 SER A N 1
ATOM 5393 C CA . SER A 1 718 ? 17.758 -24.716 -7.057 1.00 79.94 718 SER A CA 1
ATOM 5394 C C . SER A 1 718 ? 18.628 -25.694 -6.246 1.00 79.94 718 SER A C 1
ATOM 5396 O O . SER A 1 718 ? 18.665 -26.888 -6.545 1.00 79.94 718 SER A O 1
ATOM 5398 N N . GLY A 1 719 ? 19.350 -25.215 -5.226 1.00 64.06 719 GLY A N 1
ATOM 5399 C CA . GLY A 1 719 ? 20.132 -26.057 -4.317 1.00 64.06 719 GLY A CA 1
ATOM 5400 C C . GLY A 1 719 ? 21.401 -26.660 -4.928 1.00 64.06 719 GLY A C 1
ATOM 5401 O O . GLY A 1 719 ? 21.785 -27.765 -4.550 1.00 64.06 719 GLY A O 1
ATOM 5402 N N . GLY A 1 720 ? 22.060 -25.975 -5.872 1.00 42.94 720 GLY A N 1
ATOM 5403 C CA . GLY A 1 720 ? 23.333 -26.449 -6.424 1.00 42.94 720 GLY A CA 1
ATOM 5404 C C . GLY A 1 720 ? 23.242 -27.809 -7.128 1.00 42.94 720 GLY A C 1
ATOM 5405 O O . GLY A 1 720 ? 24.215 -28.567 -7.143 1.00 42.94 720 GLY A O 1
ATOM 5406 N N . LEU A 1 721 ? 22.099 -28.136 -7.738 1.00 32.09 721 LEU A N 1
ATOM 5407 C CA . LEU A 1 721 ? 22.077 -29.137 -8.798 1.00 32.09 721 LEU A CA 1
ATOM 5408 C C . LEU A 1 721 ? 22.867 -28.562 -9.974 1.00 32.09 721 LEU A C 1
ATOM 5410 O O . LEU A 1 721 ? 22.343 -27.799 -10.781 1.00 32.09 721 LEU A O 1
ATOM 5414 N N . ARG A 1 722 ? 24.150 -28.935 -10.062 1.00 30.05 722 ARG A N 1
ATOM 5415 C CA . ARG A 1 722 ? 24.887 -28.903 -11.325 1.00 30.05 722 ARG A CA 1
ATOM 5416 C C . ARG A 1 722 ? 23.995 -29.572 -12.366 1.00 30.05 722 ARG A C 1
ATOM 5418 O O . ARG A 1 722 ? 23.873 -30.796 -12.374 1.00 30.05 722 ARG A O 1
ATOM 5425 N N . LEU A 1 723 ? 23.404 -28.779 -13.252 1.00 30.62 723 LEU A N 1
ATOM 5426 C CA . LEU A 1 723 ? 23.138 -29.249 -14.597 1.00 30.62 723 LEU A CA 1
ATOM 5427 C C . LEU A 1 723 ? 24.515 -29.632 -15.136 1.00 30.62 723 LEU A C 1
ATOM 5429 O O . LEU A 1 723 ? 25.321 -28.769 -15.483 1.00 30.62 723 LEU A O 1
ATOM 5433 N N . GLU A 1 724 ? 24.838 -30.927 -15.103 1.00 26.69 724 GLU A N 1
ATOM 5434 C CA . GLU A 1 724 ? 25.867 -31.450 -15.987 1.00 26.69 724 GLU A CA 1
ATOM 5435 C C . GLU A 1 724 ? 25.490 -30.938 -17.367 1.00 26.69 724 GLU A C 1
ATOM 5437 O O . GLU A 1 724 ? 24.413 -31.248 -17.879 1.00 26.69 724 GLU A O 1
ATOM 5442 N N . ALA A 1 725 ? 26.337 -30.062 -17.907 1.00 29.23 725 ALA A N 1
ATOM 5443 C CA . ALA A 1 725 ? 26.237 -29.628 -19.277 1.00 29.23 725 ALA A CA 1
ATOM 5444 C C . ALA A 1 725 ? 26.068 -30.895 -20.113 1.00 29.23 725 ALA A C 1
ATOM 5446 O O . ALA A 1 725 ? 26.993 -31.701 -20.215 1.00 29.23 725 ALA A O 1
ATOM 5447 N N . THR A 1 726 ? 24.876 -31.102 -20.668 1.00 29.31 726 THR A N 1
ATOM 5448 C CA . THR A 1 726 ? 24.708 -32.051 -21.755 1.00 29.31 726 THR A CA 1
ATOM 5449 C C . THR A 1 726 ? 25.678 -31.596 -22.826 1.00 29.31 726 THR A C 1
ATOM 5451 O O . THR A 1 726 ? 25.494 -30.528 -23.416 1.00 29.31 726 THR A O 1
ATOM 5454 N N . GLU A 1 727 ? 26.756 -32.362 -22.997 1.00 26.89 727 GLU A N 1
ATOM 5455 C CA . GLU A 1 727 ? 27.713 -32.168 -24.072 1.00 26.89 727 GLU A CA 1
ATOM 5456 C C . GLU A 1 727 ? 26.934 -31.956 -25.377 1.00 26.89 727 GLU A C 1
ATOM 5458 O O . GLU A 1 727 ? 25.961 -32.678 -25.635 1.00 26.89 727 GLU A O 1
ATOM 5463 N N . PRO A 1 728 ? 27.318 -30.982 -26.217 1.00 29.42 728 PRO A N 1
ATOM 5464 C CA . PRO A 1 728 ? 26.740 -30.894 -27.542 1.00 29.42 728 PRO A CA 1
ATOM 5465 C C . PRO A 1 728 ? 27.052 -32.216 -28.236 1.00 29.42 728 PRO A C 1
ATOM 5467 O O . PRO A 1 728 ? 28.219 -32.582 -28.374 1.00 29.42 728 PRO A O 1
ATOM 5470 N N . ALA A 1 729 ? 26.010 -32.944 -28.639 1.00 27.41 729 ALA A N 1
ATOM 5471 C CA . ALA A 1 729 ? 26.149 -34.180 -29.387 1.00 27.41 729 ALA A CA 1
ATOM 5472 C C . ALA A 1 729 ? 27.007 -33.919 -30.637 1.00 27.41 729 ALA A C 1
ATOM 5474 O O . ALA A 1 729 ? 26.544 -33.400 -31.654 1.00 27.41 729 ALA A O 1
ATOM 5475 N N . ALA A 1 730 ? 28.290 -34.258 -30.542 1.00 28.81 730 ALA A N 1
ATOM 5476 C CA . ALA A 1 730 ? 29.200 -34.306 -31.661 1.00 28.81 730 ALA A CA 1
ATOM 5477 C C . ALA A 1 730 ? 28.814 -35.518 -32.510 1.00 28.81 730 ALA A C 1
ATOM 5479 O O . ALA A 1 730 ? 28.936 -36.656 -32.063 1.00 28.81 730 ALA A O 1
ATOM 5480 N N . GLY A 1 731 ? 28.346 -35.286 -33.738 1.00 26.59 731 GLY A N 1
ATOM 5481 C CA . GLY A 1 731 ? 28.122 -36.395 -34.661 1.00 26.59 731 GLY A CA 1
ATOM 5482 C C . GLY A 1 731 ? 27.213 -36.131 -35.853 1.00 26.59 731 GLY A C 1
ATOM 5483 O O . GLY A 1 731 ? 26.351 -36.953 -36.125 1.00 26.59 731 GLY A O 1
ATOM 5484 N N . PHE A 1 732 ? 27.422 -35.052 -36.610 1.00 26.31 732 PHE A N 1
ATOM 5485 C CA . PHE A 1 732 ? 27.052 -35.057 -38.031 1.00 26.31 732 PHE A CA 1
ATOM 5486 C C . PHE A 1 732 ? 28.326 -34.967 -38.867 1.00 26.31 732 PHE A C 1
ATOM 5488 O O . PHE A 1 732 ? 28.746 -33.903 -39.315 1.00 26.31 732 PHE A O 1
ATOM 5495 N N . ALA A 1 733 ? 28.968 -36.123 -39.040 1.00 28.09 733 ALA A N 1
ATOM 5496 C CA . ALA A 1 733 ? 29.875 -36.337 -40.151 1.00 28.09 733 ALA A CA 1
ATOM 5497 C C . ALA A 1 733 ? 29.025 -36.577 -41.403 1.00 28.09 733 ALA A C 1
ATOM 5499 O O . ALA A 1 733 ? 28.144 -37.435 -41.417 1.00 28.09 733 ALA A O 1
ATOM 5500 N N . ALA A 1 734 ? 29.287 -35.784 -42.438 1.00 28.22 734 ALA A N 1
ATOM 5501 C CA . ALA A 1 734 ? 28.792 -36.031 -43.776 1.00 28.22 734 ALA A CA 1
ATOM 5502 C C . ALA A 1 734 ? 29.316 -37.387 -44.263 1.00 28.22 734 ALA A C 1
ATOM 5504 O O . ALA A 1 734 ? 30.530 -37.580 -44.321 1.00 28.22 734 ALA A O 1
ATOM 5505 N N . ASP A 1 735 ? 28.412 -38.284 -44.653 1.00 26.70 735 ASP A N 1
ATOM 5506 C CA . ASP A 1 735 ? 28.760 -39.381 -45.545 1.00 26.70 735 ASP A CA 1
ATOM 5507 C C . ASP A 1 735 ? 27.881 -39.325 -46.792 1.00 26.70 735 ASP A C 1
ATOM 5509 O O . ASP A 1 735 ? 26.647 -39.302 -46.760 1.00 26.70 735 ASP A O 1
ATOM 5513 N N . THR A 1 736 ? 28.575 -39.197 -47.909 1.00 28.50 736 THR A N 1
ATOM 5514 C CA . THR A 1 736 ? 28.054 -39.153 -49.259 1.00 28.50 736 THR A CA 1
ATOM 5515 C C . THR A 1 736 ? 27.982 -40.572 -49.799 1.00 28.50 736 THR A C 1
ATOM 5517 O O . THR A 1 736 ? 29.020 -41.182 -50.035 1.00 28.50 736 THR A O 1
ATOM 5520 N N . GLY A 1 737 ? 26.782 -41.031 -50.153 1.00 25.38 737 GLY A N 1
ATOM 5521 C CA . GLY A 1 737 ? 26.628 -41.977 -51.257 1.00 25.38 737 GLY A CA 1
ATOM 5522 C C . GLY A 1 737 ? 25.865 -43.268 -50.972 1.00 25.38 737 GLY A C 1
ATOM 5523 O O . GLY A 1 737 ? 26.388 -44.208 -50.397 1.00 25.38 737 GLY A O 1
ATOM 5524 N N . SER A 1 738 ? 24.713 -43.346 -51.643 1.00 25.66 738 SER A N 1
ATOM 5525 C CA . SER A 1 738 ? 24.310 -44.481 -52.481 1.00 25.66 738 SER A CA 1
ATOM 5526 C C . SER A 1 738 ? 23.683 -45.731 -51.837 1.00 25.66 738 SER A C 1
ATOM 5528 O O . SER A 1 738 ? 24.331 -46.541 -51.187 1.00 25.66 738 SER A O 1
ATOM 5530 N N . THR A 1 739 ? 22.462 -45.969 -52.336 1.00 27.50 739 THR A N 1
ATOM 5531 C CA . THR A 1 739 ? 21.824 -47.240 -52.747 1.00 27.50 739 THR A CA 1
ATOM 5532 C C . THR A 1 739 ? 20.998 -48.082 -51.771 1.00 27.50 739 THR A C 1
ATOM 5534 O O . THR A 1 739 ? 21.460 -48.478 -50.714 1.00 27.50 739 THR A O 1
ATOM 5537 N N . ALA A 1 740 ? 19.834 -48.468 -52.326 1.00 26.62 740 ALA A N 1
ATOM 5538 C CA . ALA A 1 740 ? 18.907 -49.556 -51.988 1.00 26.62 740 ALA A CA 1
ATOM 5539 C C . ALA A 1 740 ? 18.000 -49.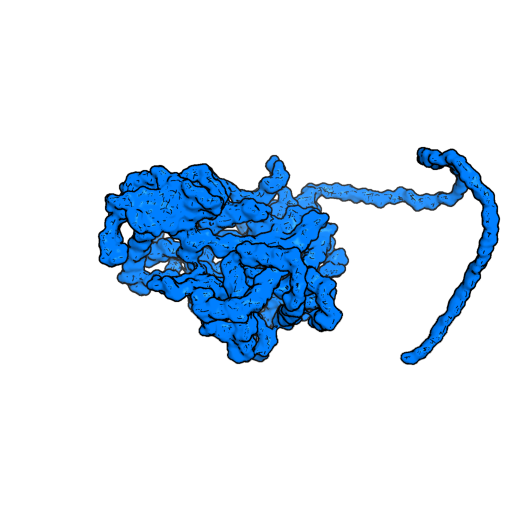292 -50.769 1.00 26.62 740 ALA A C 1
ATOM 5541 O O . ALA A 1 740 ? 18.479 -49.161 -49.655 1.00 26.62 740 ALA A O 1
ATOM 5542 N N . ALA A 1 741 ? 16.718 -48.967 -50.971 1.00 25.28 741 ALA A N 1
ATOM 5543 C CA . ALA A 1 741 ? 15.603 -49.826 -51.412 1.00 25.28 741 ALA A CA 1
ATOM 5544 C C . ALA A 1 741 ? 14.905 -50.507 -50.219 1.00 25.28 741 ALA A C 1
ATOM 5546 O O . ALA A 1 741 ? 15.572 -51.056 -49.351 1.00 25.28 741 ALA A O 1
ATOM 5547 N N . ASP A 1 742 ? 13.569 -50.461 -50.277 1.00 28.08 742 ASP A N 1
ATOM 5548 C CA . ASP A 1 742 ? 12.569 -51.157 -49.452 1.00 28.08 742 ASP A CA 1
ATOM 5549 C C . ASP A 1 742 ? 12.404 -50.661 -48.001 1.00 28.08 742 ASP A C 1
ATOM 5551 O O . ASP A 1 742 ? 13.364 -50.445 -47.280 1.00 28.08 742 ASP A O 1
ATOM 5555 N N . GLU A 1 743 ? 11.220 -50.444 -47.435 1.00 28.47 743 GLU A N 1
ATOM 5556 C CA . GLU A 1 743 ? 9.826 -50.526 -47.871 1.00 28.47 743 GLU A CA 1
ATOM 5557 C C . GLU A 1 743 ? 9.026 -49.791 -46.772 1.00 28.47 743 GLU A C 1
ATOM 5559 O O . GLU A 1 743 ? 9.215 -50.037 -45.580 1.00 28.47 743 GLU A O 1
ATOM 5564 N N . LEU A 1 744 ? 8.140 -48.871 -47.158 1.00 29.41 744 LEU A N 1
ATOM 5565 C CA . LEU A 1 744 ? 7.085 -48.325 -46.301 1.00 29.41 744 LEU A CA 1
ATOM 5566 C C . LEU A 1 744 ? 5.827 -49.155 -46.559 1.00 29.41 744 LEU A C 1
ATOM 5568 O O . LEU A 1 744 ? 5.368 -49.203 -47.699 1.00 29.41 744 LEU A O 1
ATOM 5572 N N . GLN A 1 745 ? 5.222 -49.730 -45.521 1.00 29.03 745 GLN A N 1
ATOM 5573 C CA . GLN A 1 745 ? 3.818 -50.138 -45.574 1.00 29.03 745 GLN A CA 1
ATOM 5574 C C . GLN A 1 745 ? 3.091 -49.733 -44.292 1.00 29.03 745 GLN A C 1
ATOM 5576 O O . GLN A 1 745 ? 3.204 -50.376 -43.252 1.00 29.03 745 GLN A O 1
ATOM 5581 N N . ALA A 1 746 ? 2.317 -48.655 -44.418 1.00 30.22 746 ALA A N 1
ATOM 5582 C CA . ALA A 1 746 ? 1.090 -48.457 -43.671 1.00 30.22 746 ALA A CA 1
ATOM 5583 C C . ALA A 1 746 ? -0.089 -48.852 -44.578 1.00 30.22 746 ALA A C 1
ATOM 5585 O O . ALA A 1 746 ? -0.165 -48.444 -45.734 1.00 30.22 746 ALA A O 1
ATOM 5586 N N . ASP A 1 747 ? -0.907 -49.722 -44.003 1.00 27.95 747 ASP A N 1
ATOM 5587 C CA . ASP A 1 747 ? -2.337 -49.998 -44.144 1.00 27.95 747 ASP A CA 1
ATOM 5588 C C . ASP A 1 747 ? -3.193 -49.343 -45.259 1.00 27.95 747 ASP A C 1
ATOM 5590 O O . ASP A 1 747 ? -3.130 -48.143 -45.506 1.00 27.95 747 ASP A O 1
ATOM 5594 N N . ALA A 1 748 ? -4.087 -50.194 -45.793 1.00 29.77 748 ALA A N 1
ATOM 5595 C CA . ALA A 1 748 ? -5.344 -49.963 -46.527 1.00 29.77 748 ALA A CA 1
ATOM 5596 C C . ALA A 1 748 ? -5.324 -49.014 -47.753 1.00 29.77 748 ALA A C 1
ATOM 5598 O O . ALA A 1 748 ? -5.047 -47.831 -47.660 1.00 29.77 748 ALA A O 1
ATOM 5599 N N . GLY A 1 749 ? -5.690 -49.406 -48.974 1.00 26.48 749 GLY A N 1
ATOM 5600 C CA . GLY A 1 749 ? -6.622 -50.441 -49.406 1.00 26.48 749 GLY A CA 1
ATOM 5601 C C . GLY A 1 749 ? -7.680 -49.780 -50.294 1.00 26.48 749 GLY A C 1
ATOM 5602 O O . GLY A 1 749 ? -8.623 -49.207 -49.772 1.00 26.48 749 GLY A O 1
ATOM 5603 N N . GLU A 1 750 ? -7.555 -49.874 -51.621 1.00 28.11 750 GLU A N 1
ATOM 5604 C CA . GLU A 1 750 ? -8.662 -49.556 -52.533 1.00 28.11 750 GLU A CA 1
ATOM 5605 C C . GLU A 1 750 ? -8.665 -50.489 -53.751 1.00 28.11 750 GLU A C 1
ATOM 5607 O O . GLU A 1 750 ? -7.725 -50.556 -54.545 1.00 28.11 750 GLU A O 1
ATOM 5612 N N . GLY A 1 751 ? -9.761 -51.238 -53.879 1.00 27.06 751 GLY A N 1
ATOM 5613 C CA . GLY A 1 751 ? -10.091 -52.021 -55.056 1.00 27.06 751 GLY A CA 1
ATOM 5614 C C . GLY A 1 751 ? -10.859 -51.181 -56.074 1.00 27.06 751 GLY A C 1
ATOM 5615 O O . GLY A 1 751 ? -11.959 -50.727 -55.798 1.00 27.06 751 GLY A O 1
ATOM 5616 N N . ALA A 1 752 ? -10.270 -51.076 -57.266 1.00 29.17 752 ALA A N 1
ATOM 5617 C CA . ALA A 1 752 ? -10.897 -51.041 -58.589 1.00 29.17 752 ALA A CA 1
ATOM 5618 C C . ALA A 1 752 ? -12.110 -50.111 -58.836 1.00 29.17 752 ALA A C 1
ATOM 5620 O O . ALA A 1 752 ? -13.238 -50.405 -58.455 1.00 29.17 752 ALA A O 1
ATOM 5621 N N . SER A 1 753 ? -11.971 -49.181 -59.789 1.00 28.52 753 SER A N 1
ATOM 5622 C CA . SER A 1 753 ? -12.353 -49.450 -61.191 1.00 28.52 753 SER A CA 1
ATOM 5623 C C . SER A 1 753 ? -12.279 -48.213 -62.108 1.00 28.52 753 SER A C 1
ATOM 5625 O O . SER A 1 753 ? -12.664 -47.115 -61.741 1.00 28.52 753 SER A O 1
ATOM 5627 N N . ARG A 1 754 ? -11.805 -48.466 -63.341 1.00 28.89 754 ARG A N 1
ATOM 5628 C CA . ARG A 1 754 ? -12.139 -47.826 -64.637 1.00 28.89 754 ARG A CA 1
ATOM 5629 C C . ARG A 1 754 ? -12.372 -46.300 -64.689 1.00 28.89 754 ARG A C 1
ATOM 5631 O O . ARG A 1 754 ? -13.450 -45.823 -64.372 1.00 28.89 754 ARG A O 1
ATOM 5638 N N . SER A 1 755 ? -11.548 -45.598 -65.467 1.00 28.53 755 SER A N 1
ATOM 5639 C CA . SER A 1 755 ? -11.817 -45.371 -66.904 1.00 28.53 755 SER A CA 1
ATOM 5640 C C . SER A 1 755 ? -10.715 -44.534 -67.565 1.00 28.53 755 SER A C 1
ATOM 5642 O O . SER A 1 755 ? -10.087 -43.680 -66.951 1.00 28.53 755 SER A O 1
ATOM 5644 N N . GLU A 1 756 ? -10.454 -44.858 -68.829 1.00 29.81 756 GLU A N 1
ATOM 5645 C CA . GLU A 1 756 ? -9.526 -44.182 -69.730 1.00 29.81 756 GLU A CA 1
ATOM 5646 C C . GLU A 1 756 ? -10.017 -42.780 -70.134 1.00 29.81 756 GLU A C 1
ATOM 5648 O O . GLU A 1 756 ? -11.212 -42.605 -70.362 1.00 29.81 756 GLU A O 1
ATOM 5653 N N . ARG A 1 757 ? -9.079 -41.847 -70.366 1.00 29.30 757 ARG A N 1
ATOM 5654 C CA . ARG A 1 757 ? -8.711 -41.225 -71.669 1.00 29.30 757 ARG A CA 1
ATOM 5655 C C . ARG A 1 757 ? -8.353 -39.741 -71.523 1.00 29.30 757 ARG A C 1
ATOM 5657 O O . ARG A 1 757 ? -9.158 -38.984 -71.010 1.00 29.30 757 ARG A O 1
ATOM 5664 N N . GLN A 1 758 ? -7.198 -39.398 -72.122 1.00 30.02 758 GLN A N 1
ATOM 5665 C CA . GLN A 1 758 ? -6.921 -38.232 -72.997 1.00 30.02 758 GLN A CA 1
ATOM 5666 C C . GLN A 1 758 ? -7.245 -36.820 -72.442 1.00 30.02 758 GLN A C 1
ATOM 5668 O O . GLN A 1 758 ? -8.312 -36.576 -71.916 1.00 30.02 758 GLN A O 1
ATOM 5673 N N . THR A 1 759 ? -6.449 -35.759 -72.583 1.00 28.28 759 THR A N 1
ATOM 5674 C CA . THR A 1 759 ? -5.318 -35.405 -73.457 1.00 28.28 759 THR A CA 1
ATOM 5675 C C . THR A 1 759 ? -4.883 -33.976 -73.088 1.00 28.28 759 THR A C 1
ATOM 5677 O O . THR A 1 759 ? -5.709 -33.208 -72.607 1.00 28.28 759 THR A O 1
ATOM 5680 N N . THR A 1 760 ? -3.643 -33.626 -73.471 1.00 29.73 760 THR A N 1
ATOM 5681 C CA . THR A 1 760 ? -3.126 -32.267 -73.808 1.00 29.73 760 THR A CA 1
ATOM 5682 C C . THR A 1 760 ? -3.085 -31.222 -72.682 1.00 29.73 760 THR A C 1
ATOM 5684 O O . THR A 1 760 ? -4.105 -30.888 -72.106 1.00 29.73 760 THR A O 1
ATOM 5687 N N . GLY A 1 761 ? -1.914 -30.716 -72.273 1.00 28.08 761 GLY A N 1
ATOM 5688 C CA . GLY A 1 761 ? -1.065 -29.762 -73.017 1.00 28.08 761 GLY A CA 1
ATOM 5689 C C . GLY A 1 761 ? -1.342 -28.357 -72.446 1.00 28.08 761 GLY A C 1
ATOM 5690 O O . GLY A 1 761 ? -2.481 -28.062 -72.135 1.00 28.08 761 GLY A O 1
ATOM 5691 N N . SER A 1 762 ? -0.439 -27.406 -72.243 1.00 29.67 762 SER A N 1
ATOM 5692 C CA . SER A 1 762 ? 0.955 -27.179 -72.598 1.00 29.67 762 SER A CA 1
ATOM 5693 C C . SER A 1 762 ? 1.322 -25.819 -71.966 1.00 29.67 762 SER A C 1
ATOM 5695 O O . SER A 1 762 ? 0.469 -24.938 -71.944 1.00 29.67 762 SER A O 1
ATOM 5697 N N . THR A 1 763 ? 2.589 -25.645 -71.563 1.00 29.67 763 THR A N 1
ATOM 5698 C CA . THR A 1 763 ? 3.399 -24.392 -71.587 1.00 29.67 763 THR A CA 1
ATOM 5699 C C . THR A 1 763 ? 2.889 -23.131 -70.857 1.00 29.67 763 THR A C 1
ATOM 5701 O O . THR A 1 763 ? 1.852 -22.587 -71.199 1.00 29.67 763 THR A O 1
ATOM 5704 N N . ALA A 1 764 ? 3.549 -22.625 -69.807 1.00 28.56 764 ALA A N 1
ATOM 5705 C CA . ALA A 1 764 ? 4.916 -22.072 -69.686 1.00 28.56 764 ALA A CA 1
ATOM 5706 C C . ALA A 1 764 ? 5.032 -20.564 -69.994 1.00 28.56 764 ALA A C 1
ATOM 5708 O O . ALA A 1 764 ? 4.713 -20.145 -71.100 1.00 28.56 764 ALA A O 1
ATOM 5709 N N . ALA A 1 765 ? 5.677 -19.862 -69.041 1.00 27.88 765 ALA A N 1
ATOM 5710 C CA . ALA A 1 765 ? 6.591 -18.722 -69.228 1.00 27.88 765 ALA A CA 1
ATOM 5711 C C . ALA A 1 765 ? 5.957 -17.385 -69.694 1.00 27.88 765 ALA A C 1
ATOM 5713 O O . ALA A 1 765 ? 5.000 -17.362 -70.445 1.00 27.88 765 ALA A O 1
ATOM 5714 N N . SER A 1 766 ? 6.439 -16.188 -69.357 1.00 26.91 766 SER A N 1
ATOM 5715 C CA . SER A 1 766 ? 7.551 -15.712 -68.532 1.00 26.91 766 SER A CA 1
ATOM 5716 C C . SER A 1 766 ? 7.482 -14.174 -68.489 1.00 26.91 766 SER A C 1
ATOM 5718 O O . SER A 1 766 ? 7.062 -13.557 -69.459 1.00 26.91 766 SER A O 1
ATOM 5720 N N . ALA A 1 767 ? 8.047 -13.607 -67.419 1.00 28.94 767 ALA A N 1
ATOM 5721 C CA . ALA A 1 767 ? 8.952 -12.446 -67.406 1.00 28.94 767 ALA A CA 1
ATOM 5722 C C . ALA A 1 767 ? 8.466 -10.997 -67.671 1.00 28.94 767 ALA A C 1
ATOM 5724 O O . ALA A 1 767 ? 8.084 -10.658 -68.781 1.00 28.94 767 ALA A O 1
ATOM 5725 N N . ARG A 1 768 ? 8.815 -10.153 -66.669 1.00 29.28 768 ARG A N 1
ATOM 5726 C CA . ARG A 1 768 ? 9.523 -8.839 -66.735 1.00 29.28 768 ARG A CA 1
ATOM 5727 C C . ARG A 1 768 ? 8.746 -7.678 -67.400 1.00 29.28 768 ARG A C 1
ATOM 5729 O O . ARG A 1 768 ? 7.996 -7.885 -68.332 1.00 29.28 768 ARG A O 1
ATOM 5736 N N . THR A 1 769 ? 8.833 -6.405 -67.000 1.00 28.41 769 THR A N 1
ATOM 5737 C CA . THR A 1 769 ? 9.956 -5.549 -66.551 1.00 28.41 769 THR A CA 1
ATOM 5738 C C . THR A 1 769 ? 9.340 -4.210 -66.055 1.00 28.41 769 THR A C 1
ATOM 5740 O O . THR A 1 769 ? 8.312 -3.822 -66.594 1.00 28.41 769 THR A O 1
ATOM 5743 N N . ARG A 1 770 ? 9.840 -3.611 -64.958 1.00 31.02 770 ARG A N 1
ATOM 5744 C CA . ARG A 1 770 ? 10.540 -2.293 -64.838 1.00 31.02 770 ARG A CA 1
ATOM 5745 C C . ARG A 1 770 ? 9.777 -0.974 -65.101 1.00 31.02 770 ARG A C 1
ATOM 5747 O O . ARG A 1 770 ? 9.208 -0.837 -66.172 1.00 31.02 770 ARG A O 1
ATOM 5754 N N . GLU A 1 771 ? 10.007 -0.036 -64.155 1.00 32.62 771 GLU A N 1
ATOM 5755 C CA . GLU A 1 771 ? 10.238 1.436 -64.284 1.00 32.62 771 GLU A CA 1
ATOM 5756 C C . GLU A 1 771 ? 9.089 2.279 -64.898 1.00 32.62 771 GLU A C 1
ATOM 5758 O O . GLU A 1 771 ? 8.379 1.812 -65.773 1.00 32.62 771 GLU A O 1
ATOM 5763 N N . GLU A 1 772 ? 8.781 3.528 -64.535 1.00 36.12 772 GLU A N 1
ATOM 5764 C CA . GLU A 1 772 ? 9.387 4.597 -63.723 1.00 36.12 772 GLU A CA 1
ATOM 5765 C C . GLU A 1 772 ? 8.348 5.748 -63.584 1.00 36.12 772 GLU A C 1
ATOM 5767 O O . GLU A 1 772 ? 7.301 5.707 -64.235 1.00 36.12 772 GLU A O 1
ATOM 5772 N N . ASP A 1 773 ? 8.722 6.789 -62.825 1.00 36.53 773 ASP A N 1
ATOM 5773 C CA . ASP A 1 773 ? 8.220 8.181 -62.803 1.00 36.53 773 ASP A CA 1
ATOM 5774 C C . ASP A 1 773 ? 6.867 8.489 -62.115 1.00 36.53 773 ASP A C 1
ATOM 5776 O O . ASP A 1 773 ? 5.831 7.911 -62.428 1.00 36.53 773 ASP A O 1
ATOM 5780 N N . ARG A 1 774 ? 6.774 9.458 -61.186 1.00 42.19 774 ARG A N 1
ATOM 5781 C CA . ARG A 1 774 ? 7.561 10.694 -60.997 1.00 42.19 774 ARG A CA 1
ATOM 5782 C C . ARG A 1 774 ? 7.489 11.223 -59.566 1.00 42.19 774 ARG A C 1
ATOM 5784 O O . ARG A 1 774 ? 6.422 11.024 -58.941 1.00 42.19 774 ARG A O 1
#

Secondary structure (DSSP, 8-state):
-PPPPHHHHHHHHTTB-SEEE-TTS-EEEPPHHHHHHHHHHTT---SSHHHHHHHHHHHHHHHHHHSS-S-EEEETT---EEEEEEETTS-EEEEEE-TTS-EEE---B----EEEEEEETTEEEEEEEEEEEPPTTPPSEEEEEEEEETTEEEEEEEEEE-SS---TTTTSS---SS---EEEEEE-GGG-B-TTSSSS--HHHHHHHHHHHHTTT--EEEEPP-EEPP---TT----SS-TTS---TTS-SEEEEE-GGG--GGG-GGGGT--HHHHHHHHHHHTTSHHHHTS-PPP-HHHHHHHHHHHHHHHHTSPPPHHHHHHHHHHHHHS-HHHHHHHHHHHHHHHH-BTTBTTHHHHH-SSTTSHHHHHHHHHTHHHHHHHHHHHHHHHHHHHHHHHHHHHTT-SSEEEEEE-SSEETT-HHHHHTPPPTT-TTTPPPSB-SSEEE--SS--S-S--EEPB-HHHHHHTTTHHHHHHHHHHTTS-SEEEETTGGGGTEEEEEETT--TT--EEEES-HHHHHHHHHHHHHHHT-EEEEEEETTT-HHHHHHHHHT-S-TTEEEES--TTSPPHHHHTTTHHHHHHHHTT---S-HHHHHHHHHHHHHHHHHHHHHTTSS-GGG---S--SS-HHHHHHHHHHHHHS--SEEEEEHHHHTT--S-S--TT-GGGS-TT-PPPB-TTS-B-BHHHHTT-HHHHHHHHHHHHHHTTT------------------------------------------------------

pLDDT: mean 83.31, std 19.8, range [25.28, 98.62]

Radius of gyration: 31.32 Å; Cα contacts (8 Å, |Δi|>4): 1430; chains: 1; bounding box: 76×82×112 Å

Mean predicted aligned error: 9.89 Å